Protein 4J4Y (pdb70)

Nearest PDB structures (foldseek):
  4j4x-assembly1_F  TM=8.931E-01  e=1.927E-34  Granada virus
  4csf-assembly1_X  TM=9.035E-01  e=1.142E-31  Toscana virus
  4csf-assembly4_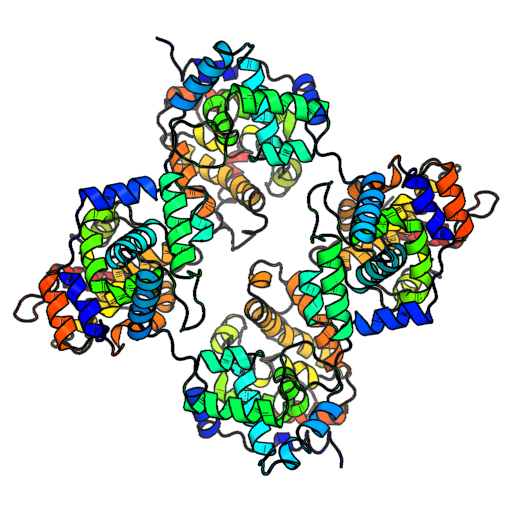C  TM=8.833E-01  e=1.952E-31  Toscana virus
  4csf-assembly4_E  TM=8.868E-01  e=3.504E-31  Toscana virus
  4csf-assembly3_K  TM=8.837E-01  e=3.337E-31  Toscana virus

Structure (mmCIF, N/CA/C/O backbone):
data_4J4Y
#
_entry.id   4J4Y
#
_cell.length_a   54.160
_cell.length_b   76.798
_cell.length_c   77.156
_cell.angle_alpha   82.79
_cell.angle_beta   69.51
_cell.angle_gamma   69.36
#
_symmetry.space_group_name_H-M   'P 1'
#
loop_
_entity.id
_entity.type
_entity.pdbx_description
1 polymer 'NP protein'
2 water water
#
loop_
_atom_site.group_PDB
_atom_site.id
_atom_site.type_symbol
_atom_site.label_atom_id
_atom_site.label_alt_id
_atom_site.label_comp_id
_atom_site.label_asym_id
_atom_site.label_entity_id
_atom_site.label_seq_id
_atom_site.pdbx_PDB_ins_code
_atom_site.Cartn_x
_atom_site.Cartn_y
_atom_site.Cartn_z
_atom_site.occupancy
_atom_site.B_iso_or_equiv
_atom_site.auth_seq_id
_atom_site.auth_comp_id
_atom_site.auth_asym_id
_atom_site.auth_atom_id
_atom_site.pdbx_PDB_model_num
ATOM 1 N N . ASP A 1 7 ? -13.253 -27.334 75.033 1.00 90.04 4 ASP A N 1
ATOM 2 C CA . ASP A 1 7 ? -12.484 -27.351 73.806 1.00 92.28 4 ASP A CA 1
ATOM 3 C C . ASP A 1 7 ? -11.461 -26.254 73.782 1.00 88.79 4 ASP A C 1
ATOM 4 O O . ASP A 1 7 ? -11.717 -25.181 74.281 1.00 93.28 4 ASP A O 1
ATOM 9 N N . ASN A 1 8 ? -10.311 -26.510 73.180 1.00 79.83 5 ASN A N 1
ATOM 10 C CA . ASN A 1 8 ? -9.390 -25.442 72.891 1.00 81.39 5 ASN A CA 1
ATOM 11 C C . ASN A 1 8 ? -9.280 -25.204 71.405 1.00 80.35 5 ASN A C 1
ATOM 12 O O . ASN A 1 8 ? -8.721 -25.996 70.686 1.00 75.57 5 ASN A O 1
ATOM 17 N N . TYR A 1 9 ? -9.872 -24.114 70.962 1.00 74.13 6 TYR A N 1
ATOM 18 C CA . TYR A 1 9 ? -9.675 -23.518 69.661 1.00 72.32 6 TYR A CA 1
ATOM 19 C C . TYR A 1 9 ? -8.345 -22.951 69.894 1.00 69.39 6 TYR A C 1
ATOM 20 O O . TYR A 1 9 ? -8.119 -22.581 71.000 1.00 84.63 6 TYR A O 1
ATOM 29 N N . ARG A 1 10 ? -7.521 -22.854 68.879 1.00 65.43 7 ARG A N 1
ATOM 30 C CA . ARG A 1 10 ? -6.116 -22.663 69.083 1.00 66.09 7 ARG A CA 1
ATOM 31 C C . ARG A 1 10 ? -5.443 -23.986 68.858 1.00 64.98 7 ARG A C 1
ATOM 32 O O . ARG A 1 10 ? -4.898 -24.243 67.815 1.00 67.71 7 ARG A O 1
ATOM 40 N N . THR A 1 11 ? -5.560 -24.854 69.837 1.00 62.51 8 THR A N 1
ATOM 41 C CA . THR A 1 11 ? -5.014 -26.171 69.758 1.00 63.12 8 THR A CA 1
ATOM 42 C C . THR A 1 11 ? -5.678 -26.812 68.564 1.00 62.84 8 THR A C 1
ATOM 43 O O . THR A 1 11 ? -5.040 -27.489 67.802 1.00 65.24 8 THR A O 1
ATOM 47 N N . ILE A 1 12 ? -6.973 -26.608 68.418 1.00 64.15 9 ILE A N 1
ATOM 48 C CA . ILE A 1 12 ? -7.713 -27.199 67.325 1.00 62.93 9 ILE A CA 1
ATOM 49 C C . ILE A 1 12 ? -7.192 -26.690 66.011 1.00 58.55 9 ILE A C 1
ATOM 50 O O . ILE A 1 12 ? -7.001 -27.448 65.098 1.00 56.34 9 ILE A O 1
ATOM 55 N N . ALA A 1 13 ? -7.015 -25.392 65.917 1.00 56.41 10 ALA A N 1
ATOM 56 C CA . ALA A 1 13 ? -6.162 -24.798 64.939 1.00 63.21 10 ALA A CA 1
ATOM 57 C C . ALA A 1 13 ? -4.844 -25.081 65.583 1.00 67.07 10 ALA A C 1
ATOM 58 O O . ALA A 1 13 ? -4.827 -25.376 66.763 1.00 73.32 10 ALA A O 1
ATOM 60 N N . LEU A 1 14 ? -3.774 -24.964 64.825 1.00 63.28 11 LEU A N 1
ATOM 61 C CA . LEU A 1 14 ? -2.490 -25.406 65.281 1.00 62.63 11 LEU A CA 1
ATOM 62 C C . LEU A 1 14 ? -2.392 -26.871 64.998 1.00 63.72 11 LEU A C 1
ATOM 63 O O . LEU A 1 14 ? -1.432 -27.333 64.448 1.00 69.45 11 LEU A O 1
ATOM 68 N N . ALA A 1 15 ? -3.426 -27.594 65.351 1.00 59.79 12 ALA A N 1
ATOM 69 C CA . ALA A 1 15 ? -3.542 -28.976 65.002 1.00 60.37 12 ALA A CA 1
ATOM 70 C C . ALA A 1 15 ? -3.647 -29.126 63.510 1.00 65.93 12 ALA A C 1
ATOM 71 O O . ALA A 1 15 ? -3.390 -30.173 62.974 1.00 71.16 12 ALA A O 1
ATOM 73 N N . PHE A 1 16 ? -4.030 -28.063 62.841 1.00 67.55 13 PHE A N 1
ATOM 74 C CA . PHE A 1 16 ? -4.264 -28.092 61.418 1.00 65.44 13 PHE A CA 1
ATOM 75 C C . PHE A 1 16 ? -2.973 -28.043 60.659 1.00 62.90 13 PHE A C 1
ATOM 76 O O . PHE A 1 16 ? -2.955 -28.200 59.473 1.00 58.99 13 PHE A O 1
ATOM 84 N N . LEU A 1 17 ? -1.891 -27.868 61.383 1.00 63.42 14 LEU A N 1
ATOM 85 C CA . LEU A 1 17 ? -0.587 -27.867 60.790 1.00 67.55 14 LEU A CA 1
ATOM 86 C C . LEU A 1 17 ? -0.297 -29.188 60.151 1.00 72.75 14 LEU A C 1
ATOM 87 O O . LEU A 1 17 ? 0.269 -29.232 59.093 1.00 77.39 14 LEU A O 1
ATOM 92 N N . ASP A 1 18 ? -0.680 -30.271 60.790 1.00 81.55 15 ASP A N 1
ATOM 93 C CA . ASP A 1 18 ? -0.498 -31.550 60.153 1.00 82.63 15 ASP A CA 1
ATOM 94 C C . ASP A 1 18 ? -1.733 -32.231 59.674 1.00 80.77 15 ASP A C 1
ATOM 95 O O . ASP A 1 18 ? -1.720 -33.420 59.501 1.00 81.91 15 ASP A O 1
ATOM 100 N N . GLU A 1 19 ? -2.797 -31.487 59.442 1.00 79.89 16 GLU A N 1
ATOM 101 C CA . GLU A 1 19 ? -3.912 -32.044 58.723 1.00 74.23 16 GLU A CA 1
ATOM 102 C C . GLU A 1 19 ? -3.440 -32.118 57.310 1.00 75.33 16 GLU A C 1
ATOM 103 O O . GLU A 1 19 ? -2.615 -31.329 56.898 1.00 79.28 16 GLU A O 1
ATOM 109 N N . SER A 1 20 ? -3.921 -33.105 56.586 1.00 74.02 17 SER A N 1
ATOM 110 C CA . SER A 1 20 ? -3.365 -33.443 55.294 1.00 78.92 17 SER A CA 1
ATOM 111 C C . SER A 1 20 ? -3.546 -32.347 54.269 1.00 79.41 17 SER A C 1
ATOM 112 O O . SER A 1 20 ? -4.576 -31.737 54.203 1.00 69.05 17 SER A O 1
ATOM 115 N N . ALA A 1 21 ? -2.520 -32.159 53.458 1.00 82.12 18 ALA A N 1
ATOM 116 C CA . ALA A 1 21 ? -2.525 -31.194 52.385 1.00 85.61 18 ALA A CA 1
ATOM 117 C C . ALA A 1 21 ? -2.047 -31.801 51.069 1.00 90.04 18 ALA A C 1
ATOM 118 O O . ALA A 1 21 ? -0.934 -31.547 50.641 1.00 80.86 18 ALA A O 1
ATOM 120 N N . ASP A 1 22 ? -2.901 -32.583 50.422 1.00 93.85 19 ASP A N 1
ATOM 121 C CA . ASP A 1 22 ? -2.505 -33.358 49.256 1.00 94.31 19 ASP A CA 1
ATOM 122 C C . ASP A 1 22 ? -2.617 -32.625 47.935 1.00 90.82 19 ASP A C 1
ATOM 123 O O . ASP A 1 22 ? -3.668 -32.157 47.549 1.00 85.02 19 ASP A O 1
ATOM 128 N N . SER A 1 23 ? -1.516 -32.601 47.213 1.00 82.98 20 SER A N 1
ATOM 129 C CA . SER A 1 23 ? -1.405 -31.789 46.046 1.00 79.80 20 SER A CA 1
ATOM 130 C C . SER A 1 23 ? -2.487 -32.205 45.135 1.00 77.46 20 SER A C 1
ATOM 131 O O . SER A 1 23 ? -3.101 -31.390 44.498 1.00 81.07 20 SER A O 1
ATOM 134 N N . THR A 1 24 ? -2.674 -33.495 45.020 1.00 76.78 21 THR A N 1
ATOM 135 C CA . THR A 1 24 ? -3.654 -34.002 44.107 1.00 80.99 21 THR A CA 1
ATOM 136 C C . THR A 1 24 ? -5.040 -33.617 44.501 1.00 83.10 21 THR A C 1
ATOM 137 O O . THR A 1 24 ? -5.846 -33.230 43.682 1.00 89.14 21 THR A O 1
ATOM 141 N N . THR A 1 25 ? -5.337 -33.798 45.769 1.00 83.50 22 THR A N 1
ATOM 142 C CA . THR A 1 25 ? -6.644 -33.500 46.289 1.00 81.47 22 THR A CA 1
ATOM 143 C C . THR A 1 25 ? -6.950 -32.024 46.207 1.00 79.52 22 THR A C 1
ATOM 144 O O . THR A 1 25 ? -8.029 -31.611 45.848 1.00 76.24 22 THR A O 1
ATOM 148 N N . ILE A 1 26 ? -5.980 -31.228 46.583 1.00 78.44 23 ILE A N 1
ATOM 149 C CA . ILE A 1 26 ? -6.134 -29.814 46.522 1.00 77.32 23 ILE A CA 1
ATOM 150 C C . ILE A 1 26 ? -6.341 -29.469 45.068 1.00 81.03 23 ILE A C 1
ATOM 151 O O . ILE A 1 26 ? -7.305 -28.833 44.696 1.00 75.27 23 ILE A O 1
ATOM 156 N N . ASN A 1 27 ? -5.434 -29.944 44.237 1.00 78.55 24 ASN A N 1
ATOM 157 C CA . ASN A 1 27 ? -5.428 -29.575 42.850 1.00 78.08 24 ASN A CA 1
ATOM 158 C C . ASN A 1 27 ? -6.699 -30.003 42.205 1.00 72.11 24 ASN A C 1
ATOM 159 O O . ASN A 1 27 ? -7.161 -29.382 41.283 1.00 69.96 24 ASN A O 1
ATOM 164 N N . ALA A 1 28 ? -7.270 -31.062 42.711 1.00 73.75 25 ALA A N 1
ATOM 165 C CA . ALA A 1 28 ? -8.524 -31.477 42.195 1.00 78.46 25 ALA A CA 1
ATOM 166 C C . ALA A 1 28 ? -9.512 -30.378 42.476 1.00 80.78 25 ALA A C 1
ATOM 167 O O . ALA A 1 28 ? -10.272 -29.986 41.623 1.00 78.13 25 ALA A O 1
ATOM 169 N N . TRP A 1 29 ? -9.467 -29.856 43.687 1.00 83.23 26 TRP A N 1
ATOM 170 C CA . TRP A 1 29 ? -10.434 -28.882 44.126 1.00 79.39 26 TRP A CA 1
ATOM 171 C C . TRP A 1 29 ? -10.340 -27.654 43.265 1.00 71.93 26 TRP A C 1
ATOM 172 O O . TRP A 1 29 ? -11.325 -27.021 42.949 1.00 65.29 26 TRP A O 1
ATOM 183 N N . VAL A 1 30 ? -9.137 -27.344 42.867 1.00 71.28 27 VAL A N 1
ATOM 184 C CA . VAL A 1 30 ? -8.923 -26.154 42.122 1.00 73.40 27 VAL A CA 1
ATOM 185 C C . VAL A 1 30 ? -9.745 -26.306 40.872 1.00 80.09 27 VAL A C 1
ATOM 186 O O . VAL A 1 30 ? -10.393 -25.385 40.442 1.00 73.63 27 VAL A O 1
ATOM 190 N N . ASN A 1 31 ? -9.763 -27.493 40.306 1.00 91.48 28 ASN A N 1
ATOM 191 C CA . ASN A 1 31 ? -10.543 -27.715 39.113 1.00 90.48 28 ASN A CA 1
ATOM 192 C C . ASN A 1 31 ? -12.061 -27.637 39.141 1.00 91.13 28 ASN A C 1
ATOM 193 O O . ASN A 1 31 ? -12.610 -27.066 38.220 1.00 101.60 28 ASN A O 1
ATOM 198 N N . GLU A 1 32 ? -12.720 -28.127 40.168 1.00 90.41 29 GLU A N 1
ATOM 199 C CA . GLU A 1 32 ? -14.157 -27.999 40.175 1.00 87.98 29 GLU A CA 1
ATOM 200 C C . GLU A 1 32 ? -14.496 -26.595 40.502 1.00 83.28 29 GLU A C 1
ATOM 201 O O . GLU A 1 32 ? -15.567 -26.152 40.180 1.00 80.92 29 GLU A O 1
ATOM 207 N N . PHE A 1 33 ? -13.572 -25.909 41.156 1.00 72.08 30 PHE A N 1
ATOM 208 C CA . PHE A 1 33 ? -13.752 -24.538 41.574 1.00 69.18 30 PHE A CA 1
ATOM 209 C C . PHE A 1 33 ? -13.427 -23.496 40.533 1.00 64.84 30 PHE A C 1
ATOM 210 O O . PHE A 1 33 ? -13.792 -22.362 40.641 1.00 54.11 30 PHE A O 1
ATOM 218 N N . ALA A 1 34 ? -12.771 -23.927 39.490 1.00 69.35 31 ALA A N 1
ATOM 219 C CA . ALA A 1 34 ? -12.275 -23.035 38.474 1.00 75.51 31 ALA A CA 1
ATOM 220 C C . ALA A 1 34 ? -13.373 -22.260 37.778 1.00 75.20 31 ALA A C 1
ATOM 221 O O . ALA A 1 34 ? -14.481 -22.735 37.622 1.00 77.12 31 ALA A O 1
ATOM 223 N N . TYR A 1 35 ? -13.041 -21.056 37.363 1.00 71.84 32 TYR A N 1
ATOM 224 C CA . TYR A 1 35 ? -13.935 -20.243 36.588 1.00 72.82 32 TYR A CA 1
ATOM 225 C C . TYR A 1 35 ? -13.945 -20.722 35.146 1.00 73.61 32 TYR A C 1
ATOM 226 O O . TYR A 1 35 ? -12.918 -20.853 34.517 1.00 62.50 32 TYR A O 1
ATOM 235 N N . GLN A 1 36 ? -15.131 -21.008 34.646 1.00 77.79 33 GLN A N 1
ATOM 236 C CA . GLN A 1 36 ? -15.304 -21.580 33.329 1.00 81.35 33 GLN A CA 1
ATOM 237 C C . GLN A 1 36 ? -14.902 -20.737 32.112 1.00 76.15 33 GLN A C 1
ATOM 238 O O . GLN A 1 36 ? -14.360 -21.257 31.151 1.00 79.15 33 GLN A O 1
ATOM 244 N N . GLY A 1 37 ? -15.214 -19.459 32.121 1.00 66.81 34 GLY A N 1
ATOM 245 C CA . GLY A 1 37 ? -15.006 -18.660 30.931 1.00 62.18 34 GLY A CA 1
ATOM 246 C C . GLY A 1 37 ? -16.278 -18.641 30.117 1.00 60.70 34 GLY A C 1
ATOM 247 O O . GLY A 1 37 ? -17.009 -19.612 30.090 1.00 62.08 34 GLY A O 1
ATOM 248 N N . PHE A 1 38 ? -16.552 -17.537 29.451 1.00 54.89 35 PHE A N 1
ATOM 249 C CA . PHE A 1 38 ? -17.846 -17.340 28.839 1.00 56.33 35 PHE A CA 1
ATOM 250 C C . PHE A 1 38 ? -18.179 -18.337 27.723 1.00 57.13 35 PHE A C 1
ATOM 251 O O . PHE A 1 38 ? -17.313 -18.779 27.011 1.00 54.08 35 PHE A O 1
ATOM 259 N N . ASP A 1 39 ? -19.459 -18.631 27.583 1.00 53.85 36 ASP A N 1
ATOM 260 C CA . ASP A 1 39 ? -19.966 -19.533 26.590 1.00 51.60 36 ASP A CA 1
ATOM 261 C C . ASP A 1 39 ? -20.579 -18.721 25.494 1.00 47.89 36 ASP A C 1
ATOM 262 O O . ASP A 1 39 ? -21.515 -18.034 25.706 1.00 47.53 36 ASP A O 1
ATOM 267 N N . PRO A 1 40 ? -20.081 -18.864 24.293 1.00 48.59 37 PRO A N 1
ATOM 268 C CA . PRO A 1 40 ? -20.648 -18.197 23.139 1.00 49.00 37 PRO A CA 1
ATOM 269 C C . PRO A 1 40 ? -22.072 -18.638 22.893 1.00 49.51 37 PRO A C 1
ATOM 270 O O . PRO A 1 40 ? -22.818 -17.874 22.374 1.00 59.88 37 PRO A O 1
ATOM 274 N N . LYS A 1 41 ? -22.437 -19.845 23.266 1.00 50.78 38 LYS A N 1
ATOM 275 C CA . LYS A 1 41 ? -23.790 -20.306 23.116 1.00 49.59 38 LYS A CA 1
ATOM 276 C C . LYS A 1 41 ? -24.725 -19.500 23.963 1.00 47.01 38 LYS A C 1
ATOM 277 O O . LYS A 1 41 ? -25.796 -19.173 23.566 1.00 54.68 38 LYS A O 1
ATOM 283 N N . ARG A 1 42 ? -24.319 -19.243 25.169 1.00 43.54 39 ARG A N 1
ATOM 284 C CA . ARG A 1 42 ? -25.080 -18.429 26.041 1.00 42.92 39 ARG A CA 1
ATOM 285 C C . ARG A 1 42 ? -25.192 -17.018 25.558 1.00 43.66 39 ARG A C 1
ATOM 286 O O . ARG A 1 42 ? -26.189 -16.407 25.740 1.00 47.47 39 ARG A O 1
ATOM 294 N N . ILE A 1 43 ? -24.151 -16.491 24.964 1.00 41.37 40 ILE A N 1
ATOM 295 C CA . ILE A 1 43 ? -24.175 -15.124 24.526 1.00 40.90 40 ILE A CA 1
ATOM 296 C C . ILE A 1 43 ? -25.211 -14.917 23.440 1.00 39.67 40 ILE A C 1
ATOM 297 O O . ILE A 1 43 ? -25.936 -13.985 23.440 1.00 38.79 40 ILE A O 1
ATOM 302 N N . VAL A 1 44 ? -25.257 -15.839 22.515 1.00 41.15 41 VAL A N 1
ATOM 303 C CA . VAL A 1 44 ? -26.146 -15.772 21.398 1.00 43.85 41 VAL A CA 1
ATOM 304 C C . VAL A 1 44 ? -27.562 -15.797 21.929 1.00 41.55 41 VAL A C 1
ATOM 305 O O . VAL A 1 44 ? -28.412 -15.078 21.492 1.00 41.45 41 VAL A O 1
ATOM 309 N N . GLN A 1 45 ? -27.780 -16.627 22.921 1.00 46.71 42 GLN A N 1
ATOM 310 C CA . GLN A 1 45 ? -29.066 -16.733 23.550 1.00 46.64 42 GLN A CA 1
ATOM 311 C C . GLN A 1 45 ? -29.501 -15.473 24.222 1.00 46.46 42 GLN A C 1
ATOM 312 O O . GLN A 1 45 ? -30.616 -15.076 24.076 1.00 50.59 42 GLN A O 1
ATOM 318 N N . LEU A 1 46 ? -28.635 -14.859 24.988 1.00 45.09 43 LEU A N 1
ATOM 319 C CA . LEU A 1 46 ? -28.991 -13.629 25.647 1.00 45.24 43 LEU A CA 1
ATOM 320 C C . LEU A 1 46 ? -29.230 -12.502 24.695 1.00 44.04 43 LEU A C 1
ATOM 321 O O . LEU A 1 46 ? -30.062 -11.703 24.922 1.00 43.62 43 LEU A O 1
ATOM 326 N N . VAL A 1 47 ? -28.478 -12.439 23.625 1.00 47.41 44 VAL A N 1
ATOM 327 C CA . VAL A 1 47 ? -28.679 -11.386 22.661 1.00 47.85 44 VAL A CA 1
ATOM 328 C C . VAL A 1 47 ? -30.039 -11.486 22.033 1.00 45.02 44 VAL A C 1
ATOM 329 O O . VAL A 1 47 ? -30.678 -10.506 21.880 1.00 47.95 44 VAL A O 1
ATOM 333 N N . LYS A 1 48 ? -30.440 -12.660 21.622 1.00 48.01 45 LYS A N 1
ATOM 334 C CA . LYS A 1 48 ? -31.738 -12.826 21.040 1.00 50.97 45 LYS A CA 1
ATOM 335 C C . LYS A 1 48 ? -32.835 -12.587 22.023 1.00 50.74 45 LYS A C 1
ATOM 336 O O . LYS A 1 48 ? -33.777 -11.902 21.731 1.00 51.47 45 LYS A O 1
ATOM 342 N N . GLU A 1 49 ? -32.700 -13.150 23.196 1.00 53.36 46 GLU A N 1
ATOM 343 C CA . GLU A 1 49 ? -33.747 -13.036 24.140 1.00 53.63 46 GLU A CA 1
ATOM 344 C C . GLU A 1 49 ? -33.952 -11.597 24.467 1.00 54.97 46 GLU A C 1
ATOM 345 O O . GLU A 1 49 ? -35.052 -11.129 24.473 1.00 58.66 46 GLU A O 1
ATOM 351 N N . ARG A 1 50 ? -32.894 -10.889 24.770 1.00 53.74 47 ARG A N 1
ATOM 352 C CA . ARG A 1 50 ? -32.998 -9.494 25.090 1.00 51.96 47 ARG A CA 1
ATOM 353 C C . ARG A 1 50 ? -33.433 -8.599 23.950 1.00 50.70 47 ARG A C 1
ATOM 354 O O . ARG A 1 50 ? -34.136 -7.656 24.160 1.00 49.31 47 ARG A O 1
ATOM 362 N N . GLY A 1 51 ? -32.956 -8.857 22.757 1.00 49.55 48 GLY A N 1
ATOM 363 C CA . GLY A 1 51 ? -33.401 -8.099 21.621 1.00 52.24 48 GLY A CA 1
ATOM 364 C C . GLY A 1 51 ? -34.844 -8.272 21.233 1.00 50.20 48 GLY A C 1
ATOM 365 O O . GLY A 1 51 ? -35.519 -7.334 20.987 1.00 49.43 48 GLY A O 1
ATOM 366 N N . THR A 1 52 ? -35.301 -9.502 21.182 1.00 51.75 49 THR A N 1
ATOM 367 C CA . THR A 1 52 ? -36.682 -9.801 20.891 1.00 51.09 49 THR A CA 1
ATOM 368 C C . THR A 1 52 ? -37.577 -9.241 21.958 1.00 53.75 49 THR A C 1
ATOM 369 O O . THR A 1 52 ? -38.644 -8.779 21.687 1.00 58.17 49 THR A O 1
ATOM 373 N N . ALA A 1 53 ? -37.117 -9.267 23.183 1.00 57.67 50 ALA A N 1
ATOM 374 C CA . ALA A 1 53 ? -37.901 -8.799 24.289 1.00 59.22 50 ALA A CA 1
ATOM 375 C C . ALA A 1 53 ? -38.245 -7.325 24.182 1.00 62.07 50 ALA A C 1
ATOM 376 O O . ALA A 1 53 ? -39.269 -6.888 24.655 1.00 71.79 50 ALA A O 1
ATOM 378 N N . LYS A 1 54 ? -37.390 -6.558 23.554 1.00 60.48 51 LYS A N 1
ATOM 379 C CA . LYS A 1 54 ? -37.640 -5.159 23.357 1.00 57.10 51 LYS A CA 1
ATOM 380 C C . LYS A 1 54 ? -38.149 -4.915 21.980 1.00 53.63 51 LYS A C 1
ATOM 381 O O . LYS A 1 54 ? -38.172 -3.812 21.542 1.00 56.19 51 LYS A O 1
ATOM 387 N N . GLY A 1 55 ? -38.543 -5.959 21.293 1.00 53.73 52 GLY A N 1
ATOM 388 C CA . GLY A 1 55 ? -38.991 -5.819 19.934 1.00 58.30 52 GLY A CA 1
ATOM 389 C C . GLY A 1 55 ? -38.040 -5.145 18.972 1.00 61.82 52 GLY A C 1
ATOM 390 O O . GLY A 1 55 ? -38.448 -4.304 18.200 1.00 70.08 52 GLY A O 1
ATOM 391 N N . ARG A 1 56 ? -36.778 -5.529 18.989 1.00 60.41 53 ARG A N 1
ATOM 392 C CA . ARG A 1 56 ? -35.791 -4.945 18.107 1.00 54.03 53 ARG A CA 1
ATOM 393 C C . ARG A 1 56 ? -35.334 -5.902 17.066 1.00 50.93 53 ARG A C 1
ATOM 394 O O . ARG A 1 56 ? -35.512 -7.076 17.161 1.00 51.62 53 ARG A O 1
ATOM 402 N N . ASP A 1 57 ? -34.692 -5.353 16.072 1.00 52.37 54 ASP A N 1
ATOM 403 C CA . ASP A 1 57 ? -34.067 -6.137 15.061 1.00 52.21 54 ASP A CA 1
ATOM 404 C C . ASP A 1 57 ? -32.750 -6.522 15.666 1.00 49.86 54 ASP A C 1
ATOM 405 O O . ASP A 1 57 ? -31.779 -5.854 15.522 1.00 48.21 54 ASP A O 1
ATOM 410 N N . TRP A 1 58 ? -32.753 -7.616 16.381 1.00 48.29 55 TRP A N 1
ATOM 411 C CA . TRP A 1 58 ? -31.595 -8.017 17.113 1.00 50.19 55 TRP A CA 1
ATOM 412 C C . TRP A 1 58 ? -30.413 -8.333 16.242 1.00 48.21 55 TRP A C 1
ATOM 413 O O . TRP A 1 58 ? -29.329 -8.033 16.585 1.00 57.73 55 TRP A O 1
ATOM 424 N N . LYS A 1 59 ? -30.646 -8.920 15.096 1.00 46.88 56 LYS A N 1
ATOM 425 C CA . LYS A 1 59 ? -29.602 -9.280 14.190 1.00 47.53 56 LYS A CA 1
ATOM 426 C C . LYS A 1 59 ? -28.821 -8.096 13.663 1.00 52.19 56 LYS A C 1
ATOM 427 O O . LYS A 1 59 ? -27.631 -8.185 13.463 1.00 49.73 56 LYS A O 1
ATOM 433 N N . LYS A 1 60 ? -29.524 -7.014 13.391 1.00 51.99 57 LYS A N 1
ATOM 434 C CA . LYS A 1 60 ? -28.945 -5.753 13.010 1.00 52.04 57 LYS A CA 1
ATOM 435 C C . LYS A 1 60 ? -28.164 -5.188 14.139 1.00 50.63 57 LYS A C 1
ATOM 436 O O . LYS A 1 60 ? -27.196 -4.534 13.929 1.00 51.05 57 LYS A O 1
ATOM 442 N N . ASP A 1 61 ? -28.667 -5.388 15.335 1.00 47.74 58 ASP A N 1
ATOM 443 C CA . ASP A 1 61 ? -28.060 -4.905 16.540 1.00 45.50 58 ASP A CA 1
ATOM 444 C C . ASP A 1 61 ? -26.738 -5.528 16.768 1.00 43.22 58 ASP A C 1
ATOM 445 O O . ASP A 1 61 ? -25.829 -4.912 17.229 1.00 42.18 58 ASP A O 1
ATOM 450 N N . VAL A 1 62 ? -26.682 -6.803 16.481 1.00 42.59 59 VAL A N 1
ATOM 451 C CA . VAL A 1 62 ? -25.493 -7.571 16.609 1.00 42.28 59 VAL A CA 1
ATOM 452 C C . VAL A 1 62 ? -24.501 -6.970 15.651 1.00 42.26 59 VAL A C 1
ATOM 453 O O . VAL A 1 62 ? -23.384 -6.792 15.996 1.00 42.96 59 VAL A O 1
ATOM 457 N N . LYS A 1 63 ? -24.936 -6.650 14.452 1.00 41.52 60 LYS A N 1
ATOM 458 C CA . LYS A 1 63 ? -24.060 -6.100 13.464 1.00 43.40 60 LYS A CA 1
ATOM 459 C C . LYS A 1 63 ? -23.478 -4.768 13.891 1.00 47.28 60 LYS A C 1
ATOM 460 O O . LYS A 1 63 ? -22.317 -4.514 13.722 1.00 45.05 60 LYS A O 1
ATOM 466 N N . MET A 1 64 ? -24.309 -3.924 14.449 1.00 45.63 61 MET A N 1
ATOM 467 C CA . MET A 1 64 ? -23.843 -2.707 15.009 1.00 46.93 61 MET A CA 1
ATOM 468 C C . MET A 1 64 ? -22.912 -2.866 16.172 1.00 44.79 61 MET A C 1
ATOM 469 O O . MET A 1 64 ? -21.936 -2.180 16.249 1.00 46.11 61 MET A O 1
ATOM 474 N N . MET A 1 65 ? -23.212 -3.775 17.062 1.00 43.39 62 MET A N 1
ATOM 475 C CA . MET A 1 65 ? -22.385 -3.971 18.198 1.00 42.58 62 MET A CA 1
ATOM 476 C C . MET A 1 65 ? -21.009 -4.430 17.767 1.00 47.85 62 MET A C 1
ATOM 477 O O . MET A 1 65 ? -20.039 -4.087 18.376 1.00 44.71 62 MET A O 1
ATOM 482 N N . ILE A 1 66 ? -20.941 -5.252 16.738 1.00 47.55 63 ILE A N 1
ATOM 483 C CA . ILE A 1 66 ? -19.690 -5.692 16.201 1.00 43.01 63 ILE A CA 1
ATOM 484 C C . ILE A 1 66 ? -18.887 -4.592 15.557 1.00 44.08 63 ILE A C 1
ATOM 485 O O . ILE A 1 66 ? -17.708 -4.502 15.750 1.00 36.70 63 ILE A O 1
ATOM 490 N N . VAL A 1 67 ? -19.544 -3.762 14.783 1.00 44.31 64 VAL A N 1
ATOM 491 C CA . VAL A 1 67 ? -18.849 -2.707 14.110 1.00 48.77 64 VAL A CA 1
ATOM 492 C C . VAL A 1 67 ? -18.272 -1.785 15.148 1.00 48.67 64 VAL A C 1
ATOM 493 O O . VAL A 1 67 ? -17.141 -1.413 15.090 1.00 47.58 64 VAL A O 1
ATOM 497 N N . LEU A 1 68 ? -19.057 -1.518 16.154 1.00 50.91 65 LEU A N 1
ATOM 498 C CA . LEU A 1 68 ? -18.654 -0.679 17.235 1.00 51.34 65 LEU A CA 1
ATOM 499 C C . LEU A 1 68 ? -17.458 -1.219 17.945 1.00 45.97 65 LEU A C 1
ATOM 500 O O . LEU A 1 68 ? -16.566 -0.504 18.251 1.00 47.26 65 LEU A O 1
ATOM 505 N N . ASN A 1 69 ? -17.475 -2.493 18.226 1.00 45.26 66 ASN A N 1
ATOM 506 C CA . ASN A 1 69 ? -16.369 -3.141 18.870 1.00 45.65 66 ASN A CA 1
ATOM 507 C C . ASN A 1 69 ? -15.076 -3.126 18.061 1.00 44.78 66 ASN A C 1
ATOM 508 O O . ASN A 1 69 ? -14.032 -2.907 18.596 1.00 44.47 66 ASN A O 1
ATOM 513 N N . LEU A 1 70 ? -15.158 -3.388 16.783 1.00 48.13 67 LEU A N 1
ATOM 514 C CA . 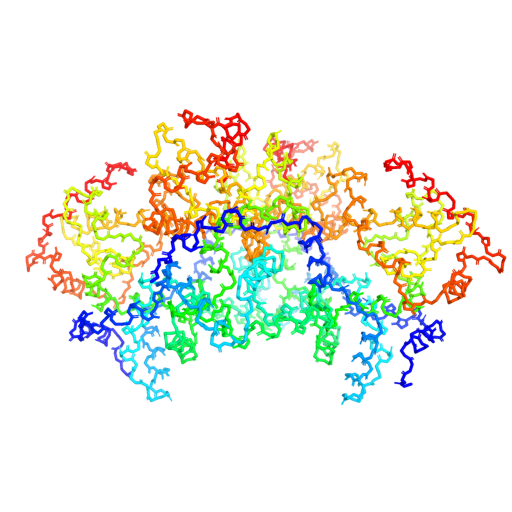LEU A 1 70 ? -13.985 -3.373 15.982 1.00 49.15 67 LEU A CA 1
ATOM 515 C C . LEU A 1 70 ? -13.374 -2.011 15.923 1.00 57.05 67 LEU A C 1
ATOM 516 O O . LEU A 1 70 ? -12.188 -1.866 16.053 1.00 62.92 67 LEU A O 1
ATOM 521 N N . VAL A 1 71 ? -14.193 -1.024 15.630 1.00 60.16 68 VAL A N 1
ATOM 522 C CA . VAL A 1 71 ? -13.794 0.360 15.621 1.00 57.85 68 VAL A CA 1
ATOM 523 C C . VAL A 1 71 ? -13.462 1.000 16.956 1.00 54.82 68 VAL A C 1
ATOM 524 O O . VAL A 1 71 ? -12.500 1.699 17.044 1.00 55.32 68 VAL A O 1
ATOM 528 N N . ASP A 1 72 ? -14.275 0.796 17.968 1.00 51.02 69 ASP A N 1
ATOM 529 C CA . ASP A 1 72 ? -14.093 1.528 19.194 1.00 48.15 69 ASP A CA 1
ATOM 530 C C . ASP A 1 72 ? -13.678 0.789 20.409 1.00 47.95 69 ASP A C 1
ATOM 531 O O . ASP A 1 72 ? -13.520 1.390 21.428 1.00 46.36 69 ASP A O 1
ATOM 536 N N . GLY A 1 73 ? -13.509 -0.501 20.320 1.00 47.83 70 GLY A N 1
ATOM 537 C CA . GLY A 1 73 ? -13.109 -1.244 21.483 1.00 49.47 70 GLY A CA 1
ATOM 538 C C . GLY A 1 73 ? -14.195 -1.745 22.378 1.00 47.92 70 GLY A C 1
ATOM 539 O O . GLY A 1 73 ? -15.338 -1.703 22.054 1.00 51.19 70 GLY A O 1
ATOM 540 N N . ASN A 1 74 ? -13.796 -2.204 23.536 1.00 49.65 71 ASN A N 1
ATOM 541 C CA . ASN A 1 74 ? -14.673 -2.852 24.484 1.00 51.01 71 ASN A CA 1
ATOM 542 C C . ASN A 1 74 ? -15.224 -2.016 25.630 1.00 50.55 71 ASN A C 1
ATOM 543 O O . ASN A 1 74 ? -15.759 -2.567 26.525 1.00 47.99 71 ASN A O 1
ATOM 548 N N . GLU A 1 75 ? -15.055 -0.705 25.633 1.00 58.40 72 GLU A N 1
ATOM 549 C CA . GLU A 1 75 ? -15.558 0.091 26.740 1.00 67.34 72 GLU A CA 1
ATOM 550 C C . GLU A 1 75 ? -16.675 0.928 26.255 1.00 70.60 72 GLU A C 1
ATOM 551 O O . GLU A 1 75 ? -16.454 1.962 25.661 1.00 70.17 72 GLU A O 1
ATOM 557 N N . PRO A 1 76 ? -17.893 0.460 26.412 1.00 76.17 73 PRO A N 1
ATOM 558 C CA . PRO A 1 76 ? -19.017 1.160 25.811 1.00 75.89 73 PRO A CA 1
ATOM 559 C C . PRO A 1 76 ? -19.394 2.534 26.360 1.00 75.69 73 PRO A C 1
ATOM 560 O O . PRO A 1 76 ? -19.532 3.452 25.594 1.00 76.76 73 PRO A O 1
ATOM 564 N N . GLU A 1 77 ? -19.634 2.666 27.645 1.00 78.33 74 GLU A N 1
ATOM 565 C CA . GLU A 1 77 ? -20.046 3.951 28.167 1.00 81.01 74 GLU A CA 1
ATOM 566 C C . GLU A 1 77 ? -18.930 4.952 27.972 1.00 79.45 74 GLU A C 1
ATOM 567 O O . GLU A 1 77 ? -19.153 6.109 27.695 1.00 81.66 74 GLU A O 1
ATOM 573 N N . SER A 1 78 ? -17.713 4.488 28.137 1.00 75.49 75 SER A N 1
ATOM 574 C CA . SER A 1 78 ? -16.568 5.344 28.038 1.00 72.91 75 SER A CA 1
ATOM 575 C C . SER A 1 78 ? -16.306 5.735 26.614 1.00 73.69 75 SER A C 1
ATOM 576 O O . SER A 1 78 ? -15.458 6.550 26.355 1.00 71.96 75 SER A O 1
ATOM 579 N N . MET A 1 79 ? -16.959 5.071 25.689 1.00 75.99 76 MET A N 1
ATOM 580 C CA . MET A 1 79 ? -16.876 5.450 24.302 1.00 78.02 76 MET A CA 1
ATOM 581 C C . MET A 1 79 ? -17.557 6.761 24.021 1.00 84.19 76 MET A C 1
ATOM 582 O O . MET A 1 79 ? -17.041 7.606 23.320 1.00 89.74 76 MET A O 1
ATOM 587 N N . MET A 1 80 ? -18.737 6.916 24.595 1.00 87.97 77 MET A N 1
ATOM 588 C CA . MET A 1 80 ? -19.814 7.721 24.057 1.00 85.16 77 MET A CA 1
ATOM 589 C C . MET A 1 80 ? -19.431 9.175 23.931 1.00 81.28 77 MET A C 1
ATOM 590 O O . MET A 1 80 ? -20.001 9.910 23.172 1.00 69.41 77 MET A O 1
ATOM 595 N N . LYS A 1 81 ? -18.437 9.569 24.694 1.00 84.18 78 LYS A N 1
ATOM 596 C CA . LYS A 1 81 ? -18.042 10.946 24.801 1.00 89.47 78 LYS A CA 1
ATOM 597 C C . LYS A 1 81 ? -17.598 11.492 23.455 1.00 91.85 78 LYS A C 1
ATOM 598 O O . LYS A 1 81 ? -17.833 12.642 23.131 1.00 87.63 78 LYS A O 1
ATOM 604 N N . GLU A 1 82 ? -16.946 10.645 22.680 1.00 90.06 79 GLU A N 1
ATOM 605 C CA . GLU A 1 82 ? -16.239 11.093 21.517 1.00 86.66 79 GLU A CA 1
ATOM 606 C C . GLU A 1 82 ? -16.916 10.883 20.211 1.00 80.18 79 GLU A C 1
ATOM 607 O O . GLU A 1 82 ? -16.306 11.096 19.208 1.00 94.11 79 GLU A O 1
ATOM 613 N N . MET A 1 83 ? -18.164 10.502 20.204 1.00 74.90 80 MET A N 1
ATOM 614 C CA . MET A 1 83 ? -18.821 10.260 18.946 1.00 72.55 80 MET A CA 1
ATOM 615 C C . MET A 1 83 ? -20.018 11.145 18.771 1.00 65.23 80 MET A C 1
ATOM 616 O O . MET A 1 83 ? -20.472 11.774 19.688 1.00 66.98 80 MET A O 1
ATOM 621 N N . SER A 1 84 ? -20.541 11.150 17.575 1.00 68.86 81 SER A N 1
ATOM 622 C CA . SER A 1 84 ? -21.649 12.000 17.274 1.00 69.32 81 SER A CA 1
ATOM 623 C C . SER A 1 84 ? -22.833 11.531 18.027 1.00 67.30 81 SER A C 1
ATOM 624 O O . SER A 1 84 ? -22.912 10.425 18.447 1.00 68.63 81 SER A O 1
ATOM 627 N N . GLU A 1 85 ? -23.731 12.448 18.252 1.00 75.24 82 GLU A N 1
ATOM 628 C CA . GLU A 1 85 ? -24.877 12.195 19.057 1.00 79.10 82 GLU A CA 1
ATOM 629 C C . GLU A 1 85 ? -25.817 11.197 18.452 1.00 72.41 82 GLU A C 1
ATOM 630 O O . GLU 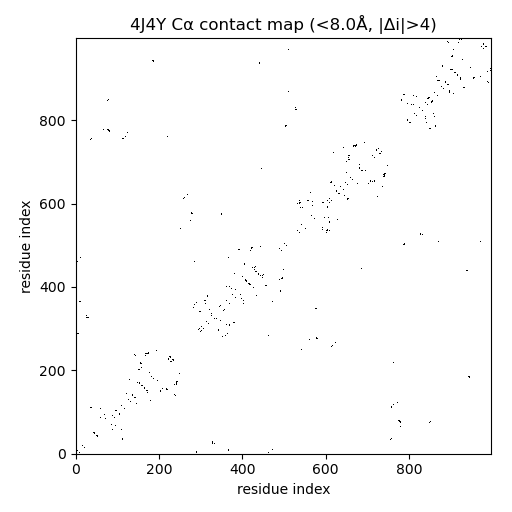A 1 85 ? -26.467 10.488 19.162 1.00 77.29 82 GLU A O 1
ATOM 636 N N . LYS A 1 86 ? -25.885 11.136 17.148 1.00 72.27 83 LYS A N 1
ATOM 637 C CA . LYS A 1 86 ? -26.697 10.133 16.533 1.00 75.64 83 LYS A CA 1
ATOM 638 C C . LYS A 1 86 ? -26.140 8.789 16.961 1.00 77.19 83 LYS A C 1
ATOM 639 O O . LYS A 1 86 ? -26.862 7.914 17.365 1.00 72.41 83 LYS A O 1
ATOM 645 N N . GLY A 1 87 ? -24.837 8.637 16.844 1.00 70.81 84 GLY A N 1
ATOM 646 C CA . GLY A 1 87 ? -24.167 7.441 17.256 1.00 66.97 84 GLY A CA 1
ATOM 647 C C . GLY A 1 87 ? -24.252 7.186 18.729 1.00 65.15 84 GLY A C 1
ATOM 648 O O . GLY A 1 87 ? -24.413 6.079 19.156 1.00 65.66 84 GLY A O 1
ATOM 649 N N . ALA A 1 88 ? -24.096 8.229 19.511 1.00 62.21 85 ALA A N 1
ATOM 650 C CA . ALA A 1 88 ? -24.051 8.101 20.940 1.00 58.78 85 ALA A CA 1
ATOM 651 C C . ALA A 1 88 ? -25.360 7.585 21.433 1.00 56.93 85 ALA A C 1
ATOM 652 O O . ALA A 1 88 ? -25.421 6.868 22.395 1.00 53.03 85 ALA A O 1
ATOM 654 N N . ALA A 1 89 ? -26.411 8.004 20.763 1.00 54.46 86 ALA A N 1
ATOM 655 C CA . ALA A 1 89 ? -27.743 7.555 21.044 1.00 56.98 86 ALA A CA 1
ATOM 656 C C . ALA A 1 89 ? -27.923 6.100 20.770 1.00 58.80 86 ALA A C 1
ATOM 657 O O . ALA A 1 89 ? -28.529 5.406 21.552 1.00 63.74 86 ALA A O 1
ATOM 659 N N . ILE A 1 90 ? -27.385 5.627 19.672 1.00 56.77 87 ILE A N 1
ATOM 660 C CA . ILE A 1 90 ? -27.493 4.237 19.396 1.00 55.59 87 ILE A CA 1
ATOM 661 C C . ILE A 1 90 ? -26.810 3.441 20.468 1.00 53.06 87 ILE A C 1
ATOM 662 O O . ILE A 1 90 ? -27.367 2.523 20.973 1.00 55.22 87 ILE A O 1
ATOM 667 N N . VAL A 1 91 ? -25.630 3.840 20.854 1.00 53.37 88 VAL A N 1
ATOM 668 C CA . VAL A 1 91 ? -24.884 3.062 21.786 1.00 54.28 88 VAL A CA 1
ATOM 669 C C . VAL A 1 91 ? -25.645 2.964 23.071 1.00 57.65 88 VAL A C 1
ATOM 670 O O . VAL A 1 91 ? -25.670 1.945 23.694 1.00 62.65 88 VAL A O 1
ATOM 674 N N . THR A 1 92 ? -26.290 4.035 23.452 1.00 60.07 89 THR A N 1
ATOM 675 C CA . THR A 1 92 ? -26.993 4.072 24.706 1.00 60.02 89 THR A CA 1
ATOM 676 C C . THR A 1 92 ? -28.090 3.045 24.701 1.00 56.37 89 THR A C 1
ATOM 677 O O . THR A 1 92 ? -28.338 2.424 25.690 1.00 57.54 89 THR A O 1
ATOM 681 N N . GLN A 1 93 ? -28.758 2.904 23.578 1.00 56.14 90 GLN A N 1
ATOM 682 C CA . GLN A 1 93 ? -29.758 1.885 23.397 1.00 58.55 90 GLN A CA 1
ATOM 683 C C . GLN A 1 93 ? -29.264 0.443 23.432 1.00 56.56 90 GLN A C 1
ATOM 684 O O . GLN A 1 93 ? -29.923 -0.413 23.981 1.00 57.44 90 GLN A O 1
ATOM 690 N N . LEU A 1 94 ? -28.120 0.182 22.817 1.00 50.91 91 LEU A N 1
ATOM 691 C CA . LEU A 1 94 ? -27.512 -1.132 22.837 1.00 46.75 91 LEU A CA 1
ATOM 692 C C . LEU A 1 94 ? -27.115 -1.517 24.221 1.00 45.37 91 LEU A C 1
ATOM 693 O O . LEU A 1 94 ? -27.270 -2.626 24.625 1.00 49.29 91 LEU A O 1
ATOM 698 N N . ILE A 1 95 ? -26.580 -0.567 24.943 1.00 48.23 92 ILE A N 1
ATOM 699 C CA . ILE A 1 95 ? -26.207 -0.793 26.304 1.00 49.96 92 ILE A CA 1
ATOM 700 C C . ILE A 1 95 ? -27.404 -1.089 27.161 1.00 52.76 92 ILE A C 1
ATOM 701 O O . ILE A 1 95 ? -27.347 -1.923 28.030 1.00 51.52 92 ILE A O 1
ATOM 706 N N . SER A 1 96 ? -28.475 -0.355 26.951 1.00 54.57 93 SER A N 1
ATOM 707 C CA . SER A 1 96 ? -29.677 -0.596 27.709 1.00 62.18 93 SER A CA 1
ATOM 708 C C . SER A 1 96 ? -30.338 -1.936 27.446 1.00 57.17 93 SER A C 1
ATOM 709 O O . SER A 1 96 ? -30.659 -2.654 28.354 1.00 51.80 93 SER A O 1
ATOM 712 N N . THR A 1 97 ? -30.554 -2.230 26.182 1.00 52.86 94 THR A N 1
ATOM 713 C CA . THR A 1 97 ? -31.161 -3.459 25.750 1.00 51.35 94 THR A CA 1
ATOM 714 C C . THR A 1 97 ? -30.391 -4.734 26.052 1.00 52.06 94 THR A C 1
ATOM 715 O O . THR A 1 97 ? -30.962 -5.734 26.418 1.00 52.10 94 THR A O 1
ATOM 719 N N . TYR A 1 98 ? -29.098 -4.712 25.827 1.00 53.29 95 TYR A N 1
ATOM 720 C CA . TYR A 1 98 ? -28.323 -5.907 26.004 1.00 51.81 95 TYR A CA 1
ATOM 721 C C . TYR A 1 98 ? -27.602 -5.940 27.296 1.00 52.40 95 TYR A C 1
ATOM 722 O O . TYR A 1 98 ? -26.945 -6.891 27.589 1.00 50.63 95 TYR A O 1
ATOM 731 N N . GLN A 1 99 ? -27.774 -4.913 28.093 1.00 50.57 96 GLN A N 1
ATOM 732 C CA . GLN A 1 99 ? -27.173 -4.917 29.396 1.00 53.38 96 GLN A CA 1
ATOM 733 C C . GLN A 1 99 ? -25.672 -5.092 29.332 1.00 47.41 96 GLN A C 1
ATOM 734 O O . GLN A 1 99 ? -25.099 -5.860 30.058 1.00 47.07 96 GLN A O 1
ATOM 740 N N . LEU A 1 100 ? -25.068 -4.341 28.442 1.00 45.11 97 LEU A N 1
ATOM 741 C CA . LEU A 1 100 ? -23.652 -4.391 28.183 1.00 46.61 97 LEU A CA 1
ATOM 742 C C . LEU A 1 100 ? -22.765 -3.886 29.289 1.00 46.55 97 LEU A C 1
ATOM 743 O O . LEU A 1 100 ? -23.035 -2.911 29.948 1.00 45.33 97 LEU A O 1
ATOM 748 N N . LYS A 1 101 ? -21.673 -4.588 29.450 1.00 49.45 98 LYS A N 1
ATOM 749 C CA . LYS A 1 101 ? -20.687 -4.274 30.437 1.00 54.00 98 LYS A CA 1
ATOM 750 C C . LYS A 1 101 ? -19.341 -4.182 29.764 1.00 61.89 98 LYS A C 1
ATOM 751 O O . LYS A 1 101 ? -19.135 -4.677 28.682 1.00 64.24 98 LYS A O 1
ATOM 757 N N . GLU A 1 102 ? -18.423 -3.507 30.424 1.00 71.68 99 GLU A N 1
ATOM 758 C CA . GLU A 1 102 ? -17.082 -3.329 29.935 1.00 67.08 99 GLU A CA 1
ATOM 759 C C . GLU A 1 102 ? -16.157 -4.354 30.513 1.00 66.00 99 GLU A C 1
ATOM 760 O O . GLU A 1 102 ? -16.474 -5.019 31.474 1.00 60.65 99 GLU A O 1
ATOM 766 N N . GLY A 1 103 ? -14.983 -4.440 29.925 1.00 63.16 100 GLY A N 1
ATOM 767 C CA . GLY A 1 103 ? -13.950 -5.336 30.364 1.00 63.53 100 GLY A CA 1
ATOM 768 C C . GLY A 1 103 ? -14.186 -6.820 30.336 1.00 63.61 100 GLY A C 1
ATOM 769 O O . GLY A 1 103 ? -14.554 -7.370 29.323 1.00 65.48 100 GLY A O 1
ATOM 770 N N . ASN A 1 104 ? -13.885 -7.479 31.436 1.00 60.85 101 ASN A N 1
ATOM 771 C CA . ASN A 1 104 ? -13.921 -8.914 31.470 1.00 61.49 101 ASN A CA 1
ATOM 772 C C . ASN A 1 104 ? -14.650 -9.438 32.658 1.00 60.39 101 ASN A C 1
ATOM 773 O O . ASN A 1 104 ? -14.057 -9.946 33.589 1.00 55.14 101 ASN A O 1
ATOM 778 N N . PRO A 1 105 ? -15.962 -9.349 32.626 1.00 56.49 102 PRO A N 1
ATOM 779 C CA . PRO A 1 105 ? -16.778 -9.669 33.777 1.00 55.19 102 PRO A CA 1
ATOM 780 C C . PRO A 1 105 ? -17.091 -11.115 33.832 1.00 51.85 102 PRO A C 1
ATOM 781 O O . PRO A 1 105 ? -16.416 -11.896 33.222 1.00 49.33 102 PRO A O 1
ATOM 785 N N . GLY A 1 106 ? -18.141 -11.443 34.549 1.00 52.17 103 GLY A N 1
ATOM 786 C CA . GLY A 1 106 ? -18.590 -12.797 34.684 1.00 52.99 103 GLY A CA 1
ATOM 787 C C . GLY A 1 106 ? -19.205 -13.367 33.441 1.00 57.49 103 GLY A C 1
ATOM 788 O O . GLY A 1 106 ? -19.660 -12.668 32.577 1.00 58.32 103 GLY A O 1
ATOM 789 N N . ARG A 1 107 ? -19.264 -14.675 33.400 1.00 61.63 104 ARG A N 1
ATOM 790 C CA . ARG A 1 107 ? -19.617 -15.411 32.217 1.00 63.50 104 ARG A CA 1
ATOM 791 C C . ARG A 1 107 ? -21.011 -15.164 31.685 1.00 65.81 104 ARG A C 1
ATOM 792 O O . ARG A 1 107 ? -21.229 -15.286 30.512 1.00 79.35 104 ARG A O 1
ATOM 800 N N . ASP A 1 108 ? -21.943 -14.809 32.532 1.00 57.56 105 ASP A N 1
ATOM 801 C CA . ASP A 1 108 ? -23.311 -14.668 32.120 1.00 54.35 105 ASP A CA 1
ATOM 802 C C . ASP A 1 108 ? -23.559 -13.274 31.625 1.00 53.88 105 ASP A C 1
ATOM 803 O O . ASP A 1 108 ? -24.667 -12.882 31.429 1.00 53.13 105 ASP A O 1
ATOM 808 N N . THR A 1 109 ? -22.504 -12.530 31.415 1.00 49.10 106 THR A N 1
ATOM 809 C CA . THR A 1 109 ? -22.626 -11.145 31.073 1.00 48.62 106 THR A CA 1
ATOM 810 C C . THR A 1 109 ? -22.235 -10.909 29.630 1.00 49.43 106 THR A C 1
ATOM 811 O O . THR A 1 109 ? -21.268 -11.439 29.180 1.00 49.17 106 THR A O 1
ATOM 815 N N . ILE A 1 110 ? -22.994 -10.094 28.920 1.00 48.88 107 ILE A N 1
ATOM 816 C CA . ILE A 1 110 ? -22.627 -9.683 27.572 1.00 49.38 107 ILE A CA 1
ATOM 817 C C . ILE A 1 110 ? -21.691 -8.500 27.499 1.00 49.58 107 ILE A C 1
ATOM 818 O O . ILE A 1 110 ? -21.939 -7.485 28.062 1.00 48.16 107 ILE A O 1
ATOM 823 N N . THR A 1 111 ? -20.650 -8.647 26.704 1.00 46.74 108 THR A N 1
ATOM 824 C CA . THR A 1 111 ? -19.757 -7.575 26.386 1.00 43.71 108 THR A CA 1
ATOM 825 C C . THR A 1 111 ? -19.620 -7.476 24.893 1.00 41.35 108 THR A C 1
ATOM 826 O O . THR A 1 111 ? -19.828 -8.422 24.194 1.00 41.33 108 THR A O 1
ATOM 830 N N . LEU A 1 112 ? -19.221 -6.326 24.410 1.00 37.76 109 LEU A N 1
ATOM 831 C CA . LEU A 1 112 ? -19.145 -6.097 23.005 1.00 40.74 109 LEU A CA 1
ATOM 832 C C . LEU A 1 112 ? -18.201 -7.070 22.357 1.00 44.36 109 LEU A C 1
ATOM 833 O O . LEU A 1 112 ? -18.385 -7.479 21.257 1.00 51.66 109 LEU A O 1
ATOM 838 N N . SER A 1 113 ? -17.141 -7.369 23.050 1.00 44.86 110 SER A N 1
ATOM 839 C CA . SER A 1 113 ? -16.151 -8.295 22.641 1.00 43.92 110 SER A CA 1
ATOM 840 C C . SER A 1 113 ? -16.650 -9.705 22.552 1.00 42.18 110 SER A C 1
ATOM 841 O O . SER A 1 113 ? -16.252 -10.436 21.710 1.00 39.85 110 SER A O 1
ATOM 844 N N . ARG A 1 114 ? -17.485 -10.102 23.478 1.00 42.08 111 ARG A N 1
ATOM 845 C CA . ARG A 1 114 ? -18.148 -11.371 23.400 1.00 42.80 111 ARG A CA 1
ATOM 846 C C . ARG A 1 114 ? -19.137 -11.474 22.255 1.00 41.31 111 ARG A C 1
ATOM 847 O O . ARG A 1 114 ? -19.292 -12.510 21.703 1.00 45.00 111 ARG A O 1
ATOM 855 N N . VAL A 1 115 ? -19.792 -10.390 21.912 1.00 39.17 112 VAL A N 1
ATOM 856 C CA . VAL A 1 115 ? -20.672 -10.380 20.772 1.00 40.60 112 VAL A CA 1
ATOM 857 C C . VAL A 1 115 ? -19.912 -10.647 19.500 1.00 38.78 112 VAL A C 1
ATOM 858 O O . VAL A 1 115 ? -20.341 -11.376 18.674 1.00 34.78 112 VAL A O 1
ATOM 862 N N . SER A 1 116 ? -18.750 -10.056 19.379 1.00 36.42 113 SER A N 1
ATOM 863 C CA . SER A 1 116 ? -17.871 -10.278 18.260 1.00 36.36 113 SER A CA 1
ATOM 864 C C . SER A 1 116 ? -17.378 -11.697 18.135 1.00 33.74 113 SER A C 1
ATOM 865 O O . SER A 1 116 ? -17.186 -12.163 17.074 1.00 34.93 113 SER A O 1
ATOM 868 N N . ALA A 1 117 ? -17.082 -12.314 19.249 1.00 31.75 114 ALA A N 1
ATOM 869 C CA . ALA A 1 117 ? -16.747 -13.701 19.318 1.00 34.19 114 ALA A CA 1
ATOM 870 C C . ALA A 1 117 ? -17.849 -14.711 19.056 1.00 36.50 114 ALA A C 1
ATOM 871 O O . ALA A 1 117 ? -17.606 -15.714 18.462 1.00 37.85 114 ALA A O 1
ATOM 873 N N . ALA A 1 118 ? -19.032 -14.469 19.594 1.00 36.52 115 ALA A N 1
ATOM 874 C CA . ALA A 1 118 ? -20.175 -15.330 19.399 1.00 33.65 115 ALA A CA 1
ATOM 875 C C . ALA A 1 118 ? -20.580 -15.322 17.964 1.00 33.49 115 ALA A C 1
ATOM 876 O O . ALA A 1 118 ? -20.841 -16.327 17.381 1.00 34.71 115 ALA A O 1
ATOM 878 N N . PHE A 1 119 ? -20.539 -14.156 17.383 1.00 32.77 116 PHE A N 1
ATOM 879 C CA . PHE A 1 119 ? -21.030 -13.932 16.073 1.00 32.74 116 PHE A CA 1
ATOM 880 C C . PHE A 1 119 ? -19.942 -13.717 15.046 1.00 32.13 116 PHE A C 1
ATOM 881 O O . PHE A 1 119 ? -20.141 -13.061 14.109 1.00 32.11 116 PHE A O 1
ATOM 889 N N . VAL A 1 120 ? -18.822 -14.369 15.224 1.00 33.21 117 VAL A N 1
ATOM 890 C CA . VAL A 1 120 ? -17.610 -14.186 14.459 1.00 32.64 117 VAL A CA 1
ATOM 891 C C . VAL A 1 120 ? -17.788 -14.522 13.005 1.00 37.12 117 VAL A C 1
ATOM 892 O O . VAL A 1 120 ? -17.013 -14.092 12.183 1.00 40.78 117 VAL A O 1
ATOM 896 N N . PRO A 1 121 ? -18.804 -15.295 12.667 1.00 40.80 118 PRO A N 1
ATOM 897 C CA . PRO A 1 121 ? -19.079 -15.525 11.263 1.00 39.00 118 PRO A CA 1
ATOM 898 C C . PRO A 1 121 ? -19.450 -14.241 10.550 1.00 39.09 118 PRO A C 1
ATOM 899 O O . PRO A 1 121 ? -19.110 -14.130 9.417 1.00 41.87 118 PRO A O 1
ATOM 903 N N . TRP A 1 122 ? -20.160 -13.328 11.179 1.00 37.16 119 TRP A N 1
ATOM 904 C CA . TRP A 1 122 ? -20.287 -11.981 10.673 1.00 39.75 119 TRP A CA 1
ATOM 905 C C . TRP A 1 122 ? -19.016 -11.139 10.723 1.00 43.04 119 TRP A C 1
ATOM 906 O O . TRP A 1 122 ? -18.714 -10.419 9.818 1.00 41.84 119 TRP A O 1
ATOM 917 N N . THR A 1 123 ? -18.286 -11.250 11.808 1.00 40.28 120 THR A N 1
ATOM 918 C CA . THR A 1 123 ? -17.143 -10.434 12.089 1.00 42.00 120 THR A CA 1
ATOM 919 C C . THR A 1 123 ? -16.032 -10.555 11.071 1.00 44.53 120 THR A C 1
ATOM 920 O O . THR A 1 123 ? -15.453 -9.585 10.695 1.00 45.88 120 THR A O 1
ATOM 924 N N . VAL A 1 124 ? -15.735 -11.754 10.622 1.00 44.86 121 VAL A N 1
ATOM 925 C CA . VAL A 1 124 ? -14.693 -11.976 9.653 1.00 43.21 121 VAL A CA 1
ATOM 926 C C . VAL A 1 124 ? -15.020 -11.330 8.327 1.00 49.04 121 VAL A C 1
ATOM 927 O O . VAL A 1 124 ? -14.149 -11.006 7.572 1.00 52.48 121 VAL A O 1
ATOM 931 N N . GLN A 1 125 ? -16.294 -11.256 8.011 1.00 48.61 122 GLN A N 1
ATOM 932 C CA . GLN A 1 125 ? -16.763 -10.551 6.863 1.00 48.60 122 GLN A CA 1
ATOM 933 C C . GLN A 1 125 ? -16.622 -9.069 6.923 1.00 50.09 122 GLN A C 1
ATOM 934 O O . GLN A 1 125 ? -16.234 -8.451 5.978 1.00 54.72 122 GLN A O 1
ATOM 940 N N . ALA A 1 126 ? -16.994 -8.503 8.045 1.00 48.70 123 ALA A N 1
ATOM 941 C CA . ALA A 1 126 ? -17.002 -7.078 8.242 1.00 51.12 123 ALA A CA 1
ATOM 942 C C . ALA A 1 126 ? -15.633 -6.434 8.195 1.00 53.94 123 ALA A C 1
ATOM 943 O O . ALA A 1 126 ? -15.505 -5.311 7.789 1.00 57.24 123 ALA A O 1
ATOM 945 N N . LEU A 1 127 ? -14.615 -7.184 8.562 1.00 51.20 124 LEU A N 1
ATOM 946 C CA . LEU A 1 127 ? -13.247 -6.718 8.599 1.00 49.50 124 LEU A CA 1
ATOM 947 C C . LEU A 1 127 ? -12.750 -6.272 7.237 1.00 49.63 124 LEU A C 1
ATOM 948 O O . LEU A 1 127 ? -11.979 -5.368 7.129 1.00 48.47 124 LEU A O 1
ATOM 953 N N . LYS A 1 128 ? -13.221 -6.911 6.202 1.00 56.10 125 LYS A N 1
ATOM 954 C CA . LYS A 1 128 ? -12.767 -6.604 4.889 1.00 60.75 125 LYS A CA 1
ATOM 955 C C . LYS A 1 128 ? -13.104 -5.178 4.593 1.00 63.99 125 LYS A C 1
ATOM 956 O O . LYS A 1 128 ? -12.331 -4.471 3.990 1.00 73.97 125 LYS A O 1
ATOM 962 N N . THR A 1 129 ? -14.276 -4.750 5.008 1.00 61.45 126 THR A N 1
ATOM 963 C CA . THR A 1 129 ? -14.766 -3.476 4.592 1.00 56.74 126 THR A CA 1
ATOM 964 C C . THR A 1 129 ? -14.326 -2.323 5.455 1.00 58.41 126 THR A C 1
ATOM 965 O O . THR A 1 129 ? -14.542 -1.210 5.090 1.00 72.03 126 THR A O 1
ATOM 969 N N . LEU A 1 130 ? -13.768 -2.581 6.607 1.00 56.78 127 LEU A N 1
ATOM 970 C CA . LEU A 1 130 ? -13.438 -1.505 7.486 1.00 55.63 127 LEU A CA 1
ATOM 971 C C . LEU A 1 130 ? -12.035 -1.541 8.067 1.00 55.32 127 LEU A C 1
ATOM 972 O O . LEU A 1 130 ? -11.811 -1.079 9.149 1.00 51.32 127 LEU A O 1
ATOM 977 N N . SER A 1 131 ? -11.098 -2.099 7.328 1.00 53.88 128 SER A N 1
ATOM 978 C CA . SER A 1 131 ? -9.749 -2.307 7.797 1.00 57.26 128 SER A CA 1
ATOM 979 C C . SER A 1 131 ? -8.975 -1.057 8.126 1.00 58.16 128 SER A C 1
ATOM 980 O O . SER A 1 131 ? -8.201 -1.039 9.041 1.00 58.78 128 SER A O 1
ATOM 983 N N . GLU A 1 132 ? -9.182 -0.015 7.364 1.00 59.40 129 GLU A N 1
ATOM 984 C CA . GLU A 1 132 ? -8.477 1.209 7.613 1.00 61.03 129 GLU A CA 1
ATOM 985 C C . GLU A 1 132 ? -8.878 1.843 8.930 1.00 64.41 129 GLU A C 1
ATOM 986 O O . GLU A 1 132 ? -8.123 2.558 9.544 1.00 60.89 129 GLU A O 1
ATOM 992 N N . SER A 1 133 ? -10.088 1.553 9.360 1.00 63.32 130 SER A N 1
ATOM 993 C CA . SER A 1 133 ? -10.652 2.177 10.528 1.00 58.37 130 SER A CA 1
ATOM 994 C C . SER A 1 133 ? -10.369 1.395 11.800 1.00 59.17 130 SER A C 1
ATOM 995 O O . SER A 1 133 ? -10.720 1.790 12.880 1.00 59.08 130 SER A O 1
ATOM 998 N N . LEU A 1 134 ? -9.693 0.289 11.652 1.00 56.03 131 LEU A N 1
ATOM 999 C CA . LEU A 1 134 ? -9.339 -0.505 12.777 1.00 56.81 131 LEU A CA 1
ATOM 1000 C C . LEU A 1 134 ? -8.213 0.129 13.507 1.00 54.92 131 LEU A C 1
ATOM 1001 O O . LEU A 1 134 ? -7.578 0.977 12.980 1.00 53.46 131 LEU A O 1
ATOM 1006 N N . PRO A 1 135 ? -7.915 -0.312 14.707 1.00 58.76 132 PRO A N 1
ATOM 1007 C CA . PRO A 1 135 ? -6.795 0.247 15.439 1.00 60.61 132 PRO A CA 1
ATOM 1008 C C . PRO A 1 135 ? -5.486 0.050 14.718 1.00 67.37 132 PRO A C 1
ATOM 1009 O O . PRO A 1 135 ? -4.676 0.950 14.657 1.00 66.61 132 PRO A O 1
ATOM 1013 N N . VAL A 1 136 ? -5.290 -1.130 14.172 1.00 69.28 133 VAL A N 1
ATOM 1014 C CA . VAL A 1 136 ? -4.180 -1.375 13.306 1.00 67.40 133 VAL A CA 1
ATOM 1015 C C . VAL A 1 136 ? -4.794 -1.543 11.967 1.00 66.00 133 VAL A C 1
ATOM 1016 O O . VAL A 1 136 ? -5.665 -2.343 11.813 1.00 70.48 133 VAL A O 1
ATOM 1020 N N . THR A 1 137 ? -4.348 -0.784 10.996 1.00 64.72 134 THR A N 1
ATOM 1021 C CA . THR A 1 137 ? -4.922 -0.861 9.675 1.00 63.51 134 THR A CA 1
ATOM 1022 C C . THR A 1 137 ? -4.468 -2.029 8.836 1.00 65.89 134 THR A C 1
ATOM 1023 O O . THR A 1 137 ? -3.551 -2.744 9.174 1.00 58.08 134 THR A O 1
ATOM 1027 N N . GLY A 1 138 ? -5.150 -2.220 7.729 1.00 69.63 135 GLY A N 1
ATOM 1028 C CA . GLY A 1 138 ? -4.756 -3.255 6.825 1.00 73.58 135 GLY A CA 1
ATOM 1029 C C . GLY A 1 138 ? -3.389 -2.950 6.301 1.00 74.51 135 GLY A C 1
ATOM 1030 O O . GLY A 1 138 ? -2.521 -3.779 6.271 1.00 77.30 135 GLY A O 1
ATOM 1031 N N . THR A 1 139 ? -3.197 -1.716 5.917 1.00 76.39 136 THR A N 1
ATOM 1032 C CA . THR A 1 139 ? -1.986 -1.312 5.274 1.00 76.44 136 THR A CA 1
ATOM 1033 C C . THR A 1 139 ? -0.830 -1.528 6.194 1.00 70.97 136 THR A C 1
ATOM 1034 O O . THR A 1 139 ? 0.215 -1.943 5.778 1.00 70.40 136 THR A O 1
ATOM 1038 N N . THR A 1 140 ? -1.043 -1.280 7.461 1.00 64.83 137 THR A N 1
ATOM 1039 C CA . THR A 1 140 ? -0.027 -1.493 8.433 1.00 62.11 137 THR A CA 1
ATOM 1040 C C . THR A 1 140 ? 0.323 -2.934 8.450 1.00 66.57 137 THR A C 1
ATOM 1041 O O . THR A 1 140 ? 1.467 -3.287 8.514 1.00 73.17 137 THR A O 1
ATOM 1045 N N . MET A 1 141 ? -0.692 -3.765 8.450 1.00 67.52 138 MET A N 1
ATOM 1046 C CA . MET A 1 141 ? -0.530 -5.192 8.529 1.00 63.50 138 MET A CA 1
ATOM 1047 C C . MET A 1 141 ? 0.193 -5.687 7.296 1.00 62.15 138 MET A C 1
ATOM 1048 O O . MET A 1 141 ? 1.033 -6.546 7.355 1.00 56.73 138 MET A O 1
ATOM 1053 N N . ASP A 1 142 ? -0.146 -5.093 6.173 1.00 61.80 139 ASP A N 1
ATOM 1054 C CA . ASP A 1 142 ? 0.474 -5.444 4.931 1.00 66.20 139 ASP A CA 1
ATOM 1055 C C . ASP A 1 142 ? 1.945 -5.175 4.987 1.00 67.35 139 ASP A C 1
ATOM 1056 O O . ASP A 1 142 ? 2.724 -5.926 4.467 1.00 65.02 139 ASP A O 1
ATOM 1061 N N . SER A 1 143 ? 2.319 -4.070 5.596 1.00 72.27 140 SER A N 1
ATOM 1062 C CA . SER A 1 143 ? 3.718 -3.723 5.692 1.00 72.81 140 SER A CA 1
ATOM 1063 C C . SER A 1 143 ? 4.453 -4.721 6.498 1.00 71.03 140 SER A C 1
ATOM 1064 O O . SER A 1 143 ? 5.506 -5.167 6.114 1.00 78.64 140 SER A O 1
ATOM 1067 N N . ILE A 1 144 ? 3.912 -5.039 7.643 1.00 68.37 141 ILE A N 1
ATOM 1068 C CA . ILE A 1 144 ? 4.554 -5.979 8.499 1.00 68.96 141 ILE A CA 1
ATOM 1069 C C . ILE A 1 144 ? 4.596 -7.325 7.852 1.00 77.13 141 ILE A C 1
ATOM 1070 O O . ILE A 1 144 ? 5.493 -8.083 8.103 1.00 84.69 141 ILE A O 1
ATOM 1075 N N . ALA A 1 145 ? 3.545 -7.670 7.129 1.00 81.43 142 ALA A N 1
ATOM 1076 C CA . ALA A 1 145 ? 3.462 -8.957 6.457 1.00 83.23 142 ALA A CA 1
ATOM 1077 C C . ALA A 1 145 ? 4.414 -9.113 5.298 1.00 83.52 142 ALA A C 1
ATOM 1078 O O . ALA A 1 145 ? 5.008 -10.141 5.117 1.00 82.57 142 ALA A O 1
ATOM 1080 N N . GLY A 1 146 ? 4.534 -8.066 4.504 1.00 86.97 143 GLY A N 1
ATOM 1081 C CA . GLY A 1 146 ? 5.264 -8.117 3.260 1.00 85.11 143 GLY A CA 1
ATOM 1082 C C . GLY A 1 146 ? 4.405 -8.633 2.142 1.00 81.34 143 GLY A C 1
ATOM 1083 O O . GLY A 1 146 ? 4.861 -8.805 1.038 1.00 81.51 143 GLY A O 1
ATOM 1084 N N . THR A 1 147 ? 3.152 -8.882 2.468 1.00 81.05 144 THR A N 1
ATOM 1085 C CA . THR A 1 147 ? 2.152 -9.350 1.540 1.00 78.30 144 THR A CA 1
ATOM 1086 C C . THR A 1 147 ? 0.833 -8.995 2.150 1.00 77.25 144 THR A C 1
ATOM 1087 O O . THR A 1 147 ? 0.796 -8.695 3.319 1.00 77.99 144 THR A O 1
ATOM 1091 N N . THR A 1 148 ? -0.249 -9.090 1.394 1.00 69.29 145 THR A N 1
ATOM 1092 C CA . THR A 1 148 ? -1.532 -8.733 1.937 1.00 65.32 145 THR A CA 1
ATOM 1093 C C . THR A 1 148 ? -1.831 -9.610 3.095 1.00 57.95 145 THR A C 1
ATOM 1094 O O . THR A 1 148 ? -1.815 -10.792 2.978 1.00 63.40 145 THR A O 1
ATOM 1098 N N . TYR A 1 149 ? -2.133 -9.008 4.223 1.00 53.13 146 TYR A N 1
ATOM 1099 C CA . TYR A 1 149 ? -2.473 -9.763 5.394 1.00 51.24 146 TYR A CA 1
ATOM 1100 C C . TYR A 1 149 ? -3.952 -9.888 5.394 1.00 52.32 146 TYR A C 1
ATOM 1101 O O . TYR A 1 149 ? -4.626 -8.908 5.226 1.00 55.51 146 TYR A O 1
ATOM 1110 N N . PRO A 1 150 ? -4.479 -11.088 5.524 1.00 51.09 147 PRO A N 1
ATOM 1111 C CA . PRO A 1 150 ? -5.898 -11.241 5.278 1.00 50.28 147 PRO A CA 1
ATOM 1112 C C . PRO A 1 150 ? -6.719 -10.489 6.295 1.00 51.03 147 PRO A C 1
ATOM 1113 O O . PRO A 1 150 ? -6.510 -10.566 7.476 1.00 54.62 147 PRO A O 1
ATOM 1117 N N . ARG A 1 151 ? -7.675 -9.751 5.792 1.00 50.55 148 ARG A N 1
ATOM 1118 C CA . ARG A 1 151 ? -8.493 -8.908 6.595 1.00 52.06 148 ARG A CA 1
ATOM 1119 C C . ARG A 1 151 ? -9.269 -9.715 7.587 1.00 50.51 148 ARG A C 1
ATOM 1120 O O . ARG A 1 151 ? -9.469 -9.286 8.671 1.00 50.96 148 ARG A O 1
ATOM 1128 N N . CYS A 1 152 ? -9.680 -10.902 7.217 1.00 48.00 149 CYS A N 1
ATOM 1129 C CA . CYS A 1 152 ? -10.512 -11.710 8.063 1.00 50.09 149 CYS A CA 1
ATOM 1130 C C . CYS A 1 152 ? -9.823 -12.108 9.352 1.00 49.27 149 CYS A C 1
ATOM 1131 O O . CYS A 1 152 ? -10.456 -12.506 10.289 1.00 42.66 149 CYS A O 1
ATOM 1134 N N . MET A 1 153 ? -8.519 -11.993 9.385 1.00 44.90 150 MET A N 1
ATOM 1135 C CA . MET A 1 153 ? -7.800 -12.417 10.537 1.00 47.00 150 MET A CA 1
ATOM 1136 C C . MET A 1 153 ? -7.566 -11.304 11.536 1.00 46.73 150 MET A C 1
ATOM 1137 O O . MET A 1 153 ? -7.084 -11.547 12.588 1.00 47.42 150 MET A O 1
ATOM 1142 N N . MET A 1 154 ? -7.923 -10.078 11.202 1.00 48.47 151 MET A N 1
ATOM 1143 C CA . MET A 1 154 ? -7.600 -8.928 12.039 1.00 45.51 151 MET A CA 1
ATOM 1144 C C . MET A 1 154 ? -8.561 -8.562 13.156 1.00 42.53 151 MET A C 1
ATOM 1145 O O . MET A 1 154 ? -9.086 -7.489 13.211 1.00 41.94 151 MET A O 1
ATOM 1150 N N . HIS A 1 155 ? -8.805 -9.502 14.031 1.00 40.56 152 HIS A N 1
ATOM 1151 C CA . HIS A 1 155 ? -9.438 -9.248 15.267 1.00 38.05 152 HIS A CA 1
ATOM 1152 C C . HIS A 1 155 ? -9.168 -10.477 16.062 1.00 36.27 152 HIS A C 1
ATOM 1153 O O . HIS A 1 155 ? -8.969 -11.484 15.483 1.00 39.35 152 HIS A O 1
ATOM 1160 N N . PRO A 1 156 ? -9.212 -10.454 17.367 1.00 36.46 153 PRO A N 1
ATOM 1161 C CA . PRO A 1 156 ? -8.953 -11.657 18.143 1.00 37.84 153 PRO A CA 1
ATOM 1162 C C . PRO A 1 156 ? -9.972 -12.765 17.980 1.00 39.22 153 PRO A C 1
ATOM 1163 O O . PRO A 1 156 ? -9.644 -13.874 18.205 1.00 36.79 153 PRO A O 1
ATOM 1167 N N . SER A 1 157 ? -11.185 -12.446 17.586 1.00 42.82 154 SER A N 1
ATOM 1168 C CA . SER A 1 157 ? -12.281 -13.388 17.499 1.00 41.02 154 SER A CA 1
ATOM 1169 C C . SER A 1 157 ? -12.035 -14.474 16.482 1.00 40.86 154 SER A C 1
ATOM 1170 O O . SER A 1 157 ? -12.578 -15.535 16.567 1.00 36.68 154 SER A O 1
ATOM 1173 N N . PHE A 1 158 ? -11.140 -14.198 15.559 1.00 42.45 155 PHE A N 1
ATOM 1174 C CA . PHE A 1 158 ? -10.799 -15.122 14.513 1.00 42.35 155 PHE A CA 1
ATOM 1175 C C . PHE A 1 158 ? -10.237 -16.381 15.118 1.00 40.78 155 PHE A C 1
ATOM 1176 O O . PHE A 1 158 ? -10.278 -17.417 14.520 1.00 36.85 155 PHE A O 1
ATOM 1184 N N . ALA A 1 159 ? -9.738 -16.277 16.326 1.00 40.59 156 ALA A N 1
ATOM 1185 C CA . ALA A 1 159 ? -9.150 -17.399 16.993 1.00 42.30 156 ALA A CA 1
ATOM 1186 C C . ALA A 1 159 ? -10.168 -18.450 17.212 1.00 43.13 156 ALA A C 1
ATOM 1187 O O . ALA A 1 159 ? -9.854 -19.587 17.305 1.00 46.64 156 ALA A O 1
ATOM 1189 N N . GLY A 1 160 ? -11.404 -18.020 17.273 1.00 44.52 157 GLY A N 1
ATOM 1190 C CA . GLY A 1 160 ? -12.562 -18.860 17.388 1.00 42.66 157 GLY A CA 1
ATOM 1191 C C . GLY A 1 160 ? -12.859 -19.798 16.251 1.00 42.01 157 GLY A C 1
ATOM 1192 O O . GLY A 1 160 ? -13.537 -20.752 16.460 1.00 42.81 157 GLY A O 1
ATOM 1193 N N . ILE A 1 161 ? -12.386 -19.507 15.056 1.00 43.12 158 ILE A N 1
ATOM 1194 C CA . ILE A 1 161 ? -12.581 -20.391 13.926 1.00 43.99 158 ILE A CA 1
ATOM 1195 C C . ILE A 1 161 ? -11.359 -21.199 13.510 1.00 47.39 158 ILE A C 1
ATOM 1196 O O . ILE A 1 161 ? -11.336 -21.769 12.457 1.00 46.11 158 ILE A O 1
ATOM 1201 N N . ILE A 1 162 ? -10.360 -21.279 14.357 1.00 50.95 159 ILE A N 1
ATOM 1202 C CA . ILE A 1 162 ? -9.191 -22.040 14.034 1.00 50.94 159 ILE A CA 1
ATOM 1203 C C . ILE A 1 162 ? -9.381 -23.430 14.543 1.00 49.40 159 ILE A C 1
ATOM 1204 O O . ILE A 1 162 ? -9.730 -23.613 15.667 1.00 52.59 159 ILE A O 1
ATOM 1209 N N . ASP A 1 163 ? -9.171 -24.400 13.681 1.00 49.55 160 ASP A N 1
ATOM 1210 C CA . ASP A 1 163 ? -9.151 -25.773 14.058 1.00 48.82 160 ASP A CA 1
ATOM 1211 C C . ASP A 1 163 ? -7.704 -26.155 14.108 1.00 53.06 160 ASP A C 1
ATOM 1212 O O . ASP A 1 163 ? -7.020 -26.089 13.131 1.00 47.01 160 ASP A O 1
ATOM 1217 N N . LEU A 1 164 ? -7.228 -26.484 15.286 1.00 56.61 161 LEU A N 1
ATOM 1218 C CA . LEU A 1 164 ? -5.831 -26.807 15.486 1.00 64.26 161 LEU A CA 1
ATOM 1219 C C . LEU A 1 164 ? -5.405 -28.063 14.811 1.00 62.08 161 LEU A C 1
ATOM 1220 O O . LEU A 1 164 ? -4.304 -28.177 14.349 1.00 69.31 161 LEU A O 1
ATOM 1225 N N . GLU A 1 165 ? -6.309 -29.004 14.740 1.00 62.31 162 GLU A N 1
ATOM 1226 C CA . GLU A 1 165 ? -5.975 -30.345 14.377 1.00 64.11 162 GLU A CA 1
ATOM 1227 C C . GLU A 1 165 ? -5.858 -30.548 12.892 1.00 62.13 162 GLU A C 1
ATOM 1228 O O . GLU A 1 165 ? -5.517 -31.609 12.455 1.00 59.97 162 GLU A O 1
ATOM 1234 N N . LEU A 1 166 ? -6.037 -29.492 12.133 1.00 55.29 163 LEU A N 1
ATOM 1235 C CA . LEU A 1 166 ? -5.969 -29.596 10.716 1.00 59.28 163 LEU A CA 1
ATOM 1236 C C . LEU A 1 166 ? -4.632 -30.114 10.342 1.00 63.64 163 LEU A C 1
ATOM 1237 O O . LEU A 1 166 ? -3.652 -29.790 10.928 1.00 73.47 163 LEU A O 1
ATOM 1242 N N . PRO A 1 167 ? -4.585 -30.981 9.351 1.00 70.98 164 PRO A N 1
ATOM 1243 C CA . PRO A 1 167 ? -3.358 -31.697 9.007 1.00 67.55 164 PRO A CA 1
ATOM 1244 C C . PRO A 1 167 ? -2.249 -30.854 8.424 1.00 65.28 164 PRO A C 1
ATOM 1245 O O . PRO A 1 167 ? -2.472 -29.744 8.056 1.00 61.51 164 PRO A O 1
ATOM 1249 N N . ASN A 1 168 ? -1.056 -31.422 8.350 1.00 69.49 165 ASN A N 1
ATOM 1250 C CA . ASN A 1 168 ? 0.140 -30.713 7.938 1.00 69.55 165 ASN A CA 1
ATOM 1251 C C . ASN A 1 168 ? 0.381 -29.533 8.833 1.00 68.12 165 ASN A C 1
ATOM 1252 O O . ASN A 1 168 ? 0.878 -28.509 8.403 1.00 63.38 165 ASN A O 1
ATOM 1257 N N . ASN A 1 169 ? 0.000 -29.696 10.084 1.00 65.59 166 ASN A N 1
ATOM 1258 C CA . ASN A 1 169 ? -0.131 -28.589 11.014 1.00 75.11 166 ASN A CA 1
ATOM 1259 C C . ASN A 1 169 ? -0.499 -27.263 10.367 1.00 69.17 166 ASN A C 1
ATOM 1260 O O . ASN A 1 169 ? 0.195 -26.296 10.518 1.00 68.71 166 ASN A O 1
ATOM 1265 N N . THR A 1 170 ? -1.603 -27.241 9.644 1.00 61.47 167 THR A N 1
ATOM 1266 C CA . THR A 1 170 ? -2.099 -26.048 9.023 1.00 55.07 167 THR A CA 1
ATOM 1267 C C . THR A 1 170 ? -2.765 -25.211 10.086 1.00 52.56 167 THR A C 1
ATOM 1268 O O . THR A 1 170 ? -2.875 -24.028 9.946 1.00 53.00 167 THR A O 1
ATOM 1272 N N . GLY A 1 171 ? -3.239 -25.843 11.137 1.00 50.25 168 GLY A N 1
ATOM 1273 C CA . GLY A 1 171 ? -3.770 -25.132 12.266 1.00 56.90 168 GLY A CA 1
ATOM 1274 C C . GLY A 1 171 ? -2.741 -24.381 13.064 1.00 58.98 168 GLY A C 1
ATOM 1275 O O . GLY A 1 171 ? -2.934 -23.265 13.473 1.00 57.74 168 GLY A O 1
ATOM 1276 N N . ALA A 1 172 ? -1.621 -25.036 13.281 1.00 62.15 169 ALA A N 1
ATOM 1277 C CA . ALA A 1 172 ? -0.510 -24.437 13.944 1.00 56.08 169 ALA A CA 1
ATOM 1278 C C . ALA A 1 172 ? -0.049 -23.274 13.128 1.00 48.84 169 ALA A C 1
ATOM 1279 O O . ALA A 1 172 ? 0.284 -22.264 13.651 1.00 45.89 169 ALA A O 1
ATOM 1281 N N . MET A 1 173 ? -0.026 -23.438 11.837 1.00 49.72 170 MET A N 1
ATOM 1282 C CA . MET A 1 173 ? 0.337 -22.359 10.985 1.00 54.56 170 MET A CA 1
ATOM 1283 C C . MET A 1 173 ? -0.634 -21.226 11.093 1.00 54.54 170 MET A C 1
ATOM 1284 O O . MET A 1 173 ? -0.238 -20.092 11.171 1.00 54.76 170 MET A O 1
ATOM 1289 N N . LEU A 1 174 ? -1.919 -21.537 11.109 1.00 54.11 171 LEU A N 1
ATOM 1290 C CA . LEU A 1 174 ? -2.931 -20.512 11.091 1.00 52.31 171 LEU A CA 1
ATOM 1291 C C . LEU A 1 174 ? -2.834 -19.634 12.296 1.00 47.59 171 LEU A C 1
ATOM 1292 O O . LEU A 1 174 ? -2.994 -18.450 12.213 1.00 44.20 171 LEU A O 1
ATOM 1297 N N . ALA A 1 175 ? -2.587 -20.254 13.424 1.00 42.06 172 ALA A N 1
ATOM 1298 C CA . ALA A 1 175 ? -2.425 -19.555 14.650 1.00 42.09 172 ALA A CA 1
ATOM 1299 C C . ALA A 1 175 ? -1.231 -18.627 14.650 1.00 45.99 172 ALA A C 1
ATOM 1300 O O . ALA A 1 175 ? -1.338 -17.521 15.104 1.00 45.63 172 ALA A O 1
ATOM 1302 N N . ASP A 1 176 ? -0.103 -19.069 14.125 1.00 46.52 173 ASP A N 1
ATOM 1303 C CA . ASP A 1 176 ? 1.062 -18.240 14.075 1.00 47.19 173 ASP A CA 1
ATOM 1304 C C . ASP A 1 176 ? 0.769 -17.031 13.233 1.00 50.25 173 ASP A C 1
ATOM 1305 O O . ASP A 1 176 ? 1.112 -15.938 13.584 1.00 54.06 173 ASP A O 1
ATOM 1310 N N . ALA A 1 177 ? 0.135 -17.221 12.102 1.00 51.17 174 ALA A N 1
ATOM 1311 C CA . ALA A 1 177 ? -0.249 -16.099 11.273 1.00 52.91 174 ALA A CA 1
ATOM 1312 C C . ALA A 1 177 ? -1.250 -15.131 11.920 1.00 51.02 174 ALA A C 1
ATOM 1313 O O . ALA A 1 177 ? -1.256 -13.960 11.620 1.00 48.59 174 ALA A O 1
ATOM 1315 N N . HIS A 1 178 ? -2.135 -15.655 12.747 1.00 45.22 175 HIS A N 1
ATOM 1316 C CA . HIS A 1 178 ? -3.025 -14.851 13.537 1.00 42.38 175 HIS A CA 1
ATOM 1317 C C . HIS A 1 178 ? -2.196 -14.098 14.544 1.00 42.97 175 HIS A C 1
ATOM 1318 O O . HIS A 1 178 ? -2.464 -12.995 14.882 1.00 39.53 175 HIS A O 1
ATOM 1325 N N . GLY A 1 179 ? -1.144 -14.725 14.983 1.00 48.90 176 GLY A N 1
ATOM 1326 C CA . GLY A 1 179 ? -0.263 -14.152 15.961 1.00 52.95 176 GLY A CA 1
ATOM 1327 C C . GLY A 1 179 ? 0.340 -12.878 15.459 1.00 51.51 176 GLY A C 1
ATOM 1328 O O . GLY A 1 179 ? 0.591 -11.983 16.213 1.00 54.19 176 GLY A O 1
ATOM 1329 N N . LEU A 1 180 ? 0.566 -12.805 14.176 1.00 50.12 177 LEU A N 1
ATOM 1330 C CA . LEU A 1 180 ? 1.243 -11.676 13.645 1.00 53.43 177 LEU A CA 1
ATOM 1331 C C . LEU A 1 180 ? 0.439 -10.442 13.917 1.00 54.63 177 LEU A C 1
ATOM 1332 O O . LEU A 1 180 ? 0.967 -9.425 14.287 1.00 62.98 177 LEU A O 1
ATOM 1337 N N . PHE A 1 181 ? -0.845 -10.513 13.671 1.00 54.14 178 PHE A N 1
ATOM 1338 C CA . PHE A 1 181 ? -1.721 -9.427 13.994 1.00 49.92 178 PHE A CA 1
ATOM 1339 C C . PHE A 1 181 ? -1.914 -9.180 15.491 1.00 47.43 178 PHE A C 1
ATOM 1340 O O . PHE A 1 181 ? -1.957 -8.078 15.906 1.00 42.71 178 PHE A O 1
ATOM 1348 N N . MET A 1 182 ? -1.978 -10.226 16.286 1.00 53.07 179 MET A N 1
ATOM 1349 C CA . MET A 1 182 ? -2.290 -10.109 17.689 1.00 54.83 179 MET A CA 1
ATOM 1350 C C . MET A 1 182 ? -1.278 -9.258 18.390 1.00 61.30 179 MET A C 1
ATOM 1351 O O . MET A 1 182 ? -1.614 -8.444 19.213 1.00 58.85 179 MET A O 1
ATOM 1356 N N . LEU A 1 183 ? -0.025 -9.453 18.038 1.00 65.01 180 LEU A N 1
ATOM 1357 C CA . LEU A 1 183 ? 1.033 -8.756 18.691 1.00 61.06 180 LEU A CA 1
ATOM 1358 C C . LEU A 1 183 ? 0.836 -7.295 18.480 1.00 59.90 180 LEU A C 1
ATOM 1359 O O . LEU A 1 183 ? 0.904 -6.534 19.402 1.00 60.66 180 LEU A O 1
ATOM 1364 N N . GLU A 1 184 ? 0.570 -6.908 17.255 1.00 55.75 181 GLU A N 1
ATOM 1365 C CA . GLU A 1 184 ? 0.341 -5.533 16.959 1.00 60.39 181 GLU A CA 1
ATOM 1366 C C . GLU A 1 184 ? -0.854 -5.035 17.684 1.00 63.84 181 GLU A C 1
ATOM 1367 O O . GLU A 1 184 ? -0.854 -3.926 18.143 1.00 78.49 181 GLU A O 1
ATOM 1373 N N . PHE A 1 185 ? -1.910 -5.823 17.705 1.00 59.62 182 PHE A N 1
ATOM 1374 C CA . PHE A 1 185 ? -3.150 -5.441 18.332 1.00 54.91 182 PHE A CA 1
ATOM 1375 C C . PHE A 1 185 ? -3.009 -5.326 19.814 1.00 51.65 182 PHE A C 1
ATOM 1376 O O . PHE A 1 185 ? -3.527 -4.435 20.407 1.00 53.15 182 PHE A O 1
ATOM 1384 N N . SER A 1 186 ? -2.285 -6.245 20.404 1.00 51.38 183 SER A N 1
ATOM 1385 C CA . SER A 1 186 ? -2.076 -6.230 21.827 1.00 54.63 183 SER A CA 1
ATOM 1386 C C . SER A 1 186 ? -1.340 -4.989 22.240 1.00 63.70 183 SER A C 1
ATOM 1387 O O . SER A 1 186 ? -1.563 -4.466 23.304 1.00 67.25 183 SER A O 1
ATOM 1390 N N . LYS A 1 187 ? -0.420 -4.553 21.406 1.00 68.16 184 LYS A N 1
ATOM 1391 C CA . LYS A 1 187 ? 0.373 -3.417 21.754 1.00 73.12 184 LYS A CA 1
ATOM 1392 C C . LYS A 1 187 ? -0.529 -2.256 21.854 1.00 72.76 184 LYS A C 1
ATOM 1393 O O . LYS A 1 187 ? -0.354 -1.419 22.719 1.00 69.36 184 LYS A O 1
ATOM 1399 N N . THR A 1 188 ? -1.450 -2.159 20.923 1.00 67.07 185 THR A N 1
ATOM 1400 C CA . THR A 1 188 ? -2.342 -1.029 20.971 1.00 74.61 185 THR A CA 1
ATOM 1401 C C . THR A 1 188 ? -3.333 -0.987 22.117 1.00 73.69 185 THR A C 1
ATOM 1402 O O . THR A 1 188 ? -3.458 0.030 22.754 1.00 87.69 185 THR A O 1
ATOM 1406 N N . ILE A 1 189 ? -4.025 -2.060 22.397 1.00 66.40 186 ILE A N 1
ATOM 1407 C CA . ILE A 1 189 ? -5.010 -1.961 23.428 1.00 69.18 186 ILE A CA 1
ATOM 1408 C C . ILE A 1 189 ? -4.382 -2.004 24.802 1.00 72.19 186 ILE A C 1
ATOM 1409 O O . ILE A 1 189 ? -4.974 -1.557 25.754 1.00 69.22 186 ILE A O 1
ATOM 1414 N N . ASN A 1 190 ? -3.174 -2.530 24.896 1.00 72.54 187 ASN A N 1
ATOM 1415 C CA . ASN A 1 190 ? -2.451 -2.533 26.140 1.00 69.40 187 ASN A CA 1
ATOM 1416 C C . ASN A 1 190 ? -1.102 -1.938 25.905 1.00 68.93 187 ASN A C 1
ATOM 1417 O O . ASN A 1 190 ? -0.155 -2.643 25.670 1.00 73.95 187 ASN A O 1
ATOM 1422 N N . PRO A 1 191 ? -1.048 -0.541 25.981 1.00 67.65 188 PRO A N 1
ATOM 1423 C CA . PRO A 1 191 ? 0.248 0.027 25.605 1.00 65.03 188 PRO A CA 1
ATOM 1424 C C . PRO A 1 191 ? 1.386 -0.243 26.548 1.00 62.36 188 PRO A C 1
ATOM 1425 O O . PRO A 1 191 ? 2.500 0.001 26.213 1.00 57.60 188 PRO A O 1
ATOM 1429 N N . SER A 1 192 ? 1.110 -0.782 27.712 1.00 64.81 189 SER A N 1
ATOM 1430 C CA . SER A 1 192 ? 2.153 -1.159 28.630 1.00 68.82 189 SER A CA 1
ATOM 1431 C C . SER A 1 192 ? 3.018 -2.261 28.053 1.00 73.62 189 SER A C 1
ATOM 1432 O O . SER A 1 192 ? 3.738 -2.915 28.772 1.00 79.00 189 SER A O 1
ATOM 1435 N N . LEU A 1 193 ? 2.938 -2.466 26.757 1.00 74.53 190 LEU A N 1
ATOM 1436 C CA . LEU A 1 193 ? 3.481 -3.626 26.138 1.00 71.99 190 LEU A CA 1
ATOM 1437 C C . LEU A 1 193 ? 4.291 -3.278 24.928 1.00 71.15 190 LEU A C 1
ATOM 1438 O O . LEU A 1 193 ? 5.019 -4.112 24.456 1.00 71.28 190 LEU A O 1
ATOM 1443 N N . ARG A 1 194 ? 4.162 -2.066 24.414 1.00 67.75 191 ARG A N 1
ATOM 1444 C CA . ARG A 1 194 ? 4.898 -1.717 23.222 1.00 71.76 191 ARG A CA 1
ATOM 1445 C C . ARG A 1 194 ? 6.369 -1.487 23.489 1.00 74.87 191 ARG A C 1
ATOM 1446 O O . ARG A 1 194 ? 7.152 -1.338 22.582 1.00 68.37 191 ARG A O 1
ATOM 1454 N N . THR A 1 195 ? 6.734 -1.492 24.755 1.00 78.58 192 THR A N 1
ATOM 1455 C CA . THR A 1 195 ? 8.123 -1.453 25.148 1.00 76.82 192 THR A CA 1
ATOM 1456 C C . THR A 1 195 ? 8.666 -2.841 25.333 1.00 72.41 192 THR A C 1
ATOM 1457 O O . THR A 1 195 ? 9.797 -3.021 25.673 1.00 71.86 192 THR A O 1
ATOM 1461 N N . LYS A 1 196 ? 7.825 -3.809 25.092 1.00 75.28 193 LYS A N 1
ATOM 1462 C CA . LYS A 1 196 ? 8.151 -5.178 25.335 1.00 76.56 193 LYS A CA 1
ATOM 1463 C C . LYS A 1 196 ? 8.460 -5.841 24.036 1.00 73.93 193 LYS A C 1
ATOM 1464 O O . LYS A 1 196 ? 8.149 -5.326 22.988 1.00 74.55 193 LYS A O 1
ATOM 1470 N N . GLN A 1 197 ? 9.148 -6.953 24.114 1.00 70.11 194 GLN A N 1
ATOM 1471 C CA . GLN A 1 197 ? 9.494 -7.691 22.927 1.00 71.90 194 GLN A CA 1
ATOM 1472 C C . GLN A 1 197 ? 8.385 -8.632 22.473 1.00 70.92 194 GLN A C 1
ATOM 1473 O O . GLN A 1 197 ? 7.517 -8.974 23.253 1.00 70.23 194 GLN A O 1
ATOM 1479 N N . PRO A 1 198 ? 8.437 -9.118 21.252 1.00 69.56 195 PRO A N 1
ATOM 1480 C CA . PRO A 1 198 ? 7.327 -9.890 20.739 1.00 69.06 195 PRO A CA 1
ATOM 1481 C C . PRO A 1 198 ? 7.029 -11.124 21.536 1.00 65.93 195 PRO A C 1
ATOM 1482 O O . PRO A 1 198 ? 5.890 -11.358 21.831 1.00 67.03 195 PRO A O 1
ATOM 1486 N N . ASN A 1 199 ? 8.033 -11.861 21.923 1.00 62.52 196 ASN A N 1
ATOM 1487 C CA . ASN A 1 199 ? 7.808 -13.046 22.687 1.00 60.82 196 ASN A CA 1
ATOM 1488 C C . ASN A 1 199 ? 7.143 -12.728 23.997 1.00 59.39 196 ASN A C 1
ATOM 1489 O O . ASN A 1 199 ? 6.417 -13.517 24.532 1.00 65.02 196 ASN A O 1
ATOM 1494 N N . GLU A 1 200 ? 7.446 -11.582 24.551 1.00 60.53 197 GLU A N 1
ATOM 1495 C CA . GLU A 1 200 ? 6.792 -11.147 25.755 1.00 64.81 197 GLU A CA 1
ATOM 1496 C C . GLU A 1 200 ? 5.327 -10.819 25.581 1.00 62.88 197 GLU A C 1
ATOM 1497 O O . GLU A 1 200 ? 4.513 -11.107 26.428 1.00 57.73 197 GLU A O 1
ATOM 1503 N N . ILE A 1 201 ? 5.011 -10.155 24.496 1.00 62.07 198 ILE A N 1
ATOM 1504 C CA . ILE A 1 201 ? 3.646 -9.825 24.192 1.00 67.81 198 ILE A CA 1
ATOM 1505 C C . ILE A 1 201 ? 2.837 -11.072 23.953 1.00 67.72 198 ILE A C 1
ATOM 1506 O O . ILE A 1 201 ? 1.748 -11.216 24.434 1.00 67.30 198 ILE A O 1
ATOM 1511 N N . ALA A 1 202 ? 3.432 -12.008 23.262 1.00 67.95 199 ALA A N 1
ATOM 1512 C CA . ALA A 1 202 ? 2.722 -13.148 22.812 1.00 69.81 199 ALA A CA 1
ATOM 1513 C C . ALA A 1 202 ? 2.149 -13.830 24.020 1.00 70.00 199 ALA A C 1
ATOM 1514 O O . ALA A 1 202 ? 1.059 -14.330 23.980 1.00 73.16 199 ALA A O 1
ATOM 1516 N N . ALA A 1 203 ? 2.869 -13.819 25.112 1.00 68.50 200 ALA A N 1
ATOM 1517 C CA . ALA A 1 203 ? 2.426 -14.502 26.308 1.00 70.61 200 ALA A CA 1
ATOM 1518 C C . ALA A 1 203 ? 1.222 -13.880 26.964 1.00 65.85 200 ALA A C 1
ATOM 1519 O O . ALA A 1 203 ? 0.604 -14.490 27.805 1.00 63.31 200 ALA A O 1
ATOM 1521 N N . THR A 1 204 ? 0.945 -12.641 26.628 1.00 61.58 201 THR A N 1
ATOM 1522 C CA . THR A 1 204 ? -0.233 -12.034 27.135 1.00 64.02 201 THR A CA 1
ATOM 1523 C C . THR A 1 204 ? -1.454 -12.694 26.557 1.00 70.83 201 THR A C 1
ATOM 1524 O O . THR A 1 204 ? -2.409 -12.941 27.247 1.00 71.11 201 THR A O 1
ATOM 1528 N N . PHE A 1 205 ? -1.417 -12.959 25.272 1.00 73.25 202 PHE A N 1
ATOM 1529 C CA . PHE A 1 205 ? -2.578 -13.475 24.611 1.00 74.33 202 PHE A CA 1
ATOM 1530 C C . PHE A 1 205 ? -2.545 -14.947 24.351 1.00 74.45 202 PHE A C 1
ATOM 1531 O O . PHE A 1 205 ? -3.308 -15.414 23.576 1.00 78.46 202 PHE A O 1
ATOM 1539 N N . GLU A 1 206 ? -1.618 -15.664 24.946 1.00 79.33 203 GLU A N 1
ATOM 1540 C CA . GLU A 1 206 ? -1.581 -17.085 24.734 1.00 79.91 203 GLU A CA 1
ATOM 1541 C C . GLU A 1 206 ? -2.752 -17.829 25.315 1.00 71.57 203 GLU A C 1
ATOM 1542 O O . GLU A 1 206 ? -3.324 -18.674 24.687 1.00 70.80 203 GLU A O 1
ATOM 1548 N N . LYS A 1 207 ? -3.038 -17.574 26.563 1.00 65.77 204 LYS A N 1
ATOM 1549 C CA . LYS A 1 207 ? -4.076 -18.293 27.256 1.00 67.28 204 LYS A CA 1
ATOM 1550 C C . LYS A 1 207 ? -5.448 -18.043 26.674 1.00 68.64 204 LYS A C 1
ATOM 1551 O O . LYS A 1 207 ? -6.196 -18.958 26.395 1.00 67.08 204 LYS A O 1
ATOM 1557 N N . PRO A 1 208 ? -5.798 -16.796 26.474 1.00 62.69 205 PRO A N 1
ATOM 1558 C CA . PRO A 1 208 ? -7.107 -16.459 25.932 1.00 60.02 205 PRO A CA 1
ATOM 1559 C C . PRO A 1 208 ? -7.353 -16.936 24.511 1.00 59.19 205 PRO A C 1
ATOM 1560 O O . PRO A 1 208 ? -8.445 -17.346 24.199 1.00 53.69 205 PRO A O 1
ATOM 1564 N N . ASN A 1 209 ? -6.364 -16.822 23.650 1.00 58.34 206 ASN A N 1
ATOM 1565 C CA . ASN A 1 209 ? -6.489 -17.314 22.305 1.00 56.73 206 ASN A CA 1
ATOM 1566 C C . ASN A 1 209 ? -6.639 -18.790 22.275 1.00 56.37 206 ASN A C 1
ATOM 1567 O O . ASN A 1 209 ? -7.386 -19.311 21.504 1.00 60.43 206 ASN A O 1
ATOM 1572 N N . MET A 1 210 ? -5.923 -19.465 23.133 1.00 54.94 207 MET A N 1
ATOM 1573 C CA . MET A 1 210 ? -5.977 -20.883 23.155 1.00 53.88 207 MET A CA 1
ATOM 1574 C C . MET A 1 210 ? -7.362 -21.342 23.497 1.00 51.58 207 MET A C 1
ATOM 1575 O O . MET A 1 210 ? -7.887 -22.227 22.893 1.00 56.65 207 MET A O 1
ATOM 1580 N N . ALA A 1 211 ? -7.965 -20.696 24.456 1.00 51.92 208 ALA A N 1
ATOM 1581 C CA . ALA A 1 211 ? -9.281 -21.053 24.860 1.00 52.32 208 ALA A CA 1
ATOM 1582 C C . ALA A 1 211 ? -10.207 -20.883 23.697 1.00 48.44 208 ALA A C 1
ATOM 1583 O O . ALA A 1 211 ? -11.109 -21.650 23.511 1.00 46.94 208 ALA A O 1
ATOM 1585 N N . ALA A 1 212 ? -9.968 -19.855 22.914 1.00 49.82 209 ALA A N 1
ATOM 1586 C CA . ALA A 1 212 ? -10.774 -19.574 21.753 1.00 46.57 209 ALA A CA 1
ATOM 1587 C C . ALA A 1 212 ? -10.707 -20.663 20.709 1.00 48.67 209 ALA A C 1
ATOM 1588 O O . ALA A 1 212 ? -11.708 -21.036 20.163 1.00 53.86 209 ALA A O 1
ATOM 1590 N N . MET A 1 213 ? -9.507 -21.141 20.432 1.00 48.82 210 MET A N 1
ATOM 1591 C CA . MET A 1 213 ? -9.251 -22.221 19.494 1.00 45.51 210 MET A CA 1
ATOM 1592 C C . MET A 1 213 ? -9.757 -23.602 19.876 1.00 45.23 210 MET A C 1
ATOM 1593 O O . MET A 1 213 ? -9.991 -24.416 19.033 1.00 43.73 210 MET A O 1
ATOM 1598 N N . THR A 1 214 ? -9.874 -23.858 21.162 1.00 45.87 211 THR A N 1
ATOM 1599 C CA . THR A 1 214 ? -10.245 -25.163 21.646 1.00 44.55 211 THR A CA 1
ATOM 1600 C C . THR A 1 214 ? -11.648 -25.235 22.117 1.00 44.19 211 THR A C 1
ATOM 1601 O O . THR A 1 214 ? -12.071 -26.240 22.592 1.00 46.07 211 THR A O 1
ATOM 1605 N N . GLY A 1 215 ? -12.362 -24.142 21.964 1.00 47.10 212 GLY A N 1
ATOM 1606 C CA . GLY A 1 215 ? -13.730 -24.031 22.387 1.00 45.74 212 GLY A CA 1
ATOM 1607 C C . GLY A 1 215 ? -14.547 -24.993 21.594 1.00 49.13 212 GLY A C 1
ATOM 1608 O O . GLY A 1 215 ? -14.205 -25.325 20.484 1.00 50.53 212 GLY A O 1
ATOM 1609 N N . ARG A 1 216 ? -15.598 -25.492 22.194 1.00 52.69 213 ARG A N 1
ATOM 1610 C CA . ARG A 1 216 ? -16.351 -26.548 21.585 1.00 59.99 213 ARG A CA 1
ATOM 1611 C C . ARG A 1 216 ? -17.549 -26.106 20.777 1.00 56.25 213 ARG A C 1
ATOM 1612 O O . ARG A 1 216 ? -18.157 -26.917 20.142 1.00 65.29 213 ARG A O 1
ATOM 1620 N N . PHE A 1 217 ? -17.846 -24.824 20.772 1.00 47.05 214 PHE A N 1
ATOM 1621 C CA . PHE A 1 217 ? -19.053 -24.281 20.209 1.00 44.82 214 PHE A CA 1
ATOM 1622 C C . PHE A 1 217 ? -19.220 -24.542 18.729 1.00 44.45 214 PHE A C 1
ATOM 1623 O O . PHE A 1 217 ? -20.278 -24.843 18.266 1.00 41.12 214 PHE A O 1
ATOM 1631 N N . PHE A 1 218 ? -18.146 -24.426 17.994 1.00 46.37 215 PHE A N 1
ATOM 1632 C CA . PHE A 1 218 ? -18.175 -24.687 16.595 1.00 45.67 215 PHE A CA 1
ATOM 1633 C C . PHE A 1 218 ? -17.458 -25.989 16.448 1.00 46.26 215 PHE A C 1
ATOM 1634 O O . PHE A 1 218 ? -16.536 -26.252 17.158 1.00 58.14 215 PHE A O 1
ATOM 1642 N N . THR A 1 219 ? -17.930 -26.832 15.568 1.00 45.05 216 THR A N 1
ATOM 1643 C CA . THR A 1 219 ? -17.280 -28.080 15.273 1.00 44.27 216 THR A CA 1
ATOM 1644 C C . THR A 1 219 ? -16.173 -27.934 14.290 1.00 42.11 216 THR A C 1
ATOM 1645 O O . THR A 1 219 ? -16.044 -26.935 13.653 1.00 40.53 216 THR A O 1
ATOM 1649 N N . ARG A 1 220 ? -15.398 -28.980 14.152 1.00 44.20 217 ARG A N 1
ATOM 1650 C CA . ARG A 1 220 ? -14.290 -28.988 13.241 1.00 47.20 217 ARG A CA 1
ATOM 1651 C C . ARG A 1 220 ? -14.787 -28.801 11.844 1.00 46.84 217 ARG A C 1
ATOM 1652 O O . ARG A 1 220 ? -14.174 -28.169 11.047 1.00 48.79 217 ARG A O 1
ATOM 1660 N N . ASP A 1 221 ? -15.918 -29.374 11.566 1.00 49.12 218 ASP A N 1
ATOM 1661 C CA . ASP A 1 221 ? -16.547 -29.199 10.313 1.00 50.16 218 ASP A CA 1
ATOM 1662 C C . ASP A 1 221 ? -17.016 -27.810 10.009 1.00 45.24 218 ASP A C 1
ATOM 1663 O O . ASP A 1 221 ? -16.909 -27.384 8.900 1.00 41.82 218 ASP A O 1
ATOM 1668 N N . ASP A 1 222 ? -17.546 -27.131 10.994 1.00 41.85 219 ASP A N 1
ATOM 1669 C CA . ASP A 1 222 ? -17.926 -25.759 10.840 1.00 42.90 219 ASP A CA 1
ATOM 1670 C C . ASP A 1 222 ? -16.762 -24.869 10.562 1.00 41.10 219 ASP A C 1
ATOM 1671 O O . ASP A 1 222 ? -16.833 -24.014 9.745 1.00 39.36 219 ASP A O 1
ATOM 1676 N N . LYS A 1 223 ? -15.682 -25.091 11.264 1.00 43.25 220 LYS A N 1
ATOM 1677 C CA . LYS A 1 223 ? -14.525 -24.265 11.099 1.00 46.24 220 LYS A CA 1
ATOM 1678 C C . LYS A 1 223 ? -13.998 -24.377 9.698 1.00 46.69 220 LYS A C 1
ATOM 1679 O O . LYS A 1 223 ? -13.623 -23.409 9.096 1.00 43.25 220 LYS A O 1
ATOM 1685 N N . LYS A 1 224 ? -14.032 -25.580 9.174 1.00 50.56 221 LYS A N 1
ATOM 1686 C CA . LYS A 1 224 ? -13.559 -25.817 7.862 1.00 52.94 221 LYS A CA 1
ATOM 1687 C C . LYS A 1 224 ? -14.394 -25.016 6.940 1.00 50.86 221 LYS A C 1
ATOM 1688 O O . LYS A 1 224 ? -13.903 -24.434 6.026 1.00 51.24 221 LYS A O 1
ATOM 1694 N N . LYS A 1 225 ? -15.683 -25.034 7.175 1.00 50.51 222 LYS A N 1
ATOM 1695 C CA . LYS A 1 225 ? -16.613 -24.402 6.304 1.00 49.91 222 LYS A CA 1
ATOM 1696 C C . LYS A 1 225 ? -16.399 -22.905 6.243 1.00 44.01 222 LYS A C 1
ATOM 1697 O O . LYS A 1 225 ? -16.382 -22.347 5.203 1.00 38.31 222 LYS A O 1
ATOM 1703 N N . LEU A 1 226 ? -16.234 -22.278 7.378 1.00 41.85 223 LEU A N 1
ATOM 1704 C CA . LEU A 1 226 ? -15.973 -20.863 7.436 1.00 45.12 223 LEU A CA 1
ATOM 1705 C C . LEU A 1 226 ? -14.674 -20.418 6.852 1.00 44.90 223 LEU A C 1
ATOM 1706 O O . LEU A 1 226 ? -14.626 -19.463 6.154 1.00 45.36 223 LEU A O 1
ATOM 1711 N N . LEU A 1 227 ? -13.622 -21.143 7.155 1.00 45.19 224 LEU A N 1
ATOM 1712 C CA . LEU A 1 227 ? -12.299 -20.846 6.666 1.00 47.61 224 LEU A CA 1
ATOM 1713 C C . LEU A 1 227 ? -12.193 -20.926 5.158 1.00 47.69 224 LEU A C 1
ATOM 1714 O O . LEU A 1 227 ? -11.551 -20.134 4.539 1.00 45.55 224 LEU A O 1
ATOM 1719 N N . ILE A 1 228 ? -12.850 -21.896 4.576 1.00 49.44 225 ILE A N 1
ATOM 1720 C CA . ILE A 1 228 ? -13.004 -21.952 3.159 1.00 45.22 225 ILE A CA 1
ATOM 1721 C C . ILE A 1 228 ? -13.814 -20.798 2.632 1.00 46.30 225 ILE A C 1
ATOM 1722 O O . ILE A 1 228 ? -13.483 -20.215 1.642 1.00 49.84 225 ILE A O 1
ATOM 1727 N N . ALA A 1 229 ? -14.877 -20.459 3.320 1.00 46.30 226 ALA A N 1
ATOM 1728 C CA . ALA A 1 229 ? -15.766 -19.411 2.896 1.00 48.48 226 ALA A CA 1
ATOM 1729 C C . ALA A 1 229 ? -15.082 -18.074 2.838 1.00 46.30 226 ALA A C 1
ATOM 1730 O O . ALA A 1 229 ? -15.353 -17.279 1.996 1.00 48.13 226 ALA A O 1
ATOM 1732 N N . ILE A 1 230 ? -14.210 -17.826 3.773 1.00 45.12 227 ILE A N 1
ATOM 1733 C CA . ILE A 1 230 ? -13.553 -16.564 3.846 1.00 45.24 227 ILE A CA 1
ATOM 1734 C C . ILE A 1 230 ? -12.215 -16.584 3.125 1.00 48.41 227 ILE A C 1
ATOM 1735 O O . ILE A 1 230 ? -11.511 -15.622 3.124 1.00 50.22 227 ILE A O 1
ATOM 1740 N N . GLY A 1 231 ? -11.904 -17.675 2.465 1.00 46.81 228 GLY A N 1
ATOM 1741 C CA . GLY A 1 231 ? -10.781 -17.707 1.576 1.00 46.11 228 GLY A CA 1
ATOM 1742 C C . GLY A 1 231 ? -9.452 -17.987 2.198 1.00 45.93 228 GLY A C 1
ATOM 1743 O O . GLY A 1 231 ? -8.450 -17.884 1.550 1.00 46.68 228 GLY A O 1
ATOM 1744 N N . VAL A 1 232 ? -9.468 -18.293 3.474 1.00 42.95 229 VAL A N 1
ATOM 1745 C CA . VAL A 1 232 ? -8.325 -18.777 4.184 1.00 42.57 229 VAL A CA 1
ATOM 1746 C C . VAL A 1 232 ? -7.922 -20.150 3.714 1.00 45.99 229 VAL A C 1
ATOM 1747 O O . VAL A 1 232 ? -6.767 -20.445 3.608 1.00 48.87 229 VAL A O 1
ATOM 1751 N N . LEU A 1 233 ? -8.894 -20.993 3.467 1.00 45.58 230 LEU A N 1
ATOM 1752 C CA . LEU A 1 233 ? -8.612 -22.313 3.008 1.00 47.25 230 LEU A CA 1
ATOM 1753 C C . LEU A 1 233 ? -9.330 -22.521 1.730 1.00 47.12 230 LEU A C 1
ATOM 1754 O O . LEU A 1 233 ? -10.288 -21.877 1.449 1.00 52.11 230 LEU A O 1
ATOM 1759 N N . ASN A 1 234 ? -8.814 -23.418 0.932 1.00 47.87 231 ASN A N 1
ATOM 1760 C CA . ASN A 1 234 ? -9.494 -23.889 -0.243 1.00 49.65 231 ASN A CA 1
ATOM 1761 C C . ASN A 1 234 ? -10.194 -25.162 0.043 1.00 48.55 231 ASN A C 1
ATOM 1762 O O . ASN A 1 234 ? -10.043 -25.725 1.082 1.00 46.76 231 ASN A O 1
ATOM 1767 N N . GLU A 1 235 ? -10.937 -25.620 -0.925 1.00 51.88 232 GLU A N 1
ATOM 1768 C CA . GLU A 1 235 ? -11.842 -26.703 -0.723 1.00 57.26 232 GLU A CA 1
ATOM 1769 C C . GLU A 1 235 ? -11.083 -27.962 -0.378 1.00 56.29 232 GLU A C 1
ATOM 1770 O O . GLU A 1 235 ? -11.651 -28.902 0.085 1.00 56.87 232 GLU A O 1
ATOM 1776 N N . ASP A 1 236 ? -9.779 -27.938 -0.586 1.00 59.06 233 ASP A N 1
ATOM 1777 C CA . ASP A 1 236 ? -8.903 -29.050 -0.260 1.00 60.16 233 ASP A CA 1
ATOM 1778 C C . ASP A 1 236 ? -8.169 -28.898 1.055 1.00 59.08 233 ASP A C 1
ATOM 1779 O O . ASP A 1 236 ? -7.318 -29.677 1.356 1.00 55.86 233 ASP A O 1
ATOM 1784 N N . LEU A 1 237 ? -8.520 -27.895 1.828 1.00 55.68 234 LEU A N 1
ATOM 1785 C CA . LEU A 1 237 ? -7.887 -27.691 3.095 1.00 52.37 234 LEU A CA 1
ATOM 1786 C C . LEU A 1 237 ? -6.526 -27.036 2.939 1.00 50.74 234 LEU A C 1
ATOM 1787 O O . LEU A 1 237 ? -5.713 -27.046 3.819 1.00 46.59 234 LEU A O 1
ATOM 1792 N N . VAL A 1 238 ? -6.323 -26.416 1.803 1.00 54.26 235 VAL A N 1
ATOM 1793 C CA . VAL A 1 238 ? -5.041 -25.877 1.483 1.00 60.31 235 VAL A CA 1
ATOM 1794 C C . VAL A 1 238 ? -4.992 -24.405 1.817 1.00 58.93 235 VAL A C 1
ATOM 1795 O O . VAL A 1 238 ? -5.834 -23.657 1.411 1.00 56.31 235 VAL A O 1
ATOM 1799 N N . PRO A 1 239 ? -4.021 -23.999 2.603 1.00 58.30 236 PRO A N 1
ATOM 1800 C CA . PRO A 1 239 ? -3.987 -22.638 3.083 1.00 58.46 236 PRO A CA 1
ATOM 1801 C C . PRO A 1 239 ? -3.627 -21.669 2.024 1.00 59.44 236 PRO A C 1
ATOM 1802 O O . PRO A 1 239 ? -2.843 -21.949 1.171 1.00 65.75 236 PRO A O 1
ATOM 1806 N N . ASN A 1 240 ? -4.167 -20.483 2.123 1.00 59.21 237 ASN A N 1
ATOM 1807 C CA . ASN A 1 240 ? -3.828 -19.439 1.220 1.00 59.88 237 ASN A CA 1
ATOM 1808 C C . ASN A 1 240 ? -2.342 -19.227 1.401 1.00 59.65 237 ASN A C 1
ATOM 1809 O O . ASN A 1 240 ? -1.825 -19.355 2.481 1.00 59.74 237 ASN A O 1
ATOM 1814 N N . PRO A 1 241 ? -1.627 -18.934 0.349 1.00 64.21 238 PRO A N 1
ATOM 1815 C CA . PRO A 1 241 ? -0.176 -18.859 0.436 1.00 63.03 238 PRO A CA 1
ATOM 1816 C C . PRO A 1 241 ? 0.288 -17.801 1.398 1.00 68.86 238 PRO A C 1
ATOM 1817 O O . PRO A 1 241 ? 1.316 -17.951 2.006 1.00 71.31 238 PRO A O 1
ATOM 1821 N N . ALA A 1 242 ? -0.482 -16.745 1.545 1.00 68.80 239 ALA A N 1
ATOM 1822 C CA . ALA A 1 242 ? -0.112 -15.663 2.407 1.00 65.99 239 ALA A CA 1
ATOM 1823 C C . ALA A 1 242 ? -0.002 -16.107 3.844 1.00 65.24 239 ALA A C 1
ATOM 1824 O O . ALA A 1 242 ? 0.767 -15.568 4.590 1.00 68.80 239 ALA A O 1
ATOM 1826 N N . ILE A 1 243 ? -0.760 -17.113 4.225 1.00 60.41 240 ILE A N 1
ATOM 1827 C CA . ILE A 1 243 ? -0.784 -17.562 5.591 1.00 57.98 240 ILE A CA 1
ATOM 1828 C C . ILE A 1 243 ? 0.585 -18.029 5.978 1.00 59.66 240 ILE A C 1
ATOM 1829 O O . ILE A 1 243 ? 0.992 -17.859 7.075 1.00 61.71 240 ILE A O 1
ATOM 1834 N N . GLU A 1 244 ? 1.275 -18.671 5.064 1.00 65.05 241 GLU A N 1
ATOM 1835 C CA . GLU A 1 244 ? 2.598 -19.182 5.320 1.00 68.41 241 GLU A CA 1
ATOM 1836 C C . GLU A 1 244 ? 3.618 -18.114 5.589 1.00 62.56 241 GLU A C 1
ATOM 1837 O O . GLU A 1 244 ? 4.467 -18.263 6.431 1.00 53.39 241 GLU A O 1
ATOM 1843 N N . LYS A 1 245 ? 3.551 -17.048 4.829 1.00 64.09 242 LYS A N 1
ATOM 1844 C CA . LYS A 1 245 ? 4.458 -15.961 5.036 1.00 67.30 242 LYS A CA 1
ATOM 1845 C C . LYS A 1 245 ? 4.268 -15.327 6.375 1.00 71.07 242 LYS A C 1
ATOM 1846 O O . LYS A 1 245 ? 5.215 -15.036 7.056 1.00 80.51 242 LYS A O 1
ATOM 1852 N N . CYS A 1 246 ? 3.027 -15.110 6.741 1.00 68.98 243 CYS A N 1
ATOM 1853 C CA . CYS A 1 246 ? 2.703 -14.485 7.989 1.00 61.09 243 CYS A CA 1
ATOM 1854 C C . CYS A 1 246 ? 3.121 -15.280 9.166 1.00 58.39 243 CYS A C 1
ATOM 1855 O O . CYS A 1 246 ? 3.544 -14.736 10.129 1.00 62.17 243 CYS A O 1
ATOM 1858 N N . ALA A 1 247 ? 2.950 -16.573 9.105 1.00 59.26 244 ALA A N 1
ATOM 1859 C CA . ALA A 1 247 ? 3.376 -17.409 10.179 1.00 61.87 244 ALA A CA 1
ATOM 1860 C C . ALA A 1 247 ? 4.868 -17.362 10.316 1.00 66.14 244 ALA A C 1
ATOM 1861 O O . ALA A 1 247 ? 5.398 -17.433 11.393 1.00 65.98 244 ALA A O 1
ATOM 1863 N N . GLU A 1 248 ? 5.553 -17.310 9.192 1.00 74.14 245 GLU A N 1
ATOM 1864 C CA . GLU A 1 248 ? 6.992 -17.305 9.218 1.00 79.40 245 GLU A CA 1
ATOM 1865 C C . GLU A 1 248 ? 7.518 -16.052 9.888 1.00 74.96 245 GLU A C 1
ATOM 1866 O O . GLU A 1 248 ? 8.354 -16.115 10.772 1.00 64.90 245 GLU A O 1
ATOM 1872 N N . LYS A 1 249 ? 6.974 -14.923 9.495 1.00 65.28 246 LYS A N 1
ATOM 1873 C CA . LYS A 1 249 ? 7.383 -13.696 10.089 1.00 68.12 246 LYS A CA 1
ATOM 1874 C C . LYS A 1 249 ? 7.081 -13.758 11.552 1.00 69.38 246 LYS A C 1
ATOM 1875 O O . LYS A 1 249 ? 7.889 -13.347 12.343 1.00 84.16 246 LYS A O 1
ATOM 1881 N N . TYR A 1 250 ? 5.943 -14.303 11.926 1.00 65.37 247 TYR A N 1
ATOM 1882 C CA . TYR A 1 250 ? 5.579 -14.338 13.318 1.00 64.52 247 TYR A CA 1
ATOM 1883 C C . TYR A 1 250 ? 6.589 -15.155 14.082 1.00 64.86 247 TYR A C 1
ATOM 1884 O O . TYR A 1 250 ? 6.920 -14.836 15.189 1.00 66.46 247 TYR A O 1
ATOM 1893 N N . LYS A 1 251 ? 7.038 -16.251 13.505 1.00 69.76 248 LYS A N 1
ATOM 1894 C CA . LYS A 1 251 ? 8.037 -17.069 14.148 1.00 69.91 248 LYS A CA 1
ATOM 1895 C C . LYS A 1 251 ? 9.314 -16.274 14.253 1.00 69.51 248 LYS A C 1
ATOM 1896 O O . LYS A 1 251 ? 10.061 -16.389 15.185 1.00 67.90 248 LYS A O 1
ATOM 1902 N N . ALA A 1 252 ? 9.551 -15.471 13.243 1.00 79.74 249 ALA A N 1
ATOM 1903 C CA . ALA A 1 252 ? 10.710 -14.614 13.217 1.00 91.24 249 ALA A CA 1
ATOM 1904 C C . ALA A 1 252 ? 10.726 -13.556 14.300 1.00 93.77 249 ALA A C 1
ATOM 1905 O O . ALA A 1 252 ? 11.708 -13.406 14.991 1.00 104.54 249 ALA A O 1
ATOM 1907 N N . LYS A 1 253 ? 9.653 -12.803 14.444 1.00 86.23 250 LYS A N 1
ATOM 1908 C CA . LYS A 1 253 ? 9.619 -11.782 15.471 1.00 83.14 250 LYS A CA 1
ATOM 1909 C C . LYS A 1 253 ? 9.753 -12.408 16.843 1.00 79.05 250 LYS A C 1
ATOM 1910 O O . LYS A 1 253 ? 10.420 -11.903 17.712 1.00 85.42 250 LYS A O 1
ATOM 1916 N N . VAL A 1 254 ? 9.123 -13.544 17.014 1.00 60.82 251 VAL A N 1
ATOM 1917 C CA . VAL A 1 254 ? 8.841 -14.085 18.296 1.00 55.39 251 VAL A CA 1
ATOM 1918 C C . VAL A 1 254 ? 9.827 -15.169 18.620 1.00 58.33 251 VAL A C 1
ATOM 1919 O O . VAL A 1 254 ? 10.775 -15.383 17.899 1.00 56.95 251 VAL A O 1
ATOM 1923 N N . GLY A 1 255 ? 9.582 -15.834 19.729 1.00 64.02 252 GLY A N 1
ATOM 1924 C CA . GLY A 1 255 ? 10.365 -16.965 20.152 1.00 70.34 252 GLY A CA 1
ATOM 1925 C C . GLY A 1 255 ? 10.812 -17.756 18.955 1.00 82.80 252 GLY A C 1
ATOM 1926 O O . GLY A 1 255 ? 11.979 -17.772 18.622 1.00 87.53 252 GLY A O 1
ATOM 1927 N N . LYS A 1 256 ? 9.876 -18.434 18.311 1.00 92.37 253 LYS A N 1
ATOM 1928 C CA . LYS A 1 256 ? 10.148 -19.097 17.055 1.00 90.81 253 LYS A CA 1
ATOM 1929 C C . LYS A 1 256 ? 8.864 -19.189 16.279 1.00 96.53 253 LYS A C 1
ATOM 1930 O O . LYS A 1 256 ? 7.883 -19.730 16.766 1.00 109.74 253 LYS A O 1
ATOM 1936 N N . GLU B 1 6 ? -33.947 27.552 57.658 1.00 87.72 3 GLU B N 1
ATOM 1937 C CA . GLU B 1 6 ? -34.742 28.312 58.571 1.00 87.75 3 GLU B CA 1
ATOM 1938 C C . GLU B 1 6 ? -34.662 29.783 58.230 1.00 99.04 3 GLU B C 1
ATOM 1939 O O . GLU B 1 6 ? -35.411 30.277 57.380 1.00 100.27 3 GLU B O 1
ATOM 1945 N N . ASP B 1 7 ? -33.798 30.483 58.926 1.00 85.66 4 ASP B N 1
ATOM 1946 C CA . ASP B 1 7 ? -33.616 31.859 58.623 1.00 79.99 4 ASP B CA 1
ATOM 1947 C C . ASP B 1 7 ? -32.151 32.131 58.643 1.00 68.85 4 ASP B C 1
ATOM 1948 O O . ASP B 1 7 ? -31.596 32.436 57.625 1.00 66.69 4 ASP B O 1
ATOM 1953 N N . ASN B 1 8 ? -31.527 31.991 59.800 1.00 61.44 5 ASN B N 1
ATOM 1954 C CA . ASN B 1 8 ? -30.137 32.375 59.968 1.00 60.06 5 ASN B CA 1
ATOM 1955 C C . ASN B 1 8 ? -29.176 31.227 60.177 1.00 55.63 5 ASN B C 1
ATOM 1956 O O . ASN B 1 8 ? -28.972 30.769 61.239 1.00 51.67 5 ASN B O 1
ATOM 1961 N N . TYR B 1 9 ? -28.542 30.839 59.113 1.00 58.05 6 TYR B N 1
ATOM 1962 C CA . TYR B 1 9 ? -27.681 29.689 59.079 1.00 56.35 6 TYR B CA 1
ATOM 1963 C C . TYR B 1 9 ? -26.481 29.775 59.955 1.00 55.56 6 TYR B C 1
ATOM 1964 O O . TYR B 1 9 ? -26.042 28.788 60.442 1.00 55.39 6 TYR B O 1
ATOM 1973 N N . ARG B 1 10 ? -25.923 30.955 60.104 1.00 52.79 7 ARG B N 1
ATOM 1974 C CA . ARG B 1 10 ? -24.800 31.137 60.975 1.00 53.67 7 ARG B CA 1
ATOM 1975 C C . ARG B 1 10 ? -25.133 30.920 62.427 1.00 55.26 7 ARG B C 1
ATOM 1976 O O . ARG B 1 10 ? -24.376 30.348 63.161 1.00 56.78 7 ARG B O 1
ATOM 1984 N N . THR B 1 11 ? -26.249 31.467 62.852 1.00 53.03 8 THR B N 1
ATOM 1985 C CA . THR B 1 11 ? -26.717 31.255 64.183 1.00 52.95 8 THR B CA 1
ATOM 1986 C C . THR B 1 11 ? -27.143 29.845 64.455 1.00 49.71 8 THR B C 1
ATOM 1987 O O . THR B 1 11 ? -26.960 29.376 65.527 1.00 47.07 8 THR B O 1
ATOM 1991 N N . ILE B 1 12 ? -27.706 29.179 63.472 1.00 47.58 9 ILE B N 1
ATOM 1992 C CA . ILE B 1 12 ? -28.085 27.810 63.654 1.00 50.05 9 ILE B CA 1
ATOM 1993 C C . ILE B 1 12 ? -26.849 26.994 63.956 1.00 49.43 9 ILE B C 1
ATOM 1994 O O . ILE B 1 12 ? -26.832 26.231 64.878 1.00 48.92 9 ILE B O 1
ATOM 1999 N N . ALA B 1 13 ? -25.810 27.194 63.179 1.00 47.18 10 ALA B N 1
ATOM 2000 C CA . ALA B 1 13 ? -24.563 26.511 63.357 1.00 46.14 10 ALA B CA 1
ATOM 2001 C C . ALA B 1 13 ? -23.868 26.803 64.674 1.00 44.56 10 ALA B C 1
ATOM 2002 O O . ALA B 1 13 ? -23.386 25.918 65.310 1.00 42.59 10 ALA B O 1
ATOM 2004 N N . LEU B 1 14 ? -23.889 28.048 65.091 1.00 42.60 11 LEU B N 1
ATOM 2005 C CA . LEU B 1 14 ? -23.331 28.461 66.342 1.00 42.40 11 LEU B CA 1
ATOM 2006 C C . LEU B 1 14 ? -24.035 27.825 67.508 1.00 45.83 11 LEU B C 1
ATOM 2007 O O . LEU B 1 14 ? -23.470 27.632 68.542 1.00 48.21 11 LEU B O 1
ATOM 2012 N N . ALA B 1 15 ? -25.300 27.521 67.313 1.00 46.92 12 ALA B N 1
ATOM 2013 C CA . ALA B 1 15 ? -26.147 26.914 68.305 1.00 47.32 12 ALA B CA 1
ATOM 2014 C C . ALA B 1 15 ? -25.752 25.506 68.628 1.00 48.97 12 ALA B C 1
ATOM 2015 O O . ALA B 1 15 ? -26.101 24.994 69.643 1.00 52.16 12 ALA B O 1
ATOM 2017 N N . PHE B 1 16 ? -25.006 24.887 67.751 1.00 50.13 13 PHE B N 1
ATOM 2018 C CA . PHE B 1 16 ? -24.566 23.539 67.967 1.00 49.61 13 PHE B CA 1
ATOM 2019 C C . PHE B 1 16 ? -23.540 23.474 69.060 1.00 53.45 13 PHE B C 1
ATOM 2020 O O . PHE B 1 16 ? -23.259 22.428 69.539 1.00 56.24 13 PHE B O 1
ATOM 2028 N N . LEU B 1 17 ? -23.050 24.610 69.507 1.00 52.62 14 LEU B N 1
ATOM 2029 C CA . LEU B 1 17 ? -22.157 24.643 70.631 1.00 51.80 14 LEU B CA 1
ATOM 2030 C C . LEU B 1 17 ? -22.840 24.076 71.860 1.00 60.10 14 LEU B C 1
ATOM 2031 O O . LEU B 1 17 ? -22.217 23.456 72.684 1.00 59.35 14 LEU B O 1
ATOM 2036 N N . ASP B 1 18 ? -24.138 24.295 71.956 1.00 61.91 15 ASP B N 1
ATOM 2037 C CA . ASP B 1 18 ? -24.926 23.903 73.092 1.00 62.69 15 ASP B CA 1
ATOM 2038 C C . ASP B 1 18 ? -25.771 22.679 72.879 1.00 60.31 15 ASP B C 1
ATOM 2039 O O . ASP B 1 18 ? -26.534 22.303 73.724 1.00 57.26 15 ASP B O 1
ATOM 2044 N N . GLU B 1 19 ? -25.641 22.080 71.718 1.00 61.62 16 GLU B N 1
ATOM 2045 C CA . GLU B 1 19 ? -26.250 20.808 71.417 1.00 61.82 16 GLU B CA 1
ATOM 2046 C C . GLU B 1 19 ? -25.542 19.712 72.163 1.00 60.87 16 GLU B C 1
ATOM 2047 O O . GLU B 1 19 ? -24.365 19.780 72.369 1.00 64.28 16 GLU B O 1
ATOM 2053 N N . SER B 1 20 ? -26.262 18.693 72.557 1.00 62.06 17 SER B N 1
ATOM 2054 C CA . SER B 1 20 ? -25.683 17.626 73.345 1.00 62.06 17 SER B CA 1
ATOM 2055 C C . SER B 1 20 ? -24.623 16.805 72.634 1.00 63.39 17 SER B C 1
ATOM 2056 O O . SER B 1 20 ? -24.672 16.611 71.454 1.00 63.69 17 SER B O 1
ATOM 2059 N N . ALA B 1 21 ? -23.624 16.388 73.379 1.00 64.36 18 ALA B N 1
ATOM 2060 C CA . ALA B 1 21 ? -22.648 15.445 72.902 1.00 63.85 18 ALA B CA 1
ATOM 2061 C C . ALA B 1 21 ? -22.366 14.371 73.936 1.00 64.36 18 ALA B C 1
ATOM 2062 O O . ALA B 1 21 ? -21.362 14.425 74.591 1.00 65.68 18 ALA B O 1
ATOM 2064 N N . ASP B 1 22 ? -23.239 13.388 74.078 1.00 69.63 19 ASP B N 1
ATOM 2065 C CA . ASP B 1 22 ? -23.013 12.315 75.038 1.00 75.20 19 ASP B CA 1
ATOM 2066 C C . ASP B 1 22 ? -22.023 11.308 74.509 1.00 71.78 19 ASP B C 1
ATOM 2067 O O . ASP B 1 22 ? -22.181 10.786 73.433 1.00 64.20 19 ASP B O 1
ATOM 2072 N N . SER B 1 23 ? -20.995 11.033 75.285 1.00 72.67 20 SER B N 1
ATOM 2073 C CA . SER B 1 23 ? -19.973 10.121 74.840 1.00 74.18 20 SER B CA 1
ATOM 2074 C C . SER B 1 23 ? -20.542 8.767 74.650 1.00 66.36 20 SER B C 1
ATOM 2075 O O . SER B 1 23 ? -20.164 8.071 73.742 1.00 68.34 20 SER B O 1
ATOM 2078 N N . THR B 1 24 ? -21.416 8.382 75.546 1.00 67.01 21 THR B N 1
ATOM 2079 C CA . THR B 1 24 ? -21.924 7.050 75.492 1.00 67.36 21 THR B CA 1
ATOM 2080 C C . THR B 1 24 ? -22.682 6.869 74.211 1.00 65.69 21 THR B C 1
ATOM 2081 O O . THR B 1 24 ? -22.457 5.924 73.485 1.00 66.76 21 THR B O 1
ATOM 2085 N N . THR B 1 25 ? -23.573 7.782 73.927 1.00 62.22 22 THR B N 1
ATOM 2086 C CA . THR B 1 25 ? -24.267 7.718 72.674 1.00 63.78 22 THR B CA 1
ATOM 2087 C C . THR B 1 25 ? -23.342 7.923 71.498 1.00 59.66 22 THR B C 1
ATOM 2088 O O . THR B 1 25 ? -23.544 7.329 70.489 1.00 57.99 22 THR B O 1
ATOM 2092 N N . ILE B 1 26 ? -22.339 8.766 71.629 1.00 61.16 23 ILE B N 1
ATOM 2093 C CA . ILE B 1 26 ? -21.390 8.932 70.551 1.00 62.04 23 ILE B CA 1
ATOM 2094 C C . ILE B 1 26 ? -20.648 7.647 70.299 1.00 64.52 23 ILE B C 1
ATOM 2095 O O . ILE B 1 26 ? -20.499 7.216 69.187 1.00 66.16 23 ILE B O 1
ATOM 2100 N N . ASN B 1 27 ? -20.117 7.085 71.349 1.00 70.59 24 ASN B N 1
ATOM 2101 C CA . ASN B 1 27 ? -19.332 5.904 71.204 1.00 73.46 24 ASN B CA 1
ATOM 2102 C C . ASN B 1 27 ? -20.136 4.724 70.719 1.00 67.48 24 ASN B C 1
ATOM 2103 O O . ASN B 1 27 ? -19.626 3.860 70.061 1.00 62.12 24 ASN B O 1
ATOM 2108 N N . ALA B 1 28 ? -21.421 4.733 71.003 1.00 67.67 25 ALA B N 1
ATOM 2109 C CA . ALA B 1 28 ? -22.308 3.748 70.447 1.00 63.83 25 ALA B CA 1
ATOM 2110 C C . ALA B 1 28 ? -22.374 3.836 68.942 1.00 66.15 25 ALA B C 1
ATOM 2111 O O . ALA B 1 28 ? -22.429 2.832 68.282 1.00 69.33 25 ALA B O 1
ATOM 2113 N N . TRP B 1 29 ? -22.387 5.039 68.397 1.00 65.94 26 TRP B N 1
ATOM 2114 C CA . TRP B 1 29 ? -22.310 5.233 66.964 1.00 60.60 26 TRP B CA 1
ATOM 2115 C C . TRP B 1 29 ? -20.982 4.773 66.447 1.00 57.87 26 TRP B C 1
ATOM 2116 O O . TRP B 1 29 ? -20.874 4.304 65.359 1.00 59.22 26 TRP B O 1
ATOM 2127 N N . VAL B 1 30 ? -19.950 4.983 67.231 1.00 61.73 27 VAL B N 1
ATOM 2128 C CA . VAL B 1 30 ? -18.603 4.667 66.811 1.00 67.44 27 VAL B CA 1
ATOM 2129 C C . VAL B 1 30 ? -18.392 3.196 66.558 1.00 70.46 27 VAL B C 1
ATOM 2130 O O . VAL B 1 30 ? -17.767 2.833 65.584 1.00 67.40 27 VAL B O 1
ATOM 2134 N N . ASN B 1 31 ? -18.860 2.354 67.466 1.00 74.70 28 ASN B N 1
ATOM 2135 C CA . ASN B 1 31 ? -18.734 0.933 67.233 1.00 79.43 28 ASN B CA 1
ATOM 2136 C C . ASN B 1 31 ? -19.545 0.350 66.102 1.00 72.30 28 ASN B C 1
ATOM 2137 O O . ASN B 1 31 ? -19.149 -0.612 65.510 1.00 69.69 28 ASN B O 1
ATOM 2142 N N . GLU B 1 32 ? -20.696 0.935 65.835 1.00 73.10 29 GLU B N 1
ATOM 2143 C CA . GLU B 1 32 ? -21.468 0.670 64.634 1.00 70.91 29 GLU B CA 1
ATOM 2144 C C . GLU B 1 32 ? -20.843 1.148 63.330 1.00 66.35 29 GLU B C 1
ATOM 2145 O O . GLU B 1 32 ? -20.999 0.543 62.310 1.00 64.10 29 GLU B O 1
ATOM 2151 N N . PHE B 1 33 ? -20.236 2.312 63.366 1.00 69.99 30 PHE B N 1
ATOM 2152 C CA . PHE B 1 33 ? -19.461 2.857 62.264 1.00 68.27 30 PHE B CA 1
ATOM 2153 C C . PHE B 1 33 ? -18.118 2.207 62.007 1.00 68.88 30 PHE B C 1
ATOM 2154 O O . PHE B 1 33 ? -17.636 2.195 60.901 1.00 67.80 30 PHE B O 1
ATOM 2162 N N . ALA B 1 34 ? -17.513 1.707 63.069 1.00 68.91 31 ALA B N 1
ATOM 2163 C CA . ALA B 1 34 ? -16.165 1.182 63.072 1.00 73.24 31 ALA B CA 1
ATOM 2164 C C . ALA B 1 34 ? -16.052 -0.117 62.346 1.00 71.33 31 ALA B C 1
ATOM 2165 O O . ALA B 1 34 ? -17.029 -0.791 62.184 1.00 72.41 31 ALA B O 1
ATOM 2167 N N . TYR B 1 35 ? -14.864 -0.471 61.894 1.00 77.52 32 TYR B N 1
ATOM 2168 C CA . TYR B 1 35 ? -14.669 -1.784 61.327 1.00 81.07 32 TYR B CA 1
ATOM 2169 C C . TYR B 1 35 ? -14.836 -2.960 62.297 1.00 79.81 32 TYR B C 1
ATOM 2170 O O . TYR B 1 35 ? -15.509 -3.933 62.002 1.00 88.06 32 TYR B O 1
ATOM 2179 N N . GLN B 1 36 ? -14.147 -2.924 63.406 1.00 75.98 33 GLN B N 1
ATOM 2180 C CA . GLN B 1 36 ? -14.479 -3.787 64.518 1.00 83.57 33 GLN B CA 1
ATOM 2181 C C . GLN B 1 36 ? -13.908 -5.202 64.477 1.00 82.62 33 GLN B C 1
ATOM 2182 O O . GLN B 1 36 ? -13.912 -5.889 65.477 1.00 76.21 33 GLN B O 1
ATOM 2188 N N . GLY B 1 37 ? -13.509 -5.671 63.310 1.00 77.31 34 GLY B N 1
ATOM 2189 C CA . GLY B 1 37 ? -12.624 -6.804 63.231 1.00 77.13 34 GLY B CA 1
ATOM 2190 C C . GLY B 1 37 ? -13.167 -8.108 63.746 1.00 75.76 34 GLY B C 1
ATOM 2191 O O . GLY B 1 37 ? -14.350 -8.264 63.891 1.00 84.19 34 GLY B O 1
ATOM 2192 N N . PHE B 1 38 ? -12.296 -9.060 64.021 1.00 69.52 35 PHE B N 1
ATOM 2193 C CA . PHE B 1 38 ? -12.757 -10.355 64.464 1.00 66.09 35 PHE B CA 1
ATOM 2194 C C . PHE B 1 38 ? -11.787 -11.102 65.344 1.00 63.50 35 PHE B C 1
ATOM 2195 O O . PHE B 1 38 ? -10.611 -10.866 65.325 1.00 62.27 35 PHE B O 1
ATOM 2203 N N . ASP B 1 39 ? -12.323 -12.033 66.099 1.00 63.33 36 ASP B N 1
ATOM 2204 C CA . ASP B 1 39 ? -11.514 -12.864 66.937 1.00 67.66 36 ASP B CA 1
ATOM 2205 C C . ASP B 1 39 ? -11.374 -14.266 66.345 1.00 66.70 36 ASP B C 1
ATOM 2206 O O . ASP B 1 39 ? -12.331 -14.988 66.163 1.00 61.14 36 ASP B O 1
ATOM 2211 N N . PRO B 1 40 ? -10.162 -14.680 66.087 1.00 58.36 37 PRO B N 1
ATOM 2212 C CA . PRO B 1 40 ? -9.924 -15.915 65.376 1.00 60.55 37 PRO B CA 1
ATOM 2213 C C . PRO B 1 40 ? -10.451 -17.074 66.126 1.00 61.64 37 PRO B C 1
ATOM 2214 O O . PRO B 1 40 ? -10.969 -17.970 65.532 1.00 67.17 37 PRO B O 1
ATOM 2218 N N . LYS B 1 41 ? -10.342 -17.035 67.433 1.00 61.61 38 LYS B N 1
ATOM 2219 C CA . LYS B 1 41 ? -10.742 -18.127 68.266 1.00 61.95 38 LYS B CA 1
ATOM 2220 C C . LYS B 1 41 ? -12.199 -18.357 68.041 1.00 62.31 38 LYS B C 1
ATOM 2221 O O . LYS B 1 41 ? -12.684 -19.455 68.024 1.00 57.57 38 LYS B O 1
ATOM 2227 N N . ARG B 1 42 ? -12.888 -17.255 67.883 1.00 67.69 39 ARG B N 1
ATOM 2228 C CA . ARG B 1 42 ? -14.297 -17.230 67.642 1.00 66.95 39 ARG B CA 1
ATOM 2229 C C . ARG B 1 42 ? -14.655 -17.885 66.337 1.00 67.59 39 ARG B C 1
ATOM 2230 O O . ARG B 1 42 ? -15.625 -18.598 66.252 1.00 68.00 39 ARG B O 1
ATOM 2238 N N . ILE B 1 43 ? -13.868 -17.633 65.312 1.00 62.08 40 ILE B N 1
ATOM 2239 C CA . ILE B 1 43 ? -14.146 -18.212 64.031 1.00 59.45 40 ILE B CA 1
ATOM 2240 C C . ILE B 1 43 ? -14.037 -19.694 64.115 1.00 57.11 40 ILE B C 1
ATOM 2241 O O . ILE B 1 43 ? -14.866 -20.380 63.600 1.00 57.33 40 ILE B O 1
ATOM 2246 N N . VAL B 1 44 ? -13.023 -20.181 64.805 1.00 61.03 41 VAL B N 1
ATOM 2247 C CA . VAL B 1 44 ? -12.828 -21.614 64.952 1.00 58.00 41 VAL B CA 1
ATOM 2248 C C . VAL B 1 44 ? -13.997 -22.236 65.654 1.00 55.28 41 VAL B C 1
ATOM 2249 O O . VAL B 1 44 ? -14.426 -23.299 65.301 1.00 56.91 41 VAL B O 1
ATOM 2253 N N . GLN B 1 45 ? -14.505 -21.555 66.658 1.00 57.25 42 GLN B N 1
ATOM 2254 C CA . GLN B 1 45 ? -15.591 -22.096 67.424 1.00 67.80 42 GLN B CA 1
ATOM 2255 C C . GLN B 1 45 ? -16.833 -22.238 66.577 1.00 67.54 42 GLN B C 1
ATOM 2256 O O . GLN B 1 45 ? -17.566 -23.192 66.704 1.00 65.20 42 GLN B O 1
ATOM 2262 N N . LEU B 1 46 ? -17.058 -21.286 65.699 1.00 68.79 43 LEU B N 1
ATOM 2263 C CA . LEU B 1 46 ? -18.231 -21.323 64.869 1.00 70.60 43 LEU B CA 1
ATOM 2264 C C . LEU B 1 46 ? -18.128 -22.293 63.721 1.00 68.04 43 LEU B C 1
ATOM 2265 O O . LEU B 1 46 ? -19.097 -22.919 63.391 1.00 72.92 43 LEU B O 1
ATOM 2270 N N . VAL B 1 47 ? -16.962 -22.438 63.124 1.00 66.79 44 VAL B N 1
ATOM 2271 C CA . VAL B 1 47 ? -16.808 -23.414 62.053 1.00 67.86 44 VAL B CA 1
ATOM 2272 C C . VAL B 1 47 ? -17.215 -24.770 62.555 1.00 71.58 44 VAL B C 1
ATOM 2273 O O . VAL B 1 47 ? -18.093 -25.396 62.020 1.00 71.17 44 VAL B O 1
ATOM 2277 N N . LYS B 1 48 ? -16.576 -25.223 63.619 1.00 76.80 45 LYS B N 1
ATOM 2278 C CA . LYS B 1 48 ? -16.958 -26.443 64.305 1.00 77.13 45 LYS B CA 1
ATOM 2279 C C . LYS B 1 48 ? -18.244 -26.004 64.905 1.00 73.27 45 LYS B C 1
ATOM 2280 O O . LYS B 1 48 ? -18.448 -24.827 64.957 1.00 69.28 45 LYS B O 1
ATOM 2286 N N . GLU B 1 49 ? -19.110 -26.894 65.335 1.00 82.19 46 GLU B N 1
ATOM 2287 C CA . GLU B 1 49 ? -20.443 -26.509 65.848 1.00 85.63 46 GLU B CA 1
ATOM 2288 C C . GLU B 1 49 ? -21.379 -26.384 64.687 1.00 81.85 46 GLU B C 1
ATOM 2289 O O . GLU B 1 49 ? -22.110 -27.321 64.378 1.00 79.55 46 GLU B O 1
ATOM 2295 N N . ARG B 1 50 ? -21.331 -25.238 64.014 1.00 74.33 47 ARG B N 1
ATOM 2296 C CA . ARG B 1 50 ? -22.139 -25.009 62.822 1.00 77.10 47 ARG B CA 1
ATOM 2297 C C . ARG B 1 50 ? -22.010 -26.211 61.918 1.00 82.86 47 ARG B C 1
ATOM 2298 O O . ARG B 1 50 ? -22.975 -26.881 61.643 1.00 87.34 47 ARG B O 1
ATOM 2306 N N . GLY B 1 51 ? -20.789 -26.538 61.551 1.00 83.53 48 GLY B N 1
ATOM 2307 C CA . GLY B 1 51 ? -20.558 -27.719 60.767 1.00 84.37 48 GLY B CA 1
ATOM 2308 C C . GLY B 1 51 ? -21.007 -28.924 61.532 1.00 85.44 48 GLY B C 1
ATOM 2309 O O . GLY B 1 51 ? -21.595 -29.846 61.007 1.00 81.33 48 GLY B O 1
ATOM 2310 N N . THR B 1 52 ? -20.724 -28.904 62.808 1.00 87.56 49 THR B N 1
ATOM 2311 C CA . THR B 1 52 ? -20.891 -30.080 63.610 1.00 90.88 49 THR B CA 1
ATOM 2312 C C . THR B 1 52 ? -22.356 -30.343 63.893 1.00 93.75 49 THR B C 1
ATOM 2313 O O . THR B 1 52 ? -22.787 -31.484 64.030 1.00 83.79 49 THR B O 1
ATOM 2317 N N . ALA B 1 53 ? -23.112 -29.263 63.939 1.00 92.34 50 ALA B N 1
ATOM 2318 C CA . ALA B 1 53 ? -24.549 -29.311 64.108 1.00 94.01 50 ALA B CA 1
ATOM 2319 C C . ALA B 1 53 ? -25.080 -30.096 62.953 1.00 96.51 50 ALA B C 1
ATOM 2320 O O . ALA B 1 53 ? -25.939 -30.939 63.094 1.00 90.91 50 ALA B O 1
ATOM 2322 N N . LYS B 1 54 ? -24.502 -29.818 61.801 1.00 99.35 51 LYS B N 1
ATOM 2323 C CA . LYS B 1 54 ? -24.804 -30.532 60.594 1.00 98.60 51 LYS B CA 1
ATOM 2324 C C . LYS B 1 54 ? -24.019 -31.812 60.569 1.00 96.91 51 LYS B C 1
ATOM 2325 O O . LYS B 1 54 ? -23.121 -31.999 61.348 1.00 102.81 51 LYS B O 1
ATOM 2331 N N . GLY B 1 55 ? -24.326 -32.673 59.625 1.00 98.93 52 GLY B N 1
ATOM 2332 C CA . GLY B 1 55 ? -23.693 -33.968 59.549 1.00 93.42 52 GLY B CA 1
ATOM 2333 C C . GLY B 1 55 ? -22.227 -33.817 59.232 1.00 95.85 52 GLY B C 1
ATOM 2334 O O . GLY B 1 55 ? -21.467 -34.766 59.340 1.00 90.93 52 GLY B O 1
ATOM 2335 N N . ARG B 1 56 ? -21.843 -32.589 58.918 1.00 94.63 53 ARG B N 1
ATOM 2336 C CA . ARG B 1 56 ? -20.682 -32.263 58.118 1.00 93.36 53 ARG B CA 1
ATOM 2337 C C . ARG B 1 56 ? -19.395 -32.743 58.726 1.00 90.56 53 ARG B C 1
ATOM 2338 O O . ARG B 1 56 ? -19.260 -32.815 59.930 1.00 93.95 53 ARG B O 1
ATOM 2346 N N . ASP B 1 57 ? -18.465 -33.086 57.853 1.00 84.79 54 ASP B N 1
ATOM 2347 C CA . ASP B 1 57 ? -17.102 -33.364 58.207 1.00 82.01 54 ASP B CA 1
ATOM 2348 C C . ASP B 1 57 ? -16.425 -32.039 58.105 1.00 82.70 54 ASP B C 1
ATOM 2349 O O . ASP B 1 57 ? -15.830 -31.722 57.113 1.00 84.88 54 ASP B O 1
ATOM 2354 N N . TRP B 1 58 ? -16.523 -31.269 59.165 1.00 86.12 55 TRP B N 1
ATOM 2355 C CA . TRP B 1 58 ? -16.142 -29.879 59.157 1.00 82.25 55 TRP B CA 1
ATOM 2356 C C . TRP B 1 58 ? -14.704 -29.646 58.895 1.00 77.05 55 TRP B C 1
ATOM 2357 O O . TRP B 1 58 ? -14.344 -28.566 58.518 1.00 79.34 55 TRP B O 1
ATOM 2368 N N . LYS B 1 59 ? -13.875 -30.626 59.162 1.00 77.17 56 LYS B N 1
ATOM 2369 C CA . LYS B 1 59 ? -12.477 -30.440 58.937 1.00 80.43 56 LYS B CA 1
ATOM 2370 C C . LYS B 1 59 ? -12.216 -30.264 57.463 1.00 78.21 56 LYS B C 1
ATOM 2371 O O . LYS B 1 59 ? -11.415 -29.455 57.069 1.00 82.93 56 LYS B O 1
ATOM 2377 N N . LYS B 1 60 ? -12.915 -31.025 56.651 1.00 74.08 57 LYS B N 1
ATOM 2378 C CA . LYS B 1 60 ? -12.790 -30.958 55.216 1.00 72.04 57 LYS B CA 1
ATOM 2379 C C . LYS B 1 60 ? -13.221 -29.612 54.741 1.00 67.79 57 LYS B C 1
ATOM 2380 O O . LYS B 1 60 ? -12.586 -29.002 53.931 1.00 65.01 57 LYS B O 1
ATOM 2386 N N . ASP B 1 61 ? -14.297 -29.133 55.307 1.00 62.96 58 ASP B N 1
ATOM 2387 C CA . ASP B 1 61 ? -14.918 -27.951 54.841 1.00 62.36 58 ASP B CA 1
ATOM 2388 C C . ASP B 1 61 ? -13.901 -26.869 54.941 1.00 63.11 58 ASP B C 1
ATOM 2389 O O . ASP B 1 61 ? -13.798 -26.021 54.072 1.00 63.16 58 ASP B O 1
ATOM 2394 N N . VAL B 1 62 ? -13.124 -26.915 55.987 1.00 57.19 59 VAL B N 1
ATOM 2395 C CA . VAL B 1 62 ? -12.203 -25.862 56.203 1.00 60.92 59 VAL B CA 1
ATOM 2396 C C . VAL B 1 62 ? -11.209 -25.745 55.079 1.00 60.65 59 VAL B C 1
ATOM 2397 O O . VAL B 1 62 ? -10.925 -24.667 54.654 1.00 60.95 59 VAL B O 1
ATOM 2401 N N . LYS B 1 63 ? -10.649 -26.854 54.643 1.00 66.99 60 LYS B N 1
ATOM 2402 C CA . LYS B 1 63 ? -9.694 -26.858 53.541 1.00 73.90 60 LYS B CA 1
ATOM 2403 C C . LYS B 1 63 ? -10.308 -26.449 52.212 1.00 71.03 60 LYS B C 1
ATOM 2404 O O . LYS B 1 63 ? -9.712 -25.763 51.409 1.00 66.35 60 LYS B O 1
ATOM 2410 N N . MET B 1 64 ? -11.511 -26.915 51.993 1.00 65.32 61 MET B N 1
ATOM 2411 C CA . MET B 1 64 ? -12.214 -26.570 50.811 1.00 70.86 61 MET B CA 1
ATOM 2412 C C . MET B 1 64 ? -12.441 -25.081 50.818 1.00 70.36 61 MET B C 1
ATOM 2413 O O . MET B 1 64 ? -12.290 -24.423 49.817 1.00 67.98 61 MET B O 1
ATOM 2418 N N . MET B 1 65 ? -12.824 -24.556 51.958 1.00 65.28 62 MET B N 1
ATOM 2419 C CA . MET B 1 65 ? -13.049 -23.150 52.059 1.00 60.67 62 MET B CA 1
ATOM 2420 C C . MET B 1 65 ? -11.805 -22.348 51.821 1.00 57.43 62 MET B C 1
ATOM 2421 O O . MET B 1 65 ? -11.849 -21.353 51.168 1.00 63.19 62 MET B O 1
ATOM 2426 N N . ILE B 1 66 ? -10.691 -22.768 52.370 1.00 59.83 63 ILE B N 1
ATOM 2427 C CA . ILE B 1 66 ? -9.443 -22.067 52.180 1.00 58.73 63 ILE B CA 1
ATOM 2428 C C . ILE B 1 66 ? -9.026 -22.073 50.736 1.00 59.80 63 ILE B C 1
ATOM 2429 O O . ILE B 1 66 ? -8.512 -21.112 50.252 1.00 56.36 63 ILE B O 1
ATOM 2434 N N . VAL B 1 67 ? -9.226 -23.189 50.074 1.00 66.88 64 VAL B N 1
ATOM 2435 C CA . VAL B 1 67 ? -8.853 -23.292 48.693 1.00 73.52 64 VAL B CA 1
ATOM 2436 C C . VAL B 1 67 ? -9.669 -22.296 47.937 1.00 69.23 64 VAL B C 1
ATOM 2437 O O . VAL B 1 67 ? -9.159 -21.466 47.238 1.00 64.65 64 VAL B O 1
ATOM 2441 N N . LEU B 1 68 ? -10.948 -22.320 48.197 1.00 69.83 65 LEU B N 1
ATOM 2442 C CA . LEU B 1 68 ? -11.847 -21.492 47.481 1.00 74.92 65 LEU B CA 1
ATOM 2443 C C . LEU B 1 68 ? -11.390 -20.086 47.685 1.00 78.53 65 LEU B C 1
ATOM 2444 O O . LEU B 1 68 ? -11.334 -19.315 46.757 1.00 83.01 65 LEU B O 1
ATOM 2449 N N . ASN B 1 69 ? -11.062 -19.752 48.915 1.00 74.59 66 ASN B N 1
ATOM 2450 C CA . ASN B 1 69 ? -10.662 -18.420 49.223 1.00 70.65 66 ASN B CA 1
ATOM 2451 C C . ASN B 1 69 ? -9.412 -18.050 48.542 1.00 69.19 66 ASN B C 1
ATOM 2452 O O . ASN B 1 69 ? -9.249 -16.945 48.101 1.00 77.39 66 ASN B O 1
ATOM 2457 N N . LEU B 1 70 ? -8.482 -18.964 48.550 1.00 71.67 67 LEU B N 1
ATOM 2458 C CA . LEU B 1 70 ? -7.166 -18.648 48.117 1.00 73.88 67 LEU B CA 1
ATOM 2459 C C . LEU B 1 70 ? -7.168 -18.283 46.662 1.00 80.73 67 LEU B C 1
ATOM 2460 O O . LEU B 1 70 ? -6.481 -17.375 46.246 1.00 73.65 67 LEU B O 1
ATOM 2465 N N . VAL B 1 71 ? -7.907 -19.026 45.871 1.00 83.45 68 VAL B N 1
ATOM 2466 C CA . VAL B 1 71 ? -7.868 -18.770 44.455 1.00 89.61 68 VAL B CA 1
ATOM 2467 C C . VAL B 1 71 ? -9.021 -17.918 43.939 1.00 89.22 68 VAL B C 1
ATOM 2468 O O . VAL B 1 71 ? -8.816 -17.044 43.121 1.00 88.23 68 VAL B O 1
ATOM 2472 N N . ASP B 1 72 ? -10.232 -18.225 44.363 1.00 81.12 69 ASP B N 1
ATOM 2473 C CA . ASP B 1 72 ? -11.374 -17.386 44.073 1.00 85.91 69 ASP B CA 1
ATOM 2474 C C . ASP B 1 72 ? -11.558 -16.016 44.728 1.00 88.65 69 ASP B C 1
ATOM 2475 O O . ASP B 1 72 ? -11.968 -15.083 44.077 1.00 94.41 69 ASP B O 1
ATOM 2480 N N . GLY B 1 73 ? -11.278 -15.890 46.007 1.00 92.53 70 GLY B N 1
ATOM 2481 C CA . GLY B 1 73 ? -11.536 -14.634 46.672 1.00 89.86 70 GLY B CA 1
ATOM 2482 C C . GLY B 1 73 ? -12.610 -14.740 47.722 1.00 82.95 70 GLY B C 1
ATOM 2483 O O . GLY B 1 73 ? -12.983 -15.819 48.109 1.00 84.14 70 GLY B O 1
ATOM 2484 N N . ASN B 1 74 ? -13.086 -13.604 48.195 1.00 76.24 71 ASN B N 1
ATOM 2485 C CA . ASN B 1 74 ? -13.952 -13.580 49.349 1.00 76.56 71 ASN B CA 1
ATOM 2486 C C . ASN B 1 74 ? -15.449 -13.422 49.162 1.00 78.04 71 ASN B C 1
ATOM 2487 O O . ASN B 1 74 ? -16.167 -13.401 50.142 1.00 75.56 71 ASN B O 1
ATOM 2492 N N . GLU B 1 75 ? -15.929 -13.287 47.942 1.00 84.66 72 GLU B N 1
ATOM 2493 C CA . GLU B 1 75 ? -17.359 -13.179 47.771 1.00 91.04 72 GLU B CA 1
ATOM 2494 C C . GLU B 1 75 ? -17.894 -14.481 47.278 1.00 93.71 72 GLU B C 1
ATOM 2495 O O . GLU B 1 75 ? -17.833 -14.735 46.090 1.00 106.81 72 GLU B O 1
ATOM 2501 N N . PRO B 1 76 ? -18.486 -15.272 48.142 1.00 90.20 73 PRO B N 1
ATOM 2502 C CA . PRO B 1 76 ? -18.970 -16.580 47.740 1.00 92.44 73 PRO B CA 1
ATOM 2503 C C . PRO B 1 76 ? -20.065 -16.555 46.704 1.00 92.99 73 PRO B C 1
ATOM 2504 O O . PRO B 1 76 ? -20.052 -17.417 45.854 1.00 97.80 73 PRO B O 1
ATOM 2508 N N . GLU B 1 77 ? -21.022 -15.654 46.792 1.00 90.45 74 GLU B N 1
ATOM 2509 C CA . GLU B 1 77 ? -22.134 -15.693 45.865 1.00 90.30 74 GLU B CA 1
ATOM 2510 C C . GLU B 1 77 ? -21.717 -15.452 44.428 1.00 87.67 74 GLU B C 1
ATOM 2511 O O . GLU B 1 77 ? -22.184 -16.109 43.536 1.00 88.19 74 GLU B O 1
ATOM 2517 N N . SER B 1 78 ? -20.820 -14.518 44.210 1.00 86.65 75 SER B N 1
ATOM 2518 C CA . SER B 1 78 ? -20.328 -14.274 42.881 1.00 88.77 75 SER B CA 1
ATOM 2519 C C . SER B 1 78 ? -19.648 -15.533 42.393 1.00 90.64 75 SER B C 1
ATOM 2520 O O . SER B 1 78 ? -19.765 -15.905 41.258 1.00 98.52 75 SER B O 1
ATOM 2523 N N . MET B 1 79 ? -18.964 -16.207 43.288 1.00 93.31 76 MET B N 1
ATOM 2524 C CA . MET B 1 79 ? -18.153 -17.329 42.920 1.00 93.55 76 MET B CA 1
ATOM 2525 C C . MET B 1 79 ? -19.021 -18.370 42.264 1.00 89.99 76 MET B C 1
ATOM 2526 O O . MET B 1 79 ? -18.631 -18.945 41.299 1.00 86.32 76 MET B O 1
ATOM 2531 N N . MET B 1 80 ? -20.210 -18.591 42.790 1.00 94.34 77 MET B N 1
ATOM 2532 C CA . MET B 1 80 ? -21.057 -19.674 42.334 1.00 95.07 77 MET B CA 1
ATOM 2533 C C . MET B 1 80 ? -21.379 -19.452 40.892 1.00 96.05 77 MET B C 1
ATOM 2534 O O . MET B 1 80 ? -21.445 -20.385 40.111 1.00 93.01 77 MET B O 1
ATOM 2539 N N . LYS B 1 81 ? -21.555 -18.195 40.534 1.00 92.51 78 LYS B N 1
ATOM 2540 C CA . LYS B 1 81 ? -21.950 -17.864 39.188 1.00 88.53 78 LYS B CA 1
ATOM 2541 C C . LYS B 1 81 ? -20.917 -18.343 38.203 1.00 81.09 78 LYS B C 1
ATOM 2542 O O . LYS B 1 81 ? -21.256 -18.794 37.160 1.00 93.19 78 LYS B O 1
ATOM 2548 N N . GLU B 1 82 ? -19.652 -18.283 38.545 1.00 76.90 79 GLU B N 1
ATOM 2549 C CA . GLU B 1 82 ? -18.611 -18.483 37.570 1.00 77.05 79 GLU B CA 1
ATOM 2550 C C . GLU B 1 82 ? -18.117 -19.873 37.351 1.00 74.61 79 GLU B C 1
ATOM 2551 O O . GLU B 1 82 ? -17.208 -20.066 36.579 1.00 71.07 79 GLU B O 1
ATOM 2557 N N . MET B 1 83 ? -18.690 -20.842 38.021 1.00 75.67 80 MET B N 1
ATOM 2558 C CA . MET B 1 83 ? -18.019 -22.109 38.121 1.00 82.44 80 MET B CA 1
ATOM 2559 C C . MET B 1 83 ? -18.814 -23.286 37.644 1.00 79.98 80 MET B C 1
ATOM 2560 O O . MET B 1 83 ? -19.881 -23.127 37.118 1.00 84.89 80 MET B O 1
ATOM 2565 N N . SER B 1 84 ? -18.260 -24.465 37.834 1.00 77.78 81 SER B N 1
ATOM 2566 C CA . SER B 1 84 ? -18.862 -25.696 37.416 1.00 79.28 81 SER B CA 1
ATOM 2567 C C . SER B 1 84 ? -20.109 -25.877 38.223 1.00 80.87 81 SER B C 1
ATOM 2568 O O . SER B 1 84 ? -20.249 -25.272 39.257 1.00 87.65 81 SER B O 1
ATOM 2571 N N . GLU B 1 85 ? -21.045 -26.657 37.730 1.00 82.27 82 GLU B N 1
ATOM 2572 C CA . GLU B 1 85 ? -22.226 -26.927 38.506 1.00 88.27 82 GLU B CA 1
ATOM 2573 C C . GLU B 1 85 ? -21.943 -27.724 39.755 1.00 89.53 82 GLU B C 1
ATOM 2574 O O . GLU B 1 85 ? -22.596 -27.550 40.753 1.00 86.50 82 GLU B O 1
ATOM 2580 N N . LYS B 1 86 ? -21.008 -28.650 39.667 1.00 91.03 83 LYS B N 1
ATOM 2581 C CA . LYS B 1 86 ? -20.594 -29.384 40.836 1.00 97.13 83 LYS B CA 1
ATOM 2582 C C . LYS B 1 86 ? -19.957 -28.462 41.838 1.00 101.21 83 LYS B C 1
ATOM 2583 O O . LYS B 1 86 ? -20.320 -28.458 42.996 1.00 105.78 83 LYS B O 1
ATOM 2589 N N . GLY B 1 87 ? -19.013 -27.665 41.389 1.00 99.06 84 GLY B N 1
ATOM 2590 C CA . GLY B 1 87 ? -18.291 -26.841 42.315 1.00 97.54 84 GLY B CA 1
ATOM 2591 C C . GLY B 1 87 ? -19.260 -25.936 43.021 1.00 100.97 84 GLY B C 1
ATOM 2592 O O . GLY B 1 87 ? -19.125 -25.699 44.201 1.00 110.23 84 GLY B O 1
ATOM 2593 N N . ALA B 1 88 ? -20.217 -25.407 42.280 1.00 96.32 85 ALA B N 1
ATOM 2594 C CA . ALA B 1 88 ? -21.205 -24.493 42.814 1.00 90.30 85 ALA B CA 1
ATOM 2595 C C . ALA B 1 88 ? -22.062 -25.200 43.826 1.00 87.47 85 ALA B C 1
ATOM 2596 O O . ALA B 1 88 ? -22.547 -24.622 44.774 1.00 84.47 85 ALA B O 1
ATOM 2598 N N . ALA B 1 89 ? -22.281 -26.468 43.580 1.00 87.38 86 ALA B N 1
ATOM 2599 C CA . ALA B 1 89 ? -23.138 -27.249 44.414 1.00 88.70 86 ALA B CA 1
ATOM 2600 C C . ALA B 1 89 ? -22.526 -27.314 45.785 1.00 93.28 86 ALA B C 1
ATOM 2601 O O . ALA B 1 89 ? -23.205 -27.274 46.789 1.00 89.91 86 ALA B O 1
ATOM 2603 N N . ILE B 1 90 ? -21.222 -27.486 45.810 1.00 94.00 87 ILE B N 1
ATOM 2604 C CA . ILE B 1 90 ? -20.487 -27.588 47.033 1.00 88.03 87 ILE B CA 1
ATOM 2605 C C . ILE B 1 90 ? -20.558 -26.305 47.806 1.00 91.01 87 ILE B C 1
ATOM 2606 O O . ILE B 1 90 ? -20.878 -26.263 48.976 1.00 84.59 87 ILE B O 1
ATOM 2611 N N . VAL B 1 91 ? -20.254 -25.244 47.106 1.00 89.02 88 VAL B N 1
ATOM 2612 C CA . VAL B 1 91 ? -20.157 -23.963 47.717 1.00 89.36 88 VAL B CA 1
ATOM 2613 C C . VAL B 1 91 ? -21.494 -23.689 48.325 1.00 92.41 88 VAL B C 1
ATOM 2614 O O . VAL B 1 91 ? -21.598 -23.145 49.397 1.00 95.99 88 VAL B O 1
ATOM 2618 N N . THR B 1 92 ? -22.517 -24.149 47.652 1.00 92.94 89 THR B N 1
ATOM 2619 C CA . THR B 1 92 ? -23.846 -23.875 48.075 1.00 94.53 89 THR B CA 1
ATOM 2620 C C . THR B 1 92 ? -23.937 -24.428 49.452 1.00 90.89 89 THR B C 1
ATOM 2621 O O . THR B 1 92 ? -24.490 -23.818 50.337 1.00 86.26 89 THR B O 1
ATOM 2625 N N . GLN B 1 93 ? -23.384 -25.609 49.607 1.00 95.66 90 GLN B N 1
ATOM 2626 C CA . GLN B 1 93 ? -23.487 -26.313 50.852 1.00 98.18 90 GLN B CA 1
ATOM 2627 C C . GLN B 1 93 ? -22.792 -25.593 51.979 1.00 91.98 90 GLN B C 1
ATOM 2628 O O . GLN B 1 93 ? -23.293 -25.540 53.075 1.00 83.86 90 GLN B O 1
ATOM 2634 N N . LEU B 1 94 ? -21.625 -25.057 51.718 1.00 93.81 91 LEU B N 1
ATOM 2635 C CA . LEU B 1 94 ? -20.921 -24.400 52.771 1.00 90.93 91 LEU B CA 1
ATOM 2636 C C . LEU B 1 94 ? -21.711 -23.233 53.239 1.00 94.94 91 LEU B C 1
ATOM 2637 O O . LEU B 1 94 ? -21.863 -23.022 54.416 1.00 104.36 91 LEU B O 1
ATOM 2642 N N . ILE B 1 95 ? -22.214 -22.465 52.300 1.00 94.11 92 ILE B N 1
ATOM 2643 C CA . ILE B 1 95 ? -22.786 -21.200 52.640 1.00 92.90 92 ILE B CA 1
ATOM 2644 C C . ILE B 1 95 ? -23.957 -21.326 53.558 1.00 88.82 92 ILE B C 1
ATOM 2645 O O . ILE B 1 95 ? -24.083 -20.537 54.464 1.00 88.91 92 ILE B O 1
ATOM 2650 N N . SER B 1 96 ? -24.835 -22.273 53.311 1.00 91.23 93 SER B N 1
ATOM 2651 C CA . SER B 1 96 ? -25.946 -22.433 54.217 1.00 94.97 93 SER B CA 1
ATOM 2652 C C . SER B 1 96 ? -25.462 -22.851 55.580 1.00 96.96 93 SER B C 1
ATOM 2653 O O . SER B 1 96 ? -25.883 -22.319 56.582 1.00 103.72 93 SER B O 1
ATOM 2656 N N . THR B 1 97 ? -24.608 -23.854 55.605 1.00 95.77 94 THR B N 1
ATOM 2657 C CA . THR B 1 97 ? -24.157 -24.440 56.835 1.00 93.23 94 THR B CA 1
ATOM 2658 C C . THR B 1 97 ? -23.350 -23.504 57.705 1.00 94.36 94 THR B C 1
ATOM 2659 O O . THR B 1 97 ? -23.574 -23.437 58.891 1.00 96.05 94 THR B O 1
ATOM 2663 N N . TYR B 1 98 ? -22.392 -22.805 57.123 1.00 84.93 95 TYR B N 1
ATOM 2664 C CA . TYR B 1 98 ? -21.585 -21.865 57.879 1.00 83.47 95 TYR B CA 1
ATOM 2665 C C . TYR B 1 98 ? -22.050 -20.450 57.766 1.00 85.89 95 TYR B C 1
ATOM 2666 O O . TYR B 1 98 ? -21.404 -19.556 58.267 1.00 83.47 95 TYR B O 1
ATOM 2675 N N . GLN B 1 99 ? -23.156 -20.235 57.078 1.00 83.85 96 GLN B N 1
ATOM 2676 C CA . GLN B 1 99 ? -23.744 -18.918 57.041 1.00 81.69 96 GLN B CA 1
ATOM 2677 C C . GLN B 1 99 ? -22.758 -17.855 56.610 1.00 79.15 96 GLN B C 1
ATOM 2678 O O . GLN B 1 99 ? -22.641 -16.828 57.231 1.00 69.25 96 GLN B O 1
ATOM 2684 N N . LEU B 1 100 ? -22.051 -18.115 55.528 1.00 81.90 97 LEU B N 1
ATOM 2685 C CA . LEU B 1 100 ? -20.992 -17.240 55.058 1.00 84.54 97 LEU B CA 1
ATOM 2686 C C . LEU B 1 100 ? -21.464 -15.946 54.432 1.00 85.86 97 LEU B C 1
ATOM 2687 O O . LEU B 1 100 ? -22.544 -15.877 53.883 1.00 90.16 97 LEU B O 1
ATOM 2692 N N . LYS B 1 101 ? -20.630 -14.929 54.511 1.00 80.70 98 LYS B N 1
ATOM 2693 C CA . LYS B 1 101 ? -20.956 -13.615 54.035 1.00 82.79 98 LYS B CA 1
ATOM 2694 C C . LYS B 1 101 ? -19.680 -13.110 53.434 1.00 88.89 98 LYS B C 1
ATOM 2695 O O . LYS B 1 101 ? -18.678 -13.750 53.595 1.00 99.77 98 LYS B O 1
ATOM 2701 N N . GLU B 1 102 ? -19.694 -11.995 52.725 1.00 90.42 99 GLU B N 1
ATOM 2702 C CA . GLU B 1 102 ? -18.454 -11.323 52.374 1.00 93.93 99 GLU B CA 1
ATOM 2703 C C . GLU B 1 102 ? -18.337 -9.981 53.079 1.00 98.05 99 GLU B C 1
ATOM 2704 O O . GLU B 1 102 ? -17.251 -9.526 53.398 1.00 94.58 99 GLU B O 1
ATOM 2710 N N . GLY B 1 103 ? -19.482 -9.369 53.340 1.00 100.37 100 GLY B N 1
ATOM 2711 C CA . GLY B 1 103 ? -19.622 -8.222 54.222 1.00 100.89 100 GLY B CA 1
ATOM 2712 C C . GLY B 1 103 ? -21.080 -8.276 54.584 1.00 98.48 100 GLY B C 1
ATOM 2713 O O . GLY B 1 103 ? -21.794 -9.006 53.927 1.00 107.70 100 GLY B O 1
ATOM 2714 N N . ASN B 1 104 ? -21.561 -7.546 55.577 1.00 92.77 101 ASN B N 1
ATOM 2715 C CA . ASN B 1 104 ? -20.790 -6.792 56.521 1.00 92.52 101 ASN B CA 1
ATOM 2716 C C . ASN B 1 104 ? -20.411 -7.746 57.591 1.00 89.24 101 ASN B C 1
ATOM 2717 O O . ASN B 1 104 ? -21.266 -8.251 58.279 1.00 85.94 101 ASN B O 1
ATOM 2722 N N . PRO B 1 105 ? -19.043 -7.993 57.708 1.00 96.20 102 PRO B N 1
ATOM 2723 C CA . PRO B 1 105 ? -18.708 -8.932 58.775 1.00 100.04 102 PRO B CA 1
ATOM 2724 C C . PRO B 1 105 ? -19.213 -8.479 60.143 1.00 100.70 102 PRO B C 1
ATOM 2725 O O . PRO B 1 105 ? -19.049 -7.321 60.478 1.00 98.30 102 PRO B O 1
ATOM 2729 N N . GLY B 1 106 ? -19.797 -9.390 60.917 1.00 97.10 103 GLY B N 1
ATOM 2730 C CA . GLY B 1 106 ? -20.296 -9.067 62.235 1.00 95.59 103 GLY B CA 1
ATOM 2731 C C . GLY B 1 106 ? -19.684 -9.831 63.392 1.00 96.09 103 GLY B C 1
ATOM 2732 O O . GLY B 1 106 ? -20.356 -10.623 64.030 1.00 90.39 103 GLY B O 1
ATOM 2733 N N . ARG B 1 107 ? -18.420 -9.550 63.677 1.00 91.65 104 ARG B N 1
ATOM 2734 C CA . ARG B 1 107 ? -17.652 -10.262 64.691 1.00 93.30 104 ARG B CA 1
ATOM 2735 C C . ARG B 1 107 ? -18.049 -11.715 64.888 1.00 88.71 104 ARG B C 1
ATOM 2736 O O . ARG B 1 107 ? -17.215 -12.560 65.142 1.00 84.89 104 ARG B O 1
ATOM 2744 N N . ASP B 1 108 ? -19.323 -12.013 64.741 1.00 79.14 105 ASP B N 1
ATOM 2745 C CA . ASP B 1 108 ? -19.699 -13.404 64.739 1.00 80.79 105 ASP B CA 1
ATOM 2746 C C . ASP B 1 108 ? -20.047 -13.870 63.341 1.00 81.59 105 ASP B C 1
ATOM 2747 O O . ASP B 1 108 ? -20.781 -14.806 63.149 1.00 82.66 105 ASP B O 1
ATOM 2752 N N . THR B 1 109 ? -19.461 -13.208 62.364 1.00 84.10 106 THR B N 1
ATOM 2753 C CA . THR B 1 109 ? -19.727 -13.503 60.977 1.00 91.79 106 THR B CA 1
ATOM 2754 C C . THR B 1 109 ? -18.549 -14.199 60.315 1.00 88.26 106 THR B C 1
ATOM 2755 O O . THR B 1 109 ? -17.441 -13.713 60.347 1.00 76.19 106 THR B O 1
ATOM 2759 N N . ILE B 1 110 ? -18.820 -15.350 59.721 1.00 86.41 107 ILE B N 1
ATOM 2760 C CA . ILE B 1 110 ? -17.800 -16.150 59.074 1.00 81.61 107 ILE B CA 1
ATOM 2761 C C . ILE B 1 110 ? -17.661 -15.765 57.630 1.00 77.32 107 ILE B C 1
ATOM 2762 O O . ILE B 1 110 ? -18.614 -15.779 56.916 1.00 77.24 107 ILE B O 1
ATOM 2767 N N . THR B 1 111 ? -16.449 -15.454 57.222 1.00 76.51 108 THR B N 1
ATOM 2768 C CA . THR B 1 111 ? -16.120 -15.174 55.845 1.00 73.40 108 THR B CA 1
ATOM 2769 C C . THR B 1 111 ? -14.895 -15.990 55.492 1.00 77.57 108 THR B C 1
ATOM 2770 O O . THR B 1 111 ? -14.098 -16.289 56.347 1.00 81.26 108 THR B O 1
ATOM 2774 N N . LEU B 1 112 ? -14.733 -16.315 54.226 1.00 69.13 109 LEU B N 1
ATOM 2775 C CA . LEU B 1 112 ? -13.709 -17.225 53.806 1.00 67.34 109 LEU B CA 1
ATOM 2776 C C . LEU B 1 112 ? -12.355 -16.719 54.151 1.00 62.85 109 LEU B C 1
ATOM 2777 O O . LEU B 1 112 ? -11.490 -17.472 54.453 1.00 63.66 109 LEU B O 1
ATOM 2782 N N . SER B 1 113 ? -12.156 -15.439 54.005 1.00 63.74 110 SER B N 1
ATOM 2783 C CA . SER B 1 113 ? -10.890 -14.866 54.303 1.00 65.01 110 SER B CA 1
ATOM 2784 C C . SER B 1 113 ? -10.651 -15.028 55.755 1.00 66.34 110 SER B C 1
ATOM 2785 O O . SER B 1 113 ? -9.535 -15.112 56.189 1.00 68.07 110 SER B O 1
ATOM 2788 N N . ARG B 1 114 ? -11.730 -14.999 56.506 1.00 65.28 111 ARG B N 1
ATOM 2789 C CA . ARG B 1 114 ? -11.641 -15.167 57.925 1.00 67.52 111 ARG B CA 1
ATOM 2790 C C . ARG B 1 114 ? -11.189 -16.555 58.239 1.00 63.45 111 ARG B C 1
ATOM 2791 O O . ARG B 1 114 ? -10.378 -16.750 59.087 1.00 61.28 111 ARG B O 1
ATOM 2799 N N . VAL B 1 115 ? -11.731 -17.514 57.524 1.00 59.15 112 VAL B N 1
ATOM 2800 C CA . VAL B 1 115 ? -11.406 -18.895 57.733 1.00 55.48 112 VAL B CA 1
ATOM 2801 C C . VAL B 1 115 ? -9.949 -19.131 57.438 1.00 58.31 112 VAL B C 1
ATOM 2802 O O . VAL B 1 115 ? -9.308 -19.895 58.107 1.00 64.96 112 VAL B O 1
ATOM 2806 N N . SER B 1 116 ? -9.456 -18.501 56.416 1.00 53.40 113 SER B N 1
ATOM 2807 C CA . SER B 1 116 ? -8.098 -18.659 56.071 1.00 56.96 113 SER B CA 1
ATOM 2808 C C . SER B 1 116 ? -7.183 -18.156 57.130 1.00 58.27 113 SER B C 1
ATOM 2809 O O . SER B 1 116 ? -6.135 -18.691 57.331 1.00 56.50 113 SER B O 1
ATOM 2812 N N . ALA B 1 117 ? -7.536 -17.041 57.719 1.00 57.76 114 ALA B N 1
ATOM 2813 C CA . ALA B 1 117 ? -6.728 -16.473 58.749 1.00 55.04 114 ALA B CA 1
ATOM 2814 C C . ALA B 1 117 ? -6.713 -17.310 60.000 1.00 54.27 114 ALA B C 1
ATOM 2815 O O . ALA B 1 117 ? -5.706 -17.475 60.610 1.00 61.24 114 ALA B O 1
ATOM 2817 N N . ALA B 1 118 ? -7.870 -17.785 60.394 1.00 51.70 115 ALA B N 1
ATOM 2818 C CA . ALA B 1 118 ? -8.058 -18.556 61.597 1.00 52.25 115 ALA B CA 1
ATOM 2819 C C . ALA B 1 118 ? -7.368 -19.910 61.561 1.00 56.10 115 ALA B C 1
ATOM 2820 O O . ALA B 1 118 ? -6.845 -20.376 62.536 1.00 53.99 115 ALA B O 1
ATOM 2822 N N . PHE B 1 119 ? -7.365 -20.509 60.394 1.00 54.38 116 PHE B N 1
ATOM 2823 C CA . PHE B 1 119 ? -6.843 -21.814 60.190 1.00 52.75 116 PHE B CA 1
ATOM 2824 C C . PHE B 1 119 ? -5.592 -21.721 59.388 1.00 47.79 116 PHE B C 1
ATOM 2825 O O . PHE B 1 119 ? -5.274 -22.594 58.665 1.00 46.95 116 PHE B O 1
ATOM 2833 N N . VAL B 1 120 ? -4.849 -20.667 59.597 1.00 46.27 117 VAL B N 1
ATOM 2834 C CA . VAL B 1 120 ? -3.703 -20.337 58.798 1.00 46.03 117 VAL B CA 1
ATOM 2835 C C . VAL B 1 120 ? -2.667 -21.446 58.833 1.00 50.35 117 VAL B C 1
ATOM 2836 O O . VAL B 1 120 ? -1.888 -21.544 57.926 1.00 55.52 117 VAL B O 1
ATOM 2840 N N . PRO B 1 121 ? -2.665 -22.317 59.825 1.00 55.17 118 PRO B N 1
ATOM 2841 C CA . PRO B 1 121 ? -1.708 -23.412 59.800 1.00 57.74 118 PRO B CA 1
ATOM 2842 C C . PRO B 1 121 ? -1.901 -24.335 58.632 1.00 57.35 118 PRO B C 1
ATOM 2843 O O . PRO B 1 121 ? -0.945 -24.784 58.074 1.00 60.95 118 PRO B O 1
ATOM 2847 N N . TRP B 1 122 ? -3.124 -24.621 58.269 1.00 61.97 119 TRP B N 1
ATOM 2848 C CA . TRP B 1 122 ? -3.363 -25.275 57.014 1.00 65.38 119 TRP B CA 1
ATOM 2849 C C . TRP B 1 122 ? -3.019 -24.402 55.833 1.00 68.29 119 TRP B C 1
ATOM 2850 O O . TRP B 1 122 ? -2.474 -24.851 54.862 1.00 71.81 119 TRP B O 1
ATOM 2861 N N . THR B 1 123 ? -3.336 -23.134 55.930 1.00 66.11 120 THR B N 1
ATOM 2862 C CA . THR B 1 123 ? -3.326 -22.283 54.791 1.00 62.58 120 THR B CA 1
ATOM 2863 C C . THR B 1 123 ? -1.949 -22.290 54.250 1.00 60.24 120 THR B C 1
ATOM 2864 O O . THR B 1 123 ? -1.764 -22.380 53.082 1.00 58.07 120 THR B O 1
ATOM 2868 N N . VAL B 1 124 ? -0.980 -22.210 55.126 1.00 62.66 121 VAL B N 1
ATOM 2869 C CA . VAL B 1 124 ? 0.401 -22.180 54.722 1.00 66.47 121 VAL B CA 1
ATOM 2870 C C . VAL B 1 124 ? 0.863 -23.456 54.093 1.00 65.73 121 VAL B C 1
ATOM 2871 O O . VAL B 1 124 ? 1.814 -23.453 53.371 1.00 63.41 121 VAL B O 1
ATOM 2875 N N . GLN B 1 125 ? 0.234 -24.562 54.435 1.00 71.33 122 GLN B N 1
ATOM 2876 C CA . GLN B 1 125 ? 0.476 -25.812 53.743 1.00 78.73 122 GLN B CA 1
ATOM 2877 C C . GLN B 1 125 ? -0.043 -25.829 52.334 1.00 75.74 122 GLN B C 1
ATOM 2878 O O . GLN B 1 125 ? 0.598 -26.314 51.446 1.00 78.26 122 GLN B O 1
ATOM 2884 N N . ALA B 1 126 ? -1.249 -25.341 52.159 1.00 73.59 123 ALA B N 1
ATOM 2885 C CA . ALA B 1 126 ? -1.904 -25.367 50.876 1.00 75.77 123 ALA B CA 1
ATOM 2886 C C . ALA B 1 126 ? -1.314 -24.411 49.853 1.00 77.02 123 ALA B C 1
ATOM 2887 O O . ALA B 1 126 ? -1.507 -24.558 48.670 1.00 76.04 123 ALA B O 1
ATOM 2889 N N . LEU B 1 127 ? -0.596 -23.420 50.326 1.00 76.25 124 LEU B N 1
ATOM 2890 C CA . LEU B 1 127 ? -0.121 -22.377 49.462 1.00 77.47 124 LEU B CA 1
ATOM 2891 C C . LEU B 1 127 ? 0.769 -22.992 48.439 1.00 78.80 124 LEU B C 1
ATOM 2892 O O . LEU B 1 127 ? 0.785 -22.607 47.305 1.00 80.91 124 LEU B O 1
ATOM 2897 N N . LYS B 1 128 ? 1.533 -23.963 48.868 1.00 88.50 125 LYS B N 1
ATOM 2898 C CA . LYS B 1 128 ? 2.528 -24.555 48.018 1.00 91.05 125 LYS B CA 1
ATOM 2899 C C . LYS B 1 128 ? 1.950 -25.251 46.802 1.00 88.21 125 LYS B C 1
ATOM 2900 O O . LYS B 1 128 ? 2.429 -25.090 45.706 1.00 96.02 125 LYS B O 1
ATOM 2906 N N . THR B 1 129 ? 0.925 -26.038 47.011 1.00 80.79 126 THR B N 1
ATOM 2907 C CA . THR B 1 129 ? 0.389 -26.860 45.956 1.00 81.34 126 THR B CA 1
ATOM 2908 C C . THR B 1 129 ? -0.224 -26.056 44.835 1.00 84.26 126 THR B C 1
ATOM 2909 O O . THR B 1 129 ? -0.392 -26.566 43.747 1.00 86.19 126 THR B O 1
ATOM 2913 N N . LEU B 1 130 ? -0.599 -24.823 45.125 1.00 80.66 127 LEU B N 1
ATOM 2914 C CA . LEU B 1 130 ? -1.388 -24.035 44.201 1.00 77.46 127 LEU B CA 1
ATOM 2915 C C . LEU B 1 130 ? -0.907 -22.624 43.882 1.00 70.89 127 LEU B C 1
ATOM 2916 O O . LEU B 1 130 ? -1.694 -21.756 43.604 1.00 64.20 127 LEU B O 1
ATOM 2921 N N . SER B 1 131 ? 0.386 -22.416 43.907 1.00 70.58 128 SER B N 1
ATOM 2922 C CA . SER B 1 131 ? 0.922 -21.085 43.759 1.00 75.91 128 SER B CA 1
ATOM 2923 C C . SER B 1 131 ? 0.560 -20.458 42.425 1.00 78.37 128 SER B C 1
ATOM 2924 O O . SER B 1 131 ? 0.212 -19.303 42.349 1.00 80.69 128 SER B O 1
ATOM 2927 N N . GLU B 1 132 ? 0.655 -21.229 41.371 1.00 77.67 129 GLU B N 1
ATOM 2928 C CA . GLU B 1 132 ? 0.372 -20.715 40.065 1.00 81.23 129 GLU B CA 1
ATOM 2929 C C . GLU B 1 132 ? -1.109 -20.520 39.797 1.00 81.57 129 GLU B C 1
ATOM 2930 O O . GLU B 1 132 ? -1.488 -19.883 38.844 1.00 82.04 129 GLU B O 1
ATOM 2936 N N . SER B 1 133 ? -1.948 -21.056 40.653 1.00 81.46 130 SER B N 1
ATOM 2937 C CA . SER B 1 133 ? -3.370 -20.858 40.496 1.00 81.99 130 SER B CA 1
ATOM 2938 C C . SER B 1 133 ? -3.821 -19.622 41.262 1.00 81.91 130 SER B C 1
ATOM 2939 O O . SER B 1 133 ? -4.978 -19.284 41.284 1.00 80.12 130 SER B O 1
ATOM 2942 N N . LEU B 1 134 ? -2.873 -18.958 41.888 1.00 81.82 131 LEU B N 1
ATOM 2943 C CA . LEU B 1 134 ? -3.160 -17.776 42.655 1.00 88.46 131 LEU B CA 1
ATOM 2944 C C . LEU B 1 134 ? -3.329 -16.525 41.797 1.00 97.39 131 LEU B C 1
ATOM 2945 O O . LEU B 1 134 ? -2.903 -16.483 40.659 1.00 94.92 131 LEU B O 1
ATOM 2950 N N . PRO B 1 135 ? -3.989 -15.515 42.340 1.00 102.13 132 PRO B N 1
ATOM 2951 C CA . PRO B 1 135 ? -4.263 -14.282 41.627 1.00 97.16 132 PRO B CA 1
ATOM 2952 C C . PRO B 1 135 ? -2.953 -13.643 41.312 1.00 97.35 132 PRO B C 1
ATOM 2953 O O . PRO B 1 135 ? -2.844 -12.916 40.345 1.00 107.97 132 PRO B O 1
ATOM 2957 N N . VAL B 1 136 ? -1.947 -13.976 42.097 1.00 91.80 133 VAL B N 1
ATOM 2958 C CA . VAL B 1 136 ? -0.570 -13.669 41.784 1.00 90.28 133 VAL B CA 1
ATOM 2959 C C . VAL B 1 136 ? 0.166 -14.974 41.961 1.00 97.17 133 VAL B C 1
ATOM 2960 O O . VAL B 1 136 ? -0.198 -15.754 42.817 1.00 99.72 133 VAL B O 1
ATOM 2964 N N . THR B 1 137 ? 1.207 -15.206 41.174 1.00 97.87 134 THR B N 1
ATOM 2965 C CA . THR B 1 137 ? 1.851 -16.511 41.135 1.00 91.52 134 THR B CA 1
ATOM 2966 C C . THR B 1 137 ? 3.210 -16.426 41.705 1.00 83.96 134 THR B C 1
ATOM 2967 O O . THR B 1 137 ? 3.756 -15.360 41.803 1.00 75.04 134 THR B O 1
ATOM 2971 N N . GLY B 1 138 ? 3.760 -17.567 42.076 1.00 78.22 135 GLY B N 1
ATOM 2972 C CA . GLY B 1 138 ? 5.066 -17.599 42.674 1.00 80.53 135 GLY B CA 1
ATOM 2973 C C . GLY B 1 138 ? 5.998 -17.029 41.660 1.00 87.46 135 GLY B C 1
ATOM 2974 O O . GLY B 1 138 ? 6.784 -16.132 41.922 1.00 92.91 135 GLY B O 1
ATOM 2975 N N . THR B 1 139 ? 5.831 -17.541 40.460 1.00 88.01 136 THR B N 1
ATOM 2976 C CA . THR B 1 139 ? 6.586 -17.130 39.314 1.00 84.87 136 THR B CA 1
ATOM 2977 C C . THR B 1 139 ? 6.462 -15.625 39.112 1.00 86.00 136 THR B C 1
ATOM 2978 O O . THR B 1 139 ? 7.453 -14.907 39.134 1.00 84.19 136 THR B O 1
ATOM 2982 N N . THR B 1 140 ? 5.243 -15.136 38.961 1.00 80.18 137 THR B N 1
ATOM 2983 C CA . THR B 1 140 ? 4.996 -13.712 38.959 1.00 83.84 137 THR B CA 1
ATOM 2984 C C . THR B 1 140 ? 5.753 -13.036 40.077 1.00 94.58 137 THR B C 1
ATOM 2985 O O . THR B 1 140 ? 6.062 -11.870 40.001 1.00 97.84 137 THR B O 1
ATOM 2989 N 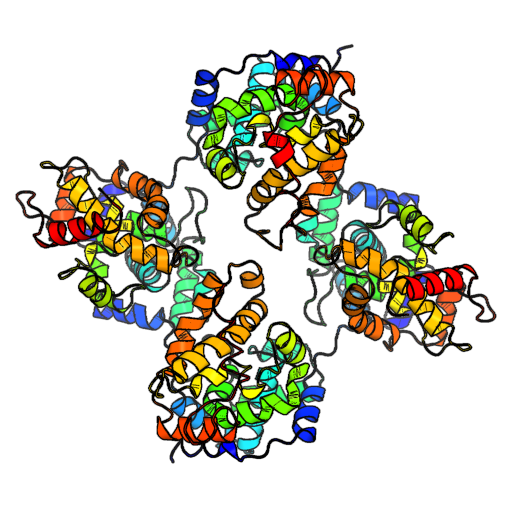N . MET B 1 141 ? 6.075 -13.806 41.104 1.00 94.68 138 MET B N 1
ATOM 2990 C CA . MET B 1 141 ? 6.612 -13.279 42.317 1.00 93.01 138 MET B CA 1
ATOM 2991 C C . MET B 1 141 ? 8.081 -13.531 42.429 1.00 93.98 138 MET B C 1
ATOM 2992 O O . MET B 1 141 ? 8.798 -12.691 42.907 1.00 98.72 138 MET B O 1
ATOM 2997 N N . ASP B 1 142 ? 8.542 -14.691 42.001 1.00 99.90 139 ASP B N 1
ATOM 2998 C CA . ASP B 1 142 ? 9.980 -14.921 41.921 1.00 103.86 139 ASP B CA 1
ATOM 2999 C C . ASP B 1 142 ? 10.592 -13.894 40.984 1.00 108.12 139 ASP B C 1
ATOM 3000 O O . ASP B 1 142 ? 11.790 -13.649 40.972 1.00 110.03 139 ASP B O 1
ATOM 3005 N N . SER B 1 143 ? 9.749 -13.327 40.151 1.00 113.41 140 SER B N 1
ATOM 3006 C CA . SER B 1 143 ? 10.177 -12.367 39.180 1.00 111.87 140 SER B CA 1
ATOM 3007 C C . SER B 1 143 ? 10.527 -11.171 39.987 1.00 110.91 140 SER B C 1
ATOM 3008 O O . SER B 1 143 ? 11.688 -10.871 40.178 1.00 119.01 140 SER B O 1
ATOM 3011 N N . ILE B 1 144 ? 9.493 -10.509 40.473 1.00 102.19 141 ILE B N 1
ATOM 3012 C CA . ILE B 1 144 ? 9.605 -9.360 41.335 1.00 93.69 141 ILE B CA 1
ATOM 3013 C C . ILE B 1 144 ? 10.739 -9.524 42.311 1.00 99.39 141 ILE B C 1
ATOM 3014 O O . ILE B 1 144 ? 11.542 -8.629 42.496 1.00 93.82 141 ILE B O 1
ATOM 3019 N N . ALA B 1 145 ? 10.809 -10.705 42.901 1.00 106.28 142 ALA B N 1
ATOM 3020 C CA . ALA B 1 145 ? 11.804 -11.023 43.905 1.00 106.21 142 ALA B CA 1
ATOM 3021 C C . ALA B 1 145 ? 13.080 -11.488 43.267 1.00 104.61 142 ALA B C 1
ATOM 3022 O O . ALA B 1 145 ? 13.107 -11.773 42.092 1.00 104.82 142 ALA B O 1
ATOM 3024 N N . GLY B 1 146 ? 14.137 -11.598 44.052 1.00 101.51 143 GLY B N 1
ATOM 3025 C CA . GLY B 1 146 ? 15.405 -12.020 43.515 1.00 101.80 143 GLY B CA 1
ATOM 3026 C C . GLY B 1 146 ? 15.484 -13.517 43.349 1.00 107.83 143 GLY B C 1
ATOM 3027 O O . GLY B 1 146 ? 16.026 -14.015 42.390 1.00 111.75 143 GLY B O 1
ATOM 3028 N N . THR B 1 147 ? 14.943 -14.238 44.312 1.00 117.03 144 THR B N 1
ATOM 3029 C CA . THR B 1 147 ? 15.062 -15.690 44.372 1.00 107.74 144 THR B CA 1
ATOM 3030 C C . THR B 1 147 ? 13.682 -16.247 44.424 1.00 103.84 144 THR B C 1
ATOM 3031 O O . THR B 1 147 ? 12.732 -15.551 44.154 1.00 97.37 144 THR B O 1
ATOM 3035 N N . THR B 1 148 ? 13.571 -17.494 44.837 1.00 104.81 145 THR B N 1
ATOM 3036 C CA . THR B 1 148 ? 12.270 -18.090 45.045 1.00 107.29 145 THR B CA 1
ATOM 3037 C C . THR B 1 148 ? 11.584 -17.504 46.270 1.00 104.07 145 THR B C 1
ATOM 3038 O O . THR B 1 148 ? 12.120 -17.494 47.358 1.00 97.39 145 THR B O 1
ATOM 3042 N N . TYR B 1 149 ? 10.382 -17.011 46.072 1.00 101.36 146 TYR B N 1
ATOM 3043 C CA . TYR B 1 149 ? 9.657 -16.347 47.130 1.00 105.01 146 TYR B CA 1
ATOM 3044 C C . TYR B 1 149 ? 8.716 -17.318 47.796 1.00 98.79 146 TYR B C 1
ATOM 3045 O O . TYR B 1 149 ? 7.864 -17.902 47.139 1.00 99.42 146 TYR B O 1
ATOM 3054 N N . PRO B 1 150 ? 8.860 -17.525 49.092 1.00 88.88 147 PRO B N 1
ATOM 3055 C CA . PRO B 1 150 ? 8.245 -18.693 49.695 1.00 84.73 147 PRO B CA 1
ATOM 3056 C C . PRO B 1 150 ? 6.769 -18.634 49.543 1.00 78.08 147 PRO B C 1
ATOM 3057 O O . PRO B 1 150 ? 6.140 -17.680 49.890 1.00 75.55 147 PRO B O 1
ATOM 3061 N N . ARG B 1 151 ? 6.218 -19.692 49.012 1.00 76.35 148 ARG B N 1
ATOM 3062 C CA . ARG B 1 151 ? 4.833 -19.704 48.682 1.00 77.66 148 ARG B CA 1
ATOM 3063 C C . ARG B 1 151 ? 4.046 -19.526 49.936 1.00 78.33 148 ARG B C 1
ATOM 3064 O O . ARG B 1 151 ? 2.961 -19.001 49.904 1.00 70.62 148 ARG B O 1
ATOM 3072 N N . CYS B 1 152 ? 4.643 -19.956 51.040 1.00 79.08 149 CYS B N 1
ATOM 3073 C CA . CYS B 1 152 ? 3.982 -20.010 52.334 1.00 79.50 149 CYS B CA 1
ATOM 3074 C C . CYS B 1 152 ? 3.540 -18.643 52.800 1.00 83.21 149 CYS B C 1
ATOM 3075 O O . CYS B 1 152 ? 2.507 -18.500 53.413 1.00 86.02 149 CYS B O 1
ATOM 3078 N N . MET B 1 153 ? 4.326 -17.637 52.483 1.00 79.41 150 MET B N 1
ATOM 3079 C CA . MET B 1 153 ? 3.979 -16.267 52.743 1.00 74.66 150 MET B CA 1
ATOM 3080 C C . MET B 1 153 ? 2.907 -15.646 51.873 1.00 70.72 150 MET B C 1
ATOM 3081 O O . MET B 1 153 ? 2.413 -14.591 52.201 1.00 76.95 150 MET B O 1
ATOM 3086 N N . MET B 1 154 ? 2.598 -16.243 50.755 1.00 69.14 151 MET B N 1
ATOM 3087 C CA . MET B 1 154 ? 1.830 -15.495 49.804 1.00 71.65 151 MET B CA 1
ATOM 3088 C C . MET B 1 154 ? 0.335 -15.503 49.980 1.00 67.67 151 MET B C 1
ATOM 3089 O O . MET B 1 154 ? -0.412 -15.783 49.069 1.00 69.85 151 MET B O 1
ATOM 3094 N N . HIS B 1 155 ? -0.093 -15.132 51.159 1.00 63.18 152 HIS B N 1
ATOM 3095 C CA . HIS B 1 155 ? -1.462 -14.779 51.357 1.00 64.75 152 HIS B CA 1
ATOM 3096 C C . HIS B 1 155 ? -1.414 -13.877 52.534 1.00 70.54 152 HIS B C 1
ATOM 3097 O O . HIS B 1 155 ? -0.423 -13.854 53.239 1.00 69.15 152 HIS B O 1
ATOM 3104 N N . PRO B 1 156 ? -2.447 -13.083 52.730 1.00 76.15 153 PRO B N 1
ATOM 3105 C CA . PRO B 1 156 ? -2.460 -12.158 53.852 1.00 78.97 153 PRO B CA 1
ATOM 3106 C C . PRO B 1 156 ? -2.454 -12.967 55.128 1.00 72.83 153 PRO B C 1
ATOM 3107 O O . PRO B 1 156 ? -1.838 -12.608 56.099 1.00 67.89 153 PRO B O 1
ATOM 3111 N N . SER B 1 157 ? -3.029 -14.141 55.037 1.00 67.37 154 SER B N 1
ATOM 3112 C CA . SER B 1 157 ? -3.312 -14.964 56.174 1.00 66.31 154 SER B CA 1
ATOM 3113 C C . SER B 1 157 ? -2.031 -15.180 56.914 1.00 66.88 154 SER B C 1
ATOM 3114 O O . SER B 1 157 ? -2.047 -15.406 58.094 1.00 68.03 154 SER B O 1
ATOM 3117 N N . PHE B 1 158 ? -0.938 -15.008 56.210 1.00 64.07 155 PHE B N 1
ATOM 3118 C CA . PHE B 1 158 ? 0.372 -15.264 56.733 1.00 66.05 155 PHE B CA 1
ATOM 3119 C C . PHE B 1 158 ? 0.664 -14.379 57.887 1.00 64.26 155 PHE B C 1
ATOM 3120 O O . PHE B 1 158 ? 1.381 -14.748 58.762 1.00 70.78 155 PHE B O 1
ATOM 3128 N N . ALA B 1 159 ? 0.086 -13.205 57.885 1.00 70.30 156 ALA B N 1
ATOM 3129 C CA . ALA B 1 159 ? 0.441 -12.189 58.841 1.00 68.23 156 ALA B CA 1
ATOM 3130 C C . ALA B 1 159 ? 0.139 -12.711 60.212 1.00 60.53 156 ALA B C 1
ATOM 3131 O O . ALA B 1 159 ? 0.803 -12.417 61.151 1.00 56.09 156 ALA B O 1
ATOM 3133 N N . GLY B 1 160 ? -0.826 -13.584 60.270 1.00 58.02 157 GLY B N 1
ATOM 3134 C CA . GLY B 1 160 ? -1.284 -14.137 61.508 1.00 59.90 157 GLY B CA 1
ATOM 3135 C C . GLY B 1 160 ? -0.245 -14.902 62.291 1.00 60.82 157 GLY B C 1
ATOM 3136 O O . GLY B 1 160 ? -0.424 -15.073 63.461 1.00 56.64 157 GLY B O 1
ATOM 3137 N N . ILE B 1 161 ? 0.820 -15.363 61.657 1.00 54.99 158 ILE B N 1
ATOM 3138 C CA . ILE B 1 161 ? 1.825 -16.163 62.335 1.00 55.95 158 ILE B CA 1
ATOM 3139 C C . ILE B 1 161 ? 3.167 -15.512 62.521 1.00 59.27 158 ILE B C 1
ATOM 3140 O O . ILE B 1 161 ? 4.134 -16.189 62.713 1.00 57.28 158 ILE B O 1
ATOM 3145 N N . ILE B 1 162 ? 3.226 -14.203 62.478 1.00 62.36 159 ILE B N 1
ATOM 3146 C CA . ILE B 1 162 ? 4.486 -13.513 62.518 1.00 66.46 159 ILE B CA 1
ATOM 3147 C C . ILE B 1 162 ? 4.762 -12.927 63.889 1.00 68.71 159 ILE B C 1
ATOM 3148 O O . ILE B 1 162 ? 3.939 -12.229 64.422 1.00 70.58 159 ILE B O 1
ATOM 3153 N N . ASP B 1 163 ? 5.914 -13.235 64.465 1.00 64.82 160 ASP B N 1
ATOM 3154 C CA . ASP B 1 163 ? 6.241 -12.732 65.775 1.00 64.52 160 ASP B CA 1
ATOM 3155 C C . ASP B 1 163 ? 7.237 -11.605 65.690 1.00 68.97 160 ASP B C 1
ATOM 3156 O O . ASP B 1 163 ? 8.402 -11.810 65.471 1.00 64.87 160 ASP B O 1
ATOM 3161 N N . LEU B 1 164 ? 6.757 -10.402 65.906 1.00 72.53 161 LEU B N 1
ATOM 3162 C CA . LEU B 1 164 ? 7.581 -9.226 65.797 1.00 74.57 161 LEU B CA 1
ATOM 3163 C C . LEU B 1 164 ? 8.667 -9.281 66.825 1.00 78.94 161 LEU B C 1
ATOM 3164 O O . LEU B 1 164 ? 9.766 -8.828 66.595 1.00 82.64 161 LEU B O 1
ATOM 3169 N N . GLU B 1 165 ? 8.316 -9.885 67.951 1.00 87.10 162 GLU B N 1
ATOM 3170 C CA . GLU B 1 165 ? 9.110 -9.951 69.169 1.00 83.28 162 GLU B CA 1
ATOM 3171 C C . GLU B 1 165 ? 10.309 -10.852 68.972 1.00 72.18 162 GLU B C 1
ATOM 3172 O O . GLU B 1 165 ? 11.163 -10.953 69.804 1.00 68.17 162 GLU B O 1
ATOM 3178 N N . LEU B 1 166 ? 10.332 -11.444 67.806 1.00 74.99 163 LEU B N 1
ATOM 3179 C CA . LEU B 1 166 ? 11.372 -12.325 67.411 1.00 84.83 163 LEU B CA 1
ATOM 3180 C C . LEU B 1 166 ? 12.617 -11.504 67.400 1.00 88.43 163 LEU B C 1
ATOM 3181 O O . LEU B 1 166 ? 12.593 -10.323 67.080 1.00 90.80 163 LEU B O 1
ATOM 3186 N N . PRO B 1 167 ? 13.700 -12.101 67.826 1.00 83.61 164 PRO B N 1
ATOM 3187 C CA . PRO B 1 167 ? 14.943 -11.383 67.990 1.00 84.91 164 PRO B CA 1
ATOM 3188 C C . PRO B 1 167 ? 15.474 -10.909 66.658 1.00 88.59 164 PRO B C 1
ATOM 3189 O O . PRO B 1 167 ? 15.208 -11.521 65.642 1.00 82.42 164 PRO B O 1
ATOM 3193 N N . ASN B 1 168 ? 16.223 -9.815 66.679 1.00 89.51 165 ASN B N 1
ATOM 3194 C CA . ASN B 1 168 ? 16.852 -9.269 65.491 1.00 84.78 165 ASN B CA 1
ATOM 3195 C C . ASN B 1 168 ? 15.826 -8.821 64.507 1.00 84.29 165 ASN B C 1
ATOM 3196 O O . ASN B 1 168 ? 16.057 -8.805 63.322 1.00 72.54 165 ASN B O 1
ATOM 3201 N N . ASN B 1 169 ? 14.674 -8.456 65.024 1.00 85.47 166 ASN B N 1
ATOM 3202 C CA . ASN B 1 169 ? 13.618 -7.953 64.191 1.00 97.04 166 ASN B CA 1
ATOM 3203 C C . ASN B 1 169 ? 13.363 -8.857 63.000 1.00 95.38 166 ASN B C 1
ATOM 3204 O O . ASN B 1 169 ? 12.778 -8.460 61.985 1.00 92.03 166 ASN B O 1
ATOM 3209 N N . THR B 1 170 ? 13.793 -10.092 63.148 1.00 87.63 167 THR B N 1
ATOM 3210 C CA . THR B 1 170 ? 13.550 -11.081 62.141 1.00 86.17 167 THR B CA 1
ATOM 3211 C C . THR B 1 170 ? 12.060 -11.194 61.895 1.00 86.49 167 THR B C 1
ATOM 3212 O O . THR B 1 170 ? 11.623 -11.735 60.905 1.00 79.92 167 THR B O 1
ATOM 3216 N N . GLY B 1 171 ? 11.279 -10.673 62.815 1.00 86.35 168 GLY B N 1
ATOM 3217 C CA . GLY B 1 171 ? 9.862 -10.614 62.623 1.00 87.20 168 GLY B CA 1
ATOM 3218 C C . GLY B 1 171 ? 9.560 -9.384 61.839 1.00 88.99 168 GLY B C 1
ATOM 3219 O O . GLY B 1 171 ? 8.627 -9.345 61.070 1.00 97.10 168 GLY B O 1
ATOM 3220 N N . ALA B 1 172 ? 10.362 -8.362 62.044 1.00 90.56 169 ALA B N 1
ATOM 3221 C CA . ALA B 1 172 ? 10.157 -7.119 61.361 1.00 86.01 169 ALA B CA 1
ATOM 3222 C C . ALA B 1 172 ? 10.394 -7.427 59.934 1.00 90.67 169 ALA B C 1
ATOM 3223 O O . ALA B 1 172 ? 9.623 -7.062 59.059 1.00 81.75 169 ALA B O 1
ATOM 3225 N N . MET B 1 173 ? 11.475 -8.147 59.700 1.00 89.99 170 MET B N 1
ATOM 3226 C CA . MET B 1 173 ? 11.798 -8.579 58.371 1.00 89.70 170 MET B CA 1
ATOM 3227 C C . MET B 1 173 ? 10.601 -9.214 57.724 1.00 85.78 170 MET B C 1
ATOM 3228 O O . MET B 1 173 ? 10.144 -8.809 56.675 1.00 84.74 170 MET B O 1
ATOM 3233 N N . LEU B 1 174 ? 10.091 -10.219 58.389 1.00 84.39 171 LEU B N 1
ATOM 3234 C CA . LEU B 1 174 ? 9.038 -11.020 57.842 1.00 86.57 171 LEU B CA 1
ATOM 3235 C C . LEU B 1 174 ? 7.821 -10.220 57.499 1.00 81.58 171 LEU B C 1
ATOM 3236 O O . LEU B 1 174 ? 7.047 -10.613 56.670 1.00 83.52 171 LEU B O 1
ATOM 3241 N N . ALA B 1 175 ? 7.651 -9.087 58.144 1.00 78.80 172 ALA B N 1
ATOM 3242 C CA . ALA B 1 175 ? 6.491 -8.264 57.898 1.00 73.41 172 ALA B CA 1
ATOM 3243 C C . ALA B 1 175 ? 6.635 -7.587 56.569 1.00 72.35 172 ALA B C 1
ATOM 3244 O O . ALA B 1 175 ? 5.685 -7.417 55.854 1.00 67.36 172 ALA B O 1
ATOM 3246 N N . ASP B 1 176 ? 7.858 -7.220 56.252 1.00 72.42 173 ASP B N 1
ATOM 3247 C CA . ASP B 1 176 ? 8.169 -6.514 55.032 1.00 75.76 173 ASP B CA 1
ATOM 3248 C C . ASP B 1 176 ? 8.000 -7.397 53.787 1.00 75.08 173 ASP B C 1
ATOM 3249 O O . ASP B 1 176 ? 7.211 -7.121 52.900 1.00 59.49 173 ASP B O 1
ATOM 3254 N N . ALA B 1 177 ? 8.758 -8.475 53.750 1.00 75.92 174 ALA B N 1
ATOM 3255 C CA . ALA B 1 177 ? 8.602 -9.467 52.719 1.00 72.92 174 ALA B CA 1
ATOM 3256 C C . ALA B 1 177 ? 7.141 -9.807 52.487 1.00 73.14 174 ALA B C 1
ATOM 3257 O O . ALA B 1 177 ? 6.707 -9.955 51.380 1.00 74.75 174 ALA B O 1
ATOM 3259 N N . HIS B 1 178 ? 6.363 -9.951 53.528 1.00 71.58 175 HIS B N 1
ATOM 3260 C CA . HIS B 1 178 ? 4.980 -10.283 53.313 1.00 70.68 175 HIS B CA 1
ATOM 3261 C C . HIS B 1 178 ? 4.295 -9.183 52.493 1.00 67.46 175 HIS B C 1
ATOM 3262 O O . HIS B 1 178 ? 3.518 -9.464 51.632 1.00 64.96 175 HIS B O 1
ATOM 3269 N N . GLY B 1 179 ? 4.637 -7.935 52.745 1.00 73.87 176 GLY B N 1
ATOM 3270 C CA . GLY B 1 179 ? 4.000 -6.798 52.110 1.00 73.83 176 GLY B CA 1
ATOM 3271 C C . GLY B 1 179 ? 4.202 -6.821 50.622 1.00 78.40 176 GLY B C 1
ATOM 3272 O O . GLY B 1 179 ? 3.337 -6.483 49.826 1.00 75.68 176 GLY B O 1
ATOM 3273 N N . LEU B 1 180 ? 5.364 -7.312 50.261 1.00 80.82 177 LEU B N 1
ATOM 3274 C CA . LEU B 1 180 ? 5.825 -7.297 48.911 1.00 87.46 177 LEU B CA 1
ATOM 3275 C C . LEU B 1 180 ? 4.804 -8.042 48.113 1.00 88.74 177 LEU B C 1
ATOM 3276 O O . LEU B 1 180 ? 4.382 -7.616 47.064 1.00 104.78 177 LEU B O 1
ATOM 3281 N N . PHE B 1 181 ? 4.420 -9.185 48.608 1.00 80.85 178 PHE B N 1
ATOM 3282 C CA . PHE B 1 181 ? 3.342 -9.910 48.035 1.00 76.46 178 PHE B CA 1
ATOM 3283 C C . PHE B 1 181 ? 2.114 -9.053 48.221 1.00 76.83 178 PHE B C 1
ATOM 3284 O O . PHE B 1 181 ? 1.228 -9.014 47.400 1.00 74.34 178 PHE B O 1
ATOM 3292 N N . MET B 1 182 ? 2.053 -8.397 49.356 1.00 83.86 179 MET B N 1
ATOM 3293 C CA . MET B 1 182 ? 0.829 -7.762 49.778 1.00 83.98 179 MET B CA 1
ATOM 3294 C C . MET B 1 182 ? 0.386 -6.642 48.862 1.00 93.43 179 MET B C 1
ATOM 3295 O O . MET B 1 182 ? -0.799 -6.513 48.572 1.00 93.90 179 MET B O 1
ATOM 3300 N N . LEU B 1 183 ? 1.322 -5.827 48.411 1.00 91.88 180 LEU B N 1
ATOM 3301 C CA . LEU B 1 183 ? 0.927 -4.742 47.550 1.00 98.04 180 LEU B CA 1
ATOM 3302 C C . LEU B 1 183 ? 0.324 -5.331 46.299 1.00 99.76 180 LEU B C 1
ATOM 3303 O O . LEU B 1 183 ? -0.685 -4.878 45.808 1.00 97.12 180 LEU B O 1
ATOM 3308 N N . GLU B 1 184 ? 0.941 -6.386 45.810 1.00 100.08 181 GLU B N 1
ATOM 3309 C CA . GLU B 1 184 ? 0.522 -6.978 44.572 1.00 100.61 181 GLU B CA 1
ATOM 3310 C C . GLU B 1 184 ? -0.899 -7.474 44.691 1.00 93.06 181 GLU B C 1
ATOM 3311 O O . GLU B 1 184 ? -1.658 -7.416 43.746 1.00 91.66 181 GLU B O 1
ATOM 3317 N N . PHE B 1 185 ? -1.216 -8.005 45.854 1.00 87.66 182 PHE B N 1
ATOM 3318 C CA . PHE B 1 185 ? -2.500 -8.618 46.147 1.00 88.34 182 PHE B CA 1
ATOM 3319 C C . PHE B 1 185 ? -3.711 -7.681 46.143 1.00 92.20 182 PHE B C 1
ATOM 3320 O O . PHE B 1 185 ? -4.788 -8.016 45.655 1.00 82.57 182 PHE B O 1
ATOM 3328 N N . SER B 1 186 ? -3.524 -6.506 46.728 1.00 97.04 183 SER B N 1
ATOM 3329 C CA . SER B 1 186 ? -4.575 -5.504 46.870 1.00 93.53 183 SER B CA 1
ATOM 3330 C C . SER B 1 186 ? -5.104 -4.909 45.578 1.00 91.83 183 SER B C 1
ATOM 3331 O O . SER B 1 186 ? -6.288 -4.651 45.459 1.00 86.67 183 SER B O 1
ATOM 3334 N N . LYS B 1 187 ? -4.239 -4.663 44.623 1.00 88.01 184 LYS B N 1
ATOM 3335 C CA . LYS B 1 187 ? -4.721 -3.993 43.441 1.00 96.43 184 LYS B CA 1
ATOM 3336 C C . LYS B 1 187 ? -5.807 -4.892 42.897 1.00 103.22 184 LYS B C 1
ATOM 3337 O O . LYS B 1 187 ? -6.877 -4.448 42.499 1.00 101.18 184 LYS B O 1
ATOM 3343 N N . THR B 1 188 ? -5.503 -6.164 42.980 1.00 103.38 185 THR B N 1
ATOM 3344 C CA . THR B 1 188 ? -6.329 -7.224 42.510 1.00 110.11 185 THR B CA 1
ATOM 3345 C C . THR B 1 188 ? -7.668 -7.330 43.182 1.00 109.39 185 THR B C 1
ATOM 3346 O O . THR B 1 188 ? -8.690 -7.482 42.542 1.00 107.01 185 THR B O 1
ATOM 3350 N N . ILE B 1 189 ? -7.662 -7.291 44.494 1.00 116.25 186 ILE B N 1
ATOM 3351 C CA . ILE B 1 189 ? -8.907 -7.351 45.219 1.00 121.84 186 ILE B CA 1
ATOM 3352 C C . ILE B 1 189 ? -9.695 -6.114 44.822 1.00 124.07 186 ILE B C 1
ATOM 3353 O O . ILE B 1 189 ? -10.885 -6.166 44.579 1.00 117.77 186 ILE B O 1
ATOM 3358 N N . ASN B 1 190 ? -8.985 -5.004 44.730 1.00 129.92 187 ASN B N 1
ATOM 3359 C CA . ASN B 1 190 ? -9.494 -3.801 44.129 1.00 126.88 187 ASN B CA 1
ATOM 3360 C C . ASN B 1 190 ? -8.655 -3.471 42.912 1.00 127.79 187 ASN B C 1
ATOM 3361 O O . ASN B 1 190 ? -7.423 -3.525 42.957 1.00 131.89 187 ASN B O 1
ATOM 3366 N N . PRO B 1 191 ? -9.304 -3.114 41.818 1.00 122.60 188 PRO B N 1
ATOM 3367 C CA . PRO B 1 191 ? -8.586 -2.632 40.640 1.00 116.62 188 PRO B CA 1
ATOM 3368 C C . PRO B 1 191 ? -8.343 -1.144 40.752 1.00 108.90 188 PRO B C 1
ATOM 3369 O O . PRO B 1 191 ? -7.587 -0.567 40.004 1.00 101.08 188 PRO B O 1
ATOM 3373 N N . SER B 1 192 ? -9.012 -0.529 41.703 1.00 106.38 189 SER B N 1
ATOM 3374 C CA . SER B 1 192 ? -8.812 0.875 41.969 1.00 107.83 189 SER B CA 1
ATOM 3375 C C . SER B 1 192 ? -7.400 1.179 42.446 1.00 107.28 189 SER B C 1
ATOM 3376 O O . SER B 1 192 ? -6.806 2.157 42.059 1.00 110.35 189 SER B O 1
ATOM 3379 N N . LEU B 1 193 ? -6.853 0.329 43.281 1.00 102.26 190 LEU B N 1
ATOM 3380 C CA . LEU B 1 193 ? -5.532 0.572 43.811 1.00 99.99 190 LEU B CA 1
ATOM 3381 C C . LEU B 1 193 ? -4.489 0.511 42.736 1.00 97.58 190 LEU B C 1
ATOM 3382 O O . LEU B 1 193 ? -3.419 1.066 42.869 1.00 85.63 190 LEU B O 1
ATOM 3387 N N . ARG B 1 194 ? -4.832 -0.140 41.648 1.00 101.38 191 ARG B N 1
ATOM 3388 C CA . ARG B 1 194 ? -3.829 -0.474 40.674 1.00 101.36 191 ARG B CA 1
ATOM 3389 C C . ARG B 1 194 ? -3.203 0.808 40.238 1.00 97.56 191 ARG B C 1
ATOM 3390 O O . ARG B 1 194 ? -2.001 0.885 40.019 1.00 93.28 191 ARG B O 1
ATOM 3398 N N . THR B 1 195 ? -4.064 1.797 40.167 1.00 93.61 192 THR B N 1
ATOM 3399 C CA . THR B 1 195 ? -3.728 3.158 39.843 1.00 92.52 192 THR B CA 1
ATOM 3400 C C . THR B 1 195 ? -2.832 3.850 40.868 1.00 98.29 192 THR B C 1
ATOM 3401 O O . THR B 1 195 ? -2.090 4.737 40.518 1.00 95.82 192 THR B O 1
ATOM 3405 N N . LYS B 1 196 ? -2.921 3.426 42.128 1.00 105.47 193 LYS B N 1
ATOM 3406 C CA . LYS B 1 196 ? -2.305 4.122 43.262 1.00 102.79 193 LYS B CA 1
ATOM 3407 C C . LYS B 1 196 ? -0.805 3.978 43.508 1.00 99.39 193 LYS B C 1
ATOM 3408 O O . LYS B 1 196 ? -0.160 3.066 43.036 1.00 104.46 193 LYS B O 1
ATOM 3414 N N . GLN B 1 197 ? -0.282 4.894 44.296 1.00 94.34 194 GLN B N 1
ATOM 3415 C CA . GLN B 1 197 ? 1.095 4.864 44.697 1.00 99.31 194 GLN B CA 1
ATOM 3416 C C . GLN B 1 197 ? 1.238 3.672 45.612 1.00 101.85 194 GLN B C 1
ATOM 3417 O O . GLN B 1 197 ? 0.249 3.208 46.133 1.00 98.66 194 GLN B O 1
ATOM 3423 N N . PRO B 1 198 ? 2.434 3.136 45.801 1.00 105.33 195 PRO B N 1
ATOM 3424 C CA . PRO B 1 198 ? 2.556 1.888 46.556 1.00 103.82 195 PRO B CA 1
ATOM 3425 C C . PRO B 1 198 ? 2.275 2.105 48.022 1.00 97.15 195 PRO B C 1
ATOM 3426 O O . PRO B 1 198 ? 1.703 1.279 48.697 1.00 90.55 195 PRO B O 1
ATOM 3430 N N . ASN B 1 199 ? 2.540 3.309 48.457 1.00 94.11 196 ASN B N 1
ATOM 3431 C CA . ASN B 1 199 ? 2.157 3.724 49.763 1.00 90.00 196 ASN B CA 1
ATOM 3432 C C . ASN B 1 199 ? 0.667 3.638 50.043 1.00 88.72 196 ASN B C 1
ATOM 3433 O O . ASN B 1 199 ? 0.258 2.909 50.925 1.00 88.13 196 ASN B O 1
ATOM 3438 N N . GLU B 1 200 ? -0.153 4.379 49.320 1.00 90.04 197 GLU B N 1
ATOM 3439 C CA . GLU B 1 200 ? -1.577 4.409 49.632 1.00 94.69 197 GLU B CA 1
ATOM 3440 C C . GLU B 1 200 ? -2.204 3.046 49.519 1.00 92.19 197 GLU B C 1
ATOM 3441 O O . GLU B 1 200 ? -3.312 2.851 49.968 1.00 92.58 197 GLU B O 1
ATOM 3447 N N . ILE B 1 201 ? -1.527 2.127 48.868 1.00 85.74 198 ILE B N 1
ATOM 3448 C CA . ILE B 1 201 ? -2.043 0.795 48.758 1.00 83.45 198 ILE B CA 1
ATOM 3449 C C . ILE B 1 201 ? -1.630 0.138 50.040 1.00 84.15 198 ILE B C 1
ATOM 3450 O O . ILE B 1 201 ? -2.442 -0.402 50.760 1.00 70.56 198 ILE B O 1
ATOM 3455 N N . ALA B 1 202 ? -0.342 0.230 50.321 1.00 82.26 199 ALA B N 1
ATOM 3456 C CA . ALA B 1 202 ? 0.233 -0.330 51.514 1.00 84.55 199 ALA B CA 1
ATOM 3457 C C . ALA B 1 202 ? -0.618 0.012 52.707 1.00 86.70 199 ALA B C 1
ATOM 3458 O O . ALA B 1 202 ? -1.018 -0.849 53.469 1.00 83.09 199 ALA B O 1
ATOM 3460 N N . ALA B 1 203 ? -0.922 1.282 52.844 1.00 84.48 200 ALA B N 1
ATOM 3461 C CA . ALA B 1 203 ? -1.704 1.718 53.960 1.00 86.75 200 ALA B CA 1
ATOM 3462 C C . ALA B 1 203 ? -3.173 1.502 53.716 1.00 90.62 200 ALA B C 1
ATOM 3463 O O . ALA B 1 203 ? -4.005 2.215 54.231 1.00 94.55 200 ALA B O 1
ATOM 3465 N N . THR B 1 204 ? -3.472 0.465 52.940 1.00 94.57 201 THR B N 1
ATOM 3466 C CA . THR B 1 204 ? -4.833 -0.014 52.758 1.00 93.55 201 THR B CA 1
ATOM 3467 C C . THR B 1 204 ? -4.948 -1.376 53.435 1.00 91.16 201 THR B C 1
ATOM 3468 O O . THR B 1 204 ? -6.046 -1.888 53.654 1.00 88.92 201 THR B O 1
ATOM 3472 N N . PHE B 1 205 ? -3.794 -1.950 53.766 1.00 93.91 202 PHE B N 1
ATOM 3473 C CA . PHE B 1 205 ? -3.718 -3.230 54.460 1.00 93.25 202 PHE B CA 1
ATOM 3474 C C . PHE B 1 205 ? -3.041 -3.247 55.845 1.00 92.31 202 PHE B C 1
ATOM 3475 O O . PHE B 1 205 ? -3.201 -4.185 56.592 1.00 93.07 202 PHE B O 1
ATOM 3483 N N . GLU B 1 206 ? -2.304 -2.211 56.189 1.00 88.00 203 GLU B N 1
ATOM 3484 C CA . GLU B 1 206 ? -1.592 -2.186 57.438 1.00 92.87 203 GLU B CA 1
ATOM 3485 C C . GLU B 1 206 ? -2.480 -2.326 58.631 1.00 87.33 203 GLU B C 1
ATOM 3486 O O . GLU B 1 206 ? -2.128 -2.948 59.599 1.00 84.86 203 GLU B O 1
ATOM 3492 N N . LYS B 1 207 ? -3.641 -1.725 58.542 1.00 85.58 204 LYS B N 1
ATOM 3493 C CA . LYS B 1 207 ? -4.555 -1.615 59.646 1.00 86.78 204 LYS B CA 1
ATOM 3494 C C . LYS B 1 207 ? -5.027 -2.959 60.123 1.00 85.98 204 LYS B C 1
ATOM 3495 O O . LYS B 1 207 ? -5.140 -3.174 61.313 1.00 86.68 204 LYS B O 1
ATOM 3501 N N . PRO B 1 208 ? -5.293 -3.866 59.210 1.00 90.46 205 PRO B N 1
ATOM 3502 C CA . PRO B 1 208 ? -5.653 -5.215 59.605 1.00 87.89 205 PRO B CA 1
ATOM 3503 C C . PRO B 1 208 ? -4.464 -6.121 59.641 1.00 82.87 205 PRO B C 1
ATOM 3504 O O . PRO B 1 208 ? -4.536 -7.140 60.291 1.00 78.11 205 PRO B O 1
ATOM 3508 N N . ASN B 1 209 ? -3.415 -5.802 58.917 1.00 80.55 206 ASN B N 1
ATOM 3509 C CA . ASN B 1 209 ? -2.247 -6.636 58.997 1.00 80.40 206 ASN B CA 1
ATOM 3510 C C . ASN B 1 209 ? -1.666 -6.567 60.368 1.00 80.57 206 ASN B C 1
ATOM 3511 O O . ASN B 1 209 ? -1.162 -7.547 60.867 1.00 79.06 206 ASN B O 1
ATOM 3516 N N . MET B 1 210 ? -1.702 -5.394 60.972 1.00 76.74 207 MET B N 1
ATOM 3517 C CA . MET B 1 210 ? -1.230 -5.285 62.333 1.00 74.84 207 MET B CA 1
ATOM 3518 C C . MET B 1 210 ? -2.105 -6.052 63.272 1.00 71.35 207 MET B C 1
ATOM 3519 O O . MET B 1 210 ? -1.635 -6.749 64.128 1.00 66.81 207 MET B O 1
ATOM 3524 N N . ALA B 1 211 ? -3.394 -5.948 63.049 1.00 65.60 208 ALA B N 1
ATOM 3525 C CA . ALA B 1 211 ? -4.375 -6.562 63.890 1.00 67.99 208 ALA B CA 1
ATOM 3526 C C . ALA B 1 211 ? -4.190 -8.059 63.929 1.00 72.14 208 ALA B C 1
ATOM 3527 O O . ALA B 1 211 ? -4.393 -8.675 64.949 1.00 70.77 208 ALA B O 1
ATOM 3529 N N . ALA B 1 212 ? -3.864 -8.646 62.792 1.00 78.67 209 ALA B N 1
ATOM 3530 C CA . ALA B 1 212 ? -3.455 -10.036 62.719 1.00 77.26 209 ALA B CA 1
ATOM 3531 C C . ALA B 1 212 ? -2.114 -10.397 63.367 1.00 72.07 209 ALA B C 1
ATOM 3532 O O . ALA B 1 212 ? -2.015 -11.416 64.009 1.00 70.63 209 ALA B O 1
ATOM 3534 N N . MET B 1 213 ? -1.086 -9.588 63.150 1.00 65.29 210 MET B N 1
ATOM 3535 C CA . MET B 1 213 ? 0.235 -9.805 63.722 1.00 60.23 210 MET B CA 1
ATOM 3536 C C . MET B 1 213 ? 0.335 -9.689 65.223 1.00 65.66 210 MET B C 1
ATOM 3537 O O . MET B 1 213 ? 1.132 -10.355 65.833 1.00 71.19 210 MET B O 1
ATOM 3542 N N . THR B 1 214 ? -0.421 -8.774 65.792 1.00 62.32 211 THR B N 1
ATOM 3543 C CA . THR B 1 214 ? -0.364 -8.497 67.199 1.00 55.59 211 THR B CA 1
ATOM 3544 C C . THR B 1 214 ? -1.477 -9.174 67.925 1.00 55.60 211 THR B C 1
ATOM 3545 O O . THR B 1 214 ? -1.709 -8.913 69.073 1.00 60.05 211 THR B O 1
ATOM 3549 N N . GLY B 1 215 ? -2.175 -10.023 67.214 1.00 56.74 212 GLY B N 1
ATOM 3550 C CA . GLY B 1 215 ? -3.212 -10.823 67.796 1.00 63.00 212 GLY B CA 1
ATOM 3551 C C . GLY B 1 215 ? -2.674 -11.864 68.746 1.00 68.29 212 GLY B C 1
ATOM 3552 O O . GLY B 1 215 ? -1.591 -12.391 68.571 1.00 69.48 212 GLY B O 1
ATOM 3553 N N . ARG B 1 216 ? -3.450 -12.170 69.763 1.00 73.26 213 ARG B N 1
ATOM 3554 C CA . ARG B 1 216 ? -2.971 -13.024 70.811 1.00 72.92 213 ARG B CA 1
ATOM 3555 C C . ARG B 1 216 ? -3.515 -14.399 70.702 1.00 68.95 213 ARG B C 1
ATOM 3556 O O . ARG B 1 216 ? -3.491 -15.132 71.648 1.00 73.36 213 ARG B O 1
ATOM 3564 N N . PHE B 1 217 ? -4.018 -14.738 69.534 1.00 60.69 214 PHE B N 1
ATOM 3565 C CA . PHE B 1 217 ? -4.553 -16.057 69.314 1.00 60.27 214 PHE B CA 1
ATOM 3566 C C . PHE B 1 217 ? -3.490 -17.124 69.412 1.00 59.03 214 PHE B C 1
ATOM 3567 O O . PHE B 1 217 ? -3.692 -18.145 70.004 1.00 57.13 214 PHE B O 1
ATOM 3575 N N . PHE B 1 218 ? -2.343 -16.855 68.844 1.00 58.15 215 PHE B N 1
ATOM 3576 C CA . PHE B 1 218 ? -1.279 -17.794 68.863 1.00 56.59 215 PHE B CA 1
ATOM 3577 C C . PHE B 1 218 ? -0.234 -17.208 69.744 1.00 56.37 215 PHE B C 1
ATOM 3578 O O . PHE B 1 218 ? -0.038 -16.025 69.760 1.00 58.57 215 PHE B O 1
ATOM 3586 N N . THR B 1 219 ? 0.391 -18.053 70.526 1.00 55.78 216 THR B N 1
ATOM 3587 C CA . THR B 1 219 ? 1.453 -17.628 71.393 1.00 58.08 216 THR B CA 1
ATOM 3588 C C . THR B 1 219 ? 2.715 -17.456 70.608 1.00 58.83 216 THR B C 1
ATOM 3589 O O . THR B 1 219 ? 2.802 -17.909 69.505 1.00 60.95 216 THR B O 1
ATOM 3593 N N . ARG B 1 220 ? 3.688 -16.800 71.196 1.00 56.05 217 ARG B N 1
ATOM 3594 C CA . ARG B 1 220 ? 4.931 -16.553 70.544 1.00 61.26 217 ARG B CA 1
ATOM 3595 C C . ARG B 1 220 ? 5.529 -17.898 70.238 1.00 67.25 217 ARG B C 1
ATOM 3596 O O . ARG B 1 220 ? 6.084 -18.125 69.186 1.00 75.85 217 ARG B O 1
ATOM 3604 N N . ASP B 1 221 ? 5.386 -18.812 71.162 1.00 64.16 218 ASP B N 1
ATOM 3605 C CA . ASP B 1 221 ? 5.876 -20.143 70.967 1.00 64.63 218 ASP B CA 1
ATOM 3606 C C . ASP B 1 221 ? 5.215 -20.843 69.825 1.00 64.14 218 ASP B C 1
ATOM 3607 O O . ASP B 1 221 ? 5.853 -21.586 69.136 1.00 66.71 218 ASP B O 1
ATOM 3612 N N . ASP B 1 222 ? 3.926 -20.657 69.652 1.00 58.73 219 ASP B N 1
ATOM 3613 C CA . ASP B 1 222 ? 3.237 -21.297 68.568 1.00 62.16 219 ASP B CA 1
ATOM 3614 C C . ASP B 1 222 ? 3.767 -20.827 67.234 1.00 59.16 219 ASP B C 1
ATOM 3615 O O . ASP B 1 222 ? 3.951 -21.589 66.328 1.00 59.27 219 ASP B O 1
ATOM 3620 N N . LYS B 1 223 ? 3.985 -19.539 67.137 1.00 59.88 220 LYS B N 1
ATOM 3621 C CA . LYS B 1 223 ? 4.449 -18.908 65.938 1.00 58.31 220 LYS B CA 1
ATOM 3622 C C . LYS B 1 223 ? 5.805 -19.412 65.592 1.00 56.65 220 LYS B C 1
ATOM 3623 O O . LYS B 1 223 ? 6.085 -19.661 64.472 1.00 55.08 220 LYS B O 1
ATOM 3629 N N . LYS B 1 224 ? 6.645 -19.578 66.582 1.00 58.00 221 LYS B N 1
ATOM 3630 C CA . LYS B 1 224 ? 7.960 -20.114 66.359 1.00 62.64 221 LYS B CA 1
ATOM 3631 C C . LYS B 1 224 ? 7.908 -21.524 65.805 1.00 63.36 221 LYS B C 1
ATOM 3632 O O . LYS B 1 224 ? 8.630 -21.865 64.920 1.00 62.94 221 LYS B O 1
ATOM 3638 N N . LYS B 1 225 ? 7.023 -22.340 66.332 1.00 71.52 222 LYS B N 1
ATOM 3639 C CA . LYS B 1 225 ? 6.853 -23.684 65.833 1.00 73.62 222 LYS B CA 1
ATOM 3640 C C . LYS B 1 225 ? 6.357 -23.742 64.419 1.00 68.38 222 LYS B C 1
ATOM 3641 O O . LYS B 1 225 ? 6.819 -24.547 63.654 1.00 72.06 222 LYS B O 1
ATOM 3647 N N . LEU B 1 226 ? 5.387 -22.919 64.076 1.00 67.61 223 LEU B N 1
ATOM 3648 C CA . LEU B 1 226 ? 4.933 -22.857 62.699 1.00 66.52 223 LEU B CA 1
ATOM 3649 C C . LEU B 1 226 ? 5.981 -22.344 61.731 1.00 62.06 223 LEU B C 1
ATOM 3650 O O . LEU B 1 226 ? 6.157 -22.891 60.692 1.00 62.95 223 LEU B O 1
ATOM 3655 N N . LEU B 1 227 ? 6.688 -21.295 62.088 1.00 63.30 224 LEU B N 1
ATOM 3656 C CA . LEU B 1 227 ? 7.664 -20.706 61.205 1.00 62.84 224 LEU B CA 1
ATOM 3657 C C . LEU B 1 227 ? 8.780 -21.646 60.892 1.00 67.25 224 LEU B C 1
ATOM 3658 O O . LEU B 1 227 ? 9.268 -21.651 59.809 1.00 75.94 224 LEU B O 1
ATOM 3663 N N . ILE B 1 228 ? 9.208 -22.423 61.851 1.00 70.12 225 ILE B N 1
ATOM 3664 C CA . ILE B 1 228 ? 10.152 -23.467 61.578 1.00 72.20 225 ILE B CA 1
ATOM 3665 C C . ILE B 1 228 ? 9.601 -24.577 60.688 1.00 73.55 225 ILE B C 1
ATOM 3666 O O . ILE B 1 228 ? 10.302 -25.145 59.876 1.00 70.30 225 ILE B O 1
ATOM 3671 N N . ALA B 1 229 ? 8.346 -24.918 60.889 1.00 70.86 226 ALA B N 1
ATOM 3672 C CA . ALA B 1 229 ? 7.742 -25.998 60.152 1.00 71.13 226 ALA B CA 1
ATOM 3673 C C . ALA B 1 229 ? 7.651 -25.705 58.675 1.00 78.47 226 ALA B C 1
ATOM 3674 O O . ALA B 1 229 ? 7.767 -26.602 57.848 1.00 80.47 226 ALA B O 1
ATOM 3676 N N . ILE B 1 230 ? 7.398 -24.455 58.348 1.00 69.00 227 ILE B N 1
ATOM 3677 C CA . ILE B 1 230 ? 7.196 -24.102 56.986 1.00 63.32 227 ILE B CA 1
ATOM 3678 C C . ILE B 1 230 ? 8.479 -23.765 56.314 1.00 64.41 227 ILE B C 1
ATOM 3679 O O . ILE B 1 230 ? 8.508 -23.604 55.132 1.00 68.74 227 ILE B O 1
ATOM 3684 N N . GLY B 1 231 ? 9.554 -23.735 57.064 1.00 68.52 228 GLY B N 1
ATOM 3685 C CA . GLY B 1 231 ? 10.854 -23.468 56.506 1.00 72.62 228 GLY B CA 1
ATOM 3686 C C . GLY B 1 231 ? 11.289 -22.030 56.526 1.00 79.45 228 GLY B C 1
ATOM 3687 O O . GLY B 1 231 ? 12.356 -21.697 56.081 1.00 91.78 228 GLY B O 1
ATOM 3688 N N . VAL B 1 232 ? 10.479 -21.176 57.101 1.00 81.21 229 VAL B N 1
ATOM 3689 C CA . VAL B 1 232 ? 10.856 -19.807 57.272 1.00 72.74 229 VAL B CA 1
ATOM 3690 C C . VAL B 1 232 ? 12.045 -19.640 58.190 1.00 75.98 229 VAL B C 1
ATOM 3691 O O . VAL B 1 232 ? 12.809 -18.745 57.983 1.00 77.60 229 VAL B O 1
ATOM 3695 N N . LEU B 1 233 ? 12.199 -20.487 59.200 1.00 81.85 230 LEU B N 1
ATOM 3696 C CA . LEU B 1 233 ? 13.307 -20.352 60.154 1.00 88.88 230 LEU B CA 1
ATOM 3697 C C . LEU B 1 233 ? 14.078 -21.628 60.413 1.00 94.03 230 LEU B C 1
ATOM 3698 O O . LEU B 1 233 ? 13.530 -22.697 60.317 1.00 100.06 230 LEU B O 1
ATOM 3703 N N . ASN B 1 234 ? 15.373 -21.508 60.660 1.00 93.05 231 ASN B N 1
ATOM 3704 C CA . ASN B 1 234 ? 16.217 -22.675 60.860 1.00 96.02 231 ASN B CA 1
ATOM 3705 C C . ASN B 1 234 ? 16.021 -23.504 62.107 1.00 99.78 231 ASN B C 1
ATOM 3706 O O . ASN B 1 234 ? 15.984 -24.724 62.036 1.00 94.70 231 ASN B O 1
ATOM 3711 N N . GLU B 1 235 ? 15.929 -22.824 63.240 1.00 102.29 232 GLU B N 1
ATOM 3712 C CA . GLU B 1 235 ? 15.833 -23.434 64.562 1.00 101.70 232 GLU B CA 1
ATOM 3713 C C . GLU B 1 235 ? 16.583 -22.558 65.487 1.00 99.69 232 GLU B C 1
ATOM 3714 O O . GLU B 1 235 ? 16.192 -22.363 66.608 1.00 104.61 232 GLU B O 1
ATOM 3720 N N . ASP B 1 236 ? 17.639 -21.970 64.989 1.00 101.03 233 ASP B N 1
ATOM 3721 C CA . ASP B 1 236 ? 18.274 -20.926 65.746 1.00 102.09 233 ASP B CA 1
ATOM 3722 C C . ASP B 1 236 ? 17.423 -19.672 65.673 1.00 97.08 233 ASP B C 1
ATOM 3723 O O . ASP B 1 236 ? 17.739 -18.684 66.298 1.00 94.92 233 ASP B O 1
ATOM 3728 N N . LEU B 1 237 ? 16.314 -19.785 64.974 1.00 87.12 234 LEU B N 1
ATOM 3729 C CA . LEU B 1 237 ? 15.507 -18.642 64.684 1.00 88.17 234 LEU B CA 1
ATOM 3730 C C . LEU B 1 237 ? 16.246 -17.710 63.760 1.00 86.27 234 LEU B C 1
ATOM 3731 O O . LEU B 1 237 ? 16.060 -16.517 63.827 1.00 85.33 234 LEU B O 1
ATOM 3736 N N . VAL B 1 238 ? 17.063 -18.258 62.879 1.00 84.71 235 VAL B N 1
ATOM 3737 C CA . VAL B 1 238 ? 17.695 -17.447 61.861 1.00 90.59 235 VAL B CA 1
ATOM 3738 C C . VAL B 1 238 ? 17.064 -17.822 60.539 1.00 93.68 235 VAL B C 1
ATOM 3739 O O . VAL B 1 238 ? 17.050 -18.984 60.192 1.00 108.24 235 VAL B O 1
ATOM 3743 N N . PRO B 1 239 ? 16.477 -16.873 59.837 1.00 91.91 236 PRO B N 1
ATOM 3744 C CA . PRO B 1 239 ? 15.666 -17.205 58.684 1.00 91.75 236 PRO B CA 1
ATOM 3745 C C . PRO B 1 239 ? 16.525 -17.408 57.476 1.00 101.84 236 PRO B C 1
ATOM 3746 O O . PRO B 1 239 ? 17.668 -16.982 57.467 1.00 108.40 236 PRO B O 1
ATOM 3750 N N . ASN B 1 240 ? 15.962 -18.010 56.431 1.00 106.94 237 ASN B N 1
ATOM 3751 C CA . ASN B 1 240 ? 16.646 -18.282 55.169 1.00 113.01 237 ASN B CA 1
ATOM 3752 C C . ASN B 1 240 ? 17.550 -17.188 54.784 1.00 111.27 237 ASN B C 1
ATOM 3753 O O . ASN B 1 240 ? 17.655 -16.212 55.480 1.00 105.12 237 ASN B O 1
ATOM 3758 N N . PRO B 1 241 ? 18.095 -17.317 53.598 1.00 118.16 238 PRO B N 1
ATOM 3759 C CA . PRO B 1 241 ? 18.644 -16.197 52.857 1.00 122.23 238 PRO B CA 1
ATOM 3760 C C . PRO B 1 241 ? 17.528 -15.660 51.984 1.00 117.26 238 PRO B C 1
ATOM 3761 O O . PRO B 1 241 ? 17.273 -14.468 51.935 1.00 120.97 238 PRO B O 1
ATOM 3765 N N . ALA B 1 242 ? 16.803 -16.550 51.340 1.00 107.28 239 ALA B N 1
ATOM 3766 C CA . ALA B 1 242 ? 15.775 -16.141 50.404 1.00 110.53 239 ALA B CA 1
ATOM 3767 C C . ALA B 1 242 ? 14.845 -15.069 50.909 1.00 110.65 239 ALA B C 1
ATOM 3768 O O . ALA B 1 242 ? 13.988 -14.609 50.193 1.00 114.26 239 ALA B O 1
ATOM 3770 N N . ILE B 1 243 ? 14.996 -14.693 52.157 1.00 113.50 240 ILE B N 1
ATOM 3771 C CA . ILE B 1 243 ? 14.027 -13.869 52.822 1.00 112.78 240 ILE B CA 1
ATOM 3772 C C . ILE B 1 243 ? 14.681 -12.555 53.203 1.00 109.88 240 ILE B C 1
ATOM 3773 O O . ILE B 1 243 ? 14.094 -11.486 53.077 1.00 98.23 240 ILE B O 1
ATOM 3778 N N . GLU B 1 244 ? 15.938 -12.617 53.609 1.00 106.52 241 GLU B N 1
ATOM 3779 C CA . GLU B 1 244 ? 16.696 -11.405 53.835 1.00 110.56 241 GLU B CA 1
ATOM 3780 C C . GLU B 1 244 ? 16.701 -10.674 52.528 1.00 114.62 241 GLU B C 1
ATOM 3781 O O . GLU B 1 244 ? 16.244 -9.545 52.411 1.00 108.20 241 GLU B O 1
ATOM 3787 N N . LYS B 1 245 ? 17.165 -11.411 51.531 1.00 123.60 242 LYS B N 1
ATOM 3788 C CA . LYS B 1 245 ? 17.106 -11.024 50.138 1.00 123.96 242 LYS B CA 1
ATOM 3789 C C . LYS B 1 245 ? 15.760 -10.422 49.844 1.00 122.15 242 LYS B C 1
ATOM 3790 O O . LYS B 1 245 ? 15.615 -9.231 49.687 1.00 122.37 242 LYS B O 1
ATOM 3796 N N . CYS B 1 246 ? 14.767 -11.276 49.775 1.00 122.11 243 CYS B N 1
ATOM 3797 C CA . CYS B 1 246 ? 13.405 -10.846 49.598 1.00 123.96 243 CYS B CA 1
ATOM 3798 C C . CYS B 1 246 ? 13.090 -9.734 50.591 1.00 129.43 243 CYS B C 1
ATOM 3799 O O . CYS B 1 246 ? 13.855 -9.483 51.515 1.00 126.13 243 CYS B O 1
ATOM 3802 N N . ALA B 1 247 ? 11.947 -9.085 50.404 1.00 129.44 244 ALA B N 1
ATOM 3803 C CA . ALA B 1 247 ? 11.491 -8.043 51.310 1.00 131.13 244 ALA B CA 1
ATOM 3804 C C . ALA B 1 247 ? 12.535 -6.967 51.551 1.00 131.76 244 ALA B C 1
ATOM 3805 O O . ALA B 1 247 ? 12.184 -5.807 51.679 1.00 122.14 244 ALA B O 1
ATOM 3807 N N . GLU B 1 248 ? 13.829 -7.291 51.558 1.00 124.20 245 GLU B N 1
ATOM 3808 C CA . GLU B 1 248 ? 14.848 -6.229 51.594 1.00 121.96 245 GLU B CA 1
ATOM 3809 C C . GLU B 1 248 ? 14.531 -5.280 50.456 1.00 114.39 245 GLU B C 1
ATOM 3810 O O . GLU B 1 248 ? 14.463 -4.077 50.607 1.00 115.15 245 GLU B O 1
ATOM 3816 N N . LYS B 1 249 ? 14.214 -5.891 49.347 1.00 104.11 246 LYS B N 1
ATOM 3817 C CA . LYS B 1 249 ? 13.781 -5.148 48.223 1.00 105.17 246 LYS B CA 1
ATOM 3818 C C . LYS B 1 249 ? 12.489 -4.472 48.605 1.00 104.00 246 LYS B C 1
ATOM 3819 O O . LYS B 1 249 ? 12.132 -3.482 48.003 1.00 112.48 246 LYS B O 1
ATOM 3825 N N . TYR B 1 250 ? 11.798 -5.012 49.604 1.00 107.25 247 TYR B N 1
ATOM 3826 C CA . TYR B 1 250 ? 10.536 -4.442 50.058 1.00 109.23 247 TYR B CA 1
ATOM 3827 C C . TYR B 1 250 ? 10.761 -3.142 50.823 1.00 117.92 247 TYR B C 1
ATOM 3828 O O . TYR B 1 250 ? 10.887 -3.146 52.048 1.00 110.64 247 TYR B O 1
ATOM 3837 N N . LYS B 1 251 ? 10.810 -2.033 50.093 1.00 118.64 248 LYS B N 1
ATOM 3838 C CA . LYS B 1 251 ? 11.020 -0.724 50.702 1.00 113.31 248 LYS B CA 1
ATOM 3839 C C . LYS B 1 251 ? 10.718 0.398 49.714 1.00 102.98 248 LYS B C 1
ATOM 3840 O O . LYS B 1 251 ? 9.786 1.177 49.910 1.00 89.00 248 LYS B O 1
ATOM 3846 N N . ALA B 1 252 ? 11.513 0.473 48.651 1.00 101.38 249 ALA B N 1
ATOM 3847 C CA . ALA B 1 252 ? 11.333 1.498 47.630 1.00 95.33 249 ALA B CA 1
ATOM 3848 C C . ALA B 1 252 ? 10.008 1.316 46.896 1.00 93.74 249 ALA B C 1
ATOM 3849 O O . ALA B 1 252 ? 9.954 0.684 45.841 1.00 80.38 249 ALA B O 1
ATOM 3851 N N . LYS B 1 253 ? 8.943 1.875 47.461 1.00 98.20 250 LYS B N 1
ATOM 3852 C CA . LYS B 1 253 ? 7.610 1.774 46.859 1.00 103.39 250 LYS B CA 1
ATOM 3853 C C . LYS B 1 253 ? 6.497 1.627 47.883 1.00 101.47 250 LYS B C 1
ATOM 3854 O O . LYS B 1 253 ? 6.730 1.715 49.079 1.00 96.21 250 LYS B O 1
ATOM 3860 N N . GLU C 1 6 ? -15.187 34.769 0.938 1.00 96.95 3 GLU C N 1
ATOM 3861 C CA . GLU C 1 6 ? -14.167 35.788 1.135 1.00 98.13 3 GLU C CA 1
ATOM 3862 C C . GLU C 1 6 ? -13.942 36.039 2.599 1.00 99.46 3 GLU C C 1
ATOM 3863 O O . GLU C 1 6 ? -14.858 36.472 3.298 1.00 99.70 3 GLU C O 1
ATOM 3869 N N . ASP C 1 7 ? -12.710 35.791 3.018 1.00 90.47 4 ASP C N 1
ATOM 3870 C CA . ASP C 1 7 ? -12.267 35.948 4.377 1.00 87.17 4 ASP C CA 1
ATOM 3871 C C . ASP C 1 7 ? -11.271 34.844 4.596 1.00 80.75 4 ASP C C 1
ATOM 3872 O O . ASP C 1 7 ? -11.635 33.696 4.449 1.00 83.66 4 ASP C O 1
ATOM 3877 N N . ASN C 1 8 ? -10.043 35.156 4.961 1.00 73.68 5 ASN C N 1
ATOM 3878 C CA . ASN C 1 8 ? -9.143 34.084 5.278 1.00 76.51 5 ASN C CA 1
ATOM 3879 C C . ASN C 1 8 ? -9.109 33.793 6.761 1.00 74.85 5 ASN C C 1
ATOM 3880 O O . ASN C 1 8 ? -8.494 34.502 7.517 1.00 70.14 5 ASN C O 1
ATOM 3885 N N . TYR C 1 9 ? -9.802 32.734 7.156 1.00 68.02 6 TYR C N 1
ATOM 3886 C CA . TYR C 1 9 ? -9.632 32.053 8.420 1.00 65.06 6 TYR C CA 1
ATOM 3887 C C . TYR C 1 9 ? -8.295 31.532 8.163 1.00 62.56 6 TYR C C 1
ATOM 3888 O O . TYR C 1 9 ? -8.040 31.317 7.037 1.00 76.55 6 TYR C O 1
ATOM 3897 N N . ARG C 1 10 ? -7.484 31.358 9.174 1.00 64.26 7 ARG C N 1
ATOM 3898 C CA . ARG C 1 10 ? -6.087 31.137 8.978 1.00 63.50 7 ARG C CA 1
ATOM 3899 C C . ARG C 1 10 ? -5.421 32.435 9.259 1.00 65.37 7 ARG C C 1
ATOM 3900 O O . ARG C 1 10 ? -4.880 32.638 10.300 1.00 70.50 7 ARG C O 1
ATOM 3908 N N . THR C 1 11 ? -5.491 33.325 8.299 1.00 66.21 8 THR C N 1
ATOM 3909 C CA . THR C 1 11 ? -4.912 34.621 8.418 1.00 63.79 8 THR C CA 1
ATOM 3910 C C . THR C 1 11 ? -5.591 35.309 9.588 1.00 61.98 8 THR C C 1
ATOM 3911 O O . THR C 1 11 ? -4.963 35.989 10.344 1.00 64.61 8 THR C O 1
ATOM 3915 N N . ILE C 1 12 ? -6.883 35.132 9.717 1.00 62.25 9 ILE C N 1
ATOM 3916 C CA . ILE C 1 12 ? -7.602 35.763 10.790 1.00 60.72 9 ILE C CA 1
ATOM 3917 C C . ILE C 1 12 ? -7.084 35.230 12.100 1.00 57.42 9 ILE C C 1
ATOM 3918 O O . ILE C 1 12 ? -6.944 35.963 13.050 1.00 53.41 9 ILE C O 1
ATOM 3923 N N . ALA C 1 13 ? -6.866 33.931 12.139 1.00 56.80 10 ALA C N 1
ATOM 3924 C CA . ALA C 1 13 ? -6.283 33.259 13.272 1.00 59.71 10 ALA C CA 1
ATOM 3925 C C . ALA C 1 13 ? -4.848 33.647 13.523 1.00 59.62 10 ALA C C 1
ATOM 3926 O O . ALA C 1 13 ? -4.441 33.782 14.636 1.00 59.00 10 ALA C O 1
ATOM 3928 N N . LEU C 1 14 ? -4.077 33.788 12.466 1.00 58.71 11 LEU C N 1
ATOM 3929 C CA . LEU C 1 14 ? -2.692 34.177 12.574 1.00 61.94 11 LEU C CA 1
ATOM 3930 C C . LEU C 1 14 ? -2.546 35.563 13.142 1.00 61.12 11 LEU C C 1
ATOM 3931 O O . LEU C 1 14 ? -1.622 35.870 13.835 1.00 64.64 11 LEU C O 1
ATOM 3936 N N . ALA C 1 15 ? -3.529 36.379 12.883 1.00 60.94 12 ALA C N 1
ATOM 3937 C CA . ALA C 1 15 ? -3.569 37.712 13.378 1.00 64.34 12 ALA C CA 1
ATOM 3938 C C . ALA C 1 15 ? -3.731 37.778 14.875 1.00 66.11 12 ALA C C 1
ATOM 3939 O O . ALA C 1 15 ? -3.611 38.830 15.454 1.00 66.50 12 ALA C O 1
ATOM 3941 N N . PHE C 1 16 ? -3.995 36.655 15.502 1.00 65.25 13 PHE C N 1
ATOM 3942 C CA . PHE C 1 16 ? -4.171 36.649 16.932 1.00 61.80 13 PHE C CA 1
ATOM 3943 C C . PHE C 1 16 ? -2.872 36.616 17.658 1.00 57.63 13 PHE C C 1
ATOM 3944 O O . PHE C 1 16 ? -2.833 36.779 18.839 1.00 53.52 13 PHE C O 1
ATOM 3952 N N . LEU C 1 17 ? -1.807 36.440 16.908 1.00 60.70 14 LEU C N 1
ATOM 3953 C CA . LEU C 1 17 ? -0.472 36.511 17.438 1.00 65.54 14 LEU C CA 1
ATOM 3954 C C . LEU C 1 17 ? -0.180 37.888 18.001 1.00 72.86 14 LEU C C 1
ATOM 3955 O O . LEU C 1 17 ? 0.492 38.003 18.993 1.00 75.40 14 LEU C O 1
ATOM 3960 N N . ASP C 1 18 ? -0.677 38.934 17.370 1.00 77.95 15 ASP C N 1
ATOM 3961 C CA . ASP C 1 18 ? -0.553 40.231 17.983 1.00 81.40 15 ASP C CA 1
ATOM 3962 C C . ASP C 1 18 ? -1.816 40.871 18.461 1.00 78.49 15 ASP C C 1
ATOM 3963 O O . ASP C 1 18 ? -1.841 42.059 18.651 1.00 81.53 15 ASP C O 1
ATOM 3968 N N . GLU C 1 19 ? -2.861 40.098 18.674 1.00 78.41 16 GLU C N 1
ATOM 3969 C CA . GLU C 1 19 ? -3.985 40.612 19.407 1.00 76.11 16 GLU C CA 1
ATOM 3970 C C . GLU C 1 19 ? -3.505 40.656 20.820 1.00 75.66 16 GLU C C 1
ATOM 3971 O O . GLU C 1 19 ? -2.689 39.841 21.212 1.00 76.24 16 GLU C O 1
ATOM 3977 N N . SER C 1 20 ? -3.973 41.638 21.571 1.00 74.52 17 SER C N 1
ATOM 3978 C CA . SER C 1 20 ? -3.396 41.963 22.865 1.00 76.37 17 SER C CA 1
ATOM 3979 C C . SER C 1 20 ? -3.579 40.906 23.928 1.00 77.72 17 SER C C 1
ATOM 3980 O O . SER C 1 20 ? -4.626 40.345 24.061 1.00 70.08 17 SER C O 1
ATOM 3983 N N . ALA C 1 21 ? -2.532 40.685 24.700 1.00 79.65 18 ALA C N 1
ATOM 3984 C CA . ALA C 1 21 ? -2.508 39.660 25.706 1.00 81.38 18 ALA C CA 1
ATOM 3985 C C . ALA C 1 21 ? -2.158 40.310 27.011 1.00 80.99 18 ALA C C 1
ATOM 3986 O O . ALA C 1 21 ? -1.027 40.267 27.452 1.00 72.23 18 ALA C O 1
ATOM 3988 N N . ASP C 1 22 ? -3.179 40.835 27.667 1.00 80.67 19 ASP C N 1
ATOM 3989 C CA . ASP C 1 22 ? -3.143 41.909 28.674 1.00 84.55 19 ASP C CA 1
ATOM 3990 C C . ASP C 1 22 ? -3.034 41.404 30.130 1.00 83.50 19 ASP C C 1
ATOM 3991 O O . ASP C 1 22 ? -4.025 41.177 30.803 1.00 77.14 19 ASP C O 1
ATOM 3996 N N . SER C 1 23 ? -1.814 41.265 30.621 1.00 79.56 20 SER C N 1
ATOM 3997 C CA . SER C 1 23 ? -1.554 40.435 31.750 1.00 75.33 20 SER C CA 1
ATOM 3998 C C . SER C 1 23 ? -2.493 40.780 32.848 1.00 73.12 20 SER C C 1
ATOM 3999 O O . SER C 1 23 ? -3.035 39.916 33.465 1.00 80.41 20 SER C O 1
ATOM 4002 N N . THR C 1 24 ? -2.655 42.051 33.117 1.00 74.54 21 THR C N 1
ATOM 4003 C CA . THR C 1 24 ? -3.604 42.469 34.115 1.00 76.55 21 THR C CA 1
ATOM 4004 C C . THR C 1 24 ? -5.047 42.231 33.730 1.00 78.81 21 THR C C 1
ATOM 4005 O O . THR C 1 24 ? -5.869 41.903 34.564 1.00 80.90 21 THR C O 1
ATOM 4009 N N . THR C 1 25 ? -5.353 42.424 32.451 1.00 77.19 22 THR C N 1
ATOM 4010 C CA . THR C 1 25 ? -6.710 42.233 31.954 1.00 77.51 22 THR C CA 1
ATOM 4011 C C . THR C 1 25 ? -7.094 40.762 32.034 1.00 78.91 22 THR C C 1
ATOM 4012 O O . THR C 1 25 ? -8.215 40.418 32.410 1.00 82.82 22 THR C O 1
ATOM 4016 N N . ILE C 1 26 ? -6.149 39.899 31.680 1.00 79.46 23 ILE C N 1
ATOM 4017 C CA . ILE C 1 26 ? -6.351 38.466 31.746 1.00 75.90 23 ILE C CA 1
ATOM 4018 C C . ILE C 1 26 ? -6.537 38.101 33.195 1.00 79.07 23 ILE C C 1
ATOM 4019 O O . ILE C 1 26 ? -7.482 37.430 33.572 1.00 70.97 23 ILE C O 1
ATOM 4024 N N . ASN C 1 27 ? -5.559 38.504 33.987 1.00 74.58 24 ASN C N 1
ATOM 4025 C CA . ASN C 1 27 ? -5.540 38.189 35.383 1.00 70.39 24 ASN C CA 1
ATOM 4026 C C . ASN C 1 27 ? -6.806 38.676 35.984 1.00 66.02 24 ASN C C 1
ATOM 4027 O O . ASN C 1 27 ? -7.343 38.078 36.875 1.00 71.10 24 ASN C O 1
ATOM 4032 N N . ALA C 1 28 ? -7.323 39.759 35.473 1.00 70.79 25 ALA C N 1
ATOM 4033 C CA . ALA C 1 28 ? -8.608 40.166 35.933 1.00 75.32 25 ALA C CA 1
ATOM 4034 C C . ALA C 1 28 ? -9.588 39.079 35.582 1.00 78.31 25 ALA C C 1
ATOM 4035 O O . ALA C 1 28 ? -10.467 38.769 36.346 1.00 80.99 25 ALA C O 1
ATOM 4037 N N . TRP C 1 29 ? -9.437 38.498 34.403 1.00 80.13 26 TRP C N 1
ATOM 4038 C CA . TRP C 1 29 ? -10.399 37.531 33.941 1.00 76.92 26 TRP C CA 1
ATOM 4039 C C . TRP C 1 29 ? -10.373 36.299 34.793 1.00 72.16 26 TRP C C 1
ATOM 4040 O O . TRP C 1 29 ? -11.386 35.738 35.116 1.00 68.02 26 TRP C O 1
ATOM 4051 N N . VAL C 1 30 ? -9.193 35.886 35.191 1.00 75.08 27 VAL C N 1
ATOM 4052 C CA . VAL C 1 30 ? -9.049 34.747 36.066 1.00 76.84 27 VAL C CA 1
ATOM 4053 C C . VAL C 1 30 ? -9.946 34.958 37.267 1.00 84.80 27 VAL C C 1
ATOM 4054 O O . VAL C 1 30 ? -10.742 34.122 37.628 1.00 85.34 27 VAL C O 1
ATOM 4058 N N . ASN C 1 31 ? -9.811 36.130 37.846 1.00 90.69 28 ASN C N 1
ATOM 4059 C CA . ASN C 1 31 ? -10.519 36.460 39.034 1.00 90.99 28 ASN C CA 1
ATOM 4060 C C . ASN C 1 31 ? -11.988 36.251 38.929 1.00 91.84 28 ASN C C 1
ATOM 4061 O O . ASN C 1 31 ? -12.516 35.506 39.718 1.00 101.94 28 ASN C O 1
ATOM 4066 N N . GLU C 1 32 ? -12.671 36.873 37.982 1.00 87.38 29 GLU C N 1
ATOM 4067 C CA . GLU C 1 32 ? -14.108 36.657 37.864 1.00 84.68 29 GLU C CA 1
ATOM 4068 C C . GLU C 1 32 ? -14.374 35.186 37.787 1.00 82.50 29 GLU C C 1
ATOM 4069 O O . GLU C 1 32 ? -15.199 34.658 38.470 1.00 85.64 29 GLU C O 1
ATOM 4075 N N . PHE C 1 33 ? -13.615 34.535 36.940 1.00 77.25 30 PHE C N 1
ATOM 4076 C CA . PHE C 1 33 ? -13.845 33.166 36.542 1.00 75.78 30 PHE C CA 1
ATOM 4077 C C . PHE C 1 33 ? -13.598 32.066 37.571 1.00 72.39 30 PHE C C 1
ATOM 4078 O O . PHE C 1 33 ? -14.172 31.009 37.496 1.00 62.24 30 PHE C O 1
ATOM 4086 N N . ALA C 1 34 ? -12.736 32.325 38.527 1.00 74.08 31 ALA C N 1
ATOM 4087 C CA . ALA C 1 34 ? -12.376 31.321 39.500 1.00 77.69 31 ALA C CA 1
ATOM 4088 C C . ALA C 1 34 ? -13.513 30.754 40.345 1.00 77.09 31 ALA C C 1
ATOM 4089 O O . ALA C 1 34 ? -14.513 31.401 40.607 1.00 72.50 31 ALA C O 1
ATOM 4091 N N . TYR C 1 35 ? -13.299 29.521 40.765 1.00 76.21 32 TYR C N 1
ATOM 4092 C CA . TYR C 1 35 ? -14.180 28.760 41.613 1.00 76.56 32 TYR C CA 1
ATOM 4093 C C . TYR C 1 35 ? -14.164 29.239 43.051 1.00 77.10 32 TYR C C 1
ATOM 4094 O O . TYR C 1 35 ? -13.119 29.388 43.655 1.00 70.96 32 TYR C O 1
ATOM 4103 N N . GLN C 1 36 ? -15.335 29.492 43.594 1.00 78.28 33 GLN C N 1
ATOM 4104 C CA . GLN C 1 36 ? -15.444 30.048 44.928 1.00 79.83 33 GLN C CA 1
ATOM 4105 C C . GLN C 1 36 ? -14.991 29.218 46.139 1.00 73.55 33 GLN C C 1
ATOM 4106 O O . GLN C 1 36 ? -14.378 29.730 47.048 1.00 71.94 33 GLN C O 1
ATOM 4112 N N . GLY C 1 37 ? -15.324 27.948 46.162 1.00 67.80 34 GLY C N 1
ATOM 4113 C CA . GLY C 1 37 ? -15.123 27.149 47.350 1.00 61.76 34 GLY C CA 1
ATOM 4114 C C . GLY C 1 37 ? -16.379 27.101 48.188 1.00 57.17 34 GLY C C 1
ATOM 4115 O O . GLY C 1 37 ? -17.115 28.051 48.254 1.00 50.51 34 GLY C O 1
ATOM 4116 N N . PHE C 1 38 ? -16.615 25.983 48.838 1.00 55.32 35 PHE C N 1
ATOM 4117 C CA . PHE C 1 38 ? -17.886 25.754 49.477 1.00 58.30 35 PHE C CA 1
ATOM 4118 C C . PHE C 1 38 ? -18.157 26.795 50.556 1.00 57.56 35 PHE C C 1
ATOM 4119 O O . PHE C 1 38 ? -17.261 27.250 51.235 1.00 50.80 35 PHE C O 1
ATOM 4127 N N . ASP C 1 39 ? -19.427 27.108 50.713 1.00 54.00 36 ASP C N 1
ATOM 4128 C CA . ASP C 1 39 ? -19.868 28.096 51.639 1.00 51.32 36 ASP C CA 1
ATOM 4129 C C . ASP C 1 39 ? -20.541 27.397 52.764 1.00 47.21 36 ASP C C 1
ATOM 4130 O O . ASP C 1 39 ? -21.529 26.760 52.578 1.00 47.06 36 ASP C O 1
ATOM 4135 N N . PRO C 1 40 ? -20.064 27.581 53.961 1.00 46.64 37 PRO C N 1
ATOM 4136 C CA . PRO C 1 40 ? -20.608 26.857 55.085 1.00 47.24 37 PRO C CA 1
ATOM 4137 C C . PRO C 1 40 ? -22.069 27.168 55.258 1.00 48.61 37 PRO C C 1
ATOM 4138 O O . PRO C 1 40 ? -22.805 26.320 55.668 1.00 51.21 37 PRO C O 1
ATOM 4142 N N . LYS C 1 41 ? -22.460 28.379 54.931 1.00 50.41 38 LYS C N 1
ATOM 4143 C CA . LYS C 1 41 ? -23.797 28.857 55.098 1.00 50.26 38 LYS C CA 1
ATOM 4144 C C . LYS C 1 41 ? -24.736 28.044 54.267 1.00 51.51 38 LYS C C 1
ATOM 4145 O O . LYS C 1 41 ? -25.817 27.738 54.663 1.00 55.76 38 LYS C O 1
ATOM 4151 N N . ARG C 1 42 ? -24.309 27.745 53.067 1.00 51.93 39 ARG C N 1
ATOM 4152 C CA . ARG C 1 42 ? -25.031 26.905 52.162 1.00 50.55 39 ARG C CA 1
ATOM 4153 C C . ARG C 1 42 ? -25.177 25.473 52.615 1.00 48.44 39 ARG C C 1
ATOM 4154 O O . ARG C 1 42 ? -26.177 24.867 52.382 1.00 50.87 39 ARG C O 1
ATOM 4162 N N . ILE C 1 43 ? -24.159 24.924 53.229 1.00 42.46 40 ILE C N 1
ATOM 4163 C CA . ILE C 1 43 ? -24.230 23.584 53.745 1.00 41.56 40 ILE C CA 1
ATOM 4164 C C . ILE C 1 43 ? -25.263 23.440 54.846 1.00 42.16 40 ILE C C 1
ATOM 4165 O O . ILE C 1 43 ? -26.002 22.500 54.876 1.00 39.54 40 ILE C O 1
ATOM 4170 N N . VAL C 1 44 ? -25.306 24.401 55.736 1.00 41.10 41 VAL C N 1
ATOM 4171 C CA . VAL C 1 44 ? -26.248 24.369 56.804 1.00 44.75 41 VAL C CA 1
ATOM 4172 C C . VAL C 1 44 ? -27.625 24.395 56.213 1.00 43.48 41 VAL C C 1
ATOM 4173 O O . VAL C 1 44 ? -28.502 23.733 56.675 1.00 48.44 41 VAL C O 1
ATOM 4177 N N . GLN C 1 45 ? -27.801 25.188 55.186 1.00 45.95 42 GLN C N 1
ATOM 4178 C CA . GLN C 1 45 ? -29.075 25.292 54.549 1.00 47.45 42 GLN C CA 1
ATOM 4179 C C . GLN C 1 45 ? -29.525 24.029 53.893 1.00 46.50 42 GLN C C 1
ATOM 4180 O O . GLN C 1 45 ? -30.644 23.650 54.029 1.00 51.26 42 GLN C O 1
ATOM 4186 N N . LEU C 1 46 ? -28.667 23.430 53.118 1.00 44.91 43 LEU C N 1
ATOM 4187 C CA . LEU C 1 46 ? -29.015 22.219 52.454 1.00 44.16 43 LEU C CA 1
ATOM 4188 C C . LEU C 1 46 ? -29.241 21.097 53.391 1.00 43.64 43 LEU C C 1
ATOM 4189 O O . LEU C 1 46 ? -30.019 20.248 53.111 1.00 46.78 43 LEU C O 1
ATOM 4194 N N . VAL C 1 47 ? -28.495 21.054 54.462 1.00 45.40 44 VAL C N 1
ATOM 4195 C CA . VAL C 1 47 ? -28.696 20.005 55.412 1.00 44.37 44 VAL C CA 1
ATOM 4196 C C . VAL C 1 47 ? -30.064 20.126 56.042 1.00 43.75 44 VAL C C 1
ATOM 4197 O O . VAL C 1 47 ? -30.789 19.192 56.073 1.00 44.98 44 VAL C O 1
ATOM 4201 N N . LYS C 1 48 ? -30.404 21.292 56.518 1.00 47.04 45 LYS C N 1
ATOM 4202 C CA . LYS C 1 48 ? -31.681 21.475 57.133 1.00 49.42 45 LYS C CA 1
ATOM 4203 C C . LYS C 1 48 ? -32.816 21.251 56.182 1.00 46.13 45 LYS C C 1
ATOM 4204 O O . LYS C 1 48 ? -33.756 20.622 56.532 1.00 45.73 45 LYS C O 1
ATOM 4210 N N . GLU C 1 49 ? -32.722 21.779 54.988 1.00 47.34 46 GLU C N 1
ATOM 4211 C CA . GLU C 1 49 ? -33.784 21.613 54.063 1.00 47.92 46 GLU C CA 1
ATOM 4212 C C . GLU C 1 49 ? -33.977 20.157 53.740 1.00 50.95 46 GLU C C 1
ATOM 4213 O O . GLU C 1 49 ? -35.078 19.668 53.748 1.00 57.81 46 GLU C O 1
ATOM 4219 N N . ARG C 1 50 ? -32.909 19.462 53.425 1.00 49.78 47 ARG C N 1
ATOM 4220 C CA . ARG C 1 50 ? -33.014 18.075 53.038 1.00 49.12 47 ARG C CA 1
ATOM 4221 C C . ARG C 1 50 ? -33.470 17.139 54.122 1.00 50.47 47 ARG C C 1
ATOM 4222 O O . ARG C 1 50 ? -34.158 16.198 53.857 1.00 47.59 47 ARG C O 1
ATOM 4230 N N . GLY C 1 51 ? -33.000 17.358 55.330 1.00 51.91 48 GLY C N 1
ATOM 4231 C CA . GLY C 1 51 ? -33.425 16.568 56.446 1.00 52.55 48 GLY C CA 1
ATOM 4232 C C . GLY C 1 51 ? -34.866 16.734 56.822 1.00 50.57 48 GLY C C 1
ATOM 4233 O O . GLY C 1 51 ? -35.523 15.786 57.116 1.00 48.93 48 GLY C O 1
ATOM 4234 N N . THR C 1 52 ? -35.328 17.965 56.865 1.00 49.79 49 THR C N 1
ATOM 4235 C CA . THR C 1 52 ? -36.710 18.259 57.181 1.00 52.54 49 THR C CA 1
ATOM 4236 C C . THR C 1 52 ? -37.674 17.734 56.133 1.00 56.02 49 THR C C 1
ATOM 4237 O O . THR C 1 52 ? -38.714 17.216 56.443 1.00 59.98 49 THR C O 1
ATOM 4241 N N . ALA C 1 53 ? -37.280 17.827 54.891 1.00 57.61 50 ALA C N 1
ATOM 4242 C CA . ALA C 1 53 ? -38.098 17.378 53.825 1.00 57.32 50 ALA C CA 1
ATOM 4243 C C . ALA C 1 53 ? -38.369 15.892 53.955 1.00 61.20 50 ALA C C 1
ATOM 4244 O O . ALA C 1 53 ? -39.363 15.402 53.493 1.00 60.49 50 ALA C O 1
ATOM 4246 N N . LYS C 1 54 ? -37.499 15.176 54.625 1.00 61.05 51 LYS C N 1
ATOM 4247 C CA . LYS C 1 54 ? -37.748 13.791 54.953 1.00 57.11 51 LYS C CA 1
ATOM 4248 C C . LYS C 1 54 ? -38.264 13.641 56.352 1.00 54.78 51 LYS C C 1
ATOM 4249 O O . LYS C 1 54 ? -38.295 12.559 56.843 1.00 52.57 51 LYS C O 1
ATOM 4255 N N . GLY C 1 55 ? -38.621 14.731 56.998 1.00 54.09 52 GLY C N 1
ATOM 4256 C CA . GLY C 1 55 ? -39.083 14.657 58.360 1.00 55.82 52 GLY C CA 1
ATOM 4257 C C . GLY C 1 55 ? -38.138 13.938 59.279 1.00 57.29 52 GLY C C 1
ATOM 4258 O O . GLY C 1 55 ? -38.525 13.044 60.005 1.00 54.90 52 GLY C O 1
ATOM 4259 N N . ARG C 1 56 ? -36.884 14.340 59.239 1.00 59.85 53 ARG C N 1
ATOM 4260 C CA . ARG C 1 56 ? -35.835 13.513 59.757 1.00 54.92 53 ARG C CA 1
ATOM 4261 C C . ARG C 1 56 ? -35.116 13.735 61.039 1.00 51.49 53 ARG C C 1
ATOM 4262 O O . ARG C 1 56 ? -34.445 12.823 61.401 1.00 70.27 53 ARG C O 1
ATOM 4270 N N . ASP C 1 57 ? -35.248 14.822 61.771 1.00 43.31 54 ASP C N 1
ATOM 4271 C CA . ASP C 1 57 ? -34.280 15.068 62.855 1.00 48.02 54 ASP C CA 1
ATOM 4272 C C . ASP C 1 57 ? -32.854 15.248 62.372 1.00 46.33 54 ASP C C 1
ATOM 4273 O O . ASP C 1 57 ? -31.965 14.504 62.653 1.00 41.75 54 ASP C O 1
ATOM 4278 N N . TRP C 1 58 ? -32.710 16.311 61.630 1.00 45.94 55 TRP C N 1
ATOM 4279 C CA . TRP C 1 58 ? -31.525 16.658 60.937 1.00 48.66 55 TRP C CA 1
ATOM 4280 C C . TRP C 1 58 ? -30.372 16.948 61.844 1.00 45.85 55 TRP C C 1
ATOM 4281 O O . TRP C 1 58 ? -29.276 16.705 61.497 1.00 52.30 55 TRP C O 1
ATOM 4292 N N . LYS C 1 59 ? -30.640 17.486 63.007 1.00 47.96 56 LYS C N 1
ATOM 4293 C CA . LYS C 1 59 ? -29.614 17.826 63.958 1.00 46.34 56 LYS C CA 1
ATOM 4294 C C . LYS C 1 59 ? -28.879 16.632 64.508 1.00 48.08 56 LYS C C 1
ATOM 4295 O O . LYS C 1 59 ? -27.697 16.686 64.747 1.00 48.52 56 LYS C O 1
ATOM 4301 N N . LYS C 1 60 ? -29.605 15.569 64.754 1.00 46.03 57 LYS C N 1
ATOM 4302 C CA . LYS C 1 60 ? -29.031 14.318 65.151 1.00 46.69 57 LYS C CA 1
ATOM 4303 C C . LYS C 1 60 ? -28.223 13.745 64.037 1.00 46.90 57 LYS C C 1
ATOM 4304 O O . LYS C 1 60 ? -27.277 13.080 64.255 1.00 47.65 57 LYS C O 1
ATOM 4310 N N . ASP C 1 61 ? -28.693 13.974 62.836 1.00 46.25 58 ASP C N 1
ATOM 4311 C CA . ASP C 1 61 ? -28.071 13.513 61.636 1.00 46.19 58 ASP C CA 1
ATOM 4312 C C . ASP C 1 61 ? -26.749 14.146 61.443 1.00 43.10 58 ASP C C 1
ATOM 4313 O O . ASP C 1 61 ? -25.841 13.531 60.998 1.00 43.46 58 ASP C O 1
ATOM 4318 N N . VAL C 1 62 ? -26.685 15.417 61.761 1.00 42.74 59 VAL C N 1
ATOM 4319 C CA . VAL C 1 62 ? -25.486 16.182 61.673 1.00 41.70 59 VAL C CA 1
ATOM 4320 C C . VAL C 1 62 ? -24.468 15.591 62.619 1.00 40.67 59 VAL C C 1
ATOM 4321 O O . VAL C 1 62 ? -23.341 15.476 62.286 1.00 40.51 59 VAL C O 1
ATOM 4325 N N . LYS C 1 63 ? -24.893 15.216 63.803 1.00 40.70 60 LYS C N 1
ATOM 4326 C CA . LYS C 1 63 ? -24.023 14.638 64.768 1.00 42.54 60 LYS C CA 1
ATOM 4327 C C . LYS C 1 63 ? -23.465 13.310 64.294 1.00 47.17 60 LYS C C 1
ATOM 4328 O O . LYS C 1 63 ? -22.309 13.048 64.418 1.00 45.15 60 LYS C O 1
ATOM 4334 N N . MET C 1 64 ? -24.311 12.486 63.724 1.00 46.16 61 MET C N 1
ATOM 4335 C CA . MET C 1 64 ? -23.871 11.263 63.134 1.00 45.68 61 MET C CA 1
ATOM 4336 C C . MET C 1 6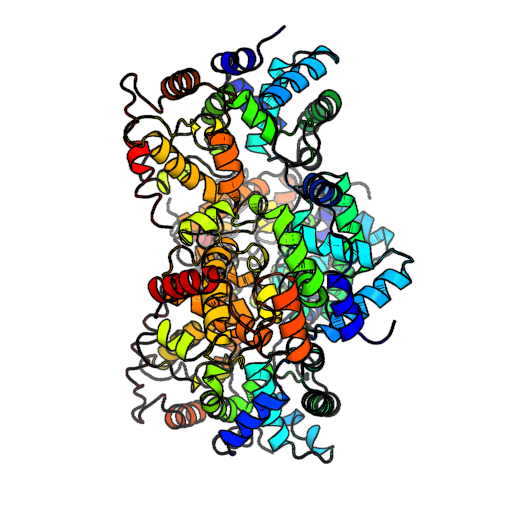4 ? -22.944 11.417 61.948 1.00 43.25 61 MET C C 1
ATOM 4337 O O . MET C 1 64 ? -22.006 10.697 61.823 1.00 45.26 61 MET C O 1
ATOM 4342 N N . MET C 1 65 ? -23.229 12.345 61.076 1.00 41.23 62 MET C N 1
ATOM 4343 C CA . MET C 1 65 ? -22.432 12.549 59.914 1.00 41.89 62 MET C CA 1
ATOM 4344 C C . MET C 1 65 ? -21.037 12.972 60.292 1.00 45.12 62 MET C C 1
ATOM 4345 O O . MET C 1 65 ? -20.095 12.630 59.639 1.00 45.07 62 MET C O 1
ATOM 4350 N N . ILE C 1 66 ? -20.941 13.805 61.307 1.00 46.51 63 ILE C N 1
ATOM 4351 C CA . ILE C 1 66 ? -19.683 14.256 61.844 1.00 44.84 63 ILE C CA 1
ATOM 4352 C C . ILE C 1 66 ? -18.872 13.180 62.532 1.00 45.10 63 ILE C C 1
ATOM 4353 O O . ILE C 1 66 ? -17.688 13.119 62.388 1.00 41.72 63 ILE C O 1
ATOM 4358 N N . VAL C 1 67 ? -19.524 12.374 63.333 1.00 42.76 64 VAL C N 1
ATOM 4359 C CA . VAL C 1 67 ? -18.844 11.339 64.051 1.00 47.68 64 VAL C CA 1
ATOM 4360 C C . VAL C 1 67 ? -18.279 10.381 63.029 1.00 47.46 64 VAL C C 1
ATOM 4361 O O . VAL C 1 67 ? -17.163 9.960 63.106 1.00 46.20 64 VAL C O 1
ATOM 4365 N N . LEU C 1 68 ? -19.075 10.076 62.039 1.00 51.84 65 LEU C N 1
ATOM 4366 C CA . LEU C 1 68 ? -18.663 9.221 60.981 1.00 51.54 65 LEU C CA 1
ATOM 4367 C C . LEU C 1 68 ? -17.508 9.800 60.206 1.00 48.02 65 LEU C C 1
ATOM 4368 O O . LEU C 1 68 ? -16.611 9.098 59.872 1.00 51.37 65 LEU C O 1
ATOM 4373 N N . ASN C 1 69 ? -17.524 11.081 59.938 1.00 44.86 66 ASN C N 1
ATOM 4374 C CA . ASN C 1 69 ? -16.414 11.720 59.291 1.00 43.42 66 ASN C CA 1
ATOM 4375 C C . ASN C 1 69 ? -15.128 11.660 60.099 1.00 43.86 66 ASN C C 1
ATOM 4376 O O . ASN C 1 69 ? -14.105 11.382 59.567 1.00 44.60 66 ASN C O 1
ATOM 4381 N N . LEU C 1 70 ? -15.191 11.926 61.380 1.00 48.49 67 LEU C N 1
ATOM 4382 C CA . LEU C 1 70 ? -14.015 11.893 62.198 1.00 49.94 67 LEU C CA 1
ATOM 4383 C C . LEU C 1 70 ? -13.395 10.527 62.263 1.00 56.20 67 LEU C C 1
ATOM 4384 O O . LEU C 1 70 ? -12.209 10.373 62.149 1.00 54.88 67 LEU C O 1
ATOM 4389 N N . VAL C 1 71 ? -14.226 9.551 62.540 1.00 58.51 68 VAL C N 1
ATOM 4390 C CA . VAL C 1 71 ? -13.869 8.158 62.548 1.00 58.22 68 VAL C CA 1
ATOM 4391 C C . VAL C 1 71 ? -13.533 7.529 61.197 1.00 56.74 68 VAL C C 1
ATOM 4392 O O . VAL C 1 71 ? -12.607 6.780 61.108 1.00 55.87 68 VAL C O 1
ATOM 4396 N N . ASP C 1 72 ? -14.314 7.792 60.169 1.00 54.70 69 ASP C N 1
ATOM 4397 C CA . ASP C 1 72 ? -14.123 7.108 58.915 1.00 49.36 69 ASP C CA 1
ATOM 4398 C C . ASP C 1 72 ? -13.677 7.869 57.717 1.00 47.49 69 ASP C C 1
ATOM 4399 O O . ASP C 1 72 ? -13.457 7.275 56.711 1.00 44.07 69 ASP C O 1
ATOM 4404 N N . GLY C 1 73 ? -13.546 9.165 57.799 1.00 48.99 70 GLY C N 1
ATOM 4405 C CA . GLY C 1 73 ? -13.150 9.912 56.634 1.00 48.99 70 GLY C CA 1
ATOM 4406 C C . GLY C 1 73 ? -14.225 10.391 55.707 1.00 49.73 70 GLY C C 1
ATOM 4407 O O . GLY C 1 73 ? -15.376 10.369 56.015 1.00 53.30 70 GLY C O 1
ATOM 4408 N N . ASN C 1 74 ? -13.822 10.827 54.539 1.00 50.38 71 ASN C N 1
ATOM 4409 C CA . ASN C 1 74 ? -14.710 11.500 53.622 1.00 52.62 71 ASN C CA 1
ATOM 4410 C C . ASN C 1 74 ? -15.208 10.713 52.416 1.00 57.55 71 ASN C C 1
ATOM 4411 O O . ASN C 1 74 ? -15.651 11.285 51.464 1.00 58.72 71 ASN C O 1
ATOM 4416 N N . GLU C 1 75 ? -15.132 9.404 52.450 1.00 65.98 72 GLU C N 1
ATOM 4417 C CA . GLU C 1 75 ? -15.536 8.622 51.312 1.00 72.67 72 GLU C CA 1
ATOM 4418 C C . GLU C 1 75 ? -16.563 7.644 51.761 1.00 79.69 72 GLU C C 1
ATOM 4419 O O . GLU C 1 75 ? -16.228 6.607 52.267 1.00 78.26 72 GLU C O 1
ATOM 4425 N N . PRO C 1 76 ? -17.894 8.035 51.550 1.00 84.49 73 PRO C N 1
ATOM 4426 C CA . PRO C 1 76 ? -18.864 7.198 52.250 1.00 85.19 73 PRO C CA 1
ATOM 4427 C C . PRO C 1 76 ? -19.363 5.921 51.584 1.00 81.74 73 PRO C C 1
ATOM 4428 O O . PRO C 1 76 ? -19.761 5.042 52.314 1.00 77.69 73 PRO C O 1
ATOM 4432 N N . GLU C 1 77 ? -19.382 5.821 50.270 1.00 82.43 74 GLU C N 1
ATOM 4433 C CA . GLU C 1 77 ? -19.786 4.571 49.658 1.00 84.67 74 GLU C CA 1
ATOM 4434 C C . GLU C 1 77 ? -18.808 3.527 50.129 1.00 77.99 74 GLU C C 1
ATOM 4435 O O . GLU C 1 77 ? -19.166 2.411 50.450 1.00 72.51 74 GLU C O 1
ATOM 4441 N N . SER C 1 78 ? -17.557 3.931 50.174 1.00 72.48 75 SER C N 1
ATOM 4442 C CA . SER C 1 78 ? -16.464 3.034 50.348 1.00 71.55 75 SER C CA 1
ATOM 4443 C C . SER C 1 78 ? -16.169 2.797 51.788 1.00 76.63 75 SER C C 1
ATOM 4444 O O . SER C 1 78 ? -15.093 2.348 52.106 1.00 81.75 75 SER C O 1
ATOM 4447 N N . MET C 1 79 ? -17.104 3.100 52.657 1.00 80.81 76 MET C N 1
ATOM 4448 C CA . MET C 1 79 ? -16.873 2.906 54.064 1.00 79.34 76 MET C CA 1
ATOM 4449 C C . MET C 1 79 ? -17.835 1.895 54.575 1.00 82.12 76 MET C C 1
ATOM 4450 O O . MET C 1 79 ? -17.704 1.393 55.662 1.00 85.86 76 MET C O 1
ATOM 4455 N N . MET C 1 80 ? -18.841 1.617 53.784 1.00 84.67 77 MET C N 1
ATOM 4456 C CA . MET C 1 80 ? -19.917 0.753 54.250 1.00 80.49 77 MET C CA 1
ATOM 4457 C C . MET C 1 80 ? -19.640 -0.716 54.457 1.00 73.78 77 MET C C 1
ATOM 4458 O O . MET C 1 80 ? -20.219 -1.321 55.310 1.00 71.94 77 MET C O 1
ATOM 4463 N N . LYS C 1 81 ? -18.784 -1.294 53.649 1.00 76.37 78 LYS C N 1
ATOM 4464 C CA . LYS C 1 81 ? -18.501 -2.706 53.763 1.00 82.56 78 LYS C CA 1
ATOM 4465 C C . LYS C 1 81 ? -17.883 -3.031 55.097 1.00 85.78 78 LYS C C 1
ATOM 4466 O O . LYS C 1 81 ? -18.135 -4.068 55.671 1.00 84.09 78 LYS C O 1
ATOM 4472 N N . GLU C 1 82 ? -17.019 -2.140 55.539 1.00 85.67 79 GLU C N 1
ATOM 4473 C CA . GLU C 1 82 ? -16.258 -2.323 56.737 1.00 87.02 79 GLU C CA 1
ATOM 4474 C C . GLU C 1 82 ? -17.037 -2.353 58.017 1.00 86.02 79 GLU C C 1
ATOM 4475 O O . GLU C 1 82 ? -16.665 -3.055 58.919 1.00 97.14 79 GLU C O 1
ATOM 4481 N N . MET C 1 83 ? -18.110 -1.604 58.111 1.00 77.84 80 MET C N 1
ATOM 4482 C CA . MET C 1 83 ? -18.883 -1.610 59.331 1.00 75.64 80 MET C CA 1
ATOM 4483 C C . MET C 1 83 ? -20.018 -2.596 59.392 1.00 70.09 80 MET C C 1
ATOM 4484 O O . MET C 1 83 ? -20.323 -3.279 58.446 1.00 67.65 80 MET C O 1
ATOM 4489 N N . SER C 1 84 ? -20.676 -2.531 60.527 1.00 70.98 81 SER C N 1
ATOM 4490 C CA . SER C 1 84 ? -21.746 -3.387 60.944 1.00 70.52 81 SER C CA 1
ATOM 4491 C C . SER C 1 84 ? -22.996 -3.152 60.163 1.00 69.62 81 SER C C 1
ATOM 4492 O O . SER C 1 84 ? -23.105 -2.190 59.462 1.00 69.56 81 SER C O 1
ATOM 4495 N N . GLU C 1 85 ? -23.920 -4.088 60.281 1.00 76.67 82 GLU C N 1
ATOM 4496 C CA . GLU C 1 85 ? -25.133 -4.078 59.508 1.00 81.51 82 GLU C CA 1
ATOM 4497 C C . GLU C 1 85 ? -25.940 -2.859 59.848 1.00 76.09 82 GLU C C 1
ATOM 4498 O O . GLU C 1 85 ? -26.378 -2.183 58.976 1.00 74.41 82 GLU C O 1
ATOM 4504 N N . LYS C 1 86 ? -26.115 -2.567 61.116 1.00 79.66 83 LYS C N 1
ATOM 4505 C CA . LYS C 1 86 ? -26.873 -1.401 61.492 1.00 82.02 83 LYS C CA 1
ATOM 4506 C C . LYS C 1 86 ? -26.213 -0.125 60.983 1.00 79.34 83 LYS C C 1
ATOM 4507 O O . LYS C 1 86 ? -26.866 0.756 60.477 1.00 77.33 83 LYS C O 1
ATOM 4513 N N . GLY C 1 87 ? -24.914 -0.021 61.151 1.00 72.93 84 GLY C N 1
ATOM 4514 C CA . GLY C 1 87 ? -24.225 1.176 60.785 1.00 70.07 84 GLY C CA 1
ATOM 4515 C C . GLY C 1 87 ? -24.272 1.460 59.321 1.00 68.26 84 GLY C C 1
ATOM 4516 O O . GLY C 1 87 ? -24.479 2.563 58.913 1.00 69.78 84 GLY C O 1
ATOM 4517 N N . ALA C 1 88 ? -24.048 0.449 58.522 1.00 68.08 85 ALA C N 1
ATOM 4518 C CA . ALA C 1 88 ? -24.014 0.617 57.099 1.00 65.03 85 ALA C CA 1
ATOM 4519 C C . ALA C 1 88 ? -25.362 1.061 56.639 1.00 64.56 85 ALA C C 1
ATOM 4520 O O . ALA C 1 88 ? -25.481 1.741 55.659 1.00 62.58 85 ALA C O 1
ATOM 4522 N N . ALA C 1 89 ? -26.381 0.625 57.343 1.00 63.26 86 ALA C N 1
ATOM 4523 C CA . ALA C 1 89 ? -27.734 1.004 57.049 1.00 64.96 86 ALA C CA 1
ATOM 4524 C C . ALA C 1 89 ? -27.943 2.459 57.283 1.00 65.31 86 ALA C C 1
ATOM 4525 O O . ALA C 1 89 ? -28.575 3.120 56.504 1.00 75.22 86 ALA C O 1
ATOM 4527 N N . ILE C 1 90 ? -27.426 2.956 58.380 1.00 60.42 87 ILE C N 1
ATOM 4528 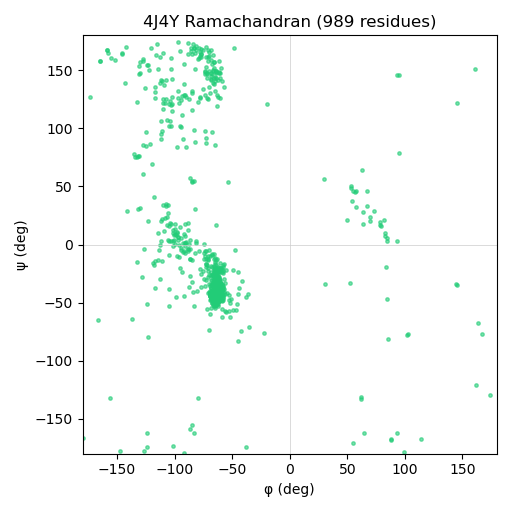C CA . ILE C 1 90 ? -27.540 4.346 58.665 1.00 56.15 87 ILE C CA 1
ATOM 4529 C C . ILE C 1 90 ? -26.822 5.173 57.632 1.00 53.58 87 ILE C C 1
ATOM 4530 O O . ILE C 1 90 ? -27.316 6.159 57.186 1.00 54.45 87 ILE C O 1
ATOM 4535 N N . VAL C 1 91 ? -25.657 4.740 57.234 1.00 53.35 88 VAL C N 1
ATOM 4536 C CA . VAL C 1 91 ? -24.888 5.483 56.283 1.00 52.26 88 VAL C CA 1
ATOM 4537 C C . VAL C 1 91 ? -25.657 5.556 55.000 1.00 54.02 88 VAL C C 1
ATOM 4538 O O . VAL C 1 91 ? -25.589 6.506 54.291 1.00 63.82 88 VAL C O 1
ATOM 4542 N N . THR C 1 92 ? -26.393 4.515 54.714 1.00 60.31 89 THR C N 1
ATOM 4543 C CA . THR C 1 92 ? -27.177 4.434 53.518 1.00 58.72 89 THR C CA 1
ATOM 4544 C C . THR C 1 92 ? -28.240 5.508 53.509 1.00 52.55 89 THR C C 1
ATOM 4545 O O . THR C 1 92 ? -28.480 6.115 52.516 1.00 48.65 89 THR C O 1
ATOM 4549 N N . GLN C 1 93 ? -28.876 5.722 54.633 1.00 54.22 90 GLN C N 1
ATOM 4550 C CA . GLN C 1 93 ? -29.845 6.776 54.750 1.00 58.48 90 GLN C CA 1
ATOM 4551 C C . GLN C 1 93 ? -29.272 8.158 54.575 1.00 58.54 90 GLN C C 1
ATOM 4552 O O . GLN C 1 93 ? -29.871 8.992 53.936 1.00 56.72 90 GLN C O 1
ATOM 4558 N N . LEU C 1 94 ? -28.138 8.411 55.207 1.00 54.54 91 LEU C N 1
ATOM 4559 C CA . LEU C 1 94 ? -27.512 9.714 55.179 1.00 49.20 91 LEU C CA 1
ATOM 4560 C C . LEU C 1 94 ? -27.048 10.116 53.813 1.00 46.31 91 LEU C C 1
ATOM 4561 O O . LEU C 1 94 ? -27.166 11.240 53.427 1.00 46.42 91 LEU C O 1
ATOM 4566 N N . ILE C 1 95 ? -26.493 9.173 53.096 1.00 47.86 92 ILE C N 1
ATOM 4567 C CA . ILE C 1 95 ? -26.099 9.425 51.749 1.00 51.84 92 ILE C CA 1
ATOM 4568 C C . ILE C 1 95 ? -27.324 9.741 50.938 1.00 50.29 92 ILE C C 1
ATOM 4569 O O . ILE C 1 95 ? -27.304 10.617 50.111 1.00 49.54 92 ILE C O 1
ATOM 4574 N N . SER C 1 96 ? -28.378 8.989 51.153 1.00 49.77 93 SER C N 1
ATOM 4575 C CA . SER C 1 96 ? -29.577 9.234 50.412 1.00 53.45 93 SER C CA 1
ATOM 4576 C C . SER C 1 96 ? -30.269 10.539 50.731 1.00 50.32 93 SER C C 1
ATOM 4577 O O . SER C 1 96 ? -30.583 11.289 49.862 1.00 45.69 93 SER C O 1
ATOM 4580 N N . THR C 1 97 ? -30.489 10.795 51.997 1.00 48.55 94 THR C N 1
ATOM 4581 C CA . THR C 1 97 ? -31.161 11.982 52.429 1.00 46.23 94 THR C CA 1
ATOM 4582 C C . THR C 1 97 ? -30.415 13.236 52.047 1.00 49.26 94 THR C C 1
ATOM 4583 O O . THR C 1 97 ? -30.989 14.186 51.575 1.00 52.70 94 THR C O 1
ATOM 4587 N N . TYR C 1 98 ? -29.125 13.238 52.289 1.00 48.19 95 TYR C N 1
ATOM 4588 C CA . TYR C 1 98 ? -28.354 14.429 52.123 1.00 47.92 95 TYR C CA 1
ATOM 4589 C C . TYR C 1 98 ? -27.672 14.485 50.799 1.00 49.33 95 TYR C C 1
ATOM 4590 O O . TYR C 1 98 ? -27.212 15.508 50.410 1.00 48.31 95 TYR C O 1
ATOM 4599 N N . GLN C 1 99 ? -27.674 13.389 50.080 1.00 50.68 96 GLN C N 1
ATOM 4600 C CA . GLN C 1 99 ? -27.126 13.375 48.749 1.00 54.07 96 GLN C CA 1
ATOM 4601 C C . GLN C 1 99 ? -25.636 13.585 48.814 1.00 51.34 96 GLN C C 1
ATOM 4602 O O . GLN C 1 99 ? -25.082 14.359 48.079 1.00 51.99 96 GLN C O 1
ATOM 4608 N N . LEU C 1 100 ? -25.003 12.867 49.714 1.00 46.60 97 LEU C N 1
ATOM 4609 C CA . LEU C 1 100 ? -23.592 12.993 49.936 1.00 44.58 97 LEU C CA 1
ATOM 4610 C C . LEU C 1 100 ? -22.725 12.506 48.809 1.00 45.32 97 LEU C C 1
ATOM 4611 O O . LEU C 1 100 ? -22.986 11.519 48.165 1.00 44.35 97 LEU C O 1
ATOM 4616 N N . LYS C 1 101 ? -21.653 13.226 48.604 1.00 46.39 98 LYS C N 1
ATOM 4617 C CA . LYS C 1 101 ? -20.669 12.862 47.635 1.00 52.19 98 LYS C CA 1
ATOM 4618 C C . LYS C 1 101 ? -19.344 12.731 48.328 1.00 59.19 98 LYS C C 1
ATOM 4619 O O . LYS C 1 101 ? -19.127 13.315 49.361 1.00 57.76 98 LYS C O 1
ATOM 4625 N N . GLU C 1 102 ? -18.465 11.923 47.761 1.00 67.61 99 GLU C N 1
ATOM 4626 C CA . GLU C 1 102 ? -17.103 11.804 48.228 1.00 66.67 99 GLU C CA 1
ATOM 4627 C C . GLU C 1 102 ? -16.192 12.865 47.675 1.00 64.71 99 GLU C C 1
ATOM 4628 O O . GLU C 1 102 ? -16.543 13.600 46.784 1.00 64.61 99 GLU C O 1
ATOM 4634 N N . GLY C 1 103 ? -14.982 12.883 48.194 1.00 68.67 100 GLY C N 1
ATOM 4635 C CA . GLY C 1 103 ? -13.917 13.724 47.711 1.00 66.88 100 GLY C CA 1
ATOM 4636 C C . GLY C 1 103 ? -14.140 15.205 47.788 1.00 68.91 100 GLY C C 1
ATOM 4637 O O . GLY C 1 103 ? -14.525 15.707 48.825 1.00 67.34 100 GLY C O 1
ATOM 4638 N N . ASN C 1 104 ? -13.855 15.907 46.704 1.00 64.69 101 ASN C N 1
ATOM 4639 C CA . ASN C 1 104 ? -13.956 17.346 46.699 1.00 65.62 101 ASN C CA 1
ATOM 4640 C C . ASN C 1 104 ? -14.708 17.905 45.525 1.00 62.02 101 ASN C C 1
ATOM 4641 O O . ASN C 1 104 ? -14.130 18.470 44.623 1.00 57.98 101 ASN C O 1
ATOM 4646 N N . PRO C 1 105 ? -16.017 17.798 45.553 1.00 59.73 102 PRO C N 1
ATOM 4647 C CA . PRO C 1 105 ? -16.849 18.124 44.410 1.00 57.38 102 PRO C CA 1
ATOM 4648 C C . PRO C 1 105 ? -17.120 19.590 44.337 1.00 53.61 102 PRO C C 1
ATOM 4649 O O . PRO C 1 105 ? -16.416 20.344 44.932 1.00 57.18 102 PRO C O 1
ATOM 4653 N N . GLY C 1 106 ? -18.125 19.981 43.590 1.00 54.79 103 GLY C N 1
ATOM 4654 C CA . GLY C 1 106 ? -18.509 21.361 43.480 1.00 55.46 103 GLY C CA 1
ATOM 4655 C C . GLY C 1 106 ? -19.183 21.896 44.709 1.00 59.77 103 GLY C C 1
ATOM 4656 O O . GLY C 1 106 ? -19.715 21.166 45.486 1.00 62.07 103 GLY C O 1
ATOM 4657 N N . ARG C 1 107 ? -19.210 23.201 44.832 1.00 61.96 104 ARG C N 1
ATOM 4658 C CA . ARG C 1 107 ? -19.619 23.889 46.037 1.00 62.81 104 ARG C CA 1
ATOM 4659 C C . ARG C 1 107 ? -21.061 23.754 46.501 1.00 62.55 104 ARG C C 1
ATOM 4660 O O . ARG C 1 107 ? -21.357 24.087 47.611 1.00 70.10 104 ARG C O 1
ATOM 4668 N N . ASP C 1 108 ? -21.947 23.286 45.661 1.00 58.28 105 ASP C N 1
ATOM 4669 C CA . ASP C 1 108 ? -23.321 23.136 46.040 1.00 56.20 105 ASP C CA 1
ATOM 4670 C C . ASP C 1 108 ? -23.572 21.728 46.504 1.00 56.14 105 ASP C C 1
ATOM 4671 O O . ASP C 1 108 ? -24.681 21.298 46.594 1.00 53.88 105 ASP C O 1
ATOM 4676 N N . THR C 1 109 ? -22.505 21.019 46.776 1.00 52.10 106 THR C N 1
ATOM 4677 C CA . THR C 1 109 ? -22.601 19.630 47.100 1.00 50.10 106 THR C CA 1
ATOM 4678 C C . THR C 1 109 ? -22.233 19.456 48.533 1.00 49.03 106 THR C C 1
ATOM 4679 O O . THR C 1 109 ? -21.366 20.110 49.001 1.00 48.53 106 THR C O 1
ATOM 4683 N N . ILE C 1 110 ? -22.922 18.578 49.227 1.00 46.93 107 ILE C N 1
ATOM 4684 C CA . ILE C 1 110 ? -22.562 18.255 50.589 1.00 46.45 107 ILE C CA 1
ATOM 4685 C C . ILE C 1 110 ? -21.632 17.079 50.696 1.00 45.81 107 ILE C C 1
ATOM 4686 O O . ILE C 1 110 ? -21.814 16.082 50.067 1.00 40.72 107 ILE C O 1
ATOM 4691 N N . THR C 1 111 ? -20.659 17.225 51.570 1.00 40.78 108 THR C N 1
ATOM 4692 C CA . THR C 1 111 ? -19.748 16.177 51.906 1.00 39.93 108 THR C CA 1
ATOM 4693 C C . THR C 1 111 ? -19.696 16.073 53.398 1.00 38.54 108 THR C C 1
ATOM 4694 O O . THR C 1 111 ? -19.974 16.996 54.090 1.00 39.21 108 THR C O 1
ATOM 4698 N N . LEU C 1 112 ? -19.315 14.926 53.884 1.00 37.60 109 LEU C N 1
ATOM 4699 C CA . LEU C 1 112 ? -19.260 14.688 55.285 1.00 42.44 109 LEU C CA 1
ATOM 4700 C C . LEU C 1 112 ? -18.310 15.652 55.914 1.00 44.69 109 LEU C C 1
ATOM 4701 O O . LEU C 1 112 ? -18.490 16.074 57.023 1.00 49.42 109 LEU C O 1
ATOM 4706 N N . SER C 1 113 ? -17.255 15.919 55.192 1.00 41.86 110 SER C N 1
ATOM 4707 C CA . SER C 1 113 ? -16.243 16.835 55.572 1.00 42.05 110 SER C CA 1
ATOM 4708 C C . SER C 1 113 ? -16.690 18.275 55.648 1.00 39.62 110 SER C C 1
ATOM 4709 O O . SER C 1 113 ? -16.280 18.980 56.499 1.00 36.42 110 SER C O 1
ATOM 4712 N N . ARG C 1 114 ? -17.513 18.694 54.713 1.00 40.89 111 ARG C N 1
ATOM 4713 C CA . ARG C 1 114 ? -18.207 19.954 54.774 1.00 40.86 111 ARG C CA 1
ATOM 4714 C C . ARG C 1 114 ? -19.199 20.081 55.912 1.00 35.85 111 ARG C C 1
ATOM 4715 O O . ARG C 1 114 ? -19.335 21.109 56.466 1.00 37.60 111 ARG C O 1
ATOM 4723 N N . VAL C 1 115 ? -19.855 19.009 56.277 1.00 34.12 112 VAL C N 1
ATOM 4724 C CA . VAL C 1 115 ? -20.745 19.005 57.399 1.00 35.97 112 VAL C CA 1
ATOM 4725 C C . VAL C 1 115 ? -19.981 19.332 58.656 1.00 36.65 112 VAL C C 1
ATOM 4726 O O . VAL C 1 115 ? -20.411 20.093 59.477 1.00 32.76 112 VAL C O 1
ATOM 4730 N N . SER C 1 116 ? -18.829 18.719 58.774 1.00 35.71 113 SER C N 1
ATOM 4731 C CA . SER C 1 116 ? -17.963 18.905 59.889 1.00 38.02 113 SER C CA 1
ATOM 4732 C C . SER C 1 116 ? -17.439 20.286 60.004 1.00 36.46 113 SER C C 1
ATOM 4733 O O . SER C 1 116 ? -17.248 20.758 61.064 1.00 35.62 113 SER C O 1
ATOM 4736 N N . ALA C 1 117 ? -17.113 20.883 58.887 1.00 35.46 114 ALA C N 1
ATOM 4737 C CA . ALA C 1 117 ? -16.740 22.263 58.835 1.00 36.33 114 ALA C CA 1
ATOM 4738 C C . ALA C 1 117 ? -17.845 23.271 59.098 1.00 36.86 114 ALA C C 1
ATOM 4739 O O . ALA C 1 117 ? -17.604 24.254 59.722 1.00 37.24 114 ALA C O 1
ATOM 4741 N N . ALA C 1 118 ? -19.023 23.050 58.551 1.00 35.65 115 ALA C N 1
ATOM 4742 C CA . ALA C 1 118 ? -20.149 23.937 58.764 1.00 34.77 115 ALA C CA 1
ATOM 4743 C C . ALA C 1 118 ? -20.585 23.935 60.189 1.00 34.30 115 ALA C C 1
ATOM 4744 O O . ALA C 1 118 ? -20.852 24.939 60.742 1.00 34.47 115 ALA C O 1
ATOM 4746 N N . PHE C 1 119 ? -20.603 22.771 60.787 1.00 35.96 116 PHE C N 1
ATOM 4747 C CA . PHE C 1 119 ? -21.152 22.559 62.083 1.00 34.67 116 PHE C CA 1
ATOM 4748 C C . PHE C 1 119 ? -20.064 22.326 63.088 1.00 33.42 116 PHE C C 1
ATOM 4749 O O . PHE C 1 119 ? -20.244 21.664 64.028 1.00 32.93 116 PHE C O 1
ATOM 4757 N N . VAL C 1 120 ? -18.962 22.989 62.889 1.00 35.68 117 VAL C N 1
ATOM 4758 C CA . VAL C 1 120 ? -17.743 22.811 63.623 1.00 35.96 117 VAL C CA 1
ATOM 4759 C C . VAL C 1 120 ? -17.880 23.114 65.092 1.00 38.62 117 VAL C C 1
ATOM 4760 O O . VAL C 1 120 ? -17.094 22.645 65.868 1.00 42.15 117 VAL C O 1
ATOM 4764 N N . PRO C 1 121 ? -18.885 23.883 65.492 1.00 40.15 118 PRO C N 1
ATOM 4765 C CA . PRO C 1 121 ? -19.124 24.070 66.916 1.00 38.41 118 PRO C CA 1
ATOM 4766 C C . PRO C 1 121 ? -19.498 22.775 67.631 1.00 38.26 118 PRO C C 1
ATOM 4767 O O . PRO C 1 121 ? -19.182 22.638 68.754 1.00 36.79 118 PRO C O 1
ATOM 4771 N N . TRP C 1 122 ? -20.200 21.872 66.989 1.00 36.70 119 TRP C N 1
ATOM 4772 C CA . TRP C 1 122 ? -20.308 20.511 67.459 1.00 39.92 119 TRP C CA 1
ATOM 4773 C C . TRP C 1 122 ? -19.047 19.628 67.373 1.00 40.85 119 TRP C C 1
ATOM 4774 O O . TRP C 1 122 ? -18.756 18.867 68.251 1.00 40.35 119 TRP C O 1
ATOM 4785 N N . THR C 1 123 ? -18.326 19.759 66.283 1.00 37.74 120 THR C N 1
ATOM 4786 C CA . THR C 1 123 ? -17.210 18.948 65.942 1.00 38.03 120 THR C CA 1
ATOM 4787 C C . THR C 1 123 ? -16.093 19.014 66.941 1.00 41.50 120 THR C C 1
ATOM 4788 O O . THR C 1 123 ? -15.535 18.024 67.272 1.00 43.75 120 THR C O 1
ATOM 4792 N N . VAL C 1 124 ? -15.756 20.207 67.384 1.00 42.90 121 VAL C N 1
ATOM 4793 C CA . VAL C 1 124 ? -14.699 20.448 68.336 1.00 40.23 121 VAL C CA 1
ATOM 4794 C C . VAL C 1 124 ? -14.995 19.851 69.677 1.00 46.61 121 VAL C C 1
ATOM 4795 O O . VAL C 1 124 ? -14.110 19.562 70.438 1.00 49.05 121 VAL C O 1
ATOM 4799 N N . GLN C 1 125 ? -16.269 19.816 69.995 1.00 46.40 122 GLN C N 1
ATOM 4800 C CA . GLN C 1 125 ? -16.772 19.187 71.166 1.00 47.72 122 GLN C CA 1
ATOM 4801 C C . GLN C 1 125 ? -16.669 17.706 71.142 1.00 51.17 122 GLN C C 1
ATOM 4802 O O . GLN C 1 125 ? -16.337 17.114 72.117 1.00 58.36 122 GLN C O 1
ATOM 4808 N N . ALA C 1 126 ? -17.022 17.110 70.028 1.00 51.45 123 ALA C N 1
ATOM 4809 C CA . ALA C 1 126 ? -17.023 15.668 69.883 1.00 52.36 123 ALA C CA 1
ATOM 4810 C C . ALA C 1 126 ? -15.652 15.041 69.943 1.00 51.17 123 ALA C C 1
ATOM 4811 O O . ALA C 1 126 ? -15.520 13.910 70.276 1.00 48.98 123 ALA C O 1
ATOM 4813 N N . LEU C 1 127 ? -14.647 15.817 69.601 1.00 51.37 124 LEU C N 1
ATOM 4814 C CA . LEU C 1 127 ? -13.277 15.393 69.503 1.00 47.22 124 LEU C CA 1
ATOM 4815 C C . LEU C 1 127 ? -12.790 14.901 70.840 1.00 47.39 124 LEU C C 1
ATOM 4816 O O . LEU C 1 127 ? -11.990 14.033 70.937 1.00 44.09 124 LEU C O 1
ATOM 4821 N N . LYS C 1 128 ? -13.293 15.506 71.880 1.00 57.26 125 LYS C N 1
ATOM 4822 C CA . LYS C 1 128 ? -12.893 15.193 73.208 1.00 61.35 125 LYS C CA 1
ATOM 4823 C C . LYS C 1 128 ? -13.237 13.770 73.524 1.00 62.30 125 LYS C C 1
ATOM 4824 O O . LYS C 1 128 ? -12.493 13.076 74.168 1.00 66.70 125 LYS C O 1
ATOM 4830 N N . THR C 1 129 ? -14.385 13.342 73.047 1.00 59.64 126 THR C N 1
ATOM 4831 C CA . THR C 1 129 ? -14.985 12.124 73.491 1.00 57.03 126 THR C CA 1
ATOM 4832 C C . THR C 1 129 ? -14.623 10.912 72.671 1.00 60.14 126 THR C C 1
ATOM 4833 O O . THR C 1 129 ? -15.061 9.837 72.981 1.00 72.62 126 THR C O 1
ATOM 4837 N N . LEU C 1 130 ? -13.907 11.094 71.587 1.00 54.28 127 LEU C N 1
ATOM 4838 C CA . LEU C 1 130 ? -13.538 9.986 70.763 1.00 53.42 127 LEU C CA 1
ATOM 4839 C C . LEU C 1 130 ? -12.147 10.058 70.189 1.00 53.56 127 LEU C C 1
ATOM 4840 O O . LEU C 1 130 ? -11.921 9.554 69.135 1.00 54.14 127 LEU C O 1
ATOM 4845 N N . SER C 1 131 ? -11.225 10.706 70.867 1.00 52.17 128 SER C N 1
ATOM 4846 C CA . SER C 1 131 ? -9.895 10.949 70.335 1.00 54.95 128 SER C CA 1
ATOM 4847 C C . SER C 1 131 ? -9.038 9.713 70.080 1.00 57.13 128 SER C C 1
ATOM 4848 O O . SER C 1 131 ? -8.152 9.716 69.251 1.00 54.75 128 SER C O 1
ATOM 4851 N N . GLU C 1 132 ? -9.293 8.668 70.828 1.00 56.49 129 GLU C N 1
ATOM 4852 C CA . GLU C 1 132 ? -8.617 7.423 70.586 1.00 58.81 129 GLU C CA 1
ATOM 4853 C C . GLU C 1 132 ? -9.018 6.759 69.272 1.00 61.38 129 GLU C C 1
ATOM 4854 O O . GLU C 1 132 ? -8.237 6.074 68.655 1.00 60.93 129 GLU C O 1
ATOM 4860 N N . SER C 1 133 ? -10.248 6.983 68.848 1.00 59.80 130 SER C N 1
ATOM 4861 C CA . SER C 1 133 ? -10.792 6.351 67.663 1.00 54.87 130 SER C CA 1
ATOM 4862 C C . SER C 1 133 ? -10.505 7.134 66.379 1.00 57.94 130 SER C C 1
ATOM 4863 O O . SER C 1 133 ? -10.864 6.751 65.293 1.00 53.16 130 SER C O 1
ATOM 4866 N N . LEU C 1 134 ? -9.809 8.231 66.530 1.00 56.86 131 LEU C N 1
ATOM 4867 C CA . LEU C 1 134 ? -9.414 9.008 65.413 1.00 56.60 131 LEU C CA 1
ATOM 4868 C C . LEU C 1 134 ? -8.267 8.387 64.704 1.00 55.86 131 LEU C C 1
ATOM 4869 O O . LEU C 1 134 ? -7.631 7.518 65.206 1.00 55.77 131 LEU C O 1
ATOM 4874 N N . PRO C 1 135 ? -7.958 8.875 63.533 1.00 59.13 132 PRO C N 1
ATOM 4875 C CA . PRO C 1 135 ? -6.825 8.368 62.779 1.00 59.68 132 PRO C CA 1
ATOM 4876 C C . PRO C 1 135 ? -5.485 8.560 63.478 1.00 67.74 132 PRO C C 1
ATOM 4877 O O . PRO C 1 135 ? -4.609 7.706 63.396 1.00 68.94 132 PRO C O 1
ATOM 4881 N N . VAL C 1 136 ? -5.319 9.691 64.133 1.00 64.72 133 VAL C N 1
ATOM 4882 C CA . VAL C 1 136 ? -4.173 9.936 64.950 1.00 59.79 133 VAL C CA 1
ATOM 4883 C C . VAL C 1 136 ? -4.801 10.075 66.276 1.00 59.84 133 VAL C C 1
ATOM 4884 O O . VAL C 1 136 ? -5.778 10.748 66.387 1.00 64.98 133 VAL C O 1
ATOM 4888 N N . THR C 1 137 ? -4.284 9.404 67.275 1.00 60.98 134 THR C N 1
ATOM 4889 C CA . THR C 1 137 ? -4.899 9.443 68.572 1.00 58.32 134 THR C CA 1
ATOM 4890 C C . THR C 1 137 ? -4.574 10.640 69.407 1.00 59.75 134 THR C C 1
ATOM 4891 O O . THR C 1 137 ? -3.670 11.381 69.130 1.00 54.81 134 THR C O 1
ATOM 4895 N N . GLY C 1 138 ? -5.326 10.806 70.467 1.00 65.89 135 GLY C N 1
ATOM 4896 C CA . GLY C 1 138 ? -4.997 11.825 71.408 1.00 65.46 135 GLY C CA 1
ATOM 4897 C C . GLY C 1 138 ? -3.650 11.511 71.985 1.00 67.62 135 GLY C C 1
ATOM 4898 O O . GLY C 1 138 ? -2.823 12.365 72.088 1.00 69.68 135 GLY C O 1
ATOM 4899 N N . THR C 1 139 ? -3.427 10.276 72.352 1.00 73.46 136 THR C N 1
ATOM 4900 C CA . THR C 1 139 ? -2.180 9.920 72.968 1.00 75.79 136 THR C CA 1
ATOM 4901 C C . THR C 1 139 ? -1.009 10.123 72.033 1.00 70.59 136 THR C C 1
ATOM 4902 O O . THR C 1 139 ? 0.024 10.594 72.446 1.00 65.48 136 THR C O 1
ATOM 4906 N N . THR C 1 140 ? -1.197 9.834 70.764 1.00 62.84 137 THR C N 1
ATOM 4907 C CA . THR C 1 140 ? -0.138 10.013 69.818 1.00 60.27 137 THR C CA 1
ATOM 4908 C C . THR C 1 140 ? 0.270 11.437 69.777 1.00 64.13 137 THR C C 1
ATOM 4909 O O . THR C 1 140 ? 1.431 11.740 69.800 1.00 69.12 137 THR C O 1
ATOM 4913 N N . MET C 1 141 ? -0.706 12.312 69.677 1.00 63.27 138 MET C N 1
ATOM 4914 C CA . MET C 1 141 ? -0.470 13.720 69.576 1.00 58.79 138 MET C CA 1
ATOM 4915 C C . MET C 1 141 ? 0.183 14.236 70.826 1.00 58.88 138 MET C C 1
ATOM 4916 O O . MET C 1 141 ? 0.971 15.147 70.784 1.00 53.79 138 MET C O 1
ATOM 4921 N N . ASP C 1 142 ? -0.178 13.641 71.944 1.00 59.38 139 ASP C N 1
ATOM 4922 C CA . ASP C 1 142 ? 0.412 14.009 73.198 1.00 63.93 139 ASP C CA 1
ATOM 4923 C C . ASP C 1 142 ? 1.883 13.718 73.178 1.00 66.80 139 ASP C C 1
ATOM 4924 O O . ASP C 1 142 ? 2.686 14.511 73.619 1.00 69.87 139 ASP C O 1
ATOM 4929 N N . SER C 1 143 ? 2.232 12.551 72.694 1.00 69.08 140 SER C N 1
ATOM 4930 C CA . SER C 1 143 ? 3.617 12.177 72.639 1.00 72.00 140 SER C CA 1
ATOM 4931 C C . SER C 1 143 ? 4.355 13.103 71.713 1.00 73.23 140 SER C C 1
ATOM 4932 O O . SER C 1 143 ? 5.447 13.523 72.022 1.00 75.20 140 SER C O 1
ATOM 4935 N N . ILE C 1 144 ? 3.771 13.403 70.569 1.00 70.52 141 ILE C N 1
ATOM 4936 C CA . ILE C 1 144 ? 4.440 14.272 69.644 1.00 65.61 141 ILE C CA 1
ATOM 4937 C C . ILE C 1 144 ? 4.585 15.617 70.260 1.00 73.26 141 ILE C C 1
ATOM 4938 O O . ILE C 1 144 ? 5.566 16.286 70.063 1.00 79.10 141 ILE C O 1
ATOM 4943 N N . ALA C 1 145 ? 3.572 16.038 70.980 1.00 76.62 142 ALA C N 1
ATOM 4944 C CA . ALA C 1 145 ? 3.621 17.326 71.611 1.00 77.53 142 ALA C CA 1
ATOM 4945 C C . ALA C 1 145 ? 4.184 17.100 72.975 1.00 82.16 142 ALA C C 1
ATOM 4946 O O . ALA C 1 145 ? 4.058 16.016 73.532 1.00 83.64 142 ALA C O 1
ATOM 4948 N N . GLY C 1 146 ? 4.780 18.127 73.539 1.00 75.86 143 GLY C N 1
ATOM 4949 C CA . GLY C 1 146 ? 5.414 17.967 74.820 1.00 79.48 143 GLY C CA 1
ATOM 4950 C C . GLY C 1 146 ? 4.393 17.561 75.837 1.00 78.23 143 GLY C C 1
ATOM 4951 O O . GLY C 1 146 ? 4.688 16.932 76.826 1.00 78.06 143 GLY C O 1
ATOM 4952 N N . THR C 1 147 ? 3.159 17.878 75.523 1.00 81.59 144 THR C N 1
ATOM 4953 C CA . THR C 1 147 ? 2.106 17.990 76.482 1.00 77.45 144 THR C CA 1
ATOM 4954 C C . THR C 1 147 ? 0.827 17.570 75.850 1.00 74.95 144 THR C C 1
ATOM 4955 O O . THR C 1 147 ? 0.812 17.219 74.707 1.00 74.51 144 THR C O 1
ATOM 4959 N N . THR C 1 148 ? -0.253 17.673 76.604 1.00 73.35 145 THR C N 1
ATOM 4960 C CA . THR C 1 148 ? -1.546 17.313 76.103 1.00 68.01 145 THR C CA 1
ATOM 4961 C C . THR C 1 148 ? -1.897 18.202 74.980 1.00 58.85 145 THR C C 1
ATOM 4962 O O . THR C 1 148 ? -1.964 19.378 75.148 1.00 61.53 145 THR C O 1
ATOM 4966 N N . TYR C 1 149 ? -2.106 17.625 73.816 1.00 54.43 146 TYR C N 1
ATOM 4967 C CA . TYR C 1 149 ? -2.524 18.383 72.670 1.00 54.79 146 TYR C CA 1
ATOM 4968 C C . TYR C 1 149 ? -4.012 18.487 72.755 1.00 53.50 146 TYR C C 1
ATOM 4969 O O . TYR C 1 149 ? -4.662 17.498 72.989 1.00 55.66 146 TYR C O 1
ATOM 4978 N N . PRO C 1 150 ? -4.570 19.676 72.615 1.00 52.54 147 PRO C N 1
ATOM 4979 C CA . PRO C 1 150 ? -5.990 19.816 72.878 1.00 51.35 147 PRO C CA 1
ATOM 4980 C C . PRO C 1 150 ? -6.811 19.122 71.832 1.00 52.16 147 PRO C C 1
ATOM 4981 O O . PRO C 1 150 ? -6.645 19.317 70.666 1.00 45.94 147 PRO C O 1
ATOM 4985 N N . ARG C 1 151 ? -7.736 18.319 72.298 1.00 51.01 148 ARG C N 1
ATOM 4986 C CA . ARG C 1 151 ? -8.523 17.489 71.446 1.00 52.97 148 ARG C CA 1
ATOM 4987 C C . ARG C 1 151 ? -9.350 18.273 70.482 1.00 51.36 148 ARG C C 1
ATOM 4988 O O . ARG C 1 151 ? -9.617 17.798 69.424 1.00 55.31 148 ARG C O 1
ATOM 4996 N N . CYS C 1 152 ? -9.737 19.473 70.849 1.00 44.86 149 CYS C N 1
ATOM 4997 C CA . CYS C 1 152 ? -10.530 20.295 69.990 1.00 46.82 149 CYS C CA 1
ATOM 4998 C C . CYS C 1 152 ? -9.827 20.716 68.708 1.00 47.98 149 CYS C C 1
ATOM 4999 O O . CYS C 1 152 ? -10.464 21.075 67.762 1.00 44.58 149 CYS C O 1
ATOM 5002 N N . MET C 1 153 ? -8.516 20.661 68.686 1.00 45.30 150 MET C N 1
ATOM 5003 C CA . MET C 1 153 ? -7.794 21.099 67.529 1.00 47.98 150 MET C CA 1
ATOM 5004 C C . MET C 1 153 ? -7.545 19.984 66.544 1.00 50.03 150 MET C C 1
ATOM 5005 O O . MET C 1 153 ? -7.064 20.216 65.476 1.00 49.37 150 MET C O 1
ATOM 5010 N N . MET C 1 154 ? -7.871 18.767 66.927 1.00 49.78 151 MET C N 1
ATOM 5011 C CA . MET C 1 154 ? -7.513 17.601 66.155 1.00 47.23 151 MET C CA 1
ATOM 5012 C C . MET C 1 154 ? -8.470 17.238 65.035 1.00 45.25 151 MET C C 1
ATOM 5013 O O . MET C 1 154 ? -8.981 16.168 64.973 1.00 45.78 151 MET C O 1
ATOM 5018 N N . HIS C 1 155 ? -8.745 18.175 64.172 1.00 43.28 152 HIS C N 1
ATOM 5019 C CA . HIS C 1 155 ? -9.387 17.889 62.946 1.00 40.65 152 HIS C CA 1
ATOM 5020 C C . HIS C 1 155 ? -9.145 19.139 62.176 1.00 40.02 152 HIS C C 1
ATOM 5021 O O . HIS C 1 155 ? -8.925 20.144 62.754 1.00 41.14 152 HIS C O 1
ATOM 5028 N N . PRO C 1 156 ? -9.204 19.117 60.872 1.00 39.27 153 PRO C N 1
ATOM 5029 C CA . PRO C 1 156 ? -8.983 20.311 60.065 1.00 39.62 153 PRO C CA 1
ATOM 5030 C C . PRO C 1 156 ? -10.008 21.416 60.234 1.00 39.54 153 PRO C C 1
ATOM 5031 O O . PRO C 1 156 ? -9.693 22.545 60.087 1.00 33.95 153 PRO C O 1
ATOM 5035 N N . SER C 1 157 ? -11.223 21.048 60.565 1.00 41.66 154 SER C N 1
ATOM 5036 C CA . SER C 1 157 ? -12.338 21.959 60.622 1.00 41.51 154 SER C CA 1
ATOM 5037 C C . SER C 1 157 ? -12.092 23.024 61.659 1.00 42.98 154 SER C C 1
ATOM 5038 O O . SER C 1 157 ? -12.636 24.082 61.586 1.00 39.32 154 SER C O 1
ATOM 5041 N N . PHE C 1 158 ? -11.177 22.749 62.560 1.00 46.72 155 PHE C N 1
ATOM 5042 C CA . PHE C 1 158 ? -10.830 23.670 63.600 1.00 46.05 155 PHE C CA 1
ATOM 5043 C C . PHE C 1 158 ? -10.288 24.940 63.004 1.00 41.05 155 PHE C C 1
ATOM 5044 O O . PHE C 1 158 ? -10.363 25.961 63.601 1.00 37.68 155 PHE C O 1
ATOM 5052 N N . ALA C 1 159 ? -9.793 24.871 61.797 1.00 39.96 156 ALA C N 1
ATOM 5053 C CA . ALA C 1 159 ? -9.247 26.033 61.159 1.00 40.65 156 ALA C CA 1
ATOM 5054 C C . ALA C 1 159 ? -10.262 27.115 60.939 1.00 42.60 156 ALA C C 1
ATOM 5055 O O . ALA C 1 159 ? -9.936 28.262 60.905 1.00 48.84 156 ALA C O 1
ATOM 5057 N N . GLY C 1 160 ? -11.501 26.709 60.806 1.00 42.94 157 GLY C N 1
ATOM 5058 C CA . GLY C 1 160 ? -12.645 27.560 60.627 1.00 42.20 157 GLY C CA 1
ATOM 5059 C C . GLY C 1 160 ? -12.997 28.457 61.767 1.00 43.47 157 GLY C C 1
ATOM 5060 O O . GLY C 1 160 ? -13.715 29.384 61.575 1.00 46.17 157 GLY C O 1
ATOM 5061 N N . ILE C 1 161 ? -12.501 28.162 62.951 1.00 43.31 158 ILE C N 1
ATOM 5062 C CA . ILE C 1 161 ? -12.710 29.005 64.111 1.00 43.15 158 ILE C CA 1
ATOM 5063 C C . ILE C 1 161 ? -11.500 29.813 64.576 1.00 45.44 158 ILE C C 1
ATOM 5064 O O . ILE C 1 161 ? -11.481 30.320 65.664 1.00 41.99 158 ILE C O 1
ATOM 5069 N N . ILE C 1 162 ? -10.503 29.950 63.726 1.00 43.80 159 ILE C N 1
ATOM 5070 C CA . ILE C 1 162 ? -9.305 30.656 64.084 1.00 43.24 159 ILE C CA 1
ATOM 5071 C C . ILE C 1 162 ? -9.408 32.081 63.639 1.00 45.63 159 ILE C C 1
ATOM 5072 O O . ILE C 1 162 ? -9.653 32.349 62.503 1.00 48.46 159 ILE C O 1
ATOM 5077 N N . ASP C 1 163 ? -9.236 32.993 64.572 1.00 48.84 160 ASP C N 1
ATOM 5078 C CA . ASP C 1 163 ? -9.163 34.375 64.267 1.00 47.16 160 ASP C CA 1
ATOM 5079 C C . ASP C 1 163 ? -7.703 34.676 64.122 1.00 50.88 160 ASP C C 1
ATOM 5080 O O . ASP C 1 163 ? -6.977 34.618 65.071 1.00 46.19 160 ASP C O 1
ATOM 5085 N N . LEU C 1 164 ? -7.280 34.978 62.913 1.00 50.94 161 LEU C N 1
ATOM 5086 C CA . LEU C 1 164 ? -5.893 35.328 62.673 1.00 58.98 161 LEU C CA 1
ATOM 5087 C C . LEU C 1 164 ? -5.557 36.664 63.247 1.00 58.03 161 LEU C C 1
ATOM 5088 O O . LEU C 1 164 ? -4.429 36.951 63.519 1.00 61.17 161 LEU C O 1
ATOM 5093 N N . GLU C 1 165 ? -6.567 37.472 63.438 1.00 58.65 162 GLU C N 1
ATOM 5094 C CA . GLU C 1 165 ? -6.372 38.849 63.758 1.00 63.35 162 GLU C CA 1
ATOM 5095 C C . GLU C 1 165 ? -6.219 39.078 65.224 1.00 61.31 162 GLU C C 1
ATOM 5096 O O . GLU C 1 165 ? -6.045 40.191 65.639 1.00 68.61 162 GLU C O 1
ATOM 5102 N N . LEU C 1 166 ? -6.211 38.017 65.991 1.00 53.99 163 LEU C N 1
ATOM 5103 C CA . LEU C 1 166 ? -6.181 38.157 67.397 1.00 55.56 163 LEU C CA 1
ATOM 5104 C C . LEU C 1 166 ? -4.908 38.859 67.713 1.00 60.20 163 LEU C C 1
ATOM 5105 O O . LEU C 1 166 ? -4.024 38.890 66.909 1.00 66.58 163 LEU C O 1
ATOM 5110 N N . PRO C 1 167 ? -4.820 39.501 68.854 1.00 65.71 164 PRO C N 1
ATOM 5111 C CA . PRO C 1 167 ? -3.630 40.264 69.218 1.00 64.37 164 PRO C CA 1
ATOM 5112 C C . PRO C 1 167 ? -2.461 39.445 69.735 1.00 62.18 164 PRO C C 1
ATOM 5113 O O . PRO C 1 167 ? -2.636 38.331 70.140 1.00 59.53 164 PRO C O 1
ATOM 5117 N N . ASN C 1 168 ? -1.273 40.022 69.695 1.00 65.88 165 ASN C N 1
ATOM 5118 C CA . ASN C 1 168 ? -0.081 39.372 70.196 1.00 69.00 165 ASN C CA 1
ATOM 5119 C C . ASN C 1 168 ? 0.321 38.203 69.329 1.00 66.63 165 ASN C C 1
ATOM 5120 O O . ASN C 1 168 ? 0.982 37.289 69.787 1.00 60.84 165 ASN C O 1
ATOM 5125 N N . ASN C 1 169 ? -0.166 38.205 68.102 1.00 66.49 166 ASN C N 1
ATOM 5126 C CA . ASN C 1 169 ? -0.034 37.064 67.214 1.00 74.34 166 ASN C CA 1
ATOM 5127 C C . ASN C 1 169 ? -0.552 35.787 67.848 1.00 69.89 166 ASN C C 1
ATOM 5128 O O . ASN C 1 169 ? 0.047 34.751 67.726 1.00 68.29 166 ASN C O 1
ATOM 5133 N N . THR C 1 170 ? -1.624 35.889 68.602 1.00 63.10 167 THR C N 1
ATOM 5134 C CA . THR C 1 170 ? -2.227 34.724 69.185 1.00 58.85 167 THR C CA 1
ATOM 5135 C C . THR C 1 170 ? -2.793 33.872 68.080 1.00 57.11 167 THR C C 1
ATOM 5136 O O . THR C 1 170 ? -2.798 32.678 68.175 1.00 55.50 167 THR C O 1
ATOM 5140 N N . GLY C 1 171 ? -3.305 34.510 67.044 1.00 55.55 168 GLY C N 1
ATOM 5141 C CA . GLY C 1 171 ? -3.833 33.793 65.911 1.00 59.55 168 GLY C CA 1
ATOM 5142 C C . GLY C 1 171 ? -2.823 32.989 65.125 1.00 64.85 168 GLY C C 1
ATOM 5143 O O . GLY C 1 171 ? -3.061 31.869 64.748 1.00 61.58 168 GLY C O 1
ATOM 5144 N N . ALA C 1 172 ? -1.672 33.582 64.875 1.00 67.49 169 ALA C N 1
ATOM 5145 C CA . ALA C 1 172 ? -0.605 32.922 64.176 1.00 62.48 169 ALA C CA 1
ATOM 5146 C C . ALA C 1 172 ? -0.160 31.743 64.974 1.00 56.88 169 ALA C C 1
ATOM 5147 O O . ALA C 1 172 ? 0.104 30.705 64.466 1.00 57.49 169 ALA C O 1
ATOM 5149 N N . MET C 1 173 ? -0.085 31.940 66.260 1.00 58.47 170 MET C N 1
ATOM 5150 C CA . MET C 1 173 ? 0.315 30.911 67.159 1.00 60.52 170 MET C CA 1
ATOM 5151 C C . MET C 1 173 ? -0.667 29.764 67.133 1.00 61.26 170 MET C C 1
ATOM 5152 O O . MET C 1 173 ? -0.260 28.630 67.142 1.00 58.40 170 MET C O 1
ATOM 5157 N N . LEU C 1 174 ? -1.962 30.060 67.091 1.00 55.89 171 LEU C N 1
ATOM 5158 C CA . LEU C 1 174 ? -2.977 29.020 67.095 1.00 50.89 171 LEU C CA 1
ATOM 5159 C C . LEU C 1 174 ? -2.904 28.128 65.877 1.00 47.14 171 LEU C C 1
ATOM 5160 O O . LEU C 1 174 ? -3.042 26.940 65.955 1.00 43.49 171 LEU C O 1
ATOM 5165 N N . ALA C 1 175 ? -2.670 28.739 64.746 1.00 42.19 172 ALA C N 1
ATOM 5166 C CA . ALA C 1 175 ? -2.497 28.041 63.526 1.00 44.05 172 ALA C CA 1
ATOM 5167 C C . ALA C 1 175 ? -1.283 27.120 63.539 1.00 47.96 172 ALA C C 1
ATOM 5168 O O . ALA C 1 175 ? -1.339 26.024 63.051 1.00 46.40 172 ALA C O 1
ATOM 5170 N N . ASP C 1 176 ? -0.186 27.576 64.107 1.00 49.39 173 ASP C N 1
ATOM 5171 C CA . ASP C 1 176 ? 0.991 26.757 64.203 1.00 51.85 173 ASP C CA 1
ATOM 5172 C C . ASP C 1 176 ? 0.731 25.551 65.067 1.00 56.02 173 ASP C C 1
ATOM 5173 O O . ASP C 1 176 ? 1.094 24.466 64.713 1.00 58.71 173 ASP C O 1
ATOM 5178 N N . ALA C 1 177 ? 0.074 25.726 66.192 1.00 54.89 174 ALA C N 1
ATOM 5179 C CA . ALA C 1 177 ? -0.299 24.598 67.005 1.00 55.94 174 ALA C CA 1
ATOM 5180 C C . ALA C 1 177 ? -1.254 23.640 66.292 1.00 55.13 174 ALA C C 1
ATOM 5181 O O . ALA C 1 177 ? -1.242 22.459 66.527 1.00 53.79 174 ALA C O 1
ATOM 5183 N N . HIS C 1 178 ? -2.127 24.169 65.469 1.00 48.48 175 HIS C N 1
ATOM 5184 C CA . HIS C 1 178 ? -2.983 23.349 64.658 1.00 46.51 175 HIS C CA 1
ATOM 5185 C C . HIS C 1 178 ? -2.198 22.617 63.595 1.00 44.75 175 HIS C C 1
ATOM 5186 O O . HIS C 1 178 ? -2.456 21.505 63.268 1.00 42.06 175 HIS C O 1
ATOM 5193 N N . GLY C 1 179 ? -1.178 23.264 63.110 1.00 50.05 176 GLY C N 1
ATOM 5194 C CA . GLY C 1 179 ? -0.318 22.680 62.111 1.00 53.00 176 GLY C CA 1
ATOM 5195 C C . GLY C 1 179 ? 0.305 21.406 62.616 1.00 49.60 176 GLY C C 1
ATOM 5196 O O . GLY C 1 179 ? 0.505 20.479 61.880 1.00 51.89 176 GLY C O 1
ATOM 5197 N N . LEU C 1 180 ? 0.579 21.361 63.897 1.00 50.74 177 LEU C N 1
ATOM 5198 C CA . LEU C 1 180 ? 1.227 20.226 64.468 1.00 50.82 177 LEU C CA 1
ATOM 5199 C C . LEU C 1 180 ? 0.401 18.992 64.292 1.00 53.12 177 LEU C C 1
ATOM 5200 O O . LEU C 1 180 ? 0.916 17.956 63.945 1.00 58.03 177 LEU C O 1
ATOM 5205 N N . PHE C 1 181 ? -0.877 19.085 64.584 1.00 53.27 178 PHE C N 1
ATOM 5206 C CA . PHE C 1 181 ? -1.770 18.006 64.312 1.00 48.69 178 PHE C CA 1
ATOM 5207 C C . PHE C 1 181 ? -1.934 17.764 62.830 1.00 47.71 178 PHE C C 1
ATOM 5208 O O . PHE C 1 181 ? -2.043 16.642 62.431 1.00 49.13 178 PHE C O 1
ATOM 5216 N N . MET C 1 182 ? -2.003 18.807 62.040 1.00 48.28 179 MET C N 1
ATOM 5217 C CA . MET C 1 182 ? -2.307 18.639 60.652 1.00 50.06 179 MET C CA 1
ATOM 5218 C C . MET C 1 182 ? -1.267 17.800 59.926 1.00 59.95 179 MET C C 1
ATOM 5219 O O . MET C 1 182 ? -1.602 17.009 59.068 1.00 59.11 179 MET C O 1
ATOM 5224 N N . LEU C 1 183 ? -0.009 17.947 60.292 1.00 59.17 180 LEU C N 1
ATOM 5225 C CA . LEU C 1 183 ? 1.040 17.254 59.601 1.00 58.54 180 LEU C CA 1
ATOM 5226 C C . LEU C 1 183 ? 0.833 15.777 59.714 1.00 59.15 180 LEU C C 1
ATOM 5227 O O . LEU C 1 183 ? 0.985 15.044 58.758 1.00 61.85 180 LEU C O 1
ATOM 5232 N N . GLU C 1 184 ? 0.520 15.338 60.904 1.00 55.51 181 GLU C N 1
ATOM 5233 C CA . GLU C 1 184 ? 0.233 13.969 61.086 1.00 58.67 181 GLU C CA 1
ATOM 5234 C C . GLU C 1 184 ? -0.983 13.567 60.330 1.00 65.53 181 GLU C C 1
ATOM 5235 O O . GLU C 1 184 ? -1.003 12.511 59.751 1.00 78.44 181 GLU C O 1
ATOM 5241 N N . PHE C 1 185 ? -2.016 14.387 60.370 1.00 61.17 182 PHE C N 1
ATOM 5242 C CA . PHE C 1 185 ? -3.286 13.987 59.865 1.00 55.00 182 PHE C CA 1
ATOM 5243 C C . PHE C 1 185 ? -3.154 13.739 58.399 1.00 54.53 182 PHE C C 1
ATOM 5244 O O . PHE C 1 185 ? -3.647 12.771 57.905 1.00 53.87 182 PHE C O 1
ATOM 5252 N N . SER C 1 186 ? -2.481 14.639 57.708 1.00 54.97 183 SER C N 1
ATOM 5253 C CA . SER C 1 186 ? -2.273 14.539 56.279 1.00 57.00 183 SER C CA 1
ATOM 5254 C C . SER C 1 186 ? -1.426 13.363 55.896 1.00 63.59 183 SER C C 1
ATOM 5255 O O . SER C 1 186 ? -1.646 12.745 54.892 1.00 69.30 183 SER C O 1
ATOM 5258 N N . LYS C 1 187 ? -0.454 13.060 56.723 1.00 68.13 184 LYS C N 1
ATOM 5259 C CA . LYS C 1 187 ? 0.396 11.935 56.461 1.00 77.38 184 LYS C CA 1
ATOM 5260 C C . LYS C 1 187 ? -0.500 10.751 56.433 1.00 78.42 184 LYS C C 1
ATOM 5261 O O . LYS C 1 187 ? -0.299 9.843 55.666 1.00 83.06 184 LYS C O 1
ATOM 5267 N N . THR C 1 188 ? -1.506 10.802 57.260 1.00 73.00 185 THR C N 1
ATOM 5268 C CA . THR C 1 188 ? -2.313 9.641 57.441 1.00 81.11 185 THR C CA 1
ATOM 5269 C C . THR C 1 188 ? -3.593 9.695 56.648 1.00 81.13 185 THR C C 1
ATOM 5270 O O . THR C 1 188 ? -4.518 8.994 56.971 1.00 88.01 185 THR C O 1
ATOM 5274 N N . ILE C 1 189 ? -3.666 10.562 55.663 1.00 71.08 186 ILE C N 1
ATOM 5275 C CA . ILE C 1 189 ? -4.676 10.424 54.658 1.00 70.50 186 ILE C CA 1
ATOM 5276 C C . ILE C 1 189 ? -4.115 10.455 53.242 1.00 74.03 186 ILE C C 1
ATOM 5277 O O . ILE C 1 189 ? -4.695 9.890 52.357 1.00 77.39 186 ILE C O 1
ATOM 5282 N N . ASN C 1 190 ? -3.001 11.134 53.031 1.00 72.17 187 ASN C N 1
ATOM 5283 C CA . ASN C 1 190 ? -2.345 11.125 51.747 1.00 73.14 187 ASN C CA 1
ATOM 5284 C C . ASN C 1 190 ? -0.953 10.604 52.001 1.00 75.06 187 ASN C C 1
ATOM 5285 O O . ASN C 1 190 ? -0.013 11.346 52.165 1.00 72.56 187 ASN C O 1
ATOM 5290 N N . PRO C 1 191 ? -0.812 9.291 51.992 1.00 75.25 188 PRO C N 1
ATOM 5291 C CA . PRO C 1 191 ? 0.394 8.610 52.448 1.00 71.58 188 PRO C CA 1
ATOM 5292 C C . PRO C 1 191 ? 1.571 8.911 51.577 1.00 65.81 188 PRO C C 1
ATOM 5293 O O . PRO C 1 191 ? 2.689 8.748 51.982 1.00 61.80 188 PRO C O 1
ATOM 5297 N N . SER C 1 192 ? 1.303 9.496 50.435 1.00 64.09 189 SER C N 1
ATOM 5298 C CA . SER C 1 192 ? 2.357 9.878 49.542 1.00 71.15 189 SER C CA 1
ATOM 5299 C C . SER C 1 192 ? 3.283 10.814 50.300 1.00 74.34 189 SER C C 1
ATOM 5300 O O . SER C 1 192 ? 4.431 10.969 49.958 1.00 84.49 189 SER C O 1
ATOM 5303 N N . LEU C 1 193 ? 2.765 11.366 51.368 1.00 72.57 190 LEU C N 1
ATOM 5304 C CA . LEU C 1 193 ? 3.462 12.323 52.164 1.00 71.76 190 LEU C CA 1
ATOM 5305 C C . LEU C 1 193 ? 4.147 11.709 53.353 1.00 70.11 190 LEU C C 1
ATOM 5306 O O . LEU C 1 193 ? 4.752 12.403 54.123 1.00 68.66 190 LEU C O 1
ATOM 5311 N N . ARG C 1 194 ? 4.031 10.419 53.520 1.00 66.88 191 ARG C N 1
ATOM 5312 C CA . ARG C 1 194 ? 4.706 9.789 54.614 1.00 73.07 191 ARG C CA 1
ATOM 5313 C C . ARG C 1 194 ? 6.224 9.883 54.450 1.00 76.07 191 ARG C C 1
ATOM 5314 O O . ARG C 1 194 ? 6.968 9.874 55.405 1.00 67.15 191 ARG C O 1
ATOM 5322 N N . THR C 1 195 ? 6.663 10.009 53.213 1.00 81.16 192 THR C N 1
ATOM 5323 C CA . THR C 1 195 ? 8.068 9.972 52.879 1.00 78.81 192 THR C CA 1
ATOM 5324 C C . THR C 1 195 ? 8.662 11.346 52.867 1.00 76.95 192 THR C C 1
ATOM 5325 O O . THR C 1 195 ? 9.786 11.540 52.497 1.00 76.33 192 THR C O 1
ATOM 5329 N N . LYS C 1 196 ? 7.900 12.296 53.334 1.00 75.28 193 LYS C N 1
ATOM 5330 C CA . LYS C 1 196 ? 8.202 13.670 53.085 1.00 73.91 193 LYS C CA 1
ATOM 5331 C C . LYS C 1 196 ? 8.524 14.406 54.335 1.00 70.77 193 LYS C C 1
ATOM 5332 O O . LYS C 1 196 ? 8.415 13.894 55.431 1.00 70.16 193 LYS C O 1
ATOM 5338 N N . GLN C 1 197 ? 8.959 15.626 54.147 1.00 64.45 194 GLN C N 1
ATOM 5339 C CA . GLN C 1 197 ? 9.407 16.403 55.257 1.00 72.10 194 GLN C CA 1
ATOM 5340 C C . GLN C 1 197 ? 8.348 17.427 55.631 1.00 71.96 194 GLN C C 1
ATOM 5341 O O . GLN C 1 197 ? 7.598 17.882 54.806 1.00 69.57 194 GLN C O 1
ATOM 5347 N N . PRO C 1 198 ? 8.294 17.794 56.891 1.00 70.81 195 PRO C N 1
ATOM 5348 C CA . PRO C 1 198 ? 7.162 18.541 57.386 1.00 68.84 195 PRO C CA 1
ATOM 5349 C C . PRO C 1 198 ? 6.904 19.788 56.600 1.00 65.69 195 PRO C C 1
ATOM 5350 O O . PRO C 1 198 ? 5.775 20.064 56.311 1.00 65.16 195 PRO C O 1
ATOM 5354 N N . ASN C 1 199 ? 7.930 20.499 56.237 1.00 62.14 196 ASN C N 1
ATOM 5355 C CA . ASN C 1 199 ? 7.730 21.691 55.489 1.00 63.73 196 ASN C CA 1
ATOM 5356 C C . ASN C 1 199 ? 7.071 21.352 54.184 1.00 62.61 196 ASN C C 1
ATOM 5357 O O . ASN C 1 199 ? 6.322 22.112 53.664 1.00 72.13 196 ASN C O 1
ATOM 5362 N N . GLU C 1 200 ? 7.374 20.174 53.648 1.00 65.36 197 GLU C N 1
ATOM 5363 C CA . GLU C 1 200 ? 6.784 19.747 52.382 1.00 65.78 197 GLU C CA 1
ATOM 5364 C C . GLU C 1 200 ? 5.294 19.464 52.548 1.00 62.16 197 GLU C C 1
ATOM 5365 O O . GLU C 1 200 ? 4.475 19.852 51.715 1.00 51.18 197 GLU C O 1
ATOM 5371 N N . ILE C 1 201 ? 4.959 18.784 53.638 1.00 61.59 198 ILE C N 1
ATOM 5372 C CA . ILE C 1 201 ? 3.613 18.446 53.965 1.00 65.50 198 ILE C CA 1
ATOM 5373 C C . ILE C 1 201 ? 2.776 19.683 54.220 1.00 67.54 198 ILE C C 1
ATOM 5374 O O . ILE C 1 201 ? 1.678 19.792 53.764 1.00 67.41 198 ILE C O 1
ATOM 5379 N N . ALA C 1 202 ? 3.348 20.645 54.906 1.00 67.39 199 ALA C N 1
ATOM 5380 C CA . ALA C 1 202 ? 2.624 21.809 55.305 1.00 69.03 199 ALA C CA 1
ATOM 5381 C C . ALA C 1 202 ? 2.091 22.542 54.113 1.00 68.78 199 ALA C C 1
ATOM 5382 O O . ALA C 1 202 ? 0.997 23.027 54.130 1.00 70.36 199 ALA C O 1
ATOM 5384 N N . ALA C 1 203 ? 2.877 22.626 53.074 1.00 71.60 200 ALA C N 1
ATOM 5385 C CA . ALA C 1 203 ? 2.482 23.353 51.892 1.00 68.54 200 ALA C CA 1
ATOM 5386 C C . ALA C 1 203 ? 1.297 22.691 51.254 1.00 64.64 200 ALA C C 1
ATOM 5387 O O . ALA C 1 203 ? 0.638 23.254 50.411 1.00 62.76 200 ALA C O 1
ATOM 5389 N N . THR C 1 204 ? 1.087 21.463 51.645 1.00 58.84 201 THR C N 1
ATOM 5390 C CA . THR C 1 204 ? -0.021 20.730 51.158 1.00 60.30 201 THR C CA 1
ATOM 5391 C C . THR C 1 204 ? -1.366 21.254 51.623 1.00 68.35 201 THR C C 1
ATOM 5392 O O . THR C 1 204 ? -2.304 21.350 50.863 1.00 70.03 201 THR C O 1
ATOM 5396 N N . PHE C 1 205 ? -1.455 21.548 52.898 1.00 70.36 202 PHE C N 1
ATOM 5397 C CA . PHE C 1 205 ? -2.696 21.992 53.450 1.00 69.68 202 PHE C CA 1
ATOM 5398 C C . PHE C 1 205 ? -2.727 23.480 53.618 1.00 66.64 202 PHE C C 1
ATOM 5399 O O . PHE C 1 205 ? -3.628 24.002 54.181 1.00 64.51 202 PHE C O 1
ATOM 5407 N N . GLU C 1 206 ? -1.733 24.157 53.108 1.00 74.42 203 GLU C N 1
ATOM 5408 C CA . GLU C 1 206 ? -1.612 25.553 53.381 1.00 75.84 203 GLU C CA 1
ATOM 5409 C C . GLU C 1 206 ? -2.761 26.393 52.875 1.00 70.23 203 GLU C C 1
ATOM 5410 O O . GLU C 1 206 ? -3.249 27.203 53.606 1.00 69.01 203 GLU C O 1
ATOM 5416 N N . LYS C 1 207 ? -3.141 26.272 51.626 1.00 66.46 204 LYS C N 1
ATOM 5417 C CA . LYS C 1 207 ? -4.224 27.083 51.134 1.00 69.59 204 LYS C CA 1
ATOM 5418 C C . LYS C 1 207 ? -5.588 26.781 51.675 1.00 66.85 204 LYS C C 1
ATOM 5419 O O . LYS C 1 207 ? -6.319 27.665 52.023 1.00 67.97 204 LYS C O 1
ATOM 5425 N N . PRO C 1 208 ? -5.952 25.521 51.727 1.00 64.86 205 PRO C N 1
ATOM 5426 C CA . PRO C 1 208 ? -7.283 25.143 52.168 1.00 60.09 205 PRO C CA 1
ATOM 5427 C C . PRO C 1 208 ? -7.522 25.536 53.593 1.00 58.54 205 PRO C C 1
ATOM 5428 O O . PRO C 1 208 ? -8.620 25.884 53.930 1.00 55.15 205 PRO C O 1
ATOM 5432 N N . ASN C 1 209 ? -6.508 25.418 54.425 1.00 57.97 206 ASN C N 1
ATOM 5433 C CA . ASN C 1 209 ? -6.565 25.888 55.785 1.00 57.44 206 ASN C CA 1
ATOM 5434 C C . ASN C 1 209 ? -6.677 27.361 55.851 1.00 55.67 206 ASN C C 1
ATOM 5435 O O . ASN C 1 209 ? -7.372 27.883 56.670 1.00 59.79 206 ASN C O 1
ATOM 5440 N N . MET C 1 210 ? -5.940 28.030 55.005 1.00 55.84 207 MET C N 1
ATOM 5441 C CA . MET C 1 210 ? -5.980 29.443 54.981 1.00 52.06 207 MET C CA 1
ATOM 5442 C C . MET C 1 210 ? -7.326 29.920 54.564 1.00 50.97 207 MET C C 1
ATOM 5443 O O . MET C 1 210 ? -7.796 30.895 55.042 1.00 56.15 207 MET C O 1
ATOM 5448 N N . ALA C 1 211 ? -7.933 29.219 53.645 1.00 52.86 208 ALA C N 1
ATOM 5449 C CA . ALA C 1 211 ? -9.236 29.586 53.193 1.00 49.79 208 ALA C CA 1
ATOM 5450 C C . ALA C 1 211 ? -10.168 29.478 54.342 1.00 50.16 208 ALA C C 1
ATOM 5451 O O . ALA C 1 211 ? -11.092 30.228 54.454 1.00 50.45 208 ALA C O 1
ATOM 5453 N N . ALA C 1 212 ? -9.950 28.487 55.171 1.00 50.71 209 ALA C N 1
ATOM 5454 C CA . ALA C 1 212 ? -10.790 28.275 56.314 1.00 50.73 209 ALA C CA 1
ATOM 5455 C C . ALA C 1 212 ? -10.712 29.371 57.349 1.00 50.50 209 ALA C C 1
ATOM 5456 O O . ALA C 1 212 ? -11.699 29.767 57.901 1.00 56.88 209 ALA C O 1
ATOM 5458 N N . MET C 1 213 ? -9.512 29.812 57.650 1.00 50.13 210 MET C N 1
ATOM 5459 C CA . MET C 1 213 ? -9.282 30.811 58.665 1.00 46.87 210 MET C CA 1
ATOM 5460 C C . MET C 1 213 ? -9.807 32.177 58.286 1.00 44.30 210 MET C C 1
ATOM 5461 O O . MET C 1 213 ? -10.074 32.984 59.113 1.00 42.56 210 MET C O 1
ATOM 5466 N N . THR C 1 214 ? -9.937 32.417 57.011 1.00 43.89 211 THR C N 1
ATOM 5467 C CA . THR C 1 214 ? -10.292 33.711 56.532 1.00 42.71 211 THR C CA 1
ATOM 5468 C C . THR C 1 214 ? -11.706 33.812 56.040 1.00 44.95 211 THR C C 1
ATOM 5469 O O . THR C 1 214 ? -12.101 34.835 55.564 1.00 47.77 211 THR C O 1
ATOM 5473 N N . GLY C 1 215 ? -12.467 32.746 56.183 1.00 46.24 212 GLY C N 1
ATOM 5474 C CA . GLY C 1 215 ? -13.830 32.705 55.731 1.00 45.59 212 GLY C CA 1
ATOM 5475 C C . GLY C 1 215 ? -14.660 33.691 56.490 1.00 48.64 212 GLY C C 1
ATOM 5476 O O . GLY C 1 215 ? -14.387 33.969 57.623 1.00 50.92 212 GLY C O 1
ATOM 5477 N N . ARG C 1 216 ? -15.664 34.241 55.843 1.00 52.99 213 ARG C N 1
ATOM 5478 C CA . ARG C 1 216 ? -16.461 35.279 56.450 1.00 58.81 213 ARG C CA 1
ATOM 5479 C C . ARG C 1 216 ? -17.630 34.796 57.265 1.00 54.91 213 ARG C C 1
ATOM 5480 O O . ARG C 1 216 ? -18.294 35.588 57.874 1.00 64.96 213 ARG C O 1
ATOM 5488 N N . PHE C 1 217 ? -17.864 33.505 57.289 1.00 47.96 214 PHE C N 1
ATOM 5489 C CA . PHE C 1 217 ? -19.034 32.929 57.891 1.00 45.57 214 PHE C CA 1
ATOM 5490 C C . PHE C 1 217 ? -19.231 33.140 59.392 1.00 46.69 214 PHE C C 1
ATOM 5491 O O . PHE C 1 217 ? -20.296 33.500 59.828 1.00 47.28 214 PHE C O 1
ATOM 5499 N N . PHE C 1 218 ? -18.190 32.937 60.165 1.00 44.87 215 PHE C N 1
ATOM 5500 C CA . PHE C 1 218 ? -18.215 33.225 61.567 1.00 42.86 215 PHE C CA 1
ATOM 5501 C C . PHE C 1 218 ? -17.477 34.514 61.730 1.00 42.84 215 PHE C C 1
ATOM 5502 O O . PHE C 1 218 ? -16.558 34.790 61.016 1.00 51.15 215 PHE C O 1
ATOM 5510 N N . THR C 1 219 ? -17.942 35.340 62.630 1.00 41.85 216 THR C N 1
ATOM 5511 C CA . THR C 1 219 ? -17.316 36.604 62.923 1.00 41.10 216 THR C CA 1
ATOM 5512 C C . THR C 1 219 ? -16.219 36.483 63.932 1.00 42.25 216 THR C C 1
ATOM 5513 O O . THR C 1 219 ? -16.093 35.494 64.592 1.00 43.37 216 THR C O 1
ATOM 5517 N N . ARG C 1 220 ? -15.432 37.520 64.049 1.00 43.32 217 ARG C N 1
ATOM 5518 C CA . ARG C 1 220 ? -14.314 37.492 64.927 1.00 46.44 217 ARG C CA 1
ATOM 5519 C C . ARG C 1 220 ? -14.811 37.298 66.310 1.00 46.03 217 ARG C C 1
ATOM 5520 O O . ARG C 1 220 ? -14.234 36.601 67.083 1.00 48.83 217 ARG C O 1
ATOM 5528 N N . ASP C 1 221 ? -15.896 37.931 66.616 1.00 46.43 218 ASP C N 1
ATOM 5529 C CA . ASP C 1 221 ? -16.508 37.744 67.867 1.00 49.31 218 ASP C CA 1
ATOM 5530 C C . ASP C 1 221 ? -17.051 36.369 68.128 1.00 44.48 218 ASP C C 1
ATOM 5531 O O . ASP C 1 221 ? -16.989 35.918 69.230 1.00 40.28 218 ASP C O 1
ATOM 5536 N N . ASP C 1 222 ? -17.590 35.722 67.124 1.00 40.89 219 ASP C N 1
ATOM 5537 C CA . ASP C 1 222 ? -18.026 34.367 67.285 1.00 42.21 219 ASP C CA 1
ATOM 5538 C C . ASP C 1 222 ? -16.877 33.474 67.594 1.00 42.17 219 ASP C C 1
ATOM 5539 O O . ASP C 1 222 ? -16.975 32.617 68.402 1.00 39.09 219 ASP C O 1
ATOM 5544 N N . LYS C 1 223 ? -15.783 33.683 66.902 1.00 42.11 220 LYS C N 1
ATOM 5545 C CA . LYS C 1 223 ? -14.636 32.831 67.037 1.00 43.75 220 LYS C CA 1
ATOM 5546 C C . LYS C 1 223 ? -14.065 32.886 68.410 1.00 43.41 220 LYS C C 1
ATOM 5547 O O . LYS C 1 223 ? -13.630 31.905 68.937 1.00 39.71 220 LYS C O 1
ATOM 5553 N N . LYS C 1 224 ? -14.059 34.079 68.958 1.00 47.25 221 LYS C N 1
ATOM 5554 C CA . LYS C 1 224 ? -13.572 34.309 70.268 1.00 50.24 221 LYS C CA 1
ATOM 5555 C C . LYS C 1 224 ? -14.437 33.564 71.190 1.00 49.27 221 LYS C C 1
ATOM 5556 O O . LYS C 1 224 ? -13.989 32.995 72.143 1.00 49.54 221 LYS C O 1
ATOM 5562 N N . LYS C 1 225 ? -15.713 33.623 70.915 1.00 47.87 222 LYS C N 1
ATOM 5563 C CA . LYS C 1 225 ? -16.652 32.970 71.754 1.00 49.59 222 LYS C CA 1
ATOM 5564 C C . LYS C 1 225 ? -16.442 31.462 71.758 1.00 42.51 222 LYS C C 1
ATOM 5565 O O . LYS C 1 225 ? -16.446 30.859 72.778 1.00 40.48 222 LYS C O 1
ATOM 5571 N N . LEU C 1 226 ? -16.262 30.871 70.612 1.00 39.57 223 LEU C N 1
ATOM 5572 C CA . LEU C 1 226 ? -15.958 29.475 70.540 1.00 43.09 223 LEU C CA 1
ATOM 5573 C C . LEU C 1 226 ? -14.640 29.059 71.114 1.00 44.53 223 LEU C C 1
ATOM 5574 O O . LEU C 1 226 ? -14.571 28.070 71.752 1.00 47.46 223 LEU C O 1
ATOM 5579 N N . LEU C 1 227 ? -13.591 29.812 70.876 1.00 43.93 224 LEU C N 1
ATOM 5580 C CA . LEU C 1 227 ? -12.297 29.462 71.398 1.00 44.06 224 LEU C CA 1
ATOM 5581 C C . LEU C 1 227 ? -12.245 29.449 72.904 1.00 43.23 224 LEU C C 1
ATOM 5582 O O . LEU C 1 227 ? -11.635 28.612 73.496 1.00 41.48 224 LEU C O 1
ATOM 5587 N N . ILE C 1 228 ? -12.892 30.410 73.510 1.00 45.20 225 ILE C N 1
ATOM 5588 C CA . ILE C 1 228 ? -13.046 30.457 74.922 1.00 45.38 225 ILE C CA 1
ATOM 5589 C C . ILE C 1 228 ? -13.884 29.339 75.465 1.00 47.79 225 ILE C C 1
ATOM 5590 O O . ILE C 1 228 ? -13.570 28.766 76.475 1.00 47.95 225 ILE C O 1
ATOM 5595 N N . ALA C 1 229 ? -14.958 29.022 74.785 1.00 50.48 226 ALA C N 1
ATOM 5596 C CA . ALA C 1 229 ? -15.844 27.996 75.262 1.00 49.19 226 ALA C CA 1
ATOM 5597 C C . ALA C 1 229 ? -15.132 26.672 75.339 1.00 47.59 226 ALA C C 1
ATOM 5598 O O . ALA C 1 229 ? -15.341 25.918 76.236 1.00 50.65 226 ALA C O 1
ATOM 5600 N N . ILE C 1 230 ? -14.272 26.409 74.394 1.00 45.24 227 ILE C N 1
ATOM 5601 C CA . ILE C 1 230 ? -13.626 25.139 74.333 1.00 49.01 227 ILE C CA 1
ATOM 5602 C C . ILE C 1 230 ? -12.310 25.133 75.095 1.00 51.09 227 ILE C C 1
ATOM 5603 O O . ILE C 1 230 ? -11.592 24.181 75.067 1.00 50.08 227 ILE C O 1
ATOM 5608 N N . GLY C 1 231 ? -12.031 26.198 75.810 1.00 49.05 228 GLY C N 1
ATOM 5609 C CA . GLY C 1 231 ? -10.891 26.241 76.674 1.00 46.56 228 GLY C CA 1
ATOM 5610 C C . GLY C 1 231 ? -9.571 26.575 76.051 1.00 46.67 228 GLY C C 1
ATOM 5611 O O . GLY C 1 231 ? -8.578 26.431 76.696 1.00 50.66 228 GLY C O 1
ATOM 5612 N N . VAL C 1 232 ? -9.572 26.945 74.788 1.00 41.35 229 VAL C N 1
ATOM 5613 C CA . VAL C 1 232 ? -8.430 27.473 74.104 1.00 41.95 229 VAL C CA 1
ATOM 5614 C C . VAL C 1 232 ? -8.011 28.851 74.555 1.00 44.22 229 VAL C C 1
ATOM 5615 O O . VAL C 1 232 ? -6.854 29.137 74.662 1.00 49.36 229 VAL C O 1
ATOM 5619 N N . LEU C 1 233 ? -8.966 29.715 74.780 1.00 45.28 230 LEU C N 1
ATOM 5620 C CA . LEU C 1 233 ? -8.660 31.041 75.216 1.00 48.52 230 LEU C CA 1
ATOM 5621 C C . LEU C 1 233 ? -9.358 31.246 76.497 1.00 47.53 230 LEU C C 1
ATOM 5622 O O . LEU C 1 233 ? -10.364 30.654 76.755 1.00 51.45 230 LEU C O 1
ATOM 5627 N N . ASN C 1 234 ? -8.782 32.070 77.329 1.00 46.05 231 ASN C N 1
ATOM 5628 C CA . ASN C 1 234 ? -9.459 32.501 78.510 1.00 48.35 231 ASN C CA 1
ATOM 5629 C C . ASN C 1 234 ? -10.258 33.708 78.192 1.00 46.94 231 ASN C C 1
ATOM 5630 O O . ASN C 1 234 ? -10.173 34.218 77.120 1.00 47.28 231 ASN C O 1
ATOM 5635 N N . GLU C 1 235 ? -11.035 34.151 79.135 1.00 51.21 232 GLU C N 1
ATOM 5636 C CA . GLU C 1 235 ? -11.945 35.215 78.867 1.00 57.63 232 GLU C CA 1
ATOM 5637 C C . GLU C 1 235 ? -11.177 36.479 78.542 1.00 58.38 232 GLU C C 1
ATOM 5638 O O . GLU C 1 235 ? -11.721 37.426 78.048 1.00 53.90 232 GLU C O 1
ATOM 5644 N N . ASP C 1 236 ? -9.889 36.441 78.801 1.00 60.47 233 ASP C N 1
ATOM 5645 C CA . ASP C 1 236 ? -9.022 37.546 78.507 1.00 63.48 233 ASP C CA 1
ATOM 5646 C C . ASP C 1 236 ? -8.302 37.401 77.202 1.00 60.98 233 ASP C C 1
ATOM 5647 O O . ASP C 1 236 ? -7.474 38.199 76.876 1.00 60.29 233 ASP C O 1
ATOM 5652 N N . LEU C 1 237 ? -8.648 36.379 76.454 1.00 58.09 234 LEU C N 1
ATOM 5653 C CA . LEU C 1 237 ? -8.041 36.166 75.171 1.00 54.81 234 LEU C CA 1
ATOM 5654 C C . LEU C 1 237 ? -6.663 35.545 75.296 1.00 51.14 234 LEU C C 1
ATOM 5655 O O . LEU C 1 237 ? -5.900 35.537 74.377 1.00 47.30 234 LEU C O 1
ATOM 5660 N N . VAL C 1 238 ? -6.373 34.999 76.447 1.00 51.88 235 VAL C N 1
ATOM 5661 C CA . VAL C 1 238 ? -5.064 34.490 76.694 1.00 57.88 235 VAL C CA 1
ATOM 5662 C C . VAL C 1 238 ? -4.995 33.033 76.335 1.00 58.09 235 VAL C C 1
ATOM 5663 O O . VAL C 1 238 ? -5.804 32.255 76.778 1.00 55.91 235 VAL C O 1
ATOM 5667 N N . PRO C 1 239 ? -4.020 32.659 75.532 1.00 56.71 236 PRO C N 1
ATOM 5668 C CA . PRO C 1 239 ? -3.963 31.315 75.007 1.00 55.74 236 PRO C CA 1
ATOM 5669 C C . PRO C 1 239 ? -3.698 30.355 76.092 1.00 58.13 236 PRO C C 1
ATOM 5670 O O . PRO C 1 239 ? -2.997 30.681 76.998 1.00 62.92 236 PRO C O 1
ATOM 5674 N N . ASN C 1 240 ? -4.243 29.167 75.985 1.00 59.91 237 ASN C N 1
ATOM 5675 C CA . ASN C 1 240 ? -3.967 28.144 76.937 1.00 59.00 237 ASN C CA 1
ATOM 5676 C C . ASN C 1 240 ? -2.501 27.839 76.818 1.00 60.93 237 ASN C C 1
ATOM 5677 O O . ASN C 1 240 ? -1.937 27.920 75.749 1.00 62.63 237 ASN C O 1
ATOM 5682 N N . PRO C 1 241 ? -1.856 27.467 77.887 1.00 63.20 238 PRO C N 1
ATOM 5683 C CA . PRO C 1 241 ? -0.407 27.361 77.864 1.00 60.18 238 PRO C CA 1
ATOM 5684 C C . PRO C 1 241 ? 0.097 26.378 76.833 1.00 63.23 238 PRO C C 1
ATOM 5685 O O . PRO C 1 241 ? 1.084 26.623 76.197 1.00 62.92 238 PRO C O 1
ATOM 5689 N N . ALA C 1 242 ? -0.619 25.301 76.627 1.00 61.67 239 ALA C N 1
ATOM 5690 C CA . ALA C 1 242 ? -0.171 24.274 75.739 1.00 61.30 239 ALA C CA 1
ATOM 5691 C C . ALA C 1 242 ? 0.020 24.777 74.335 1.00 63.82 239 ALA C C 1
ATOM 5692 O O . ALA C 1 242 ? 0.873 24.301 73.644 1.00 76.01 239 ALA C O 1
ATOM 5694 N N . ILE C 1 243 ? -0.747 25.762 73.916 1.00 59.01 240 ILE C N 1
ATOM 5695 C CA . ILE C 1 243 ? -0.745 26.181 72.535 1.00 58.67 240 ILE C CA 1
ATOM 5696 C C . ILE C 1 243 ? 0.616 26.646 72.130 1.00 59.27 240 ILE C C 1
ATOM 5697 O O . ILE C 1 243 ? 0.993 26.450 71.023 1.00 64.60 240 ILE C O 1
ATOM 5702 N N . GLU C 1 244 ? 1.326 27.299 73.024 1.00 66.38 241 GLU C N 1
ATOM 5703 C CA . GLU C 1 244 ? 2.669 27.766 72.755 1.00 68.74 241 GLU C CA 1
ATOM 5704 C C . GLU C 1 244 ? 3.600 26.609 72.543 1.00 63.57 241 GLU C C 1
ATOM 5705 O O . GLU C 1 244 ? 4.420 26.601 71.660 1.00 52.74 241 GLU C O 1
ATOM 5711 N N . LYS C 1 245 ? 3.436 25.615 73.379 1.00 67.93 242 LYS C N 1
ATOM 5712 C CA . LYS C 1 245 ? 4.294 24.482 73.313 1.00 68.56 242 LYS C CA 1
ATOM 5713 C C . LYS C 1 245 ? 4.136 23.817 71.977 1.00 70.61 242 LYS C C 1
ATOM 5714 O O . LYS C 1 245 ? 5.113 23.496 71.342 1.00 68.76 242 LYS C O 1
ATOM 5720 N N . CYS C 1 246 ? 2.899 23.616 71.560 1.00 65.71 243 CYS C N 1
ATOM 5721 C CA . CYS C 1 246 ? 2.601 23.008 70.284 1.00 58.69 243 CYS C CA 1
ATOM 5722 C C . CYS C 1 246 ? 3.046 23.816 69.112 1.00 57.30 243 CYS C C 1
ATOM 5723 O O . CYS C 1 246 ? 3.483 23.287 68.143 1.00 59.18 243 CYS C O 1
ATOM 5726 N N . ALA C 1 247 ? 2.864 25.106 69.181 1.00 60.73 244 ALA C N 1
ATOM 5727 C CA . ALA C 1 247 ? 3.231 25.949 68.089 1.00 65.22 244 ALA C CA 1
ATOM 5728 C C . ALA C 1 247 ? 4.705 25.893 67.912 1.00 71.97 244 ALA C C 1
ATOM 5729 O O . ALA C 1 247 ? 5.196 25.924 66.816 1.00 77.30 244 ALA C O 1
ATOM 5731 N N . GLU C 1 248 ? 5.417 25.848 69.022 1.00 79.34 245 GLU C N 1
ATOM 5732 C CA . GLU C 1 248 ? 6.865 25.829 68.999 1.00 81.09 245 GLU C CA 1
ATOM 5733 C C . GLU C 1 248 ? 7.436 24.591 68.328 1.00 75.65 245 GLU C C 1
ATOM 5734 O O . GLU C 1 248 ? 8.315 24.685 67.512 1.00 67.70 245 GLU C O 1
ATOM 5740 N N . LYS C 1 249 ? 6.892 23.440 68.641 1.00 68.00 246 LYS C N 1
ATOM 5741 C CA . LYS C 1 249 ? 7.316 22.237 67.995 1.00 71.94 246 LYS C CA 1
ATOM 5742 C C . LYS C 1 249 ? 7.028 22.352 66.526 1.00 74.49 246 LYS C C 1
ATOM 5743 O O . LYS C 1 249 ? 7.798 21.889 65.707 1.00 79.22 246 LYS C O 1
ATOM 5749 N N . TYR C 1 250 ? 5.920 22.974 66.185 1.00 68.73 247 TYR C N 1
ATOM 5750 C CA . TYR C 1 250 ? 5.597 23.128 64.793 1.00 63.31 247 TYR C CA 1
ATOM 5751 C C . TYR C 1 250 ? 6.593 23.978 64.056 1.00 63.44 247 TYR C C 1
ATOM 5752 O O . TYR C 1 250 ? 6.885 23.713 62.939 1.00 65.35 247 TYR C O 1
ATOM 5761 N N . LYS C 1 251 ? 7.074 25.024 64.679 1.00 66.66 248 LYS C N 1
ATOM 5762 C CA . LYS C 1 251 ? 8.059 25.863 64.064 1.00 69.77 248 LYS C CA 1
ATOM 5763 C C . LYS C 1 251 ? 9.332 25.062 63.873 1.00 66.52 248 LYS C C 1
ATOM 5764 O O . LYS C 1 251 ? 10.036 25.215 62.912 1.00 66.76 248 LYS C O 1
ATOM 5770 N N . ALA C 1 252 ? 9.602 24.187 64.807 1.00 71.74 249 ALA C N 1
ATOM 5771 C CA . ALA C 1 252 ? 10.707 23.299 64.662 1.00 79.19 249 ALA C CA 1
ATOM 5772 C C . ALA C 1 252 ? 10.191 22.016 64.074 1.00 76.44 249 ALA C C 1
ATOM 5773 O O . ALA C 1 252 ? 9.687 21.177 64.770 1.00 69.44 249 ALA C O 1
ATOM 5775 N N . LYS C 1 253 ? 10.419 21.886 62.792 1.00 76.53 250 LYS C N 1
ATOM 5776 C CA . LYS C 1 253 ? 9.893 20.820 62.011 1.00 74.24 250 LYS C CA 1
ATOM 5777 C C . LYS C 1 253 ? 9.612 21.421 60.673 1.00 76.33 250 LYS C C 1
ATOM 5778 O O . LYS C 1 253 ? 9.822 20.796 59.672 1.00 88.70 250 LYS C O 1
ATOM 5784 N N . VAL C 1 254 ? 9.200 22.658 60.652 1.00 58.99 251 VAL C N 1
ATOM 5785 C CA . VAL C 1 254 ? 8.804 23.239 59.413 1.00 64.38 251 VAL C CA 1
ATOM 5786 C C . VAL C 1 254 ? 9.760 24.354 59.049 1.00 68.38 251 VAL C C 1
ATOM 5787 O O . VAL C 1 254 ? 9.768 24.832 57.934 1.00 68.06 251 VAL C O 1
ATOM 5791 N N . GLY C 1 255 ? 10.573 24.771 60.000 1.00 72.83 252 GLY C N 1
ATOM 5792 C CA . GLY C 1 255 ? 11.386 25.944 59.793 1.00 78.11 252 GLY C CA 1
ATOM 5793 C C . GLY C 1 255 ? 10.791 27.187 60.432 1.00 89.16 252 GLY C C 1
ATOM 5794 O O . GLY C 1 255 ? 9.752 27.139 61.072 1.00 86.00 252 GLY C O 1
ATOM 5795 N N . LYS C 1 256 ? 11.473 28.311 60.264 1.00 98.30 253 LYS C N 1
ATOM 5796 C CA . LYS C 1 256 ? 11.137 29.545 60.966 1.00 94.34 253 LYS C CA 1
ATOM 5797 C C . LYS C 1 256 ? 10.791 29.253 62.402 1.00 83.85 253 LYS C C 1
ATOM 5798 O O . LYS C 1 256 ? 11.594 29.489 63.281 1.00 89.38 253 LYS C O 1
ATOM 5804 N N . GLU D 1 6 ? -34.370 -20.186 16.179 1.00 81.60 3 GLU D N 1
ATOM 5805 C CA . GLU D 1 6 ? -34.809 -19.678 17.476 1.00 86.10 3 GLU D CA 1
ATOM 5806 C C . GLU D 1 6 ? -34.170 -20.364 18.672 1.00 77.39 3 GLU D C 1
ATOM 5807 O O . GLU D 1 6 ? -34.018 -19.768 19.699 1.00 71.19 3 GLU D O 1
ATOM 5813 N N . ASP D 1 7 ? -33.856 -21.642 18.540 1.00 77.66 4 ASP D N 1
ATOM 5814 C CA . ASP D 1 7 ? -33.307 -22.387 19.643 1.00 75.02 4 ASP D CA 1
ATOM 5815 C C . ASP D 1 7 ? -32.009 -23.147 19.454 1.00 66.79 4 ASP D C 1
ATOM 5816 O O . ASP D 1 7 ? -31.532 -23.722 20.398 1.00 70.27 4 ASP D O 1
ATOM 5821 N N . ASN D 1 8 ? -31.451 -23.178 18.261 1.00 58.13 5 ASN D N 1
ATOM 5822 C CA . ASN D 1 8 ? -30.107 -23.705 18.116 1.00 57.71 5 ASN D CA 1
ATOM 5823 C C . ASN D 1 8 ? -29.115 -22.588 17.914 1.00 55.19 5 ASN D C 1
ATOM 5824 O O . ASN D 1 8 ? -29.022 -22.011 16.882 1.00 52.77 5 ASN D O 1
ATOM 5829 N N . TYR D 1 9 ? -28.419 -22.278 18.976 1.00 56.43 6 TYR D N 1
ATOM 5830 C CA . TYR D 1 9 ? -27.527 -21.149 19.054 1.00 57.10 6 TYR D CA 1
ATOM 5831 C C . TYR D 1 9 ? -26.343 -21.244 18.158 1.00 53.30 6 TYR D C 1
ATOM 5832 O O . TYR D 1 9 ? -25.918 -20.272 17.626 1.00 54.24 6 TYR D O 1
ATOM 5841 N N . ARG D 1 10 ? -25.805 -22.429 18.032 1.00 50.85 7 ARG D N 1
ATOM 5842 C CA . ARG D 1 10 ? -24.678 -22.628 17.185 1.00 50.50 7 ARG D CA 1
ATOM 5843 C C . ARG D 1 10 ? -25.020 -22.370 15.751 1.00 51.81 7 ARG D C 1
ATOM 5844 O O . ARG D 1 10 ? -24.280 -21.756 15.048 1.00 54.72 7 ARG D O 1
ATOM 5852 N N . THR D 1 11 ? -26.135 -22.905 15.313 1.00 52.84 8 THR D N 1
ATOM 5853 C CA . THR D 1 11 ? -26.636 -22.678 13.992 1.00 52.53 8 THR D CA 1
ATOM 5854 C C . THR D 1 11 ? -27.104 -21.264 13.723 1.00 49.78 8 THR D C 1
ATOM 5855 O O . THR D 1 11 ? -26.953 -20.793 12.651 1.00 45.52 8 THR D O 1
ATOM 5859 N N . ILE D 1 12 ? -27.674 -20.606 14.712 1.00 47.18 9 ILE D N 1
ATOM 5860 C CA . ILE D 1 12 ? -28.054 -19.240 14.546 1.00 50.79 9 ILE D CA 1
ATOM 5861 C C . ILE D 1 12 ? -26.808 -18.443 14.270 1.00 52.45 9 ILE D C 1
ATOM 5862 O O . ILE D 1 12 ? -26.766 -17.669 13.368 1.00 53.86 9 ILE D O 1
ATOM 5867 N N . ALA D 1 13 ? -25.766 -18.683 15.029 1.00 51.23 10 ALA D N 1
ATOM 5868 C CA . ALA D 1 13 ? -24.513 -18.014 14.812 1.00 50.07 10 ALA D CA 1
ATOM 5869 C C . ALA D 1 13 ? -23.846 -18.317 13.480 1.00 48.52 10 ALA D C 1
ATOM 5870 O O . ALA D 1 13 ? -23.385 -17.428 12.834 1.00 48.39 10 ALA D O 1
ATOM 5872 N N . LEU D 1 14 ? -23.862 -19.557 13.048 1.00 44.18 11 LEU D N 1
ATOM 5873 C CA . LEU D 1 14 ? -23.332 -19.920 11.771 1.00 43.48 11 LEU D CA 1
ATOM 5874 C C . LEU D 1 14 ? -24.032 -19.259 10.613 1.00 44.15 11 LEU D C 1
ATOM 5875 O O . LEU D 1 14 ? -23.438 -19.011 9.618 1.00 44.66 11 LEU D O 1
ATOM 5880 N N . ALA D 1 15 ? -25.299 -18.937 10.781 1.00 44.13 12 ALA D N 1
ATOM 5881 C CA . ALA D 1 15 ? -26.105 -18.351 9.749 1.00 44.15 12 ALA D CA 1
ATOM 5882 C C . ALA D 1 15 ? -25.699 -16.943 9.474 1.00 46.50 12 ALA D C 1
ATOM 5883 O O . ALA D 1 15 ? -26.080 -16.386 8.493 1.00 50.91 12 ALA D O 1
ATOM 5885 N N . PHE D 1 16 ? -24.898 -16.386 10.343 1.00 47.76 13 PHE D N 1
ATOM 5886 C CA . PHE D 1 16 ? -24.413 -15.054 10.141 1.00 48.78 13 PHE D CA 1
ATOM 5887 C C . PHE D 1 16 ? -23.406 -14.955 9.017 1.00 52.08 13 PHE D C 1
ATOM 5888 O O . PHE D 1 16 ? -23.143 -13.896 8.533 1.00 50.57 13 PHE D O 1
ATOM 5896 N N . LEU D 1 17 ? -22.898 -16.078 8.564 1.00 52.06 14 LEU D N 1
ATOM 5897 C CA . LEU D 1 17 ? -21.991 -16.094 7.454 1.00 52.85 14 LEU D CA 1
ATOM 5898 C C . LEU D 1 17 ? -22.696 -15.524 6.248 1.00 56.67 14 LEU D C 1
ATOM 5899 O O . LEU D 1 17 ? -22.108 -14.896 5.414 1.00 54.45 14 LEU D O 1
ATOM 5904 N N . ASP D 1 18 ? -23.988 -15.753 6.179 1.00 60.50 15 ASP D N 1
ATOM 5905 C CA . ASP D 1 18 ? -24.782 -15.320 5.066 1.00 58.80 15 ASP D CA 1
ATOM 5906 C C . ASP D 1 18 ? -25.599 -14.082 5.311 1.00 56.72 15 ASP D C 1
ATOM 5907 O O . ASP D 1 18 ? -26.328 -13.672 4.472 1.00 57.05 15 ASP D O 1
ATOM 5912 N N . GLU D 1 19 ? -25.474 -13.493 6.474 1.00 57.67 16 GLU D N 1
ATOM 5913 C CA . GLU D 1 19 ? -26.116 -12.242 6.750 1.00 58.77 16 GLU D CA 1
ATOM 5914 C C . GLU D 1 19 ? -25.422 -11.183 5.945 1.00 59.26 16 GLU D C 1
ATOM 5915 O O . GLU D 1 19 ? -24.269 -11.284 5.660 1.00 65.26 16 GLU D O 1
ATOM 5921 N N . SER D 1 20 ? -26.152 -10.167 5.556 1.00 61.57 17 SER D N 1
ATOM 5922 C CA . SER D 1 20 ? -25.597 -9.087 4.783 1.00 60.85 17 SER D CA 1
ATOM 5923 C C . SER D 1 20 ? -24.573 -8.296 5.566 1.00 61.70 17 SER D C 1
ATOM 5924 O O . SER D 1 20 ? -24.683 -8.142 6.747 1.00 60.42 17 SER D O 1
ATOM 5927 N N . ALA D 1 21 ? -23.543 -7.856 4.875 1.00 62.09 18 ALA D N 1
ATOM 5928 C CA . ALA D 1 21 ? -22.560 -6.936 5.383 1.00 59.66 18 ALA D CA 1
ATOM 5929 C C . ALA D 1 21 ? -22.275 -5.856 4.354 1.00 60.88 18 ALA D C 1
ATOM 5930 O O . ALA D 1 21 ? -21.256 -5.886 3.715 1.00 54.97 18 ALA D O 1
ATOM 5932 N N . ASP D 1 22 ? -23.190 -4.908 4.196 1.00 68.25 19 ASP D N 1
ATOM 5933 C CA . ASP D 1 22 ? -23.042 -3.802 3.252 1.00 68.96 19 ASP D CA 1
ATOM 5934 C C . ASP D 1 22 ? -22.025 -2.790 3.678 1.00 64.37 19 ASP D C 1
ATOM 5935 O O . ASP D 1 22 ? -22.128 -2.209 4.722 1.00 59.59 19 ASP D O 1
ATOM 5940 N N . SER D 1 23 ? -21.085 -2.533 2.797 1.00 67.37 20 SER D N 1
ATOM 5941 C CA . SER D 1 23 ? -20.006 -1.626 3.045 1.00 68.33 20 SER D CA 1
ATOM 5942 C C . SER D 1 23 ? -20.551 -0.258 3.301 1.00 66.35 20 SER D C 1
ATOM 5943 O O . SER D 1 23 ? -20.089 0.437 4.168 1.00 59.41 20 SER D O 1
ATOM 5946 N N . THR D 1 24 ? -21.486 0.151 2.478 1.00 68.82 21 THR D N 1
ATOM 5947 C CA . THR D 1 24 ? -21.988 1.489 2.595 1.00 72.06 21 THR D CA 1
ATOM 5948 C C . THR D 1 24 ? -22.714 1.703 3.888 1.00 72.33 21 THR D C 1
AT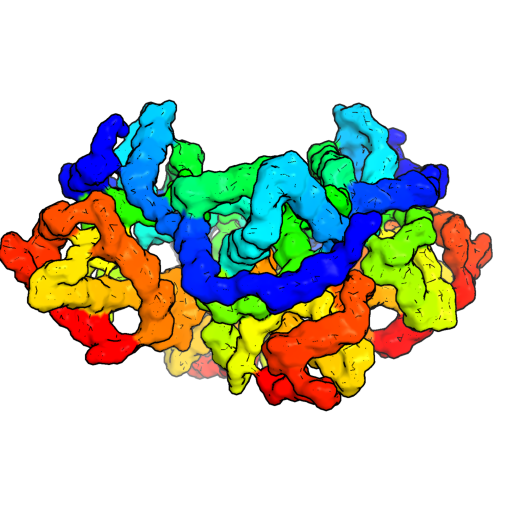OM 5949 O O . THR D 1 24 ? -22.495 2.698 4.552 1.00 74.68 21 THR D O 1
ATOM 5953 N N . THR D 1 25 ? -23.592 0.794 4.240 1.00 69.67 22 THR D N 1
ATOM 5954 C CA . THR D 1 25 ? -24.257 0.929 5.508 1.00 70.50 22 THR D CA 1
ATOM 5955 C C . THR D 1 25 ? -23.284 0.800 6.668 1.00 67.03 22 THR D C 1
ATOM 5956 O O . THR D 1 25 ? -23.369 1.535 7.613 1.00 67.02 22 THR D O 1
ATOM 5960 N N . ILE D 1 26 ? -22.338 -0.107 6.573 1.00 64.01 23 ILE D N 1
ATOM 5961 C CA . ILE D 1 26 ? -21.379 -0.288 7.640 1.00 64.39 23 ILE D CA 1
ATOM 5962 C C . ILE D 1 26 ? -20.545 0.942 7.877 1.00 64.81 23 ILE D C 1
ATOM 5963 O O . ILE D 1 26 ? -20.310 1.324 8.993 1.00 71.30 23 ILE D O 1
ATOM 5968 N N . ASN D 1 27 ? -20.044 1.519 6.823 1.00 68.86 24 ASN D N 1
ATOM 5969 C CA . ASN D 1 27 ? -19.217 2.670 6.963 1.00 70.73 24 ASN D CA 1
ATOM 5970 C C . ASN D 1 27 ? -19.992 3.802 7.543 1.00 66.27 24 ASN D C 1
ATOM 5971 O O . ASN D 1 27 ? -19.472 4.582 8.303 1.00 63.19 24 ASN D O 1
ATOM 5976 N N . ALA D 1 28 ? -21.266 3.839 7.202 1.00 65.02 25 ALA D N 1
ATOM 5977 C CA . ALA D 1 28 ? -22.202 4.824 7.703 1.00 62.72 25 ALA D CA 1
ATOM 5978 C C . ALA D 1 28 ? -22.376 4.740 9.185 1.00 62.57 25 ALA D C 1
ATOM 5979 O O . ALA D 1 28 ? -22.613 5.736 9.820 1.00 62.92 25 ALA D O 1
ATOM 5981 N N . TRP D 1 29 ? -22.335 3.529 9.720 1.00 62.92 26 TRP D N 1
ATOM 5982 C CA . TRP D 1 29 ? -22.285 3.310 11.148 1.00 60.41 26 TRP D CA 1
ATOM 5983 C C . TRP D 1 29 ? -20.981 3.787 11.739 1.00 57.78 26 TRP D C 1
ATOM 5984 O O . TRP D 1 29 ? -20.942 4.435 12.746 1.00 56.58 26 TRP D O 1
ATOM 5995 N N . VAL D 1 30 ? -19.893 3.443 11.091 1.00 60.22 27 VAL D N 1
ATOM 5996 C CA . VAL D 1 30 ? -18.583 3.859 11.549 1.00 64.53 27 VAL D CA 1
ATOM 5997 C C . VAL D 1 30 ? -18.472 5.360 11.510 1.00 68.30 27 VAL D C 1
ATOM 5998 O O . VAL D 1 30 ? -17.824 5.949 12.345 1.00 67.60 27 VAL D O 1
ATOM 6002 N N . ASN D 1 31 ? -19.116 5.975 10.536 1.00 66.11 28 ASN D N 1
ATOM 6003 C CA . ASN D 1 31 ? -19.087 7.408 10.468 1.00 66.73 28 ASN D CA 1
ATOM 6004 C C . ASN D 1 31 ? -19.736 8.020 11.686 1.00 62.33 28 ASN D C 1
ATOM 6005 O O . ASN D 1 31 ? -19.192 8.905 12.282 1.00 58.30 28 ASN D O 1
ATOM 6010 N N . GLU D 1 32 ? -20.897 7.501 12.038 1.00 65.75 29 GLU D N 1
ATOM 6011 C CA . GLU D 1 32 ? -21.634 7.799 13.264 1.00 65.68 29 GLU D CA 1
ATOM 6012 C C . GLU D 1 32 ? -20.988 7.384 14.609 1.00 63.27 29 GLU D C 1
ATOM 6013 O O . GLU D 1 32 ? -21.257 7.975 15.615 1.00 64.83 29 GLU D O 1
ATOM 6019 N N . PHE D 1 33 ? -20.194 6.326 14.626 1.00 65.86 30 PHE D N 1
ATOM 6020 C CA . PHE D 1 33 ? -19.562 5.860 15.852 1.00 65.75 30 PHE D CA 1
ATOM 6021 C C . PHE D 1 33 ? -18.168 6.382 16.034 1.00 67.32 30 PHE D C 1
ATOM 6022 O O . PHE D 1 33 ? -17.607 6.314 17.100 1.00 66.94 30 PHE D O 1
ATOM 6030 N N . ALA D 1 34 ? -17.573 6.816 14.950 1.00 69.39 31 ALA D N 1
ATOM 6031 C CA . ALA D 1 34 ? -16.215 7.296 14.957 1.00 71.84 31 ALA D CA 1
ATOM 6032 C C . ALA D 1 34 ? -16.079 8.629 15.628 1.00 72.41 31 ALA D C 1
ATOM 6033 O O . ALA D 1 34 ? -16.942 9.470 15.498 1.00 64.06 31 ALA D O 1
ATOM 6035 N N . TYR D 1 35 ? -14.986 8.826 16.338 1.00 76.14 32 TYR D N 1
ATOM 6036 C CA . TYR D 1 35 ? -14.681 10.146 16.779 1.00 78.64 32 TYR D CA 1
ATOM 6037 C C . TYR D 1 35 ? -14.316 10.862 15.542 1.00 78.02 32 TYR D C 1
ATOM 6038 O O . TYR D 1 35 ? -13.524 10.399 14.772 1.00 83.46 32 TYR D O 1
ATOM 6047 N N . GLN D 1 36 ? -14.832 12.053 15.404 1.00 81.31 33 GLN D N 1
ATOM 6048 C CA . GLN D 1 36 ? -14.527 12.851 14.267 1.00 88.12 33 GLN D CA 1
ATOM 6049 C C . GLN D 1 36 ? -13.760 14.044 14.769 1.00 90.20 33 GLN D C 1
ATOM 6050 O O . GLN D 1 36 ? -13.925 14.484 15.887 1.00 89.63 33 GLN D O 1
ATOM 6056 N N . GLY D 1 37 ? -12.917 14.568 13.921 1.00 81.20 34 GLY D N 1
ATOM 6057 C CA . GLY D 1 37 ? -12.082 15.663 14.311 1.00 79.63 34 GLY D CA 1
ATOM 6058 C C . GLY D 1 37 ? -12.897 16.892 14.112 1.00 77.22 34 GLY D C 1
ATOM 6059 O O . GLY D 1 37 ? -14.096 16.836 14.136 1.00 78.96 34 GLY D O 1
ATOM 6060 N N . PHE D 1 38 ? -12.232 18.003 13.910 1.00 72.13 35 PHE D N 1
ATOM 6061 C CA . PHE D 1 38 ? -12.907 19.201 13.534 1.00 69.78 35 PHE D CA 1
ATOM 6062 C C . PHE D 1 38 ? -11.941 19.891 12.633 1.00 66.49 35 PHE D C 1
ATOM 6063 O O . PHE D 1 38 ? -10.794 19.543 12.608 1.00 64.75 35 PHE D O 1
ATOM 6071 N N . ASP D 1 39 ? -12.418 20.861 11.895 1.00 65.32 36 ASP D N 1
ATOM 6072 C CA . ASP D 1 39 ? -11.542 21.622 11.079 1.00 68.88 36 ASP D CA 1
ATOM 6073 C C . ASP D 1 39 ? -11.356 22.938 11.774 1.00 64.51 36 ASP D C 1
ATOM 6074 O O . ASP D 1 39 ? -12.295 23.659 12.001 1.00 60.26 36 ASP D O 1
ATOM 6079 N N . PRO D 1 40 ? -10.127 23.286 12.063 1.00 56.13 37 PRO D N 1
ATOM 6080 C CA . PRO D 1 40 ? -9.876 24.491 12.816 1.00 58.72 37 PRO D CA 1
ATOM 6081 C C . PRO D 1 40 ? -10.449 25.615 12.035 1.00 60.44 37 PRO D C 1
ATOM 6082 O O . PRO D 1 40 ? -10.990 26.529 12.595 1.00 65.28 37 PRO D O 1
ATOM 6086 N N . LYS D 1 41 ? -10.381 25.487 10.733 1.00 60.04 38 LYS D N 1
ATOM 6087 C CA . LYS D 1 41 ? -10.790 26.513 9.823 1.00 61.21 38 LYS D CA 1
ATOM 6088 C C . LYS D 1 41 ? -12.255 26.807 10.008 1.00 59.87 38 LYS D C 1
ATOM 6089 O O . LYS D 1 41 ? -12.689 27.923 9.943 1.00 55.64 38 LYS D O 1
ATOM 6095 N N . ARG D 1 42 ? -13.015 25.757 10.237 1.00 63.88 39 ARG D N 1
ATOM 6096 C CA . ARG D 1 42 ? -14.419 25.864 10.525 1.00 62.79 39 ARG D CA 1
ATOM 6097 C C . ARG D 1 42 ? -14.686 26.589 11.814 1.00 62.19 39 ARG D C 1
ATOM 6098 O O . ARG D 1 42 ? -15.608 27.358 11.908 1.00 60.26 39 ARG D O 1
ATOM 6106 N N . ILE D 1 43 ? -13.893 26.305 12.822 1.00 61.85 40 ILE D N 1
ATOM 6107 C CA . ILE D 1 43 ? -14.141 26.893 14.104 1.00 58.24 40 ILE D CA 1
ATOM 6108 C C . ILE D 1 43 ? -13.989 28.377 14.021 1.00 58.31 40 ILE D C 1
ATOM 6109 O O . ILE D 1 43 ? -14.803 29.115 14.520 1.00 57.98 40 ILE D O 1
ATOM 6114 N N . VAL D 1 44 ? -12.961 28.810 13.320 1.00 60.35 41 VAL D N 1
ATOM 6115 C CA . VAL D 1 44 ? -12.715 30.223 13.150 1.00 57.89 41 VAL D CA 1
ATOM 6116 C C . VAL D 1 44 ? -13.879 30.865 12.456 1.00 55.75 41 VAL D C 1
ATOM 6117 O O . VAL D 1 44 ? -14.276 31.944 12.812 1.00 58.21 41 VAL D O 1
ATOM 6121 N N . GLN D 1 45 ? -14.423 30.209 11.463 1.00 59.29 42 GLN D N 1
ATOM 6122 C CA . GLN D 1 45 ? -15.584 30.741 10.815 1.00 69.25 42 GLN D CA 1
ATOM 6123 C C . GLN D 1 45 ? -16.802 30.819 11.716 1.00 66.78 42 GLN D C 1
ATOM 6124 O O . GLN D 1 45 ? -17.485 31.813 11.743 1.00 69.78 42 GLN D O 1
ATOM 6130 N N . LEU D 1 46 ? -17.081 29.761 12.441 1.00 65.07 43 LEU D N 1
ATOM 6131 C CA . LEU D 1 46 ? -18.267 29.748 13.272 1.00 71.40 43 LEU D CA 1
ATOM 6132 C C . LEU D 1 46 ? -18.247 30.775 14.362 1.00 69.35 43 LEU D C 1
ATOM 6133 O O . LEU D 1 46 ? -19.254 31.353 14.658 1.00 74.43 43 LEU D O 1
ATOM 6138 N N . VAL D 1 47 ? -17.100 30.992 14.962 1.00 68.98 44 VAL D N 1
ATOM 6139 C CA . VAL D 1 47 ? -17.030 31.933 16.036 1.00 67.50 44 VAL D CA 1
ATOM 6140 C C . VAL D 1 47 ? -17.390 33.281 15.534 1.00 67.65 44 VAL D C 1
ATOM 6141 O O . VAL D 1 47 ? -18.103 34.009 16.161 1.00 63.98 44 VAL D O 1
ATOM 6145 N N . LYS D 1 48 ? -16.776 33.643 14.430 1.00 75.81 45 LYS D N 1
ATOM 6146 C CA . LYS D 1 48 ? -16.900 34.967 13.906 1.00 73.29 45 LYS D CA 1
ATOM 6147 C C . LYS D 1 48 ? -18.289 35.213 13.469 1.00 70.34 45 LYS D C 1
ATOM 6148 O O . LYS D 1 48 ? -18.854 36.236 13.761 1.00 73.32 45 LYS D O 1
ATOM 6154 N N . GLU D 1 49 ? -18.826 34.286 12.712 1.00 74.54 46 GLU D N 1
ATOM 6155 C CA . GLU D 1 49 ? -20.136 34.503 12.169 1.00 76.41 46 GLU D CA 1
ATOM 6156 C C . GLU D 1 49 ? -21.110 34.609 13.312 1.00 73.49 46 GLU D C 1
ATOM 6157 O O . GLU D 1 49 ? -21.891 35.537 13.378 1.00 70.45 46 GLU D O 1
ATOM 6163 N N . ARG D 1 50 ? -21.035 33.677 14.240 1.00 66.63 47 ARG D N 1
ATOM 6164 C CA . ARG D 1 50 ? -21.969 33.675 15.324 1.00 68.79 47 ARG D CA 1
ATOM 6165 C C . ARG D 1 50 ? -21.838 34.934 16.141 1.00 70.05 47 ARG D C 1
ATOM 6166 O O . ARG D 1 50 ? -22.817 35.543 16.461 1.00 72.42 47 ARG D O 1
ATOM 6174 N N . GLY D 1 51 ? -20.633 35.323 16.487 1.00 75.23 48 GLY D N 1
ATOM 6175 C CA . GLY D 1 51 ? -20.473 36.501 17.290 1.00 79.01 48 GLY D CA 1
ATOM 6176 C C . GLY D 1 51 ? -20.939 37.746 16.598 1.00 83.95 48 GLY D C 1
ATOM 6177 O O . GLY D 1 51 ? -21.604 38.583 17.186 1.00 85.25 48 GLY D O 1
ATOM 6178 N N . THR D 1 52 ? -20.545 37.893 15.347 1.00 87.65 49 THR D N 1
ATOM 6179 C CA . THR D 1 52 ? -20.848 39.094 14.581 1.00 88.59 49 THR D CA 1
ATOM 6180 C C . THR D 1 52 ? -22.349 39.222 14.387 1.00 93.83 49 THR D C 1
ATOM 6181 O O . THR D 1 52 ? -22.908 40.318 14.364 1.00 80.89 49 THR D O 1
ATOM 6185 N N . ALA D 1 53 ? -22.970 38.056 14.240 1.00 98.14 50 ALA D N 1
ATOM 6186 C CA . ALA D 1 53 ? -24.397 37.915 14.046 1.00 98.49 50 ALA D CA 1
ATOM 6187 C C . ALA D 1 53 ? -25.112 38.408 15.259 1.00 102.48 50 ALA D C 1
ATOM 6188 O O . ALA D 1 53 ? -26.156 39.025 15.176 1.00 104.44 50 ALA D O 1
ATOM 6190 N N . LYS D 1 54 ? -24.566 38.092 16.418 1.00 104.92 51 LYS D N 1
ATOM 6191 C CA . LYS D 1 54 ? -25.297 38.266 17.651 1.00 107.18 51 LYS D CA 1
ATOM 6192 C C . LYS D 1 54 ? -24.664 39.251 18.602 1.00 109.22 51 LYS D C 1
ATOM 6193 O O . LYS D 1 54 ? -24.654 39.034 19.803 1.00 110.80 51 LYS D O 1
ATOM 6199 N N . GLY D 1 55 ? -24.156 40.350 18.081 1.00 110.60 52 GLY D N 1
ATOM 6200 C CA . GLY D 1 55 ? -23.612 41.372 18.948 1.00 110.49 52 GLY D CA 1
ATOM 6201 C C . GLY D 1 55 ? -22.735 42.251 18.133 1.00 105.37 52 GLY D C 1
ATOM 6202 O O . GLY D 1 55 ? -23.228 42.806 17.179 1.00 104.37 52 GLY D O 1
ATOM 6203 N N . ARG D 1 56 ? -21.455 42.384 18.460 1.00 99.65 53 ARG D N 1
ATOM 6204 C CA . ARG D 1 56 ? -20.769 41.758 19.580 1.00 95.95 53 ARG D CA 1
ATOM 6205 C C . ARG D 1 56 ? -19.326 41.844 19.212 1.00 89.30 53 ARG D C 1
ATOM 6206 O O . ARG D 1 56 ? -18.993 41.840 18.048 1.00 89.55 53 ARG D O 1
ATOM 6214 N N . ASP D 1 57 ? -18.470 41.919 20.207 1.00 84.57 54 ASP D N 1
ATOM 6215 C CA . ASP D 1 57 ? -17.057 42.045 19.969 1.00 80.23 54 ASP D CA 1
ATOM 6216 C C . ASP D 1 57 ? -16.444 40.677 20.087 1.00 82.63 54 ASP D C 1
ATOM 6217 O O . ASP D 1 57 ? -15.947 40.323 21.121 1.00 90.10 54 ASP D O 1
ATOM 6222 N N . TRP D 1 58 ? -16.492 39.917 19.013 1.00 82.05 55 TRP D N 1
ATOM 6223 C CA . TRP D 1 58 ? -16.123 38.520 19.003 1.00 76.93 55 TRP D CA 1
ATOM 6224 C C . TRP D 1 58 ? -14.694 38.241 19.303 1.00 68.81 55 TRP D C 1
ATOM 6225 O O . TRP D 1 58 ? -14.370 37.167 19.713 1.00 61.86 55 TRP D O 1
ATOM 6236 N N . LYS D 1 59 ? -13.832 39.188 19.032 1.00 69.33 56 LYS D N 1
ATOM 6237 C CA . LYS D 1 59 ? -12.441 38.998 19.325 1.00 69.71 56 LYS D CA 1
ATOM 6238 C C . LYS D 1 59 ? -12.148 38.896 20.803 1.00 67.77 56 LYS D C 1
ATOM 6239 O O . LYS D 1 59 ? -11.295 38.148 21.201 1.00 65.56 56 LYS D O 1
ATOM 6245 N N . LYS D 1 60 ? -12.859 39.652 21.612 1.00 63.87 57 LYS D N 1
ATOM 6246 C CA . LYS D 1 60 ? -12.731 39.534 23.036 1.00 65.76 57 LYS D CA 1
ATOM 6247 C C . LYS D 1 60 ? -13.175 38.170 23.479 1.00 64.67 57 LYS D C 1
ATOM 6248 O O . LYS D 1 60 ? -12.528 37.518 24.249 1.00 59.98 57 LYS D O 1
ATOM 6254 N N . ASP D 1 61 ? -14.274 37.721 22.922 1.00 61.65 58 ASP D N 1
ATOM 6255 C CA . ASP D 1 61 ? -14.921 36.539 23.379 1.00 61.31 58 ASP D CA 1
ATOM 6256 C C . ASP D 1 61 ? -13.927 35.424 23.259 1.00 61.04 58 ASP D C 1
ATOM 6257 O O . ASP D 1 61 ? -13.853 34.542 24.098 1.00 61.29 58 ASP D O 1
ATOM 6262 N N . VAL D 1 62 ? -13.152 35.472 22.207 1.00 55.85 59 VAL D N 1
ATOM 6263 C CA . VAL D 1 62 ? -12.264 34.400 21.940 1.00 58.30 59 VAL D CA 1
ATOM 6264 C C . VAL D 1 62 ? -11.289 34.291 23.066 1.00 60.63 59 VAL D C 1
ATOM 6265 O O . VAL D 1 62 ? -10.986 33.222 23.493 1.00 59.41 59 VAL D O 1
ATOM 6269 N N . LYS D 1 63 ? -10.772 35.425 23.485 1.00 67.05 60 LYS D N 1
ATOM 6270 C CA . LYS D 1 63 ? -9.798 35.516 24.544 1.00 71.07 60 LYS D CA 1
ATOM 6271 C C . LYS D 1 63 ? -10.341 35.080 25.893 1.00 70.31 60 LYS D C 1
ATOM 6272 O O . LYS D 1 63 ? -9.670 34.449 26.669 1.00 68.86 60 LYS D O 1
ATOM 6278 N N . MET D 1 64 ? -11.576 35.433 26.155 1.00 68.36 61 MET D N 1
ATOM 6279 C CA . MET D 1 64 ? -12.253 34.969 27.319 1.00 73.40 61 MET D CA 1
ATOM 6280 C C . MET D 1 64 ? -12.448 33.478 27.313 1.00 72.51 61 MET D C 1
ATOM 6281 O O . MET D 1 64 ? -12.288 32.844 28.326 1.00 77.63 61 MET D O 1
ATOM 6286 N N . MET D 1 65 ? -12.827 32.928 26.179 1.00 64.83 62 MET D N 1
ATOM 6287 C CA . MET D 1 65 ? -13.047 31.518 26.096 1.00 59.20 62 MET D CA 1
ATOM 6288 C C . MET D 1 65 ? -11.788 30.762 26.343 1.00 55.58 62 MET D C 1
ATOM 6289 O O . MET D 1 65 ? -11.788 29.775 27.011 1.00 57.76 62 MET D O 1
ATOM 6294 N N . ILE D 1 66 ? -10.707 31.238 25.786 1.00 56.56 63 ILE D N 1
ATOM 6295 C CA . ILE D 1 66 ? -9.439 30.596 25.955 1.00 56.18 63 ILE D CA 1
ATOM 6296 C C . ILE D 1 66 ? -9.025 30.605 27.405 1.00 61.57 63 ILE D C 1
ATOM 6297 O O . ILE D 1 66 ? -8.472 29.657 27.898 1.00 57.33 63 ILE D O 1
ATOM 6302 N N . VAL D 1 67 ? -9.274 31.706 28.073 1.00 67.50 64 VAL D N 1
ATOM 6303 C CA . VAL D 1 67 ? -8.943 31.806 29.460 1.00 71.22 64 VAL D CA 1
ATOM 6304 C C . VAL D 1 67 ? -9.752 30.797 30.224 1.00 67.42 64 VAL D C 1
ATOM 6305 O O . VAL D 1 67 ? -9.216 30.040 30.986 1.00 66.40 64 VAL D O 1
ATOM 6309 N N . LEU D 1 68 ? -11.032 30.732 29.958 1.00 68.54 65 LEU D N 1
ATOM 6310 C CA . LEU D 1 68 ? -11.855 29.843 30.712 1.00 73.94 65 LEU D CA 1
ATOM 6311 C C . LEU D 1 68 ? -11.323 28.469 30.547 1.00 75.39 65 LEU D C 1
ATOM 6312 O O . LEU D 1 68 ? -11.163 27.738 31.494 1.00 81.04 65 LEU D O 1
ATOM 6317 N N . ASN D 1 69 ? -11.065 28.121 29.311 1.00 71.51 66 ASN D N 1
ATOM 6318 C CA . ASN D 1 69 ? -10.708 26.802 28.980 1.00 68.15 66 ASN D CA 1
ATOM 6319 C C . ASN D 1 69 ? -9.440 26.447 29.644 1.00 65.65 66 ASN D C 1
ATOM 6320 O O . ASN D 1 69 ? -9.281 25.361 30.122 1.00 75.76 66 ASN D O 1
ATOM 6325 N N . LEU D 1 70 ? -8.494 27.346 29.598 1.00 65.33 67 LEU D N 1
ATOM 6326 C CA . LEU D 1 70 ? -7.213 27.079 30.175 1.00 66.71 67 LEU D CA 1
ATOM 6327 C C . LEU D 1 70 ? -7.290 26.933 31.664 1.00 70.42 67 LEU D C 1
ATOM 6328 O O . LEU D 1 70 ? -6.615 26.118 32.251 1.00 61.26 67 LEU D O 1
ATOM 6333 N N . VAL D 1 71 ? -8.025 27.828 32.287 1.00 73.28 68 VAL D N 1
ATOM 6334 C CA . VAL D 1 71 ? -8.243 27.752 33.715 1.00 83.71 68 VAL D CA 1
ATOM 6335 C C . VAL D 1 71 ? -9.172 26.641 34.195 1.00 83.04 68 VAL D C 1
ATOM 6336 O O . VAL D 1 71 ? -8.822 25.883 35.081 1.00 80.11 68 VAL D O 1
ATOM 6340 N N . ASP D 1 72 ? -10.379 26.619 33.653 1.00 78.65 69 ASP D N 1
ATOM 6341 C CA . ASP D 1 72 ? -11.413 25.722 34.127 1.00 84.12 69 ASP D CA 1
ATOM 6342 C C . ASP D 1 72 ? -11.670 24.408 33.410 1.00 86.59 69 ASP D C 1
ATOM 6343 O O . ASP D 1 72 ? -12.404 23.599 33.922 1.00 90.19 69 ASP D O 1
ATOM 6348 N N . GLY D 1 73 ? -11.077 24.182 32.250 1.00 91.81 70 GLY D N 1
ATOM 6349 C CA . GLY D 1 73 ? -11.382 22.994 31.464 1.00 88.03 70 GLY D CA 1
ATOM 6350 C C . GLY D 1 73 ? -12.468 23.190 30.428 1.00 83.89 70 GLY D C 1
ATOM 6351 O O . GLY D 1 73 ? -12.807 24.299 30.094 1.00 77.98 70 GLY D O 1
ATOM 6352 N N . ASN D 1 74 ? -13.043 22.103 29.944 1.00 84.25 71 ASN D N 1
ATOM 6353 C CA . ASN D 1 74 ? -13.916 22.143 28.779 1.00 81.05 71 ASN D CA 1
ATOM 6354 C C . ASN D 1 74 ? -15.395 21.910 29.052 1.00 77.54 71 ASN D C 1
ATOM 6355 O O . ASN D 1 74 ? -16.158 21.756 28.136 1.00 71.85 71 ASN D O 1
ATOM 6360 N N . GLU D 1 75 ? -15.827 21.924 30.285 1.00 84.47 72 GLU D N 1
ATOM 6361 C CA . GLU D 1 75 ? -17.243 21.769 30.473 1.00 90.53 72 GLU D CA 1
ATOM 6362 C C . GLU D 1 75 ? -17.854 23.031 30.983 1.00 96.26 72 GLU D C 1
ATOM 6363 O O . GLU D 1 75 ? -17.920 23.235 32.171 1.00 106.78 72 GLU D O 1
ATOM 6369 N N . PRO D 1 76 ? -18.298 23.897 30.100 1.00 92.34 73 PRO D N 1
ATOM 6370 C CA . PRO D 1 76 ? -18.730 25.214 30.602 1.00 93.44 73 PRO D CA 1
ATOM 6371 C C . PRO D 1 76 ? -19.917 25.230 31.534 1.00 95.45 73 PRO D C 1
ATOM 6372 O O . PRO D 1 76 ? -19.946 26.075 32.414 1.00 98.24 73 PRO D O 1
ATOM 6376 N N . GLU D 1 77 ? -20.891 24.363 31.339 1.00 91.21 74 GLU D N 1
ATOM 6377 C CA . GLU D 1 77 ? -22.081 24.441 32.149 1.00 90.56 74 GLU D CA 1
ATOM 6378 C C . GLU D 1 77 ? -21.702 24.201 33.575 1.00 89.65 74 GLU D C 1
ATOM 6379 O O . GLU D 1 77 ? -22.106 24.908 34.459 1.00 92.41 74 GLU D O 1
ATOM 6385 N N . SER D 1 78 ? -20.890 23.192 33.786 1.00 87.06 75 SER D N 1
ATOM 6386 C CA . SER D 1 78 ? -20.464 22.855 35.102 1.00 87.27 75 SER D CA 1
ATOM 6387 C C . SER D 1 78 ? -19.732 24.032 35.688 1.00 92.05 75 SER D C 1
ATOM 6388 O O . SER D 1 78 ? -19.853 24.312 36.856 1.00 106.36 75 SER D O 1
ATOM 6391 N N . MET D 1 79 ? -18.996 24.746 34.861 1.00 94.58 76 MET D N 1
ATOM 6392 C CA . MET D 1 79 ? -18.125 25.799 35.332 1.00 94.77 76 MET D CA 1
ATOM 6393 C C . MET D 1 79 ? -18.916 26.864 36.050 1.00 89.03 76 MET D C 1
ATOM 6394 O O . MET D 1 79 ? -18.493 27.357 37.049 1.00 90.03 76 MET D O 1
ATOM 6399 N N . MET D 1 80 ? -20.079 27.187 35.530 1.00 90.44 77 MET D N 1
ATOM 6400 C CA . MET D 1 80 ? -20.881 28.300 35.991 1.00 92.16 77 MET D CA 1
ATOM 6401 C C . MET D 1 80 ? -21.283 28.099 37.415 1.00 93.64 77 MET D C 1
ATOM 6402 O O . MET D 1 80 ? -21.409 29.029 38.189 1.00 88.39 77 MET D O 1
ATOM 6407 N N . LYS D 1 81 ? -21.494 26.847 37.746 1.00 91.87 78 LYS D N 1
ATOM 6408 C CA . LYS D 1 81 ? -21.945 26.494 39.053 1.00 87.69 78 LYS D CA 1
ATOM 6409 C C . LYS D 1 81 ? -20.914 26.920 40.060 1.00 79.91 78 LYS D C 1
ATOM 6410 O O . LYS D 1 81 ? -21.246 27.320 41.135 1.00 86.20 78 LYS D O 1
ATOM 6416 N N . GLU D 1 82 ? -19.658 26.853 39.684 1.00 75.53 79 GLU D N 1
ATOM 6417 C CA . GLU D 1 82 ? -18.563 27.016 40.602 1.00 74.04 79 GLU D CA 1
ATOM 6418 C C . GLU D 1 82 ? -18.061 28.404 40.838 1.00 72.05 79 GLU D C 1
ATOM 6419 O O . GLU D 1 82 ? -17.187 28.591 41.642 1.00 67.25 79 GLU D O 1
ATOM 6425 N N . MET D 1 83 ? -18.594 29.380 40.146 1.00 71.75 80 MET D N 1
ATOM 6426 C CA . MET D 1 83 ? -17.934 30.655 40.084 1.00 76.88 80 MET D CA 1
ATOM 6427 C C . MET D 1 83 ? -18.823 31.802 40.467 1.00 76.90 80 MET D C 1
ATOM 6428 O O . MET D 1 83 ? -19.954 31.596 40.782 1.00 82.28 80 MET D O 1
ATOM 6433 N N . SER D 1 84 ? -18.286 33.003 40.388 1.00 74.86 81 SER D N 1
ATOM 6434 C CA . SER D 1 84 ? -18.938 34.197 40.837 1.00 75.51 81 SER D CA 1
ATOM 6435 C C . SER D 1 84 ? -20.121 34.440 39.960 1.00 77.18 81 SER D C 1
ATOM 6436 O O . SER D 1 84 ? -20.270 33.783 38.973 1.00 85.69 81 SER D O 1
ATOM 6439 N N . GLU D 1 85 ? -21.036 35.279 40.395 1.00 76.63 82 GLU D N 1
ATOM 6440 C CA . GLU D 1 85 ? -22.194 35.587 39.609 1.00 81.08 82 GLU D CA 1
ATOM 6441 C C . GLU D 1 85 ? -21.822 36.362 38.380 1.00 85.60 82 GLU D C 1
ATOM 6442 O O . GLU D 1 85 ? -22.385 36.173 37.324 1.00 84.02 82 GLU D O 1
ATOM 6448 N N . LYS D 1 86 ? -20.884 37.272 38.531 1.00 92.84 83 LYS D N 1
ATOM 6449 C CA . LYS D 1 86 ? -20.423 38.012 37.385 1.00 93.42 83 LYS D CA 1
ATOM 6450 C C . LYS D 1 86 ? -19.803 37.035 36.432 1.00 91.48 83 LYS D C 1
ATOM 6451 O O . LYS D 1 86 ? -20.142 37.009 35.273 1.00 99.12 83 LYS D O 1
ATOM 6457 N N . GLY D 1 87 ? -18.926 36.194 36.926 1.00 89.89 84 GLY D N 1
ATOM 6458 C CA . GLY D 1 87 ? -18.204 35.346 36.028 1.00 87.78 84 GLY D CA 1
ATOM 6459 C C . GLY D 1 87 ? -19.185 34.506 35.271 1.00 87.55 84 GLY D C 1
ATOM 6460 O O . GLY D 1 87 ? -19.050 34.338 34.082 1.00 95.91 84 GLY D O 1
ATOM 6461 N N . ALA D 1 88 ? -20.156 33.960 35.974 1.00 81.65 85 ALA D N 1
ATOM 6462 C CA . ALA D 1 88 ? -21.132 33.060 35.402 1.00 80.11 85 ALA D CA 1
ATOM 6463 C C . ALA D 1 88 ? -21.987 33.755 34.377 1.00 79.01 85 ALA D C 1
ATOM 6464 O O . ALA D 1 88 ? -22.461 33.160 33.434 1.00 77.51 85 ALA D O 1
ATOM 6466 N N . ALA D 1 89 ? -22.230 35.019 34.618 1.00 78.84 86 ALA D N 1
ATOM 6467 C CA . ALA D 1 89 ? -23.051 35.793 33.739 1.00 81.27 86 ALA D CA 1
ATOM 6468 C C . ALA D 1 89 ? -22.385 35.901 32.393 1.00 85.09 86 ALA D C 1
ATOM 6469 O O . ALA D 1 89 ? -23.016 35.842 31.358 1.00 87.76 86 ALA D O 1
ATOM 6471 N N . ILE D 1 90 ? -21.085 36.084 32.416 1.00 79.63 87 ILE D N 1
ATOM 6472 C CA . ILE D 1 90 ? -20.340 36.280 31.215 1.00 74.58 87 ILE D CA 1
ATOM 6473 C C . ILE D 1 90 ? -20.525 35.029 30.398 1.00 79.12 87 ILE D C 1
ATOM 6474 O O . ILE D 1 90 ? -20.878 35.066 29.249 1.00 79.27 87 ILE D O 1
ATOM 6479 N N . VAL D 1 91 ? -20.325 33.908 31.039 1.00 83.56 88 VAL D N 1
ATOM 6480 C CA . VAL D 1 91 ? -20.337 32.641 30.372 1.00 82.83 88 VAL D CA 1
ATOM 6481 C C . VAL D 1 91 ? -21.678 32.423 29.717 1.00 84.81 88 VAL D C 1
ATOM 6482 O O . VAL D 1 91 ? -21.752 31.906 28.628 1.00 86.36 88 VAL D O 1
ATOM 6486 N N . THR D 1 92 ? -22.718 32.887 30.364 1.00 85.58 89 THR D N 1
ATOM 6487 C CA . THR D 1 92 ? -24.032 32.595 29.893 1.00 89.62 89 THR D CA 1
ATOM 6488 C C . THR D 1 92 ? -24.052 33.118 28.495 1.00 89.04 89 THR D C 1
ATOM 6489 O O . THR D 1 92 ? -24.623 32.508 27.631 1.00 89.25 89 THR D O 1
ATOM 6493 N N . GLN D 1 93 ? -23.411 34.252 28.306 1.00 90.84 90 GLN D N 1
ATOM 6494 C CA . GLN D 1 93 ? -23.391 34.914 27.028 1.00 94.73 90 GLN D CA 1
ATOM 6495 C C . GLN D 1 93 ? -22.685 34.101 25.961 1.00 87.83 90 GLN D C 1
ATOM 6496 O O . GLN D 1 93 ? -23.083 34.086 24.827 1.00 88.93 90 GLN D O 1
ATOM 6502 N N . LEU D 1 94 ? -21.583 33.490 26.335 1.00 88.28 91 LEU D N 1
ATOM 6503 C CA . LEU D 1 94 ? -20.833 32.650 25.432 1.00 84.57 91 LEU D CA 1
ATOM 6504 C C . LEU D 1 94 ? -21.527 31.383 25.016 1.00 86.31 91 LEU D C 1
ATOM 6505 O O . LEU D 1 94 ? -21.406 30.954 23.893 1.00 90.31 91 LEU D O 1
ATOM 6510 N N . ILE D 1 95 ? -22.164 30.730 25.955 1.00 86.47 92 ILE D N 1
ATOM 6511 C CA . ILE D 1 95 ? -22.880 29.545 25.617 1.00 85.06 92 ILE D CA 1
ATOM 6512 C C . ILE D 1 95 ? -24.002 29.932 24.714 1.00 79.37 92 ILE D C 1
ATOM 6513 O O . ILE D 1 95 ? -24.316 29.237 23.788 1.00 78.25 92 ILE D O 1
ATOM 6518 N N . SER D 1 96 ? -24.664 31.011 25.049 1.00 81.20 93 SER D N 1
ATOM 6519 C CA . SER D 1 96 ? -25.793 31.416 24.264 1.00 85.00 93 SER D CA 1
ATOM 6520 C C . SER D 1 96 ? -25.347 31.810 22.883 1.00 89.00 93 SER D C 1
ATOM 6521 O O . SER D 1 96 ? -25.899 31.381 21.904 1.00 97.38 93 SER D O 1
ATOM 6524 N N . THR D 1 97 ? -24.378 32.695 22.816 1.00 92.59 94 THR D N 1
ATOM 6525 C CA . THR D 1 97 ? -23.935 33.223 21.564 1.00 91.04 94 THR D CA 1
ATOM 6526 C C . THR D 1 97 ? -23.258 32.244 20.630 1.00 96.61 94 THR D C 1
ATOM 6527 O O . THR D 1 97 ? -23.564 32.221 19.455 1.00 102.21 94 THR D O 1
ATOM 6531 N N . TYR D 1 98 ? -22.296 31.485 21.120 1.00 89.32 95 TYR D N 1
ATOM 6532 C CA . TYR D 1 98 ? -21.563 30.588 20.239 1.00 85.73 95 TYR D CA 1
ATOM 6533 C C . TYR D 1 98 ? -22.010 29.151 20.314 1.00 87.42 95 TYR D C 1
ATOM 6534 O O . TYR D 1 98 ? -21.418 28.306 19.684 1.00 84.06 95 TYR D O 1
ATOM 6543 N N . GLN D 1 99 ? -23.050 28.880 21.093 1.00 85.41 96 GLN D N 1
ATOM 6544 C CA . GLN D 1 99 ? -23.596 27.538 21.229 1.00 79.26 96 GLN D CA 1
ATOM 6545 C C . GLN D 1 99 ? -22.614 26.474 21.687 1.00 75.56 96 GLN D C 1
ATOM 6546 O O . GLN D 1 99 ? -22.587 25.392 21.159 1.00 67.67 96 GLN D O 1
ATOM 6552 N N . LEU D 1 100 ? -21.827 26.791 22.697 1.00 75.73 97 LEU D N 1
ATOM 6553 C CA . LEU D 1 100 ? -20.784 25.893 23.160 1.00 80.99 97 LEU D CA 1
ATOM 6554 C C . LEU D 1 100 ? -21.399 24.665 23.739 1.00 85.79 97 LEU D C 1
ATOM 6555 O O . LEU D 1 100 ? -22.421 24.761 24.394 1.00 97.93 97 LEU D O 1
ATOM 6560 N N . LYS D 1 101 ? -20.848 23.503 23.451 1.00 82.61 98 LYS D N 1
ATOM 6561 C CA . LYS D 1 101 ? -21.637 22.335 23.697 1.00 87.25 98 LYS D CA 1
ATOM 6562 C C . LYS D 1 101 ? -21.160 21.215 24.581 1.00 92.95 98 LYS D C 1
ATOM 6563 O O . LYS D 1 101 ? -21.851 20.815 25.506 1.00 104.65 98 LYS D O 1
ATOM 6569 N N . GLU D 1 102 ? -19.971 20.727 24.332 1.00 95.40 99 GLU D N 1
ATOM 6570 C CA . GLU D 1 102 ? -19.688 19.409 24.805 1.00 99.97 99 GLU D CA 1
ATOM 6571 C C . GLU D 1 102 ? -18.217 19.150 25.002 1.00 100.22 99 GLU D C 1
ATOM 6572 O O . GLU D 1 102 ? -17.541 19.931 25.631 1.00 103.20 99 GLU D O 1
ATOM 6578 N N . GLY D 1 103 ? -17.730 18.038 24.491 1.00 101.24 100 GLY D N 1
ATOM 6579 C CA . GLY D 1 103 ? -16.333 17.733 24.566 1.00 111.27 100 GLY D CA 1
ATOM 6580 C C . GLY D 1 103 ? -15.820 17.526 23.171 1.00 115.24 100 GLY D C 1
ATOM 6581 O O . GLY D 1 103 ? -15.217 18.402 22.592 1.00 119.04 100 GLY D O 1
ATOM 6582 N N . ASN D 1 104 ? -16.074 16.351 22.626 1.00 118.67 101 ASN D N 1
ATOM 6583 C CA . ASN D 1 104 ? -15.633 16.031 21.300 1.00 114.01 101 ASN D CA 1
ATOM 6584 C C . ASN D 1 104 ? -16.796 15.536 20.490 1.00 112.36 101 ASN D C 1
ATOM 6585 O O . ASN D 1 104 ? -16.781 14.416 20.001 1.00 112.11 101 ASN D O 1
ATOM 6590 N N . PRO D 1 105 ? -17.844 16.457 20.333 1.00 110.40 102 PRO D N 1
ATOM 6591 C CA . PRO D 1 105 ? -19.055 15.846 19.769 1.00 111.80 102 PRO D CA 1
ATOM 6592 C C . PRO D 1 105 ? -18.911 15.706 18.296 1.00 113.29 102 PRO D C 1
ATOM 6593 O O . PRO D 1 105 ? -17.898 15.231 17.856 1.00 122.68 102 PRO D O 1
ATOM 6597 N N . GLY D 1 106 ? -19.913 16.111 17.544 1.00 111.91 103 GLY D N 1
ATOM 6598 C CA . GLY D 1 106 ? -19.805 16.070 16.111 1.00 111.39 103 GLY D CA 1
ATOM 6599 C C . GLY D 1 106 ? -19.092 17.265 15.552 1.00 108.44 103 GLY D C 1
ATOM 6600 O O . GLY D 1 106 ? -18.877 18.243 16.240 1.00 114.52 103 GLY D O 1
ATOM 6601 N N . ARG D 1 107 ? -18.769 17.185 14.275 1.00 101.36 104 ARG D N 1
ATOM 6602 C CA . ARG D 1 107 ? -18.103 18.251 13.578 1.00 98.40 104 ARG D CA 1
ATOM 6603 C C . ARG D 1 107 ? -19.033 19.437 13.520 1.00 89.44 104 ARG D C 1
ATOM 6604 O O . ARG D 1 107 ? -20.226 19.294 13.607 1.00 89.96 104 ARG D O 1
ATOM 6612 N N . ASP D 1 108 ? -18.453 20.609 13.361 1.00 85.50 105 ASP D N 1
ATOM 6613 C CA . ASP D 1 108 ? -19.205 21.801 13.119 1.00 85.16 105 ASP D CA 1
ATOM 6614 C C . ASP D 1 108 ? -19.826 22.409 14.349 1.00 89.84 105 ASP D C 1
ATOM 6615 O O . ASP D 1 108 ? -20.687 23.253 14.254 1.00 93.55 105 ASP D O 1
ATOM 6620 N N . THR D 1 109 ? -19.357 21.993 15.508 1.00 91.11 106 THR D N 1
ATOM 6621 C CA . THR D 1 109 ? -19.824 22.546 16.753 1.00 90.28 106 THR D CA 1
ATOM 6622 C C . THR D 1 109 ? -18.680 23.067 17.602 1.00 83.66 106 THR D C 1
ATOM 6623 O O . THR D 1 109 ? -17.673 22.407 17.733 1.00 72.03 106 THR D O 1
ATOM 6627 N N . ILE D 1 110 ? -18.868 24.259 18.158 1.00 75.32 107 ILE D N 1
ATOM 6628 C CA . ILE D 1 110 ? -17.881 24.945 18.986 1.00 74.75 107 ILE D CA 1
ATOM 6629 C C . ILE D 1 110 ? -17.670 24.458 20.418 1.00 73.96 107 ILE D C 1
ATOM 6630 O O . ILE D 1 110 ? -18.600 24.231 21.135 1.00 70.95 107 ILE D O 1
ATOM 6635 N N . THR D 1 111 ? -16.410 24.316 20.798 1.00 74.74 108 THR D N 1
ATOM 6636 C CA . THR D 1 111 ? -15.976 23.771 22.067 1.00 72.17 108 THR D CA 1
ATOM 6637 C C . THR D 1 111 ? -14.731 24.533 22.539 1.00 77.66 108 THR D C 1
ATOM 6638 O O . THR D 1 111 ? -13.828 24.761 21.767 1.00 77.37 108 THR D O 1
ATOM 6642 N N . LEU D 1 112 ? -14.636 24.835 23.820 1.00 68.88 109 LEU D N 1
ATOM 6643 C CA . LEU D 1 112 ? -13.605 25.722 24.291 1.00 65.65 109 LEU D CA 1
ATOM 6644 C C . LEU D 1 112 ? -12.247 25.202 23.974 1.00 62.80 109 LEU D C 1
ATOM 6645 O O . LEU D 1 112 ? -11.366 25.953 23.694 1.00 63.15 109 LEU D O 1
ATOM 6650 N N . SER D 1 113 ? -12.067 23.917 24.088 1.00 63.01 110 SER D N 1
ATOM 6651 C CA . SER D 1 113 ? -10.798 23.343 23.790 1.00 64.43 110 SER D CA 1
ATOM 6652 C C . SER D 1 113 ? -10.524 23.515 22.339 1.00 64.03 110 SER D C 1
ATOM 6653 O O . SER D 1 113 ? -9.394 23.500 21.920 1.00 57.88 110 SER D O 1
ATOM 6656 N N . ARG D 1 114 ? -11.595 23.542 21.573 1.00 63.26 111 ARG D N 1
ATOM 6657 C CA . ARG D 1 114 ? -11.532 23.740 20.152 1.00 67.16 111 ARG D CA 1
ATOM 6658 C C . ARG D 1 114 ? -11.117 25.133 19.791 1.00 63.77 111 ARG D C 1
ATOM 6659 O O . ARG D 1 114 ? -10.341 25.352 18.912 1.00 63.37 111 ARG D O 1
ATOM 6667 N N . VAL D 1 115 ? -11.685 26.079 20.494 1.00 62.61 112 VAL D N 1
ATOM 6668 C CA . VAL D 1 115 ? -11.363 27.458 20.326 1.00 58.53 112 VAL D CA 1
ATOM 6669 C C . VAL D 1 115 ? -9.915 27.659 20.683 1.00 61.22 112 VAL D C 1
ATOM 6670 O O . VAL D 1 115 ? -9.228 28.420 20.052 1.00 70.09 112 VAL D O 1
ATOM 6674 N N . SER D 1 116 ? -9.471 26.979 21.694 1.00 57.94 113 SER D N 1
ATOM 6675 C CA . SER D 1 116 ? -8.124 27.121 22.088 1.00 60.36 113 SER D CA 1
ATOM 6676 C C . SER D 1 116 ? -7.226 26.663 21.012 1.00 58.76 113 SER D C 1
ATOM 6677 O O . SER D 1 116 ? -6.153 27.159 20.869 1.00 58.28 113 SER D O 1
ATOM 6680 N N . ALA D 1 117 ? -7.620 25.615 20.333 1.00 59.23 114 ALA D N 1
ATOM 6681 C CA . ALA D 1 117 ? -6.834 25.112 19.234 1.00 61.12 114 ALA D CA 1
ATOM 6682 C C . ALA D 1 117 ? -6.794 25.996 18.005 1.00 56.86 114 ALA D C 1
ATOM 6683 O O . ALA D 1 117 ? -5.778 26.193 17.421 1.00 60.31 114 ALA D O 1
ATOM 6685 N N . ALA D 1 118 ? -7.940 26.459 17.578 1.00 55.88 115 ALA D N 1
ATOM 6686 C CA . ALA D 1 118 ? -8.039 27.236 16.380 1.00 57.81 115 ALA D CA 1
ATOM 6687 C C . ALA D 1 118 ? -7.312 28.559 16.490 1.00 59.67 115 ALA D C 1
ATOM 6688 O O . ALA D 1 118 ? -6.667 28.995 15.574 1.00 59.40 115 ALA D O 1
ATOM 6690 N N . PHE D 1 119 ? -7.386 29.161 17.658 1.00 56.51 116 PHE D N 1
ATOM 6691 C CA . PHE D 1 119 ? -6.814 30.456 17.925 1.00 54.29 116 PHE D CA 1
ATOM 6692 C C . PHE D 1 119 ? -5.568 30.353 18.759 1.00 50.67 116 PHE D C 1
ATOM 6693 O O . PHE D 1 119 ? -5.251 31.223 19.496 1.00 47.25 116 PHE D O 1
ATOM 6701 N N . VAL D 1 120 ? -4.827 29.293 18.551 1.00 49.45 117 VAL D N 1
ATOM 6702 C CA . VAL D 1 120 ? -3.707 28.932 19.363 1.00 49.92 117 VAL D CA 1
ATOM 6703 C C . VAL D 1 120 ? -2.670 30.023 19.367 1.00 53.64 117 VAL D C 1
ATOM 6704 O O . VAL D 1 120 ? -1.915 30.116 20.303 1.00 60.14 117 VAL D O 1
ATOM 6708 N N . PRO D 1 121 ? -2.638 30.875 18.364 1.00 56.47 118 PRO D N 1
ATOM 6709 C CA . PRO D 1 121 ? -1.654 31.938 18.367 1.00 57.68 118 PRO D CA 1
ATOM 6710 C C . PRO D 1 121 ? -1.846 32.876 19.531 1.00 54.05 118 PRO D C 1
ATOM 6711 O O . PRO D 1 121 ? -0.891 33.369 20.032 1.00 57.62 118 PRO D O 1
ATOM 6715 N N . TRP D 1 122 ? -3.066 33.153 19.923 1.00 55.19 119 TRP D N 1
ATOM 6716 C CA . TRP D 1 122 ? -3.314 33.819 21.184 1.00 59.53 119 TRP D CA 1
ATOM 6717 C C . TRP D 1 122 ? -3.005 32.953 22.389 1.00 66.44 119 TRP D C 1
ATOM 6718 O O . TRP D 1 122 ? -2.563 33.426 23.399 1.00 68.29 119 TRP D O 1
ATOM 6729 N N . THR D 1 123 ? -3.270 31.674 22.274 1.00 65.28 120 THR D N 1
ATOM 6730 C CA . THR D 1 123 ? -3.231 30.810 23.407 1.00 65.19 120 THR D CA 1
ATOM 6731 C C . THR D 1 123 ? -1.847 30.795 23.957 1.00 62.39 120 THR D C 1
ATOM 6732 O O . THR D 1 123 ? -1.663 30.875 25.130 1.00 59.21 120 THR D O 1
ATOM 6736 N N . VAL D 1 124 ? -0.868 30.678 23.097 1.00 63.27 121 VAL D N 1
ATOM 6737 C CA . VAL D 1 124 ? 0.496 30.620 23.550 1.00 65.55 121 VAL D CA 1
ATOM 6738 C C . VAL D 1 124 ? 0.969 31.919 24.124 1.00 65.66 121 VAL D C 1
ATOM 6739 O O . VAL D 1 124 ? 1.882 31.943 24.896 1.00 66.20 121 VAL D O 1
ATOM 6743 N N . GLN D 1 125 ? 0.371 33.005 23.692 1.00 68.18 122 GLN D N 1
ATOM 6744 C CA . GLN D 1 125 ? 0.633 34.268 24.319 1.00 72.98 122 GLN D CA 1
ATOM 6745 C C . GLN D 1 125 ? 0.106 34.347 25.738 1.00 70.09 122 GLN D C 1
ATOM 6746 O O . GLN D 1 125 ? 0.776 34.828 26.602 1.00 70.20 122 GLN D O 1
ATOM 6752 N N . ALA D 1 126 ? -1.105 33.873 25.954 1.00 67.16 123 ALA D N 1
ATOM 6753 C CA . ALA D 1 126 ? -1.766 33.927 27.245 1.00 67.73 123 ALA D CA 1
ATOM 6754 C C . ALA D 1 126 ? -1.199 32.989 28.295 1.00 69.94 123 ALA D C 1
ATOM 6755 O O . ALA D 1 126 ? -1.446 33.134 29.466 1.00 69.50 123 ALA D O 1
ATOM 6757 N N . LEU D 1 127 ? -0.453 32.006 27.865 1.00 73.12 124 LEU D N 1
ATOM 6758 C CA . LEU D 1 127 ? 0.056 31.020 28.776 1.00 74.26 124 LEU D CA 1
ATOM 6759 C C . LEU D 1 127 ? 0.968 31.677 29.774 1.00 75.32 124 LEU D C 1
ATOM 6760 O O . LEU D 1 127 ? 1.081 31.247 30.889 1.00 69.15 124 LEU D O 1
ATOM 6765 N N . LYS D 1 128 ? 1.628 32.732 29.350 1.00 81.65 125 LYS D N 1
ATOM 6766 C CA . LYS D 1 128 ? 2.622 33.358 30.185 1.00 89.27 125 LYS D CA 1
ATOM 6767 C C . LYS D 1 128 ? 2.047 33.919 31.450 1.00 84.33 125 LYS D C 1
ATOM 6768 O O . LYS D 1 128 ? 2.553 33.719 32.534 1.00 90.04 125 LYS D O 1
ATOM 6774 N N . THR D 1 129 ? 1.015 34.692 31.284 1.00 80.45 126 THR D N 1
ATOM 6775 C CA . THR D 1 129 ? 0.434 35.400 32.383 1.00 83.02 126 THR D CA 1
ATOM 6776 C C . THR D 1 129 ? -0.335 34.437 33.266 1.00 85.37 126 THR D C 1
ATOM 6777 O O . THR D 1 129 ? -0.782 34.807 34.321 1.00 94.53 126 THR D O 1
ATOM 6781 N N . LEU D 1 130 ? -0.514 33.224 32.797 1.00 78.73 127 LEU D N 1
ATOM 6782 C CA . LEU D 1 130 ? -1.477 32.330 33.371 1.00 75.76 127 LEU D CA 1
ATOM 6783 C C . LEU D 1 130 ? -0.907 31.139 34.073 1.00 68.45 127 LEU D C 1
ATOM 6784 O O . LEU D 1 130 ? -1.623 30.330 34.576 1.00 64.16 127 LEU D O 1
ATOM 6789 N N . SER D 1 131 ? 0.395 31.059 34.143 1.00 70.92 128 SER D N 1
ATOM 6790 C CA . SER D 1 131 ? 1.063 29.817 34.386 1.00 74.36 128 SER D CA 1
ATOM 6791 C C . SER D 1 131 ? 0.640 29.161 35.680 1.00 78.54 128 SER D C 1
ATOM 6792 O O . SER D 1 131 ? 0.531 27.963 35.725 1.00 88.08 128 SER D O 1
ATOM 6795 N N . GLU D 1 132 ? 0.408 29.921 36.728 1.00 77.07 129 GLU D N 1
ATOM 6796 C CA . GLU D 1 132 ? 0.152 29.303 38.005 1.00 79.95 129 GLU D CA 1
ATOM 6797 C C . GLU D 1 132 ? -1.295 29.085 38.387 1.00 77.00 129 GLU D C 1
ATOM 6798 O O . GLU D 1 132 ? -1.569 28.546 39.423 1.00 75.52 129 GLU D O 1
ATOM 6804 N N . SER D 1 133 ? -2.226 29.526 37.568 1.00 78.83 130 SER D N 1
ATOM 6805 C CA . SER D 1 133 ? -3.619 29.173 37.778 1.00 77.93 130 SER D CA 1
ATOM 6806 C C . SER D 1 133 ? -4.013 27.995 36.914 1.00 77.22 130 SER D C 1
ATOM 6807 O O . SER D 1 133 ? -5.158 27.635 36.846 1.00 77.47 130 SER D O 1
ATOM 6810 N N . LEU D 1 134 ? -3.019 27.431 36.252 1.00 78.87 131 LEU D N 1
ATOM 6811 C CA . LEU D 1 134 ? -3.153 26.270 35.416 1.00 83.90 131 LEU D CA 1
ATOM 6812 C C . LEU D 1 134 ? -3.133 25.002 36.226 1.00 93.99 131 LEU D C 1
ATOM 6813 O O . LEU D 1 134 ? -2.467 24.930 37.227 1.00 96.48 131 LEU D O 1
ATOM 6818 N N . PRO D 1 135 ? -3.798 23.954 35.763 1.00 99.94 132 PRO D N 1
ATOM 6819 C CA . PRO D 1 135 ? -3.944 22.726 36.539 1.00 96.15 132 PRO D CA 1
ATOM 6820 C C . PRO D 1 135 ? -2.610 22.097 36.852 1.00 96.17 132 PRO D C 1
ATOM 6821 O O . PRO D 1 135 ? -2.425 21.543 37.919 1.00 105.76 132 PRO D O 1
ATOM 6825 N N . VAL D 1 136 ? -1.670 22.235 35.945 1.00 91.96 133 VAL D N 1
ATOM 6826 C CA . VAL D 1 136 ? -0.289 21.944 36.226 1.00 87.83 133 VAL D CA 1
ATOM 6827 C C . VAL D 1 136 ? 0.447 23.249 36.056 1.00 92.16 133 VAL D C 1
ATOM 6828 O O . VAL D 1 136 ? 0.312 23.917 35.052 1.00 97.34 133 VAL D O 1
ATOM 6832 N N . THR D 1 137 ? 1.185 23.649 37.068 1.00 90.41 134 THR D N 1
ATOM 6833 C CA . THR D 1 137 ? 1.839 24.932 37.053 1.00 81.82 134 THR D CA 1
ATOM 6834 C C . THR D 1 137 ? 3.178 24.847 36.432 1.00 76.62 134 THR D C 1
ATOM 6835 O O . THR D 1 137 ? 3.702 23.775 36.240 1.00 71.20 134 THR D O 1
ATOM 6839 N N . GLY D 1 138 ? 3.694 26.006 36.082 1.00 71.39 135 GLY D N 1
ATOM 6840 C CA . GLY D 1 138 ? 5.006 26.130 35.516 1.00 75.98 135 GLY D CA 1
ATOM 6841 C C . GLY D 1 138 ? 6.045 25.746 36.515 1.00 81.92 135 GLY D C 1
ATOM 6842 O O . GLY D 1 138 ? 7.069 25.165 36.198 1.00 80.32 135 GLY D O 1
ATOM 6843 N N . THR D 1 139 ? 5.778 26.130 37.745 1.00 81.22 136 THR D N 1
ATOM 6844 C CA . THR D 1 139 ? 6.707 25.911 38.818 1.00 79.07 136 THR D CA 1
ATOM 6845 C C . THR D 1 139 ? 6.922 24.438 39.100 1.00 78.92 136 THR D C 1
ATOM 6846 O O . THR D 1 139 ? 8.045 24.006 39.299 1.00 73.91 136 THR D O 1
ATOM 6850 N N . THR D 1 140 ? 5.870 23.653 39.052 1.00 73.48 137 THR D N 1
ATOM 6851 C CA . THR D 1 140 ? 6.067 22.243 39.221 1.00 76.50 137 THR D CA 1
ATOM 6852 C C . THR D 1 140 ? 6.966 21.823 38.074 1.00 87.07 137 THR D C 1
ATOM 6853 O O . THR D 1 140 ? 7.931 21.105 38.236 1.00 85.27 137 THR D O 1
ATOM 6857 N N . MET D 1 141 ? 6.591 22.285 36.896 1.00 94.49 138 MET D N 1
ATOM 6858 C CA . MET D 1 141 ? 7.185 21.870 35.653 1.00 91.05 138 MET D CA 1
ATOM 6859 C C . MET D 1 141 ? 8.640 22.247 35.568 1.00 88.91 138 MET D C 1
ATOM 6860 O O . MET D 1 141 ? 9.419 21.558 34.966 1.00 89.79 138 MET D O 1
ATOM 6865 N N . ASP D 1 142 ? 9.021 23.359 36.150 1.00 93.35 139 ASP D N 1
ATOM 6866 C CA . ASP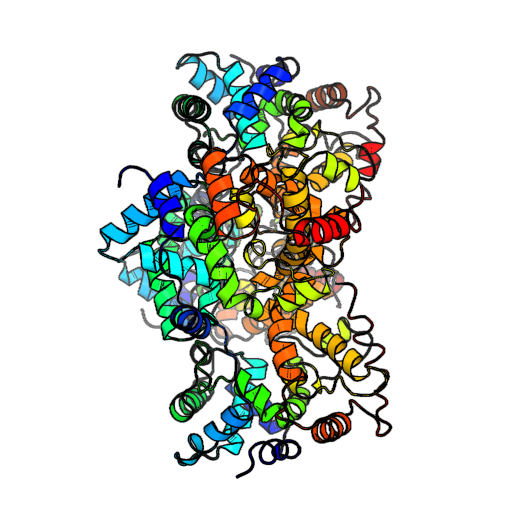 D 1 142 ? 10.430 23.683 36.174 1.00 94.94 139 ASP D CA 1
ATOM 6867 C C . ASP D 1 142 ? 11.181 22.667 37.020 1.00 97.86 139 ASP D C 1
ATOM 6868 O O . ASP D 1 142 ? 12.314 22.308 36.725 1.00 93.85 139 ASP D O 1
ATOM 6873 N N . SER D 1 143 ? 10.587 22.252 38.116 1.00 101.68 140 SER D N 1
ATOM 6874 C CA . SER D 1 143 ? 11.215 21.207 38.869 1.00 106.95 140 SER D CA 1
ATOM 6875 C C . SER D 1 143 ? 11.213 19.940 38.065 1.00 107.21 140 SER D C 1
ATOM 6876 O O . SER D 1 143 ? 12.244 19.333 37.869 1.00 117.88 140 SER D O 1
ATOM 6879 N N . ILE D 1 144 ? 10.043 19.552 37.581 1.00 98.97 141 ILE D N 1
ATOM 6880 C CA . ILE D 1 144 ? 9.918 18.279 36.906 1.00 94.34 141 ILE D CA 1
ATOM 6881 C C . ILE D 1 144 ? 10.917 18.350 35.781 1.00 96.48 141 ILE D C 1
ATOM 6882 O O . ILE D 1 144 ? 11.552 17.367 35.456 1.00 91.60 141 ILE D O 1
ATOM 6887 N N . ALA D 1 145 ? 10.969 19.512 35.169 1.00 101.29 142 ALA D N 1
ATOM 6888 C CA . ALA D 1 145 ? 11.939 19.816 34.163 1.00 101.04 142 ALA D CA 1
ATOM 6889 C C . ALA D 1 145 ? 13.217 20.090 34.885 1.00 98.20 142 ALA D C 1
ATOM 6890 O O . ALA D 1 145 ? 13.214 20.428 36.053 1.00 100.29 142 ALA D O 1
ATOM 6892 N N . GLY D 1 146 ? 14.309 20.025 34.164 1.00 100.77 143 GLY D N 1
ATOM 6893 C CA . GLY D 1 146 ? 15.609 20.248 34.743 1.00 101.83 143 GLY D CA 1
ATOM 6894 C C . GLY D 1 146 ? 15.966 21.706 34.644 1.00 108.81 143 GLY D C 1
ATOM 6895 O O . GLY D 1 146 ? 17.119 22.078 34.783 1.00 118.83 143 GLY D O 1
ATOM 6896 N N . THR D 1 147 ? 14.954 22.521 34.419 1.00 106.52 144 THR D N 1
ATOM 6897 C CA . THR D 1 147 ? 15.170 23.870 33.965 1.00 102.92 144 THR D CA 1
ATOM 6898 C C . THR D 1 147 ? 13.858 24.578 33.804 1.00 100.50 144 THR D C 1
ATOM 6899 O O . THR D 1 147 ? 12.822 24.077 34.205 1.00 100.27 144 THR D O 1
ATOM 6903 N N . THR D 1 148 ? 13.897 25.719 33.144 1.00 96.29 145 THR D N 1
ATOM 6904 C CA . THR D 1 148 ? 12.681 26.452 32.866 1.00 94.46 145 THR D CA 1
ATOM 6905 C C . THR D 1 148 ? 11.927 25.868 31.685 1.00 90.46 145 THR D C 1
ATOM 6906 O O . THR D 1 148 ? 12.440 25.772 30.599 1.00 88.79 145 THR D O 1
ATOM 6910 N N . TYR D 1 149 ? 10.692 25.489 31.907 1.00 88.59 146 TYR D N 1
ATOM 6911 C CA . TYR D 1 149 ? 9.936 24.835 30.874 1.00 95.80 146 TYR D CA 1
ATOM 6912 C C . TYR D 1 149 ? 8.979 25.809 30.251 1.00 88.08 146 TYR D C 1
ATOM 6913 O O . TYR D 1 149 ? 8.145 26.376 30.926 1.00 85.36 146 TYR D O 1
ATOM 6922 N N . PRO D 1 150 ? 9.082 26.031 28.957 1.00 86.19 147 PRO D N 1
ATOM 6923 C CA . PRO D 1 150 ? 8.428 27.184 28.366 1.00 82.10 147 PRO D CA 1
ATOM 6924 C C . PRO D 1 150 ? 6.953 27.119 28.502 1.00 76.96 147 PRO D C 1
ATOM 6925 O O . PRO D 1 150 ? 6.344 26.155 28.128 1.00 72.93 147 PRO D O 1
ATOM 6929 N N . ARG D 1 151 ? 6.402 28.194 29.016 1.00 73.26 148 ARG D N 1
ATOM 6930 C CA . ARG D 1 151 ? 5.023 28.286 29.405 1.00 76.33 148 ARG D CA 1
ATOM 6931 C C . ARG D 1 151 ? 4.128 28.138 28.213 1.00 75.67 148 ARG D C 1
ATOM 6932 O O . ARG D 1 151 ? 2.998 27.717 28.320 1.00 65.65 148 ARG D O 1
ATOM 6940 N N . CYS D 1 152 ? 4.679 28.521 27.073 1.00 80.54 149 CYS D N 1
ATOM 6941 C CA . CYS D 1 152 ? 3.988 28.544 25.803 1.00 80.12 149 CYS D CA 1
ATOM 6942 C C . CYS D 1 152 ? 3.544 27.163 25.383 1.00 83.23 149 CYS D C 1
ATOM 6943 O O . CYS D 1 152 ? 2.529 27.003 24.749 1.00 83.63 149 CYS D O 1
ATOM 6946 N N . MET D 1 153 ? 4.323 26.164 25.748 1.00 80.34 150 MET D N 1
ATOM 6947 C CA . MET D 1 153 ? 3.969 24.782 25.537 1.00 75.81 150 MET D CA 1
ATOM 6948 C C . MET D 1 153 ? 2.887 24.184 26.406 1.00 71.36 150 MET D C 1
ATOM 6949 O O . MET D 1 153 ? 2.338 23.164 26.064 1.00 77.29 150 MET D O 1
ATOM 6954 N N . MET D 1 154 ? 2.600 24.781 27.535 1.00 65.00 151 MET D N 1
ATOM 6955 C CA . MET D 1 154 ? 1.826 24.071 28.531 1.00 64.89 151 MET D CA 1
ATOM 6956 C C . MET D 1 154 ? 0.325 24.093 28.338 1.00 61.91 151 MET D C 1
ATOM 6957 O O . MET D 1 154 ? -0.433 24.463 29.213 1.00 57.22 151 MET D O 1
ATOM 6962 N N . HIS D 1 155 ? -0.083 23.676 27.167 1.00 60.29 152 HIS D N 1
ATOM 6963 C CA . HIS D 1 155 ? -1.448 23.336 26.940 1.00 64.65 152 HIS D CA 1
ATOM 6964 C C . HIS D 1 155 ? -1.440 22.432 25.749 1.00 70.04 152 HIS D C 1
ATOM 6965 O O . HIS D 1 155 ? -0.449 22.380 25.040 1.00 73.62 152 HIS D O 1
ATOM 6972 N N . PRO D 1 156 ? -2.514 21.721 25.497 1.00 73.44 153 PRO D N 1
ATOM 6973 C CA . PRO D 1 156 ? -2.518 20.831 24.351 1.00 78.76 153 PRO D CA 1
ATOM 6974 C C . PRO D 1 156 ? -2.382 21.568 23.009 1.00 72.67 153 PRO D C 1
ATOM 6975 O O . PRO D 1 156 ? -1.679 21.120 22.140 1.00 70.31 153 PRO D O 1
ATOM 6979 N N . SER D 1 157 ? -2.993 22.723 22.883 1.00 69.34 154 SER D N 1
ATOM 6980 C CA . SER D 1 157 ? -3.140 23.343 21.606 1.00 67.46 154 SER D CA 1
ATOM 6981 C C . SER D 1 157 ? -1.806 23.679 21.041 1.00 68.19 154 SER D C 1
ATOM 6982 O O . SER D 1 157 ? -1.688 23.889 19.860 1.00 75.36 154 SER D O 1
ATOM 6985 N N . PHE D 1 158 ? -0.787 23.603 21.858 1.00 64.06 155 PHE D N 1
ATOM 6986 C CA . PHE D 1 158 ? 0.525 23.913 21.377 1.00 64.49 155 PHE D CA 1
ATOM 6987 C C . PHE D 1 158 ? 0.859 22.959 20.279 1.00 68.20 155 PHE D C 1
ATOM 6988 O O . PHE D 1 158 ? 1.721 23.227 19.495 1.00 71.09 155 PHE D O 1
ATOM 6996 N N . ALA D 1 159 ? 0.154 21.850 20.248 1.00 77.02 156 ALA D N 1
ATOM 6997 C CA . ALA D 1 159 ? 0.412 20.786 19.296 1.00 73.77 156 ALA D CA 1
ATOM 6998 C C . ALA D 1 159 ? 0.168 21.305 17.912 1.00 66.95 156 ALA D C 1
ATOM 6999 O O . ALA D 1 159 ? 0.820 20.940 16.986 1.00 60.10 156 ALA D O 1
ATOM 7001 N N . GLY D 1 160 ? -0.748 22.234 17.821 1.00 62.35 157 GLY D N 1
ATOM 7002 C CA . GLY D 1 160 ? -1.180 22.778 16.568 1.00 62.71 157 GLY D CA 1
ATOM 7003 C C . GLY D 1 160 ? -0.153 23.588 15.826 1.00 61.53 157 GLY D C 1
ATOM 7004 O O . GLY D 1 160 ? -0.413 23.988 14.736 1.00 55.14 157 GLY D O 1
ATOM 7005 N N . ILE D 1 161 ? 0.981 23.872 16.436 1.00 57.53 158 ILE D N 1
ATOM 7006 C CA . ILE D 1 161 ? 1.969 24.688 15.791 1.00 56.31 158 ILE D CA 1
ATOM 7007 C C . ILE D 1 161 ? 3.303 24.042 15.655 1.00 58.14 158 ILE D C 1
ATOM 7008 O O . ILE D 1 161 ? 4.272 24.713 15.443 1.00 57.51 158 ILE D O 1
ATOM 7013 N N . ILE D 1 162 ? 3.357 22.735 15.730 1.00 61.01 159 ILE D N 1
ATOM 7014 C CA . ILE D 1 162 ? 4.615 22.044 15.606 1.00 65.77 159 ILE D CA 1
ATOM 7015 C C . ILE D 1 162 ? 4.831 21.536 14.198 1.00 67.84 159 ILE D C 1
ATOM 7016 O O . ILE D 1 162 ? 3.973 20.905 13.641 1.00 74.80 159 ILE D O 1
ATOM 7021 N N . ASP D 1 163 ? 5.995 21.785 13.637 1.00 65.52 160 ASP D N 1
ATOM 7022 C CA . ASP D 1 163 ? 6.292 21.295 12.321 1.00 65.74 160 ASP D CA 1
ATOM 7023 C C . ASP D 1 163 ? 7.276 20.153 12.408 1.00 68.28 160 ASP D C 1
ATOM 7024 O O . ASP D 1 163 ? 8.428 20.347 12.681 1.00 65.64 160 ASP D O 1
ATOM 7029 N N . LEU D 1 164 ? 6.796 18.951 12.171 1.00 71.85 161 LEU D N 1
ATOM 7030 C CA . LEU D 1 164 ? 7.614 17.757 12.275 1.00 74.17 161 LEU D CA 1
ATOM 7031 C C . LEU D 1 164 ? 8.698 17.771 11.256 1.00 80.38 161 LEU D C 1
ATOM 7032 O O . LEU D 1 164 ? 9.775 17.251 11.472 1.00 84.92 161 LEU D O 1
ATOM 7037 N N . GLU D 1 165 ? 8.367 18.405 10.143 1.00 86.16 162 GLU D N 1
ATOM 7038 C CA . GLU D 1 165 ? 9.154 18.464 8.932 1.00 80.40 162 GLU D CA 1
ATOM 7039 C C . GLU D 1 165 ? 10.349 19.367 9.114 1.00 68.69 162 GLU D C 1
ATOM 7040 O O . GLU D 1 165 ? 11.186 19.466 8.268 1.00 65.19 162 GLU D O 1
ATOM 7046 N N . LEU D 1 166 ? 10.379 20.006 10.256 1.00 67.78 163 LEU D N 1
ATOM 7047 C CA . LEU D 1 166 ? 11.419 20.911 10.620 1.00 74.23 163 LEU D CA 1
ATOM 7048 C C . LEU D 1 166 ? 12.678 20.118 10.704 1.00 82.38 163 LEU D C 1
ATOM 7049 O O . LEU D 1 166 ? 12.662 18.978 11.145 1.00 96.05 163 LEU D O 1
ATOM 7054 N N . PRO D 1 167 ? 13.781 20.696 10.291 1.00 82.27 164 PRO D N 1
ATOM 7055 C CA . PRO D 1 167 ? 15.046 19.975 10.220 1.00 86.19 164 PRO D CA 1
ATOM 7056 C C . PRO D 1 167 ? 15.617 19.550 11.577 1.00 90.78 164 PRO D C 1
ATOM 7057 O O . PRO D 1 167 ? 15.433 20.239 12.568 1.00 82.08 164 PRO D O 1
ATOM 7061 N N . ASN D 1 168 ? 16.332 18.426 11.580 1.00 91.54 165 ASN D N 1
ATOM 7062 C CA . ASN D 1 168 ? 16.968 17.877 12.764 1.00 86.21 165 ASN D CA 1
ATOM 7063 C C . ASN D 1 168 ? 15.967 17.344 13.734 1.00 85.49 165 ASN D C 1
ATOM 7064 O O . ASN D 1 168 ? 16.207 17.297 14.923 1.00 71.91 165 ASN D O 1
ATOM 7069 N N . ASN D 1 169 ? 14.810 16.995 13.227 1.00 81.36 166 ASN D N 1
ATOM 7070 C CA . ASN D 1 169 ? 13.879 16.319 14.061 1.00 92.75 166 ASN D CA 1
ATOM 7071 C C . ASN D 1 169 ? 13.468 17.242 15.207 1.00 94.46 166 ASN D C 1
ATOM 7072 O O . ASN D 1 169 ? 12.915 16.816 16.225 1.00 88.33 166 ASN D O 1
ATOM 7077 N N . THR D 1 170 ? 13.728 18.520 15.009 1.00 89.52 167 THR D N 1
ATOM 7078 C CA . THR D 1 170 ? 13.414 19.501 16.003 1.00 85.18 167 THR D CA 1
ATOM 7079 C C . THR D 1 170 ? 11.931 19.416 16.206 1.00 87.47 167 THR D C 1
ATOM 7080 O O . THR D 1 170 ? 11.454 19.522 17.319 1.00 90.63 167 THR D O 1
ATOM 7084 N N . GLY D 1 171 ? 11.203 19.210 15.134 1.00 85.96 168 GLY D N 1
ATOM 7085 C CA . GLY D 1 171 ? 9.784 19.134 15.274 1.00 87.82 168 GLY D CA 1
ATOM 7086 C C . GLY D 1 171 ? 9.492 17.984 16.196 1.00 88.64 168 GLY D C 1
ATOM 7087 O O . GLY D 1 171 ? 8.608 18.072 17.020 1.00 91.29 168 GLY D O 1
ATOM 7088 N N . ALA D 1 172 ? 10.243 16.905 16.053 1.00 87.28 169 ALA D N 1
ATOM 7089 C CA . ALA D 1 172 ? 10.031 15.711 16.838 1.00 83.07 169 ALA D CA 1
ATOM 7090 C C . ALA D 1 172 ? 10.259 16.036 18.265 1.00 85.71 169 ALA D C 1
ATOM 7091 O O . ALA D 1 172 ? 9.512 15.641 19.142 1.00 76.69 169 ALA D O 1
ATOM 7093 N N . MET D 1 173 ? 11.286 16.823 18.490 1.00 83.31 170 MET D N 1
ATOM 7094 C CA . MET D 1 173 ? 11.671 17.107 19.824 1.00 82.27 170 MET D CA 1
ATOM 7095 C C . MET D 1 173 ? 10.492 17.739 20.501 1.00 79.42 170 MET D C 1
ATOM 7096 O O . MET D 1 173 ? 10.070 17.323 21.563 1.00 77.48 170 MET D O 1
ATOM 7101 N N . LEU D 1 174 ? 9.918 18.714 19.850 1.00 71.70 171 LEU D N 1
ATOM 7102 C CA . LEU D 1 174 ? 8.922 19.522 20.476 1.00 77.00 171 LEU D CA 1
ATOM 7103 C C . LEU D 1 174 ? 7.755 18.667 20.898 1.00 77.92 171 LEU D C 1
ATOM 7104 O O . LEU D 1 174 ? 7.098 18.942 21.883 1.00 77.65 171 LEU D O 1
ATOM 7109 N N . ALA D 1 175 ? 7.486 17.637 20.118 1.00 75.66 172 ALA D N 1
ATOM 7110 C CA . ALA D 1 175 ? 6.396 16.740 20.393 1.00 69.96 172 ALA D CA 1
ATOM 7111 C C . ALA D 1 175 ? 6.667 16.039 21.681 1.00 70.42 172 ALA D C 1
ATOM 7112 O O . ALA D 1 175 ? 5.780 15.802 22.453 1.00 69.46 172 ALA D O 1
ATOM 7114 N N . ASP D 1 176 ? 7.911 15.655 21.864 1.00 72.83 173 ASP D N 1
ATOM 7115 C CA . ASP D 1 176 ? 8.315 14.987 23.063 1.00 76.87 173 ASP D CA 1
ATOM 7116 C C . ASP D 1 176 ? 8.159 15.909 24.258 1.00 76.16 173 ASP D C 1
ATOM 7117 O O . ASP D 1 176 ? 7.533 15.583 25.254 1.00 59.93 173 ASP D O 1
ATOM 7122 N N . ALA D 1 177 ? 8.735 17.087 24.128 1.00 75.89 174 ALA D N 1
ATOM 7123 C CA . ALA D 1 177 ? 8.687 18.065 25.185 1.00 72.04 174 ALA D CA 1
ATOM 7124 C C . ALA D 1 177 ? 7.267 18.475 25.499 1.00 73.05 174 ALA D C 1
ATOM 7125 O O . ALA D 1 177 ? 6.945 18.696 26.634 1.00 82.47 174 ALA D O 1
ATOM 7127 N N . HIS D 1 178 ? 6.413 18.591 24.507 1.00 71.37 175 HIS D N 1
ATOM 7128 C CA . HIS D 1 178 ? 5.014 18.849 24.775 1.00 71.01 175 HIS D CA 1
ATOM 7129 C C . HIS D 1 178 ? 4.360 17.695 25.549 1.00 71.63 175 HIS D C 1
ATOM 7130 O O . HIS D 1 178 ? 3.597 17.904 26.454 1.00 66.90 175 HIS D O 1
ATOM 7137 N N . GLY D 1 179 ? 4.694 16.470 25.197 1.00 75.83 176 GLY D N 1
ATOM 7138 C CA . GLY D 1 179 ? 4.056 15.315 25.785 1.00 78.83 176 GLY D CA 1
ATOM 7139 C C . GLY D 1 179 ? 4.298 15.332 27.271 1.00 83.11 176 GLY D C 1
ATOM 7140 O O . GLY D 1 179 ? 3.442 15.003 28.078 1.00 81.77 176 GLY D O 1
ATOM 7141 N N . LEU D 1 180 ? 5.473 15.810 27.623 1.00 80.39 177 LEU D N 1
ATOM 7142 C CA . LEU D 1 180 ? 5.943 15.766 28.966 1.00 81.72 177 LEU D CA 1
ATOM 7143 C C . LEU D 1 180 ? 4.922 16.508 29.776 1.00 81.20 177 LEU D C 1
ATOM 7144 O O . LEU D 1 180 ? 4.512 16.082 30.826 1.00 97.36 177 LEU D O 1
ATOM 7149 N N . PHE D 1 181 ? 4.530 17.644 29.289 1.00 74.87 178 PHE D N 1
ATOM 7150 C CA . PHE D 1 181 ? 3.471 18.368 29.898 1.00 74.39 178 PHE D CA 1
ATOM 7151 C C . PHE D 1 181 ? 2.226 17.544 29.737 1.00 76.20 178 PHE D C 1
ATOM 7152 O O . PHE D 1 181 ? 1.351 17.561 30.565 1.00 80.83 178 PHE D O 1
ATOM 7160 N N . MET D 1 182 ? 2.130 16.865 28.618 1.00 83.51 179 MET D N 1
ATOM 7161 C CA . MET D 1 182 ? 0.877 16.250 28.245 1.00 79.20 179 MET D CA 1
ATOM 7162 C C . MET D 1 182 ? 0.437 15.179 29.236 1.00 87.19 179 MET D C 1
ATOM 7163 O O . MET D 1 182 ? -0.757 15.025 29.495 1.00 85.17 179 MET D O 1
ATOM 7168 N N . LEU D 1 183 ? 1.395 14.408 29.728 1.00 84.93 180 LEU D N 1
ATOM 7169 C CA . LEU D 1 183 ? 1.054 13.422 30.703 1.00 86.13 180 LEU D CA 1
ATOM 7170 C C . LEU D 1 183 ? 0.147 14.161 31.644 1.00 88.49 180 LEU D C 1
ATOM 7171 O O . LEU D 1 183 ? -1.056 14.053 31.573 1.00 83.89 180 LEU D O 1
ATOM 7176 N N . GLU D 1 184 ? 0.786 14.874 32.568 1.00 91.11 181 GLU D N 1
ATOM 7177 C CA . GLU D 1 184 ? 0.128 15.517 33.694 1.00 92.67 181 GLU D CA 1
ATOM 7178 C C . GLU D 1 184 ? -1.242 16.071 33.352 1.00 87.90 181 GLU D C 1
ATOM 7179 O O . GLU D 1 184 ? -2.184 15.933 34.133 1.00 86.91 181 GLU D O 1
ATOM 7185 N N . PHE D 1 185 ? -1.359 16.706 32.193 1.00 85.74 182 PHE D N 1
ATOM 7186 C CA . PHE D 1 185 ? -2.605 17.349 31.863 1.00 85.64 182 PHE D CA 1
ATOM 7187 C C . PHE D 1 185 ? -3.731 16.329 31.878 1.00 91.55 182 PHE D C 1
ATOM 7188 O O . PHE D 1 185 ? -4.823 16.557 32.396 1.00 79.85 182 PHE D O 1
ATOM 7196 N N . SER D 1 186 ? -3.439 15.178 31.309 1.00 97.63 183 SER D N 1
ATOM 7197 C CA . SER D 1 186 ? -4.433 14.146 31.159 1.00 99.28 183 SER D CA 1
ATOM 7198 C C . SER D 1 186 ? -4.925 13.596 32.489 1.00 98.02 183 SER D C 1
ATOM 7199 O O . SER D 1 186 ? -6.118 13.394 32.677 1.00 91.74 183 SER D O 1
ATOM 7202 N N . LYS D 1 187 ? -3.991 13.263 33.364 1.00 93.80 184 LYS D N 1
ATOM 7203 C CA . LYS D 1 187 ? -4.373 12.841 34.680 1.00 101.50 184 LYS D CA 1
ATOM 7204 C C . LYS D 1 187 ? -4.802 14.145 35.224 1.00 103.61 184 LYS D C 1
ATOM 7205 O O . LYS D 1 187 ? -3.989 14.905 35.704 1.00 99.48 184 LYS D O 1
ATOM 7211 N N . THR D 1 188 ? -6.081 14.426 35.081 1.00 103.04 185 THR D N 1
ATOM 7212 C CA . THR D 1 188 ? -6.581 15.727 35.382 1.00 105.75 185 THR D CA 1
ATOM 7213 C C . THR D 1 188 ? -7.961 15.796 34.825 1.00 110.28 185 THR D C 1
ATOM 7214 O O . THR D 1 188 ? -8.953 15.776 35.520 1.00 109.74 185 THR D O 1
ATOM 7218 N N . ILE D 1 189 ? -8.031 15.971 33.526 1.00 122.75 186 ILE D N 1
ATOM 7219 C CA . ILE D 1 189 ? -9.306 15.962 32.836 1.00 128.03 186 ILE D CA 1
ATOM 7220 C C . ILE D 1 189 ? -9.994 14.632 33.109 1.00 128.65 186 ILE D C 1
ATOM 7221 O O . ILE D 1 189 ? -11.186 14.485 32.954 1.00 130.77 186 ILE D O 1
ATOM 7226 N N . ASN D 1 190 ? -9.203 13.685 33.553 1.00 130.25 187 ASN D N 1
ATOM 7227 C CA . ASN D 1 190 ? -9.712 12.485 34.141 1.00 134.44 187 ASN D CA 1
ATOM 7228 C C . ASN D 1 190 ? -8.933 12.289 35.402 1.00 141.60 187 ASN D C 1
ATOM 7229 O O . ASN D 1 190 ? -7.698 12.237 35.366 1.00 134.89 187 ASN D O 1
ATOM 7234 N N . PRO D 1 191 ? -9.708 12.205 36.569 1.00 146.25 188 PRO D N 1
ATOM 7235 C CA . PRO D 1 191 ? -8.894 12.002 37.770 1.00 149.85 188 PRO D CA 1
ATOM 7236 C C . PRO D 1 191 ? -8.186 10.681 37.638 1.00 162.90 188 PRO D C 1
ATOM 7237 O O . PRO D 1 191 ? -7.155 10.463 38.259 1.00 179.25 188 PRO D O 1
ATOM 7241 N N . SER D 1 192 ? -8.725 9.814 36.797 1.00 169.49 189 SER D N 1
ATOM 7242 C CA . SER D 1 192 ? -8.080 8.567 36.577 1.00 163.29 189 SER D CA 1
ATOM 7243 C C . SER D 1 192 ? -8.673 7.711 35.489 1.00 147.00 189 SER D C 1
ATOM 7244 O O . SER D 1 192 ? -9.848 7.417 35.507 1.00 130.90 189 SER D O 1
ATOM 7247 N N . LEU D 1 193 ? -7.846 7.283 34.546 1.00 141.09 190 LEU D N 1
ATOM 7248 C CA . LEU D 1 193 ? -6.480 7.769 34.359 1.00 140.69 190 LEU D CA 1
ATOM 7249 C C . LEU D 1 193 ? -5.559 7.685 35.561 1.00 140.51 190 LEU D C 1
ATOM 7250 O O . LEU D 1 193 ? -5.842 7.055 36.558 1.00 151.58 190 LEU D O 1
ATOM 7255 N N . ARG D 1 194 ? -4.405 8.304 35.417 1.00 132.42 191 ARG D N 1
ATOM 7256 C CA . ARG D 1 194 ? -3.512 8.567 36.524 1.00 135.57 191 ARG D CA 1
ATOM 7257 C C . ARG D 1 194 ? -2.420 7.579 36.782 1.00 129.54 191 ARG D C 1
ATOM 7258 O O . ARG D 1 194 ? -2.522 6.775 37.686 1.00 132.16 191 ARG D O 1
ATOM 7266 N N . THR D 1 195 ? -1.372 7.684 35.977 1.00 126.11 192 THR D N 1
ATOM 7267 C CA . THR D 1 195 ? -0.051 7.072 36.181 1.00 120.53 192 THR D CA 1
ATOM 7268 C C . THR D 1 195 ? 0.110 5.596 35.769 1.00 127.23 192 THR D C 1
ATOM 7269 O O . THR D 1 195 ? 1.016 4.912 36.244 1.00 128.23 192 THR D O 1
ATOM 7273 N N . LYS D 1 196 ? -0.770 5.138 34.907 1.00 123.46 193 LYS D N 1
ATOM 7274 C CA . LYS D 1 196 ? -0.617 3.859 34.276 1.00 116.06 193 LYS D CA 1
ATOM 7275 C C . LYS D 1 196 ? 0.588 4.133 33.430 1.00 116.75 193 LYS D C 1
ATOM 7276 O O . LYS D 1 196 ? 0.423 4.700 32.367 1.00 112.51 193 LYS D O 1
ATOM 7282 N N . GLN D 1 197 ? 1.776 3.759 33.921 1.00 118.04 194 GLN D N 1
ATOM 7283 C CA . GLN D 1 197 ? 3.087 4.308 33.513 1.00 121.82 194 GLN D CA 1
ATOM 7284 C C . GLN D 1 197 ? 3.084 4.992 32.172 1.00 122.97 194 GLN D C 1
ATOM 7285 O O . GLN D 1 197 ? 2.716 4.415 31.175 1.00 126.77 194 GLN D O 1
ATOM 7291 N N . PRO D 1 198 ? 3.466 6.335 32.204 1.00 125.21 195 PRO D N 1
ATOM 7292 C CA . PRO D 1 198 ? 2.731 7.181 31.265 1.00 119.87 195 PRO D CA 1
ATOM 7293 C C . PRO D 1 198 ? 2.728 6.749 29.821 1.00 114.71 195 PRO D C 1
ATOM 7294 O O . PRO D 1 198 ? 3.078 7.505 28.930 1.00 111.66 195 PRO D O 1
ATOM 7298 N N . ASN D 1 199 ? 2.324 5.512 29.605 1.00 105.71 196 ASN D N 1
ATOM 7299 C CA . ASN D 1 199 ? 2.269 4.982 28.288 1.00 97.43 196 ASN D CA 1
ATOM 7300 C C . ASN D 1 199 ? 0.824 4.929 27.856 1.00 95.77 196 ASN D C 1
ATOM 7301 O O . ASN D 1 199 ? 0.475 5.461 26.826 1.00 101.87 196 ASN D O 1
ATOM 7306 N N . GLU D 1 200 ? -0.033 4.318 28.653 1.00 96.55 197 GLU D N 1
ATOM 7307 C CA . GLU D 1 200 ? -1.447 4.317 28.343 1.00 96.89 197 GLU D CA 1
ATOM 7308 C C . GLU D 1 200 ? -1.937 5.740 28.475 1.00 99.76 197 GLU D C 1
ATOM 7309 O O . GLU D 1 200 ? -2.903 6.130 27.854 1.00 101.15 197 GLU D O 1
ATOM 7315 N N . ILE D 1 201 ? -1.261 6.522 29.291 1.00 96.99 198 ILE D N 1
ATOM 7316 C CA . ILE D 1 201 ? -1.393 7.938 29.202 1.00 91.38 198 ILE D CA 1
ATOM 7317 C C . ILE D 1 201 ? -0.443 8.273 28.096 1.00 84.72 198 ILE D C 1
ATOM 7318 O O . ILE D 1 201 ? 0.752 8.351 28.304 1.00 73.61 198 ILE D O 1
ATOM 7323 N N . ALA D 1 202 ? -0.967 8.438 26.913 1.00 81.14 199 ALA D N 1
ATOM 7324 C CA . ALA D 1 202 ? -0.165 8.819 25.773 1.00 84.94 199 ALA D CA 1
ATOM 7325 C C . ALA D 1 202 ? -1.100 8.452 24.706 1.00 85.66 199 ALA D C 1
ATOM 7326 O O . ALA D 1 202 ? -1.673 9.299 24.070 1.00 77.52 199 ALA D O 1
ATOM 7328 N N . ALA D 1 203 ? -1.316 7.158 24.576 1.00 83.18 200 ALA D N 1
ATOM 7329 C CA . ALA D 1 203 ? -2.371 6.643 23.743 1.00 92.91 200 ALA D CA 1
ATOM 7330 C C . ALA D 1 203 ? -3.664 7.350 24.049 1.00 96.27 200 ALA D C 1
ATOM 7331 O O . ALA D 1 203 ? -4.586 7.370 23.269 1.00 97.22 200 ALA D O 1
ATOM 7333 N N . THR D 1 204 ? -3.716 7.918 25.224 1.00 95.14 201 THR D N 1
ATOM 7334 C CA . THR D 1 204 ? -4.769 8.782 25.615 1.00 91.86 201 THR D CA 1
ATOM 7335 C C . THR D 1 204 ? -4.805 10.006 24.736 1.00 87.77 201 THR D C 1
ATOM 7336 O O . THR D 1 204 ? -5.865 10.446 24.364 1.00 91.31 201 THR D O 1
ATOM 7340 N N . PHE D 1 205 ? -3.645 10.557 24.401 1.00 83.80 202 PHE D N 1
ATOM 7341 C CA . PHE D 1 205 ? -3.603 11.802 23.637 1.00 85.20 202 PHE D CA 1
ATOM 7342 C C . PHE D 1 205 ? -2.944 11.756 22.252 1.00 85.08 202 PHE D C 1
ATOM 7343 O O . PHE D 1 205 ? -3.134 12.629 21.437 1.00 84.99 202 PHE D O 1
ATOM 7351 N N . GLU D 1 206 ? -2.169 10.728 21.998 1.00 85.82 203 GLU D N 1
ATOM 7352 C CA . GLU D 1 206 ? -1.386 10.669 20.801 1.00 90.39 203 GLU D CA 1
ATOM 7353 C C . GLU D 1 206 ? -2.210 10.771 19.543 1.00 85.25 203 GLU D C 1
ATOM 7354 O O . GLU D 1 206 ? -1.713 11.173 18.514 1.00 81.10 203 GLU D O 1
ATOM 7360 N N . LYS D 1 207 ? -3.480 10.438 19.649 1.00 85.65 204 LYS D N 1
ATOM 7361 C CA . LYS D 1 207 ? -4.334 10.272 18.491 1.00 87.89 204 LYS D CA 1
ATOM 7362 C C . LYS D 1 207 ? -4.914 11.568 17.992 1.00 87.74 204 LYS D C 1
ATOM 7363 O O . LYS D 1 207 ? -5.031 11.771 16.793 1.00 91.96 204 LYS D O 1
ATOM 7369 N N . PRO D 1 208 ? -5.339 12.455 18.986 1.00 91.84 205 PRO D N 1
ATOM 7370 C CA . PRO D 1 208 ? -5.697 13.773 18.456 1.00 88.95 205 PRO D CA 1
ATOM 7371 C C . PRO D 1 208 ? -4.502 14.682 18.466 1.00 87.23 205 PRO D C 1
ATOM 7372 O O . PRO D 1 208 ? -4.616 15.813 18.066 1.00 82.13 205 PRO D O 1
ATOM 7376 N N . ASN D 1 209 ? -3.359 14.185 18.901 1.00 85.49 206 ASN D N 1
ATOM 7377 C CA . ASN D 1 209 ? -2.190 15.021 18.953 1.00 81.00 206 ASN D CA 1
ATOM 7378 C C . ASN D 1 209 ? -1.455 15.008 17.654 1.00 79.37 206 ASN D C 1
ATOM 7379 O O . ASN D 1 209 ? -0.934 16.016 17.234 1.00 78.76 206 ASN D O 1
ATOM 7384 N N . MET D 1 210 ? -1.430 13.868 17.001 1.00 72.00 207 MET D N 1
ATOM 7385 C CA . MET D 1 210 ? -0.931 13.832 15.656 1.00 68.30 207 MET D CA 1
ATOM 7386 C C . MET D 1 210 ? -1.857 14.610 14.803 1.00 66.19 207 MET D C 1
ATOM 7387 O O . MET D 1 210 ? -1.440 15.320 13.946 1.00 63.27 207 MET D O 1
ATOM 7392 N N . ALA D 1 211 ? -3.136 14.472 15.081 1.00 65.42 208 ALA D N 1
ATOM 7393 C CA . ALA D 1 211 ? -4.165 15.021 14.243 1.00 66.62 208 ALA D CA 1
ATOM 7394 C C . ALA D 1 211 ? -4.057 16.517 14.160 1.00 73.95 208 ALA D C 1
ATOM 7395 O O . ALA D 1 211 ? -4.301 17.096 13.129 1.00 74.60 208 ALA D O 1
ATOM 7397 N N . ALA D 1 212 ? -3.791 17.149 15.287 1.00 80.98 209 ALA D N 1
ATOM 7398 C CA . ALA D 1 212 ? -3.411 18.550 15.338 1.00 78.16 209 ALA D CA 1
ATOM 7399 C C . ALA D 1 212 ? -2.032 18.878 14.762 1.00 76.31 209 ALA D C 1
ATOM 7400 O O . ALA D 1 212 ? -1.864 19.908 14.145 1.00 80.21 209 ALA D O 1
ATOM 7402 N N . MET D 1 213 ? -1.050 18.026 15.018 1.00 67.38 210 MET D N 1
ATOM 7403 C CA . MET D 1 213 ? 0.315 18.246 14.575 1.00 63.79 210 MET D CA 1
ATOM 7404 C C . MET D 1 213 ? 0.477 18.205 13.078 1.00 67.00 210 MET D C 1
ATOM 7405 O O . MET D 1 213 ? 1.410 18.762 12.537 1.00 64.36 210 MET D O 1
ATOM 7410 N N . THR D 1 214 ? -0.405 17.470 12.431 1.00 62.07 211 THR D N 1
ATOM 7411 C CA . THR D 1 214 ? -0.328 17.256 11.015 1.00 56.69 211 THR D CA 1
ATOM 7412 C C . THR D 1 214 ? -1.486 17.887 10.316 1.00 56.90 211 THR D C 1
ATOM 7413 O O . THR D 1 214 ? -1.693 17.655 9.163 1.00 65.56 211 THR D O 1
ATOM 7417 N N . GLY D 1 215 ? -2.254 18.678 11.022 1.00 57.39 212 GLY D N 1
ATOM 7418 C CA . GLY D 1 215 ? -3.301 19.433 10.389 1.00 63.40 212 GLY D CA 1
ATOM 7419 C C . GLY D 1 215 ? -2.642 20.471 9.529 1.00 69.17 212 GLY D C 1
ATOM 7420 O O . GLY D 1 215 ? -1.604 20.978 9.875 1.00 75.80 212 GLY D O 1
ATOM 7421 N N . ARG D 1 216 ? -3.235 20.785 8.403 1.00 73.60 213 ARG D N 1
ATOM 7422 C CA . ARG D 1 216 ? -2.581 21.639 7.453 1.00 73.40 213 ARG D CA 1
ATOM 7423 C C . ARG D 1 216 ? -3.198 22.987 7.439 1.00 70.53 213 ARG D C 1
ATOM 7424 O O . ARG D 1 216 ? -3.090 23.704 6.481 1.00 78.56 213 ARG D O 1
ATOM 7432 N N . PHE D 1 217 ? -3.835 23.321 8.536 1.00 61.67 214 PHE D N 1
ATOM 7433 C CA . PHE D 1 217 ? -4.437 24.611 8.709 1.00 59.82 214 PHE D CA 1
ATOM 7434 C C . PHE D 1 217 ? -3.369 25.690 8.668 1.00 60.55 214 PHE D C 1
ATOM 7435 O O . PHE D 1 217 ? -3.559 26.738 8.116 1.00 56.23 214 PHE D O 1
ATOM 7443 N N . PHE D 1 218 ? -2.224 25.395 9.232 1.00 58.44 215 PHE D N 1
ATOM 7444 C CA . PHE D 1 218 ? -1.146 26.329 9.232 1.00 56.13 215 PHE D CA 1
ATOM 7445 C C . PHE D 1 218 ? -0.080 25.749 8.365 1.00 55.00 215 PHE D C 1
ATOM 7446 O O . PHE D 1 218 ? 0.150 24.568 8.373 1.00 54.76 215 PHE D O 1
ATOM 7454 N N . THR D 1 219 ? 0.531 26.601 7.575 1.00 53.00 216 THR D N 1
ATOM 7455 C CA . THR D 1 219 ? 1.645 26.210 6.758 1.00 54.96 216 THR D CA 1
ATOM 7456 C C . THR D 1 219 ? 2.893 26.110 7.584 1.00 52.55 216 THR D C 1
ATOM 7457 O O . THR D 1 219 ? 2.969 26.631 8.655 1.00 48.49 216 THR D O 1
ATOM 7461 N N . ARG D 1 220 ? 3.891 25.464 7.033 1.00 55.15 217 ARG D N 1
ATOM 7462 C CA . ARG D 1 220 ? 5.155 25.324 7.681 1.00 59.68 217 ARG D CA 1
ATOM 7463 C C . ARG D 1 220 ? 5.705 26.708 7.924 1.00 61.94 217 ARG D C 1
ATOM 7464 O O . ARG D 1 220 ? 6.289 26.962 8.938 1.00 68.56 217 ARG D O 1
ATOM 7472 N N . ASP D 1 221 ? 5.494 27.611 6.997 1.00 62.46 218 ASP D N 1
ATOM 7473 C CA . ASP D 1 221 ? 5.946 28.966 7.159 1.00 63.76 218 ASP D CA 1
ATOM 7474 C C . ASP D 1 221 ? 5.272 29.633 8.326 1.00 60.68 218 ASP D C 1
ATOM 7475 O O . ASP D 1 221 ? 5.882 30.379 9.046 1.00 62.26 218 ASP D O 1
ATOM 7480 N N . ASP D 1 222 ? 3.996 29.384 8.492 1.00 56.72 219 ASP D N 1
ATOM 7481 C CA . ASP D 1 222 ? 3.286 29.941 9.613 1.00 58.83 219 ASP D CA 1
ATOM 7482 C C . ASP D 1 222 ? 3.826 29.415 10.937 1.00 56.43 219 ASP D C 1
ATOM 7483 O O . ASP D 1 222 ? 3.970 30.137 11.887 1.00 55.07 219 ASP D O 1
ATOM 7488 N N . LYS D 1 223 ? 4.090 28.130 10.988 1.00 56.05 220 LYS D N 1
ATOM 7489 C CA . LYS D 1 223 ? 4.550 27.509 12.191 1.00 56.06 220 LYS D CA 1
ATOM 7490 C C . LYS D 1 223 ? 5.869 28.061 12.573 1.00 56.27 220 LYS D C 1
ATOM 7491 O O . LYS D 1 223 ? 6.091 28.367 13.700 1.00 53.06 220 LYS D O 1
ATOM 7497 N N . LYS D 1 224 ? 6.736 28.220 11.603 1.00 58.63 221 LYS D N 1
ATOM 7498 C CA . LYS D 1 224 ? 8.042 28.752 11.856 1.00 62.22 221 LYS D CA 1
ATOM 7499 C C . LYS D 1 224 ? 7.942 30.146 12.400 1.00 62.10 221 LYS D C 1
ATOM 7500 O O . LYS D 1 224 ? 8.621 30.504 13.319 1.00 64.41 221 LYS D O 1
ATOM 7506 N N . LYS D 1 225 ? 7.081 30.940 11.819 1.00 67.98 222 LYS D N 1
ATOM 7507 C CA . LYS D 1 225 ? 6.890 32.273 12.286 1.00 67.53 222 LYS D CA 1
ATOM 7508 C C . LYS D 1 225 ? 6.315 32.315 13.679 1.00 65.99 222 LYS D C 1
ATOM 7509 O O . LYS D 1 225 ? 6.681 33.159 14.453 1.00 65.91 222 LYS D O 1
ATOM 7515 N N . LEU D 1 226 ? 5.383 31.438 13.990 1.00 63.72 223 LEU D N 1
ATOM 7516 C CA . LEU D 1 226 ? 4.894 31.350 15.347 1.00 61.00 223 LEU D CA 1
ATOM 7517 C C . LEU D 1 226 ? 5.932 30.860 16.329 1.00 59.85 223 LEU D C 1
ATOM 7518 O O . LEU D 1 226 ? 6.047 31.382 17.389 1.00 63.20 223 LEU D O 1
ATOM 7523 N N . LEU D 1 227 ? 6.697 29.853 15.962 1.00 62.04 224 LEU D N 1
ATOM 7524 C CA . LEU D 1 227 ? 7.668 29.281 16.867 1.00 63.55 224 LEU D CA 1
ATOM 7525 C C . LEU D 1 227 ? 8.727 30.250 17.241 1.00 70.01 224 LEU D C 1
ATOM 7526 O O . LEU D 1 227 ? 9.179 30.235 18.341 1.00 86.96 224 LEU D O 1
ATOM 7531 N N . ILE D 1 228 ? 9.169 31.061 16.312 1.00 71.54 225 ILE D N 1
ATOM 7532 C CA . ILE D 1 228 ? 10.133 32.081 16.621 1.00 73.93 225 ILE D CA 1
ATOM 7533 C C . ILE D 1 228 ? 9.615 33.163 17.553 1.00 74.85 225 ILE D C 1
ATOM 7534 O O . ILE D 1 228 ? 10.302 33.608 18.446 1.00 71.10 225 ILE D O 1
ATOM 7539 N N . ALA D 1 229 ? 8.401 33.601 17.308 1.00 71.20 226 ALA D N 1
ATOM 7540 C CA . ALA D 1 229 ? 7.837 34.696 18.042 1.00 70.93 226 ALA D CA 1
ATOM 7541 C C . ALA D 1 229 ? 7.705 34.359 19.495 1.00 75.21 226 ALA D C 1
ATOM 7542 O O . ALA D 1 229 ? 7.840 35.219 20.349 1.00 78.77 226 ALA D O 1
ATOM 7544 N N . ILE D 1 230 ? 7.440 33.103 19.777 1.00 66.61 227 ILE D N 1
ATOM 7545 C CA . ILE D 1 230 ? 7.285 32.707 21.138 1.00 61.91 227 ILE D CA 1
ATOM 7546 C C . ILE D 1 230 ? 8.598 32.361 21.747 1.00 60.79 227 ILE D C 1
ATOM 7547 O O . ILE D 1 230 ? 8.670 32.118 22.904 1.00 65.39 227 ILE D O 1
ATOM 7552 N N . GLY D 1 231 ? 9.641 32.398 20.958 1.00 65.55 228 GLY D N 1
ATOM 7553 C CA . GLY D 1 231 ? 10.964 32.238 21.485 1.00 69.10 228 GLY D CA 1
ATOM 7554 C C . GLY D 1 231 ? 11.359 30.809 21.683 1.00 71.11 228 GLY D C 1
ATOM 7555 O O . GLY D 1 231 ? 12.362 30.533 22.291 1.00 81.40 228 GLY D O 1
ATOM 7556 N N . VAL D 1 232 ? 10.546 29.911 21.166 1.00 74.74 229 VAL D N 1
ATOM 7557 C CA . VAL D 1 232 ? 10.791 28.491 21.182 1.00 66.87 229 VAL D CA 1
ATOM 7558 C C . VAL D 1 232 ? 11.875 28.140 20.206 1.00 69.18 229 VAL D C 1
ATOM 7559 O O . VAL D 1 232 ? 12.429 27.076 20.265 1.00 60.55 229 VAL D O 1
ATOM 7563 N N . LEU D 1 233 ? 12.148 29.065 19.304 1.00 77.90 230 LEU D N 1
ATOM 7564 C CA . LEU D 1 233 ? 13.074 28.837 18.214 1.00 88.15 230 LEU D CA 1
ATOM 7565 C C . LEU D 1 233 ? 13.833 30.082 17.851 1.00 92.12 230 LEU D C 1
ATOM 7566 O O . LEU D 1 233 ? 13.411 31.166 18.172 1.00 97.66 230 LEU D O 1
ATOM 7571 N N . ASN D 1 234 ? 14.914 29.909 17.105 1.00 95.83 231 ASN D N 1
ATOM 7572 C CA . ASN D 1 234 ? 15.722 31.013 16.607 1.00 94.84 231 ASN D CA 1
ATOM 7573 C C . ASN D 1 234 ? 15.696 31.059 15.092 1.00 98.62 231 ASN D C 1
ATOM 7574 O O . ASN D 1 234 ? 15.390 30.072 14.452 1.00 98.06 231 ASN D O 1
ATOM 7579 N N . GLU D 1 235 ? 16.080 32.185 14.527 1.00 102.02 232 GLU D N 1
ATOM 7580 C CA . GLU D 1 235 ? 15.887 32.396 13.119 1.00 102.25 232 GLU D CA 1
ATOM 7581 C C . GLU D 1 235 ? 16.584 31.293 12.404 1.00 102.14 232 GLU D C 1
ATOM 7582 O O . GLU D 1 235 ? 16.187 30.904 11.323 1.00 108.16 232 GLU D O 1
ATOM 7588 N N . ASP D 1 236 ? 17.634 30.794 13.006 1.00 98.63 233 ASP D N 1
ATOM 7589 C CA . ASP D 1 236 ? 18.327 29.699 12.396 1.00 102.73 233 ASP D CA 1
ATOM 7590 C C . ASP D 1 236 ? 17.526 28.433 12.542 1.00 97.17 233 ASP D C 1
ATOM 7591 O O . ASP D 1 236 ? 17.857 27.429 11.952 1.00 84.41 233 ASP D O 1
ATOM 7596 N N . LEU D 1 237 ? 16.434 28.531 13.277 1.00 94.51 234 LEU D N 1
ATOM 7597 C CA . LEU D 1 237 ? 15.632 27.367 13.533 1.00 96.51 234 LEU D CA 1
ATOM 7598 C C . LEU D 1 237 ? 16.275 26.419 14.528 1.00 90.66 234 LEU D C 1
ATOM 7599 O O . LEU D 1 237 ? 16.037 25.229 14.475 1.00 84.40 234 LEU D O 1
ATOM 7604 N N . VAL D 1 238 ? 17.077 26.945 15.431 1.00 85.30 235 VAL D N 1
ATOM 7605 C CA . VAL D 1 238 ? 17.663 26.081 16.424 1.00 89.28 235 VAL D CA 1
ATOM 7606 C C . VAL D 1 238 ? 17.042 26.390 17.768 1.00 89.47 235 VAL D C 1
ATOM 7607 O O . VAL D 1 238 ? 17.118 27.502 18.249 1.00 97.95 235 VAL D O 1
ATOM 7611 N N . PRO D 1 239 ? 16.362 25.421 18.326 1.00 85.10 236 PRO D N 1
ATOM 7612 C CA . PRO D 1 239 ? 15.529 25.620 19.492 1.00 89.12 236 PRO D CA 1
ATOM 7613 C C . PRO D 1 239 ? 16.380 25.861 20.687 1.00 98.13 236 PRO D C 1
ATOM 7614 O O . PRO D 1 239 ? 17.559 25.577 20.633 1.00 109.98 236 PRO D O 1
ATOM 7618 N N . ASN D 1 240 ? 15.801 26.317 21.776 1.00 102.95 237 ASN D N 1
ATOM 7619 C CA . ASN D 1 240 ? 16.602 26.557 22.948 1.00 107.12 237 ASN D CA 1
ATOM 7620 C C . ASN D 1 240 ? 17.036 25.304 23.631 1.00 105.99 237 ASN D C 1
ATOM 7621 O O . ASN D 1 240 ? 16.467 24.248 23.443 1.00 97.87 237 ASN D O 1
ATOM 7626 N N . PRO D 1 241 ? 17.937 25.483 24.568 1.00 107.51 238 PRO D N 1
ATOM 7627 C CA . PRO D 1 241 ? 18.424 24.402 25.398 1.00 109.41 238 PRO D CA 1
ATOM 7628 C C . PRO D 1 241 ? 17.306 23.759 26.201 1.00 109.90 238 PRO D C 1
ATOM 7629 O O . PRO D 1 241 ? 17.301 22.543 26.349 1.00 113.92 238 PRO D O 1
ATOM 7633 N N . ALA D 1 242 ? 16.349 24.534 26.671 1.00 101.74 239 ALA D N 1
ATOM 7634 C CA . ALA D 1 242 ? 15.367 23.987 27.579 1.00 104.78 239 ALA D CA 1
ATOM 7635 C C . ALA D 1 242 ? 14.595 22.889 26.909 1.00 109.49 239 ALA D C 1
ATOM 7636 O O . ALA D 1 242 ? 14.144 21.937 27.535 1.00 103.60 239 ALA D O 1
ATOM 7638 N N . ILE D 1 243 ? 14.453 23.033 25.611 1.00 117.72 240 ILE D N 1
ATOM 7639 C CA . ILE D 1 243 ? 13.813 22.031 24.800 1.00 116.86 240 ILE D CA 1
ATOM 7640 C C . ILE D 1 243 ? 14.641 20.758 24.773 1.00 121.46 240 ILE D C 1
ATOM 7641 O O . ILE D 1 243 ? 14.116 19.659 24.929 1.00 122.40 240 ILE D O 1
ATOM 7646 N N . GLU D 1 244 ? 15.910 20.965 24.437 1.00 121.55 241 GLU D N 1
ATOM 7647 C CA . GLU D 1 244 ? 16.898 19.913 24.361 1.00 125.35 241 GLU D CA 1
ATOM 7648 C C . GLU D 1 244 ? 16.712 19.060 25.571 1.00 122.58 241 GLU D C 1
ATOM 7649 O O . GLU D 1 244 ? 16.863 17.860 25.534 1.00 117.41 241 GLU D O 1
ATOM 7655 N N . LYS D 1 245 ? 16.396 19.717 26.665 1.00 124.39 242 LYS D N 1
ATOM 7656 C CA . LYS D 1 245 ? 16.113 19.027 27.886 1.00 118.40 242 LYS D CA 1
ATOM 7657 C C . LYS D 1 245 ? 14.693 18.529 27.871 1.00 119.30 242 LYS D C 1
ATOM 7658 O O . LYS D 1 245 ? 14.258 17.977 28.861 1.00 109.62 242 LYS D O 1
ATOM 7664 N N . CYS D 1 246 ? 13.989 18.739 26.753 1.00 126.91 243 CYS D N 1
ATOM 7665 C CA . CYS D 1 246 ? 12.625 18.223 26.531 1.00 132.34 243 CYS D CA 1
ATOM 7666 C C . CYS D 1 246 ? 12.226 17.024 27.377 1.00 136.87 243 CYS D C 1
ATOM 7667 O O . CYS D 1 246 ? 11.487 17.198 28.333 1.00 130.65 243 CYS D O 1
ATOM 7670 N N . ALA D 1 247 ? 12.707 15.820 27.062 1.00 139.58 244 ALA D N 1
ATOM 7671 C CA . ALA D 1 247 ? 13.436 15.459 25.848 1.00 135.97 244 ALA D CA 1
ATOM 7672 C C . ALA D 1 247 ? 13.877 14.034 26.070 1.00 142.25 244 ALA D C 1
ATOM 7673 O O . ALA D 1 247 ? 13.074 13.231 26.501 1.00 138.30 244 ALA D O 1
ATOM 7675 N N . GLU D 1 248 ? 15.163 13.717 25.862 1.00 140.68 245 GLU D N 1
ATOM 7676 C CA . GLU D 1 248 ? 15.763 12.453 26.266 1.00 131.00 245 GLU D CA 1
ATOM 7677 C C . GLU D 1 248 ? 15.243 12.097 27.645 1.00 129.46 245 GLU D C 1
ATOM 7678 O O . GLU D 1 248 ? 15.077 10.923 27.992 1.00 129.77 245 GLU D O 1
ATOM 7684 N N . LYS D 1 249 ? 14.980 13.168 28.394 1.00 118.78 246 LYS D N 1
ATOM 7685 C CA . LYS D 1 249 ? 14.129 13.210 29.548 1.00 111.48 246 LYS D CA 1
ATOM 7686 C C . LYS D 1 249 ? 12.738 12.718 29.261 1.00 101.82 246 LYS D C 1
ATOM 7687 O O . LYS D 1 249 ? 12.177 11.995 30.062 1.00 101.03 246 LYS D O 1
ATOM 7693 N N . TYR D 1 250 ? 12.186 13.118 28.132 1.00 103.77 247 TYR D N 1
ATOM 7694 C CA . TYR D 1 250 ? 10.851 12.647 27.811 1.00 103.32 247 TYR D CA 1
ATOM 7695 C C . TYR D 1 250 ? 10.853 11.143 27.608 1.00 107.55 247 TYR D C 1
ATOM 7696 O O . TYR D 1 250 ? 9.832 10.490 27.770 1.00 100.24 247 TYR D O 1
ATOM 7705 N N . LYS D 1 251 ? 12.004 10.594 27.268 1.00 108.10 248 LYS D N 1
ATOM 7706 C CA . LYS D 1 251 ? 12.110 9.166 27.052 1.00 104.35 248 LYS D CA 1
ATOM 7707 C C . LYS D 1 251 ? 11.570 8.341 28.190 1.00 91.51 248 LYS D C 1
ATOM 7708 O O . LYS D 1 251 ? 10.651 7.577 28.013 1.00 81.88 248 LYS D O 1
ATOM 7714 N N . ALA D 1 252 ? 12.178 8.483 29.355 1.00 91.74 249 ALA D N 1
ATOM 7715 C CA . ALA D 1 252 ? 11.984 7.539 30.411 1.00 93.97 249 ALA D CA 1
ATOM 7716 C C . ALA D 1 252 ? 10.640 7.707 31.026 1.00 95.09 249 ALA D C 1
ATOM 7717 O O . ALA D 1 252 ? 10.452 8.551 31.870 1.00 105.49 249 ALA D O 1
ATOM 7719 N N . LYS D 1 253 ? 9.687 6.888 30.594 1.00 95.39 250 LYS D N 1
ATOM 7720 C CA . LYS D 1 253 ? 8.327 6.951 31.117 1.00 101.46 250 LYS D CA 1
ATOM 7721 C C . LYS D 1 253 ? 7.352 6.207 30.211 1.00 99.04 250 LYS D C 1
ATOM 7722 O O . LYS D 1 253 ? 6.389 6.787 29.709 1.00 89.58 250 LYS D O 1
#

Sequence (997 aa):
DNYRTIALAFLDESADSTTINAWVNEFAYQGFDPKRIVQLVKERGTAKGRDWKKDVKMMIVLNLVDGNEPESMMKEMSEKGAAIVTQLISTYQLKEGNPGRDTITLSRVSAAFVPWTVQALKTLSESLPVTGTTMDSIAGTTYPRCMMHPSFAGIIDLELPNNTGAMLADAHGLFMLEFSKTINPSLRTKQPNEIAATFEKPNMAAMTGRFFTRDDKKKLLIAIGVLNEDLVPNPAIEKCAEKYKAKVGKEDNYRTIALAFLDESADSTTINAWVNEFAYQGFDPKRIVQLVKERGTAKGRDWKKDVKMMIVLNLVDGNEPESMMKEMSEKGAAIVTQLISTYQLKEGNPGRDTITLSRVSAAFVPWTVQALKTLSESLPVTGTTMDSIAGTTYPRCMMHPSFAGIIDLELPNNTGAMLADAHGLFMLEFSKTINPSLRTKQPNEIAATFEKPNMAAMTGRFFTRDDKKKLLIAIGVLNEDLVPNPAIEKCAEKYKAKEDNYRTIALAFLDESADSTTINAWVNEFAYQGFDPKRIVQLVKERGTAKGRDWKKDVKMMIVLNLVDGNEPESMMKEMSEKGAAIVTQLISTYQLKEGNPGRDTITLSRVSAAFVPWTVQALKTLSESLPVTGTTMDSIAGTTYPRCMMHPSFAGIIDLELPNNTGAMLADAHGLFMLEFSKTINPSLRTKQPNEIAATFEKPNMAAMTGRFFTRDDKKKLLIAIGVLNEDLVPNPAIEKCAEKYKAKVGKEDNYRTIALAFLDESADSTTINAWVNEFAYQGFDPKRIVQLVKERGTAKGRDWKKDVKMMIVLNLVDGNEPESMMKEMSEKGAAIVTQLISTYQLKEGNPGRDTITLSRVSAAFVPWTVQALKTLSESLPVTGTTMDSIAGTTYPRCMMHPSFAGIIDLELPNNTGAMLADAHGLFMLEFSKTINPSLRTKQPNEIAATFEKPNMAAMTGRFFTRDDKKKLLIAIGVLNEDLVPNPAIEKCAEKYKAK

Secondary structure (DSSP, 8-state):
--TTTTTTGGGGS---HHHHHHHHHHHS-----HHHHHHHHHHHHHHTT--HHHHHHHHHHHHHHH-S-STTTGGGS-HHHHHHHHHHHHHHT---SS--TTS--HHHHHHHTHHHHHHHHHHTGGGSSS-HHHHHHHHTSPPPGGGSSGGGGGG--TT-TTTHHHHHHHHHHHHHHHHHHHH-GGGTTS-HHHHHTTSHHHHHHHHH-SSS-HHHHHHHHHHTTSB-TTSPBPHHHHHHHHHHHHHS--/---HHHHHHGGGGS---HHHHHHHHHHHS-----HHHHHHHHHHHHHHTT--HHHHHHHHHHHHHHH-S-HHHHHHTS-HHHHHHHHHHHHHHT--SSS--SS---HHHHHHHTHHHHHHHHHHTGGGSSS-HHHHHHHSSSPPPGGG-SGGGGGG--TTSGGGHHHHHHHHHHHHHHHHHHHH-STGGGS-HHHHHTTTHHHHHHHHT-SSS-HHHHHHHHHHTTSB-SSS-B-SHHHHHHHS-S--/---TTHHHHGGGGS---HHHHHHHHHHHSB----HHHHHHHHHHHHHHTT--HHHHHHHHHHHHHHH-S-SGGGTTTS-HHHHHHHHHHHHHHT---SS--TTS--HHHHHHHTHHHHHHHGGGSGGGSSS-HHHHHHHSSSPPPGGGSSGGGGGG--TT-GGGHHHHHHHHHHHHHHHHHHTTSGGGTTS-HHHHHHHHHHHHHHHHT-SSS-HHHHHHHHHHTTSB-TT-PBPHHHHHHHHHHHHHH--/---HHHHHHGGGGS---HHHHHHHHHHHS-----HHHHHHHHHHHHHHTSS-HHHHHHHHHHHHHHH-S-HHHHHHTB-HHHHHHHHHHHHHH----SS-STT---HHHHHHHTHHHHHHHHHHHGGGSSS-HHHHHHHTTSPPPGGGSSGGGGGG--TTSGGGHHHHHHHHHHHHHHHHHHHHBSSS--SGGGHHHHTTHHHHHHHHT--SS-HHHHHHHHHHTTSS-TT----HHHHTTTHHHH--

B-factor: mean 70.82, std 20.24, range [26.94, 191.87]

Solvent-accessible surface area: 44155 Å² total; per-residue (Å²): 127,73,39,68,72,27,0,35,53,1,36,125,49,68,28,78,62,110,64,1,66,49,34,18,105,56,2,42,108,105,49,65,58,30,103,77,0,0,41,10,0,22,85,47,0,71,75,127,72,75,89,15,83,100,3,0,20,17,0,0,0,0,10,4,24,49,30,39,97,2,113,70,18,36,135,56,3,21,101,149,0,8,57,35,0,73,96,0,20,81,8,0,89,7,103,68,42,136,47,24,74,69,32,0,1,0,44,16,0,0,32,0,0,0,0,0,0,5,52,0,0,142,38,2,11,97,50,12,72,10,31,0,74,53,0,40,90,41,2,62,32,84,0,24,32,12,0,3,15,37,11,1,0,19,0,0,4,54,128,4,69,133,102,6,0,49,34,0,23,37,0,1,3,0,4,3,2,21,37,11,46,58,116,62,8,63,19,109,87,97,115,26,85,68,3,15,65,47,25,111,138,69,18,84,65,37,22,60,35,212,24,14,62,92,100,15,12,55,98,0,0,43,58,35,45,3,5,68,137,108,53,78,34,55,92,10,0,86,88,0,0,79,90,25,68,82,90,18,64,191,126,128,68,37,74,58,17,0,16,52,1,24,125,45,77,29,71,50,99,63,2,56,52,35,12,76,58,3,23,80,94,17,59,40,32,107,67,0,0,47,12,0,53,83,51,0,67,92,107,92,76,83,23,83,96,1,0,23,22,0,0,0,1,8,4,39,30,18,38,98,4,85,49,2,50,131,25,1,25,140,131,0,6,51,53,2,59,93,0,30,70,8,0,86,12,88,70,25,38,16,37,110,59,25,0,5,0,40,13,0,0,28,0,0,0,0,2,1,1,42,0,1,107,32,6,9,100,47,12,67,11,23,0,72,62,0,35,75,60,6,51,51,95,0,27,55,7,1,1,5,31,6,1,1,15,0,0,7,62,117,7,59,131,101,10,0,45,54,0,33,60,0,2,2,3,0,8,11,35,36,9,56,49,111,65,80,63,15,151,30,88,94,35,35,64,1,27,22,55,22,76,131,48,24,100,67,40,14,75,29,211,28,12,61,112,80,14,12,56,102,3,0,45,54,19,39,4,6,77,114,111,49,78,17,53,91,17,1,99,113,2,3,122,123,45,167,90,110,211,58,70,41,68,68,27,0,34,52,1,41,127,44,66,33,48,54,109,55,0,62,48,29,16,110,42,0,37,105,105,43,65,35,30,103,75,0,0,41,14,0,40,81,44,0,64,84,128,72,67,89,18,82,104,3,0,19,15,0,0,0,0,10,5,24,48,30,31,76,1,105,67,12,29,110,77,1,26,150,153,0,14,52,35,0,77,85,1,24,76,9,0,91,8,101,71,32,129,43,24,60,75,29,0,1,0,42,16,0,0,29,0,0,0,0,1,0,4,57,0,0,142,35,5,10,99,47,15,70,9,31,0,78,54,0,38,93,43,1,60,36,83,0,24,30,12,0,2,16,34,10,0,0,20,1,0,4,56,127,7,67,144,107,8,0,38,45,0,24,38,0,2,4,1,4,8,3,15,33,8,59,42,100,67,7,36,20,111,92,85,114,28,82,92,3,11,76,68,21,92,132,82,18,68,64,38,21,67,36,220,26,12,62,78,100,14,10,47,109,0,0,41,59,36,46,2,4,71,139,109,52,80,34,53,92,11,0,88,103,0,2,80,86,29,77,72,92,36,44,243,161,121,72,41,71,56,21,0,14,55,2,25,120,43,66,28,75,51,111,53,2,50,41,26,12,102,49,2,29,89,31,29,50,43,34,95,81,0,0,38,10,0,48,83,44,0,66,84,136,61,85,85,28,79,103,2,0,15,17,0,0,0,1,8,5,28,26,20,22,84,4,92,54,1,43,142,25,14,28,157,142,0,18,59,39,0,63,89,0,31,58,7,0,81,7,122,40,11,44,6,17,141,60,42,0,3,2,41,8,0,0,27,0,0,0,0,0,0,0,36,0,1,122,34,1,13,105,55,11,74,15,26,0,80,56,0,34,84,94,13,63,36,97,9,26,54,8,0,2,5,28,9,1,2,16,0,0,7,59,112,9,63,129,108,7,0,44,51,0,32,56,2,2,3,9,2,9,5,20,40,10,42,55,108,68,108,58,22,131,52,95,126,14,24,62,0,3,30,48,15,79,160,56,21,102,63,41,12,76,29,200,24,12,60,109,76,10,12,77,131,2,0,55,57,24,48,2,9,59,142,105,46,82,24,46,92,15,1,114,103,3,8,158,139,47,154,59,80

Radius of gyration: 32.21 Å; Cα contacts (8 Å, |Δi|>4): 1482; chains: 4; bounding box: 58×76×80 Å

Foldseek 3Di:
DDDVVVVVVCVPDDDDPVVVVVVCVVVDADAADLVLLVVLLVVLQVVVPHPSVVLLVVLLVCCQQPNWQQVVRLVPDDPVVSVSSVVSCVRSVEDGDGDHHNHDTSLSSCLSPVLVNLVVQVVCQCSGPQHQVNLCVLLVHRQRSSLQDLSLLLLQAQPQPPRVSVLQVLLSLLNQQVVQCVVPVVDPVDFSQVSSVVCPVVSVCSNVPDPADPVRSLVSCCVSQQAPPVRHGDVSSNSSSVSSVVRHVD/DPDPVVVVVCCVVPDDDVVVVVVVVCVVDLPDADLVLLVVLLCPLQVVPPHPSVVVLVLLLVCCFQPNWALVVVLVPDDVVNSVVSVVCCVSSVAHSDDADNNHDISLSSCLSVVLVNLVVQVVCQVSGPAHQVNVVVVAVHRQRSSLQDLSNLLLAACVQPPSLSVLSLLLSCSSVLVVQCVVPVVCVPPDSVVSSVVCPVVSVVNNPDPPAPNVRSVVSCVVSQQADNVRDGDPSRCRGSVSRDPD/DDDPVVVVVVVVPDDDDPVVVVVVCVVPDADAADLVLVVVLQVVLCVVVPHPSVVVLVVLLVCCQQPNWAQVVRLVVDDPVVSVSSVVSCVSSVEDGDGDHRNHDISVSSCLSVVLVNLVVQVVCQCSGLQHQVNLQVLFVHRQRSSLQDLSLLLLAACPQPPSVRVLQVLLSLSNVQVVCCRPVVVCVVDFSLVSCVVCVVVSVCNNPRPPADNVRSLVSCCVSPQAPPVRHGDVSSNRSSVVSCVRNPD/DPDPVVVVVCCVVPDDDPVVVVVVCVVVPQDAEALVLQVVLQVVLAVVPDHDSVVVLVVLLVCCQQPNWDLVVVLVPDDVVNNVSVVCVCVRSVADDDRHDYNHDISLSSCQSVVLVNLVVLVVCQVSGPHHQVVVCVLFVHRQRSSLQDLSNLLLAACVQPPSLSVLSLLLSVVSVLVVVCPVPVPVDPPPCPVVCCVCVVVSVVSNPRPPDPNVRSLVSCVVSQQADPVGDGDVSSPSSHVSSPPD